Protein 1D9K (pdb70)

Structure (mmCIF, N/CA/C/O backbone):
data_1D9K
#
_entry.id   1D9K
#
_cell.length_a   97.600
_cell.length_b   345.300
_cell.length_c   97.700
_cell.angle_alpha   90.00
_cell.angle_beta   90.00
_cell.angle_gamma   90.00
#
_symmetry.space_group_name_H-M   'P 21 21 2'
#
loop_
_entity.id
_entity.type
_entity.pdbx_description
1 polymer 'T-CELL RECEPTOR D10 (ALPHA CHAIN)'
2 polymer 'T-CELL RECEPTOR D10 (BETA CHAIN)'
3 polymer 'MHC I-AK A CHAIN (ALPHA CHAIN)'
4 polymer 'MHC I-AK B CHAIN (BETA CHAIN)'
5 polymer 'CONALBUMIN PEPTIDE'
6 branched 2-acetamido-2-deoxy-alpha-D-glucopyranose-(1-4)-2-acetamido-2-deoxy-beta-D-glucopyranose
7 non-polymer 2-acetamido-2-deoxy-beta-D-glucopyranose
#
loop_
_atom_site.group_PDB
_atom_site.id
_atom_site.type_symbol
_atom_site.label_atom_id
_atom_site.label_alt_id
_atom_site.label_comp_id
_atom_site.label_asym_id
_atom_site.label_entity_id
_atom_site.label_seq_id
_atom_site.pdbx_PDB_ins_code
_atom_site.Cartn_x
_atom_site.Cartn_y
_atom_site.Cartn_z
_atom_site.occupancy
_atom_site.B_iso_or_equiv
_atom_site.auth_seq_id
_atom_site.auth_comp_id
_atom_site.auth_asym_id
_atom_site.auth_atom_id
_atom_site.pdbx_PDB_model_num
ATOM 1 N N . GLN A 1 1 ? 26.987 95.601 -10.022 1.00 30.08 2 GLN A N 1
ATOM 2 C CA . GLN A 1 1 ? 27.501 95.419 -11.410 1.00 36.76 2 GLN A CA 1
ATOM 3 C C . GLN A 1 1 ? 28.328 96.619 -11.859 1.00 34.80 2 GLN A C 1
ATOM 4 O O . GLN A 1 1 ? 28.224 97.700 -11.280 1.00 33.72 2 GLN A O 1
ATOM 10 N N . VAL A 1 2 ? 29.146 96.424 -12.892 1.00 35.34 3 VAL A N 1
ATOM 11 C CA . VAL A 1 2 ? 30.007 97.481 -13.423 1.00 35.02 3 VAL A CA 1
ATOM 12 C C . VAL A 1 2 ? 30.074 97.395 -14.947 1.00 36.48 3 VAL A C 1
ATOM 13 O O . VAL A 1 2 ? 30.045 96.303 -15.514 1.00 39.01 3 VAL A O 1
ATOM 17 N N . ARG A 1 3 ? 30.167 98.546 -15.605 1.00 37.37 4 ARG A N 1
ATOM 18 C CA . ARG A 1 3 ? 30.232 98.581 -17.060 1.00 40.98 4 ARG A CA 1
ATOM 19 C C . ARG A 1 3 ? 31.364 99.443 -17.597 1.00 39.00 4 ARG A C 1
ATOM 20 O O . ARG A 1 3 ? 31.625 100.538 -17.096 1.00 40.39 4 ARG A O 1
ATOM 28 N N . GLN A 1 4 ? 32.026 98.938 -18.630 1.00 34.79 5 GLN A N 1
ATOM 29 C CA . GLN A 1 4 ? 33.118 99.650 -19.274 1.00 36.69 5 GLN A CA 1
ATOM 30 C C . GLN A 1 4 ? 32.777 99.765 -20.758 1.00 38.97 5 GLN A C 1
ATOM 31 O O . GLN A 1 4 ? 32.763 98.769 -21.485 1.00 34.00 5 GLN A O 1
ATOM 37 N N . SER A 1 5 ? 32.493 100.988 -21.196 1.00 48.27 6 SER A N 1
ATOM 38 C CA . SER A 1 5 ? 32.112 101.263 -22.579 1.00 58.08 6 SER A CA 1
ATOM 39 C C . SER A 1 5 ? 33.171 100.954 -23.638 1.00 64.25 6 SER A C 1
ATOM 40 O O . SER A 1 5 ? 32.883 100.297 -24.638 1.00 70.06 6 SER A O 1
ATOM 43 N N . PRO A 1 6 ? 34.413 101.416 -23.422 1.00 65.03 7 PRO A N 1
ATOM 44 C CA . PRO A 1 6 ? 35.527 101.207 -24.353 1.00 62.78 7 PRO A CA 1
ATOM 45 C C . PRO A 1 6 ? 35.560 99.872 -25.089 1.00 60.57 7 PRO A C 1
ATOM 46 O O . PRO A 1 6 ? 35.442 99.851 -26.308 1.00 60.91 7 PRO A O 1
ATOM 50 N N . GLN A 1 7 ? 35.725 98.773 -24.355 1.00 56.97 8 GLN A N 1
ATOM 51 C CA . GLN A 1 7 ? 35.780 97.425 -24.926 1.00 52.73 8 GLN A CA 1
ATOM 52 C C . GLN A 1 7 ? 36.488 97.323 -26.279 1.00 50.23 8 GLN A C 1
ATOM 53 O O . GLN A 1 7 ? 35.960 97.731 -27.315 1.00 54.22 8 GLN A O 1
ATOM 59 N N . SER A 1 8 ? 37.693 96.761 -26.252 1.00 45.54 9 SER A N 1
ATOM 60 C CA . SER A 1 8 ? 38.518 96.605 -27.445 1.00 42.94 9 SER A CA 1
ATOM 61 C C . SER A 1 8 ? 38.905 97.982 -27.982 1.00 43.07 9 SER A C 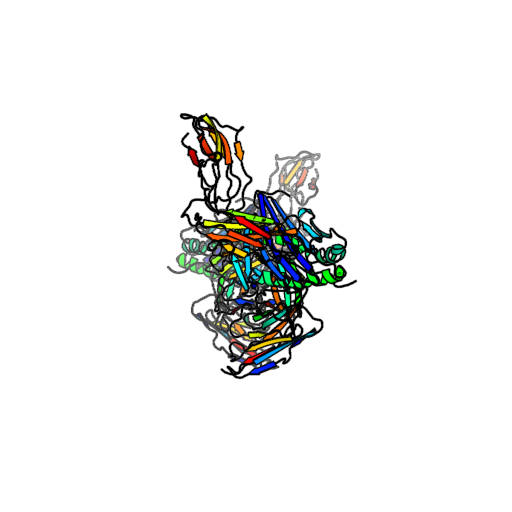1
ATOM 62 O O . SER A 1 8 ? 38.052 98.758 -28.410 1.00 41.24 9 SER A O 1
ATOM 65 N N . LEU A 1 9 ? 40.200 98.281 -27.953 1.00 43.58 10 LEU A N 1
ATOM 66 C CA . LEU A 1 9 ? 40.688 99.574 -28.415 1.00 43.02 10 LEU A CA 1
ATOM 67 C C . LEU A 1 9 ? 42.099 99.494 -28.989 1.00 48.44 10 LEU A C 1
ATOM 68 O O . LEU A 1 9 ? 42.866 98.584 -28.673 1.00 53.20 10 LEU A O 1
ATOM 73 N N . THR A 1 10 ? 42.426 100.454 -29.846 1.00 48.22 11 THR A N 1
ATOM 74 C CA . THR A 1 10 ? 43.746 100.532 -30.458 1.00 48.82 11 THR A CA 1
ATOM 75 C C . THR A 1 10 ? 44.085 102.004 -30.637 1.00 49.59 11 THR A C 1
ATOM 76 O O . THR A 1 10 ? 43.248 102.789 -31.078 1.00 51.86 11 THR A O 1
ATOM 80 N N . VAL A 1 11 ? 45.306 102.383 -30.277 1.00 48.07 12 VAL A N 1
ATOM 81 C CA . VAL A 1 11 ? 45.717 103.774 -30.403 1.00 48.57 12 VAL A CA 1
ATOM 82 C C . VAL A 1 11 ? 47.158 103.911 -30.867 1.00 53.24 12 VAL A C 1
ATOM 83 O O . VAL A 1 11 ? 47.953 102.970 -30.769 1.00 56.95 12 VAL A O 1
ATOM 87 N N . TRP A 1 12 ? 47.487 105.094 -31.372 1.00 53.96 13 TRP A N 1
ATOM 88 C CA . TRP A 1 12 ? 48.826 105.368 -31.855 1.00 59.54 13 TRP A CA 1
ATOM 89 C C . TRP A 1 12 ? 49.732 105.851 -30.759 1.00 58.64 13 TRP A C 1
ATOM 90 O O . TRP A 1 12 ? 49.441 106.857 -30.092 1.00 59.32 13 TRP A O 1
ATOM 101 N N . GLU A 1 13 ? 50.813 105.093 -30.619 1.00 58.71 14 GLU A N 1
ATOM 102 C CA . GLU A 1 13 ? 51.814 105.414 -29.627 1.00 63.47 14 GLU A CA 1
ATOM 103 C C . GLU A 1 13 ? 51.904 106.871 -29.508 1.00 65.20 14 GLU A C 1
ATOM 104 O O . GLU A 1 13 ? 52.849 107.503 -30.000 1.00 68.63 14 GLU A O 1
ATOM 110 N N . GLY A 1 14 ? 50.916 107.361 -28.887 1.00 66.97 15 GLY A N 1
ATOM 111 C CA . GLY A 1 14 ? 50.874 108.736 -28.655 1.00 68.06 15 GLY A CA 1
ATOM 112 C C . GLY A 1 14 ? 49.694 109.098 -27.833 1.00 71.30 15 GLY A C 1
ATOM 113 O O . GLY A 1 14 ? 49.814 109.381 -26.657 1.00 71.99 15 GLY A O 1
ATOM 114 N N . GLU A 1 15 ? 48.597 108.994 -28.438 1.00 73.46 16 GLU A N 1
ATOM 115 C CA . GLU A 1 15 ? 47.454 109.713 -27.976 1.00 76.76 16 GLU A CA 1
ATOM 116 C C . GLU A 1 15 ? 46.817 109.237 -26.743 1.00 75.55 16 GLU A C 1
ATOM 117 O O . GLU A 1 15 ? 47.095 108.218 -26.152 1.00 80.03 16 GLU A O 1
ATOM 123 N N . THR A 1 16 ? 45.925 109.992 -26.303 1.00 72.46 17 THR A N 1
ATOM 124 C CA . THR A 1 16 ? 45.464 109.651 -25.041 1.00 67.09 17 THR A CA 1
ATOM 125 C C . THR A 1 16 ? 44.469 108.549 -25.124 1.00 63.61 17 THR A C 1
ATOM 126 O O . THR A 1 16 ? 43.594 108.531 -25.996 1.00 64.82 17 THR A O 1
ATOM 130 N N . THR A 1 17 ? 44.641 107.641 -24.202 1.00 57.26 18 THR A N 1
ATOM 131 C CA . THR A 1 17 ? 43.717 106.556 -24.103 1.00 50.90 18 THR A CA 1
ATOM 132 C C . THR A 1 17 ? 42.714 106.812 -22.982 1.00 48.36 18 THR A C 1
ATOM 133 O O . THR A 1 17 ? 43.089 107.028 -21.828 1.00 48.89 18 THR A O 1
ATOM 137 N N . ILE A 1 18 ? 41.433 106.773 -23.338 1.00 44.57 19 ILE A N 1
ATOM 138 C CA . ILE A 1 18 ? 40.357 106.979 -22.377 1.00 41.75 19 ILE A CA 1
ATOM 139 C C . ILE A 1 18 ? 39.470 105.748 -22.316 1.00 40.74 19 ILE A C 1
ATOM 140 O O . ILE A 1 18 ? 38.828 105.375 -23.301 1.00 42.48 19 ILE A O 1
ATOM 145 N N . LEU A 1 19 ? 39.451 105.110 -21.154 1.00 41.19 20 LEU A N 1
ATOM 146 C CA . LEU A 1 19 ? 38.620 103.935 -20.944 1.00 38.71 20 LEU A CA 1
ATOM 147 C C . LEU A 1 19 ? 37.569 104.366 -19.938 1.00 42.09 20 LEU A C 1
ATOM 148 O O . LEU A 1 19 ? 37.896 104.905 -18.880 1.00 43.65 20 LEU A O 1
ATOM 153 N N . ASN A 1 20 ? 36.303 104.155 -20.275 1.00 45.94 21 ASN A N 1
ATOM 154 C CA . ASN A 1 20 ? 35.219 104.562 -19.397 1.00 48.60 21 ASN A CA 1
ATOM 155 C C . ASN A 1 20 ? 34.674 103.420 -18.560 1.00 47.77 21 ASN A C 1
ATOM 156 O O . ASN A 1 20 ? 34.747 102.256 -18.948 1.00 47.61 21 ASN A O 1
ATOM 161 N N . CYS A 1 21 ? 34.139 103.776 -17.399 1.00 45.94 22 CYS A N 1
ATOM 162 C CA . CYS A 1 21 ? 33.569 102.807 -16.482 1.00 40.80 22 CYS A CA 1
ATOM 163 C C . CYS A 1 21 ? 32.312 103.407 -15.864 1.00 37.28 22 CYS A C 1
ATOM 164 O O . CYS A 1 21 ? 32.090 104.616 -15.939 1.00 39.30 22 CYS A O 1
ATOM 167 N N . SER A 1 22 ? 31.492 102.553 -15.263 1.00 33.80 23 SER A N 1
ATOM 168 C CA . SER A 1 22 ? 30.259 102.995 -14.627 1.00 37.67 23 SER A CA 1
ATOM 169 C C . SER A 1 22 ? 29.770 101.959 -13.629 1.00 36.98 23 SER A C 1
ATOM 170 O O . SER A 1 22 ? 30.082 100.776 -13.748 1.00 36.83 23 SER A O 1
ATOM 173 N N . TYR A 1 23 ? 29.005 102.416 -12.643 1.00 37.87 24 TYR A N 1
ATOM 174 C CA . TYR A 1 23 ? 28.466 101.530 -11.616 1.00 42.28 24 TYR A CA 1
ATOM 175 C C . TYR A 1 23 ? 27.171 102.129 -11.077 1.00 45.81 24 TYR A C 1
ATOM 176 O O . TYR A 1 23 ? 26.846 103.277 -11.383 1.00 45.22 24 TYR A O 1
ATOM 185 N N . GLU A 1 24 ? 26.439 101.362 -10.270 1.00 45.77 25 GLU A N 1
ATOM 186 C CA . GLU A 1 24 ? 25.166 101.843 -9.740 1.00 44.99 25 GLU A CA 1
ATOM 187 C C . GLU A 1 24 ? 25.034 101.819 -8.230 1.00 41.42 25 GLU A C 1
ATOM 188 O O . GLU A 1 24 ? 24.556 102.781 -7.636 1.00 43.18 25 GLU A O 1
ATOM 194 N N . ASP A 1 25 ? 25.442 100.720 -7.606 1.00 39.23 26 ASP A N 1
ATOM 195 C CA . ASP A 1 25 ? 25.338 100.589 -6.155 1.00 34.61 26 ASP A CA 1
ATOM 196 C C . ASP A 1 25 ? 25.941 101.768 -5.407 1.00 31.34 26 ASP A C 1
ATOM 197 O O . ASP A 1 25 ? 27.158 101.913 -5.318 1.00 31.53 26 ASP A O 1
ATOM 202 N N . SER A 1 26 ? 25.063 102.610 -4.873 1.00 34.12 27 SER A N 1
ATOM 203 C CA . SER A 1 26 ? 25.459 103.795 -4.121 1.00 38.85 27 SER A CA 1
ATOM 204 C C . SER A 1 26 ? 26.212 103.403 -2.853 1.00 38.82 27 SER A C 1
ATOM 205 O O . SER A 1 26 ? 26.662 104.260 -2.092 1.00 41.19 27 SER A O 1
ATOM 208 N N . THR A 1 27 ? 26.339 102.099 -2.632 1.00 36.03 28 THR A N 1
ATOM 209 C CA . THR A 1 27 ? 27.045 101.572 -1.470 1.00 34.54 28 THR A CA 1
ATOM 210 C C . THR A 1 27 ? 28.533 101.594 -1.797 1.00 38.30 28 THR A C 1
ATOM 211 O O . THR A 1 27 ? 29.380 101.547 -0.907 1.00 45.32 28 THR A O 1
ATOM 215 N N . PHE A 1 28 ? 28.832 101.692 -3.088 1.00 38.85 29 PHE A N 1
ATOM 216 C CA . PHE A 1 28 ? 30.202 101.688 -3.577 1.00 35.67 29 PHE A CA 1
ATOM 217 C C . PHE A 1 28 ? 31.020 102.926 -3.279 1.00 38.67 29 PHE A C 1
ATOM 218 O O . PHE A 1 28 ? 30.586 104.056 -3.506 1.00 42.54 29 PHE A O 1
ATOM 226 N N . ASP A 1 29 ? 32.219 102.670 -2.776 1.00 38.33 30 ASP A N 1
ATOM 227 C CA . ASP A 1 29 ? 33.194 103.691 -2.452 1.00 37.41 30 ASP A CA 1
ATOM 228 C C . ASP A 1 29 ? 34.504 103.067 -2.881 1.00 37.19 30 ASP A C 1
ATOM 229 O O . ASP A 1 29 ? 34.634 101.845 -2.881 1.00 37.61 30 ASP A O 1
ATOM 234 N N . TYR A 1 30 ? 35.463 103.893 -3.270 1.00 32.82 31 TYR A N 1
ATOM 235 C CA . TYR A 1 30 ? 36.754 103.376 -3.671 1.00 32.30 31 TYR A CA 1
ATOM 236 C C . TYR A 1 30 ? 36.677 102.418 -4.860 1.00 31.17 31 TYR A C 1
ATOM 237 O O . TYR A 1 30 ? 36.110 101.333 -4.766 1.00 26.88 31 TYR A O 1
ATOM 246 N N . PHE A 1 31 ? 37.264 102.837 -5.978 1.00 30.82 32 PHE A N 1
ATOM 247 C CA . PHE A 1 31 ? 37.272 102.044 -7.208 1.00 30.35 32 PHE A CA 1
ATOM 248 C C . PHE A 1 31 ? 38.675 101.956 -7.798 1.00 35.23 32 PHE A C 1
ATOM 249 O O . PHE A 1 31 ? 39.217 102.946 -8.282 1.00 41.25 32 PHE A O 1
ATOM 257 N N . PRO A 1 32 ? 39.289 100.764 -7.746 1.00 35.08 33 PRO A N 1
ATOM 258 C CA . PRO A 1 32 ? 40.630 100.571 -8.289 1.00 33.74 33 PRO A CA 1
ATOM 259 C C . PRO A 1 32 ? 40.538 99.946 -9.670 1.00 31.11 33 PRO A C 1
ATOM 260 O O . PRO A 1 32 ? 39.532 99.329 -10.015 1.00 29.79 33 PRO A O 1
ATOM 264 N N . TRP A 1 33 ? 41.591 100.119 -10.459 1.00 28.97 34 TRP A N 1
ATOM 265 C CA . TRP A 1 33 ? 41.640 99.551 -11.798 1.00 26.58 34 TRP A CA 1
ATOM 266 C C . TRP A 1 33 ? 42.777 98.545 -11.833 1.00 26.59 34 TRP A C 1
ATOM 267 O O . TRP A 1 33 ? 43.826 98.749 -11.220 1.00 26.25 34 TRP A O 1
ATOM 278 N N . TYR A 1 34 ? 42.564 97.449 -12.542 1.00 29.29 35 TYR A N 1
ATOM 279 C CA . TYR A 1 34 ? 43.589 96.429 -12.663 1.00 31.90 35 TYR A CA 1
ATOM 280 C C . TYR A 1 34 ? 43.896 96.298 -14.140 1.00 34.44 35 TYR A C 1
ATOM 281 O O . TYR A 1 34 ? 43.033 96.562 -14.977 1.00 37.35 35 TYR A O 1
ATOM 290 N N . ARG A 1 35 ? 45.123 95.912 -14.466 1.00 35.49 36 ARG A N 1
ATOM 291 C CA . ARG A 1 35 ? 45.502 95.758 -15.859 1.00 41.56 36 ARG A CA 1
ATOM 292 C C . ARG A 1 35 ? 46.112 94.388 -16.085 1.00 45.60 36 ARG A C 1
ATOM 293 O O . ARG A 1 35 ? 47.094 94.016 -15.443 1.00 50.69 36 ARG A O 1
ATOM 301 N N . GLN A 1 36 ? 45.511 93.634 -16.994 1.00 45.15 37 GLN A N 1
ATOM 302 C CA . GLN A 1 36 ? 45.996 92.302 -17.297 1.00 44.41 37 GLN A CA 1
ATOM 303 C C . GLN A 1 36 ? 46.848 92.318 -18.552 1.00 44.53 37 GLN A C 1
ATOM 304 O O . GLN A 1 36 ? 46.406 92.770 -19.606 1.00 42.70 37 GLN A O 1
ATOM 310 N N . PHE A 1 37 ? 48.073 91.825 -18.432 1.00 48.17 38 PHE A N 1
ATOM 311 C CA . PHE A 1 37 ? 48.982 91.770 -19.568 1.00 49.29 38 PHE A CA 1
ATOM 312 C C . PHE A 1 37 ? 48.818 90.439 -20.288 1.00 50.15 38 PHE A C 1
ATOM 313 O O . PHE A 1 37 ? 48.880 89.379 -19.672 1.00 49.98 38 PHE A O 1
ATOM 321 N N . PRO A 1 38 ? 48.610 90.478 -21.607 1.00 50.92 39 PRO A N 1
ATOM 322 C CA . PRO A 1 38 ? 48.436 89.275 -22.421 1.00 49.84 39 PRO A CA 1
ATOM 323 C C . PRO A 1 38 ? 49.191 88.065 -21.876 1.00 52.33 39 PRO A C 1
ATOM 324 O O . PRO A 1 38 ? 50.421 88.076 -21.802 1.00 54.91 39 PRO A O 1
ATOM 328 N N . GLY A 1 39 ? 48.447 87.040 -21.471 1.00 54.67 40 GLY A N 1
ATOM 329 C CA . GLY A 1 39 ? 49.057 85.827 -20.956 1.00 52.99 40 GLY A CA 1
ATOM 330 C C . GLY A 1 39 ? 49.549 85.881 -19.521 1.00 51.97 40 GLY A C 1
ATOM 331 O O . GLY A 1 39 ? 50.294 85.001 -19.093 1.00 53.07 40 GLY A O 1
ATOM 332 N N . LYS A 1 40 ? 49.137 86.901 -18.773 1.00 49.83 41 LYS A N 1
ATOM 333 C CA . LYS A 1 40 ? 49.556 87.042 -17.378 1.00 48.93 41 LYS A CA 1
ATOM 334 C C . LYS A 1 40 ? 48.388 87.462 -16.483 1.00 47.09 41 LYS A C 1
ATOM 335 O O . LYS A 1 40 ? 47.351 87.889 -16.976 1.00 50.36 41 LYS A O 1
ATOM 341 N N . SER A 1 41 ? 48.570 87.350 -15.170 1.00 43.56 42 SER A N 1
ATOM 342 C CA . SER A 1 41 ? 47.519 87.679 -14.205 1.00 38.11 42 SER A CA 1
ATOM 343 C C . SER A 1 41 ? 47.290 89.165 -13.967 1.00 33.63 42 SER A C 1
ATOM 344 O O . SER A 1 41 ? 48.187 89.978 -14.162 1.00 33.58 42 SER A O 1
ATOM 347 N N . PRO A 1 42 ? 46.075 89.535 -13.534 1.00 34.35 43 PRO A N 1
ATOM 348 C CA . PRO A 1 42 ? 45.722 90.931 -13.263 1.00 30.80 43 PRO A CA 1
ATOM 349 C C . PRO A 1 42 ? 46.490 91.486 -12.074 1.00 30.48 43 PRO A C 1
ATOM 350 O O . PRO A 1 42 ? 46.833 90.752 -11.147 1.00 31.23 43 PRO A O 1
ATOM 354 N N . ALA A 1 43 ? 46.765 92.784 -12.118 1.00 28.92 44 ALA A N 1
ATOM 355 C CA . ALA A 1 43 ? 47.478 93.456 -11.041 1.00 26.59 44 ALA A CA 1
ATOM 356 C C . ALA A 1 43 ? 46.830 94.821 -10.886 1.00 26.77 44 ALA A C 1
ATOM 357 O O . ALA A 1 43 ? 46.329 95.385 -11.862 1.00 28.15 44 ALA A O 1
ATOM 359 N N . LEU A 1 44 ? 46.839 95.353 -9.668 1.00 25.52 45 LEU A N 1
ATOM 360 C CA . LEU A 1 44 ? 46.233 96.655 -9.430 1.00 23.13 45 LEU A CA 1
ATOM 361 C C . LEU A 1 44 ? 46.964 97.726 -10.228 1.00 21.60 45 LEU A C 1
ATOM 362 O O . LEU A 1 44 ? 48.011 97.465 -10.817 1.00 22.83 45 LEU A O 1
ATOM 367 N N . LEU A 1 45 ? 46.400 98.927 -10.238 1.00 27.39 46 LEU A N 1
ATOM 368 C CA . LEU A 1 45 ? 46.971 100.060 -10.945 1.00 37.10 46 LEU A CA 1
ATOM 369 C C . LEU A 1 45 ? 45.893 101.218 -10.975 1.00 43.54 46 LEU A C 1
ATOM 370 O O . LEU A 1 45 ? 44.885 101.122 -11.715 1.00 57.86 46 LEU A O 1
ATOM 375 N N . ILE A 1 46 ? 46.173 102.227 -10.161 1.00 39.00 47 ILE A N 1
ATOM 376 C CA . ILE A 1 46 ? 45.414 103.515 -9.930 1.00 43.47 47 ILE A CA 1
ATOM 377 C C . ILE A 1 46 ? 43.900 103.367 -9.703 1.00 46.37 47 ILE A C 1
ATOM 378 O O . ILE A 1 46 ? 43.128 103.114 -10.668 1.00 54.82 47 ILE A O 1
ATOM 383 N N . ALA A 1 47 ? 43.685 103.607 -8.397 1.00 40.81 48 ALA A N 1
ATOM 384 C CA . ALA A 1 47 ? 42.422 103.562 -7.634 1.00 36.86 48 ALA A CA 1
ATOM 385 C C . ALA A 1 47 ? 42.073 104.946 -7.031 1.00 36.59 48 ALA A C 1
ATOM 386 O O . ALA A 1 47 ? 42.965 105.776 -6.753 1.00 33.85 48 ALA A O 1
ATOM 388 N N . ILE A 1 48 ? 40.759 105.114 -6.840 1.00 35.28 49 ILE A N 1
ATOM 389 C CA . ILE A 1 48 ? 40.157 106.367 -6.343 1.00 35.53 49 ILE A CA 1
ATOM 390 C C . ILE A 1 48 ? 38.906 106.131 -5.511 1.00 34.51 49 ILE A C 1
ATOM 391 O O . ILE A 1 48 ? 38.198 105.145 -5.708 1.00 37.07 49 ILE A O 1
ATOM 396 N N . SER A 1 49 ? 38.646 107.043 -4.580 1.00 31.02 50 SER A N 1
ATOM 397 C CA . SER A 1 49 ? 37.463 106.970 -3.733 1.00 32.41 50 SER A CA 1
ATOM 398 C C . SER A 1 49 ? 36.625 108.203 -4.063 1.00 34.16 50 SER A C 1
ATOM 399 O O . SER A 1 49 ? 37.177 109.253 -4.385 1.00 37.01 50 SER A O 1
ATOM 402 N N . LEU A 1 50 ? 35.302 108.079 -4.002 1.00 34.97 51 LEU A N 1
ATOM 403 C CA . LEU A 1 50 ? 34.428 109.202 -4.331 1.00 36.76 51 LEU A CA 1
ATOM 404 C C . LEU A 1 50 ? 34.776 110.490 -3.596 1.00 39.06 51 LEU A C 1
ATOM 405 O O . LEU A 1 50 ? 34.348 111.573 -4.001 1.00 40.28 51 LEU A O 1
ATOM 410 N N . VAL A 1 51 ? 35.540 110.374 -2.516 1.00 37.41 52 VAL A N 1
ATOM 411 C CA . VAL A 1 51 ? 35.934 111.545 -1.740 1.00 40.17 52 VAL A CA 1
ATOM 412 C C . VAL A 1 51 ? 36.455 112.660 -2.645 1.00 41.46 52 VAL A C 1
ATOM 413 O O . VAL A 1 51 ? 36.000 113.798 -2.557 1.00 45.70 52 VAL A O 1
ATOM 417 N N . SER A 1 52 ? 37.407 112.333 -3.514 1.00 42.38 53 SER A N 1
ATOM 418 C CA . SER A 1 52 ? 37.966 113.321 -4.433 1.00 44.21 53 SER A CA 1
ATOM 419 C C . SER A 1 52 ? 37.422 113.059 -5.835 1.00 47.06 53 SER A C 1
ATOM 420 O O . SER A 1 52 ? 36.578 112.182 -6.015 1.00 41.22 53 SER A O 1
ATOM 423 N N . ASN A 1 53 ? 37.894 113.818 -6.823 1.00 51.30 54 ASN A N 1
ATOM 424 C CA . ASN A 1 53 ? 37.409 113.656 -8.194 1.00 53.36 54 ASN A CA 1
ATOM 425 C C . ASN A 1 53 ? 38.499 113.513 -9.248 1.00 50.25 54 ASN A C 1
ATOM 426 O O . ASN A 1 53 ? 38.255 113.737 -10.434 1.00 50.14 54 ASN A O 1
ATOM 431 N N . LYS A 1 54 ? 39.695 113.139 -8.815 1.00 48.16 55 LYS A N 1
ATOM 432 C CA . LYS A 1 54 ? 40.811 112.970 -9.730 1.00 46.13 55 LYS A CA 1
ATOM 433 C C . LYS A 1 54 ? 41.990 112.375 -8.981 1.00 45.28 55 LYS A C 1
ATOM 434 O O . LYS A 1 54 ? 42.082 112.490 -7.758 1.00 46.07 55 LYS A O 1
ATOM 440 N N . LYS A 1 55 ? 42.881 111.725 -9.718 1.00 42.73 56 LYS A N 1
ATOM 441 C CA . LYS A 1 55 ? 44.062 111.114 -9.128 1.00 43.96 56 LYS A CA 1
ATOM 442 C C . LYS A 1 55 ? 45.063 110.839 -10.231 1.00 48.63 56 LYS A C 1
ATOM 443 O O . LYS A 1 55 ? 44.719 110.272 -11.269 1.00 51.35 56 LYS A O 1
ATOM 449 N N . GLU A 1 56 ? 46.304 111.246 -10.003 1.00 51.12 57 GLU A N 1
ATOM 450 C CA . GLU A 1 56 ? 47.353 111.041 -10.982 1.00 55.86 57 GLU A CA 1
ATOM 451 C C . GLU A 1 56 ? 48.502 110.232 -10.405 1.00 56.42 57 GLU A C 1
ATOM 452 O O . GLU A 1 56 ? 48.791 110.283 -9.209 1.00 58.46 57 GLU A O 1
ATOM 458 N N . ASP A 1 57 ? 49.147 109.490 -11.292 1.00 56.40 58 ASP A N 1
ATOM 459 C CA . ASP A 1 57 ? 50.297 108.665 -10.970 1.00 59.18 58 ASP A CA 1
ATOM 460 C C . ASP A 1 57 ? 50.905 108.443 -12.336 1.00 59.70 58 ASP A C 1
ATOM 461 O O . ASP A 1 57 ? 50.603 107.466 -13.023 1.00 62.33 58 ASP A O 1
ATOM 466 N N . GLY A 1 58 ? 51.755 109.377 -12.737 1.00 59.78 59 GLY A N 1
ATOM 467 C CA . GLY A 1 58 ? 52.353 109.289 -14.048 1.00 58.14 59 GLY A CA 1
ATOM 468 C C . GLY A 1 58 ? 51.247 109.684 -15.005 1.00 56.42 59 GLY A C 1
ATOM 469 O O . GLY A 1 58 ? 50.350 110.439 -14.632 1.00 56.66 59 GLY A O 1
ATOM 470 N N . ARG A 1 59 ? 51.291 109.165 -16.225 1.00 54.45 61 ARG A N 1
ATOM 471 C CA . ARG A 1 59 ? 50.280 109.484 -17.223 1.00 54.45 61 ARG A CA 1
ATOM 472 C C . ARG A 1 59 ? 48.937 108.853 -16.888 1.00 51.56 61 ARG A C 1
ATOM 473 O O . ARG A 1 59 ? 47.920 109.178 -17.506 1.00 53.50 61 ARG A O 1
ATOM 481 N N . PHE A 1 60 ? 48.932 107.944 -15.919 1.00 44.46 62 PHE A N 1
ATOM 482 C CA . PHE A 1 60 ? 47.698 107.287 -15.512 1.00 42.58 62 PHE A CA 1
ATOM 483 C C . PHE A 1 60 ? 46.913 108.235 -14.613 1.00 41.71 62 PHE A C 1
ATOM 484 O O . PHE A 1 60 ? 47.423 108.707 -13.596 1.00 41.02 62 PHE A O 1
ATOM 492 N N . THR A 1 61 ? 45.673 108.510 -15.001 1.00 42.46 63 THR A N 1
ATOM 493 C CA . THR A 1 61 ? 44.817 109.416 -14.244 1.00 43.54 63 THR A CA 1
ATOM 494 C C . THR A 1 61 ? 43.370 108.936 -14.250 1.00 43.69 63 THR A C 1
ATOM 495 O O . THR A 1 61 ? 42.875 108.458 -15.268 1.00 47.83 63 THR A O 1
ATOM 499 N N . ILE A 1 62 ? 42.703 109.051 -13.106 1.00 40.66 64 ILE A N 1
ATOM 500 C CA . ILE A 1 62 ? 41.302 108.656 -13.012 1.00 41.15 64 ILE A CA 1
ATOM 501 C C . ILE A 1 62 ? 40.438 109.881 -12.772 1.00 43.38 64 ILE A C 1
ATOM 502 O O . ILE A 1 62 ? 40.744 110.717 -11.923 1.00 45.05 64 ILE A O 1
ATOM 507 N N . PHE A 1 63 ? 39.356 109.975 -13.529 1.00 46.77 65 PHE A N 1
ATOM 508 C CA . PHE A 1 63 ? 38.414 111.069 -13.380 1.00 49.78 65 PHE A CA 1
ATOM 509 C C . PHE A 1 63 ? 37.118 110.427 -12.910 1.00 50.20 65 PHE A C 1
ATOM 510 O O . PHE A 1 63 ? 36.603 109.500 -13.543 1.00 51.24 65 PHE A O 1
ATOM 518 N N . PHE A 1 64 ? 36.605 110.908 -11.783 1.00 49.15 66 PHE A N 1
ATOM 519 C CA . PHE A 1 64 ? 35.388 110.360 -11.206 1.00 50.10 66 PHE A CA 1
ATOM 520 C C . PHE A 1 64 ? 34.275 111.406 -11.104 1.00 50.96 66 PHE A C 1
ATOM 521 O O . PHE A 1 64 ? 34.530 112.560 -10.763 1.00 51.11 66 PHE A O 1
ATOM 529 N N . ASN A 1 65 ? 33.044 110.986 -11.398 1.00 53.72 67 ASN A N 1
ATOM 530 C CA . ASN A 1 65 ? 31.851 111.845 -11.358 1.00 57.58 67 ASN A CA 1
ATOM 531 C C . ASN A 1 65 ? 30.809 111.211 -10.424 1.00 61.41 67 ASN A C 1
ATOM 532 O O . ASN A 1 65 ? 30.374 110.088 -10.673 1.00 65.53 67 ASN A O 1
ATOM 537 N N . LYS A 1 66 ? 30.390 111.927 -9.378 1.00 63.25 68 LYS A N 1
ATOM 538 C CA . LYS A 1 66 ? 29.450 111.370 -8.388 1.00 70.44 68 LYS A CA 1
ATOM 539 C C . LYS A 1 66 ? 28.151 110.698 -8.863 1.00 78.01 68 LYS A C 1
ATOM 540 O O . LYS A 1 66 ? 28.189 109.503 -9.139 1.00 85.40 68 LYS A O 1
ATOM 546 N N . ARG A 1 67 ? 26.996 111.383 -8.907 1.00 81.86 69 ARG A N 1
ATOM 547 C CA . ARG A 1 67 ? 25.820 110.665 -9.414 1.00 84.15 69 ARG A CA 1
ATOM 548 C C . ARG A 1 67 ? 26.086 110.605 -10.890 1.00 82.90 69 ARG A C 1
ATOM 549 O O . ARG A 1 67 ? 27.007 111.279 -11.364 1.00 78.24 69 ARG A O 1
ATOM 557 N N . GLU A 1 68 ? 25.290 109.834 -11.628 1.00 82.71 70 GLU A N 1
ATOM 558 C CA . GLU A 1 68 ? 25.566 109.663 -13.045 1.00 78.55 70 GLU A CA 1
ATOM 559 C C . GLU A 1 68 ? 26.918 109.032 -12.772 1.00 73.28 70 GLU A C 1
ATOM 560 O O . GLU A 1 68 ? 27.963 109.565 -13.121 1.00 76.69 70 GLU A O 1
ATOM 566 N N . LYS A 1 69 ? 26.866 107.909 -12.064 1.00 63.67 71 LYS A N 1
ATOM 567 C CA . LYS A 1 69 ? 28.043 107.187 -11.625 1.00 55.37 71 LYS A CA 1
ATOM 568 C C . LYS A 1 69 ? 29.032 106.754 -12.689 1.00 54.75 71 LYS A C 1
ATOM 569 O O . LYS A 1 69 ? 29.191 105.564 -12.959 1.00 56.28 71 LYS A O 1
ATOM 575 N N . LYS A 1 70 ? 29.710 107.732 -13.276 1.00 51.31 72 LYS A N 1
ATOM 576 C CA . LYS A 1 70 ? 30.708 107.449 -14.294 1.00 46.66 72 LYS A CA 1
ATOM 577 C C . LYS A 1 70 ? 32.103 107.672 -13.728 1.00 44.12 72 LYS A C 1
ATOM 578 O O . LYS A 1 70 ? 32.317 108.511 -12.845 1.00 45.36 72 LYS A O 1
ATOM 584 N N . LEU A 1 71 ? 33.039 106.896 -14.257 1.00 38.99 73 LEU A N 1
ATOM 585 C CA . LEU A 1 71 ? 34.438 106.922 -13.862 1.00 33.03 73 LEU A CA 1
ATOM 586 C C . LEU A 1 71 ? 35.191 106.670 -15.161 1.00 32.16 73 LEU A C 1
ATOM 587 O O . LEU A 1 71 ? 34.652 106.042 -16.072 1.00 32.35 73 LEU A O 1
ATOM 592 N N . SER A 1 72 ? 36.416 107.171 -15.268 1.00 31.76 74 SER A N 1
ATOM 593 C CA . SER A 1 72 ? 37.182 106.984 -16.495 1.00 33.28 74 SER A CA 1
ATOM 594 C C . SER A 1 72 ? 38.670 107.200 -16.276 1.00 31.95 74 SER A C 1
ATOM 595 O O . SER A 1 72 ? 39.083 108.236 -15.762 1.00 30.29 74 SER A O 1
ATOM 598 N N . LEU A 1 73 ? 39.468 106.216 -16.672 1.00 35.41 75 LEU A N 1
ATOM 599 C CA . LEU A 1 73 ? 40.915 106.291 -16.513 1.00 38.06 75 LEU A CA 1
ATOM 600 C C . LEU A 1 73 ? 41.577 106.710 -17.821 1.00 40.47 75 LEU A C 1
ATOM 601 O O . LEU A 1 73 ? 41.268 106.173 -18.886 1.00 39.30 75 LEU A O 1
ATOM 606 N N . HIS A 1 74 ? 42.488 107.675 -17.727 1.00 42.37 76 HIS A N 1
ATOM 607 C CA . HIS A 1 74 ? 43.190 108.186 -18.899 1.00 40.94 76 HIS A CA 1
ATOM 608 C C . HIS A 1 74 ? 44.681 107.867 -18.919 1.00 37.87 76 HIS A C 1
ATOM 609 O O . HIS A 1 74 ? 45.411 108.205 -17.987 1.00 37.83 76 HIS A O 1
ATOM 616 N N . ILE A 1 75 ? 45.123 107.212 -19.988 1.00 33.40 77 ILE A N 1
ATOM 617 C CA . ILE A 1 75 ? 46.531 106.876 -20.162 1.00 32.24 77 ILE A CA 1
ATOM 618 C C . ILE A 1 75 ? 47.088 107.929 -21.117 1.00 33.97 77 ILE A C 1
ATOM 619 O O . ILE A 1 75 ? 46.549 108.132 -22.205 1.00 34.71 77 ILE A O 1
ATOM 624 N N . THR A 1 76 ? 48.154 108.605 -20.711 1.00 39.33 78 THR A N 1
ATOM 625 C CA . THR A 1 76 ? 48.756 109.623 -21.558 1.00 42.96 78 THR A CA 1
ATOM 626 C C . THR A 1 76 ? 49.922 109.023 -22.311 1.00 45.24 78 THR A C 1
ATOM 627 O O . THR A 1 76 ? 50.520 108.041 -21.869 1.00 48.46 78 THR A O 1
ATOM 631 N N . ASP A 1 77 ? 50.236 109.608 -23.460 1.00 43.08 79 ASP A N 1
ATOM 632 C CA . ASP A 1 77 ? 51.342 109.116 -24.259 1.00 47.54 79 ASP A CA 1
ATOM 633 C C . ASP A 1 77 ? 51.195 107.613 -24.446 1.00 45.35 79 ASP A C 1
ATOM 634 O O . ASP A 1 77 ? 52.190 106.893 -24.535 1.00 46.33 79 ASP A O 1
ATOM 639 N N . SER A 1 78 ? 49.944 107.156 -24.499 1.00 41.51 80 SER A N 1
ATOM 640 C CA . SER A 1 78 ? 49.645 105.739 -24.660 1.00 42.01 80 SER A CA 1
ATOM 641 C C . SER A 1 78 ? 50.751 105.097 -25.468 1.00 44.59 80 SER A C 1
ATOM 642 O O . SER A 1 78 ? 50.808 105.254 -26.681 1.00 48.76 80 SER A O 1
ATOM 645 N N . GLN A 1 79 ? 51.641 104.388 -24.784 1.00 50.00 81 GLN A N 1
ATOM 646 C CA . GLN A 1 79 ? 52.763 103.736 -25.438 1.00 54.08 81 GLN A CA 1
ATOM 647 C C . GLN A 1 79 ? 52.478 102.268 -25.650 1.00 54.77 81 GLN A C 1
ATOM 648 O O . GLN A 1 79 ? 51.616 101.694 -24.991 1.00 59.19 81 GLN A O 1
ATOM 654 N N . PRO A 1 80 ? 53.193 101.633 -26.582 1.00 55.21 82 PRO A N 1
ATOM 655 C CA . PRO A 1 80 ? 52.924 100.210 -26.772 1.00 54.44 82 PRO A CA 1
ATOM 656 C C . PRO A 1 80 ? 53.523 99.594 -25.517 1.00 55.12 82 PRO A C 1
ATOM 657 O O . PRO A 1 80 ? 54.531 100.086 -25.013 1.00 55.43 82 PRO A O 1
ATOM 661 N N . GLY A 1 81 ? 52.907 98.540 -25.007 1.00 56.79 83 GLY A N 1
ATOM 662 C CA . GLY A 1 81 ? 53.411 97.938 -23.789 1.00 55.36 83 GLY A CA 1
ATOM 663 C C . GLY A 1 81 ? 52.410 98.277 -22.709 1.00 51.48 83 GLY A C 1
ATOM 664 O O . GLY A 1 81 ? 52.417 97.705 -21.621 1.00 52.41 83 GLY A O 1
ATOM 665 N N . ASP A 1 82 ? 51.553 99.242 -23.023 1.00 49.01 84 ASP A N 1
ATOM 666 C CA . ASP A 1 82 ? 50.494 99.659 -22.121 1.00 48.98 84 ASP A CA 1
ATOM 667 C C . ASP A 1 82 ? 49.304 98.820 -22.559 1.00 49.65 84 ASP A C 1
ATOM 668 O O . ASP A 1 82 ? 48.272 98.775 -21.893 1.00 54.13 84 ASP A O 1
ATOM 673 N N . SER A 1 83 ? 49.469 98.146 -23.694 1.00 46.79 85 SER A N 1
ATOM 674 C CA . SER A 1 83 ? 48.422 97.287 -24.222 1.00 45.34 85 SER A CA 1
ATOM 675 C C . SER A 1 83 ? 48.229 96.154 -23.230 1.00 43.52 85 SER A C 1
ATOM 676 O O . SER A 1 83 ? 49.152 95.393 -22.948 1.00 41.00 85 SER A O 1
ATOM 679 N N . ALA A 1 84 ? 47.022 96.079 -22.689 1.00 43.03 86 ALA A N 1
ATOM 680 C CA . ALA A 1 84 ? 46.642 95.065 -21.723 1.00 43.53 86 ALA A CA 1
ATOM 681 C C . ALA A 1 84 ? 45.126 95.088 -21.799 1.00 43.47 86 ALA A C 1
ATOM 682 O O . ALA A 1 84 ? 44.574 95.685 -22.723 1.00 47.96 86 ALA A O 1
ATOM 684 N N . THR A 1 85 ? 44.436 94.464 -20.854 1.00 40.07 87 THR A N 1
ATOM 685 C CA . THR A 1 85 ? 42.982 94.468 -20.915 1.00 39.15 87 THR A CA 1
ATOM 686 C C . THR A 1 85 ? 42.343 95.581 -20.097 1.00 43.31 87 THR A C 1
ATOM 687 O O . THR A 1 85 ? 41.230 96.009 -20.393 1.00 48.54 87 THR A O 1
ATOM 691 N N . TYR A 1 86 ? 43.037 96.042 -19.064 1.00 40.88 88 TYR A N 1
ATOM 692 C CA . TYR A 1 86 ? 42.522 97.120 -18.226 1.00 39.48 88 TYR A CA 1
ATOM 693 C C . TYR A 1 86 ? 41.112 96.894 -17.693 1.00 36.15 88 TYR A C 1
ATOM 694 O O . TYR A 1 86 ? 40.119 97.144 -18.378 1.00 28.33 88 TYR A O 1
ATOM 703 N N . PHE A 1 87 ? 41.046 96.435 -16.448 1.00 35.17 89 PHE A N 1
ATOM 704 C CA . PHE A 1 87 ? 39.785 96.145 -15.778 1.00 34.00 89 PHE A CA 1
ATOM 705 C C . PHE A 1 87 ? 39.399 97.245 -14.810 1.00 34.02 89 PHE A C 1
ATOM 706 O O . PHE A 1 87 ? 40.247 97.784 -14.099 1.00 35.37 89 PHE A O 1
ATOM 714 N N . CYS A 1 88 ? 38.112 97.562 -14.766 1.00 30.79 90 CYS A N 1
ATOM 715 C CA . CYS A 1 88 ? 37.638 98.579 -13.844 1.00 28.11 90 CYS A CA 1
ATOM 716 C C . CYS A 1 88 ? 36.914 97.872 -12.711 1.00 25.82 90 CYS A C 1
ATOM 717 O O . CYS A 1 88 ? 35.935 97.162 -12.936 1.00 30.76 90 CYS A O 1
ATOM 720 N N . ALA A 1 89 ? 37.406 98.049 -11.494 1.00 25.59 91 ALA A N 1
ATOM 721 C CA . ALA A 1 89 ? 36.796 97.419 -10.335 1.00 25.48 91 ALA A CA 1
ATOM 722 C C . ALA A 1 89 ? 36.193 98.479 -9.426 1.00 30.48 91 ALA A C 1
ATOM 723 O O . ALA A 1 89 ? 36.651 99.623 -9.392 1.00 37.14 91 ALA A O 1
ATOM 725 N N . ALA A 1 90 ? 35.156 98.087 -8.693 1.00 32.14 92 ALA A N 1
ATOM 726 C CA . ALA A 1 90 ? 34.472 98.990 -7.773 1.00 30.89 92 ALA A CA 1
ATOM 727 C C . ALA A 1 90 ? 34.212 98.206 -6.493 1.00 34.81 92 ALA A C 1
ATOM 728 O O . ALA A 1 90 ? 34.304 96.976 -6.500 1.00 39.60 92 ALA A O 1
ATOM 730 N N . THR A 1 91 ? 33.897 98.893 -5.398 1.00 34.79 93 THR A N 1
ATOM 731 C CA . THR A 1 91 ? 33.664 98.188 -4.147 1.00 35.79 93 THR A CA 1
ATOM 732 C C . THR A 1 91 ? 33.137 99.034 -2.990 1.00 38.51 93 THR A C 1
ATOM 733 O O . THR A 1 91 ? 32.539 100.091 -3.180 1.00 41.52 93 THR A O 1
ATOM 737 N N . GLY A 1 92 ? 33.372 98.523 -1.787 1.00 41.31 99 GLY A N 1
ATOM 738 C CA . GLY A 1 92 ? 32.960 99.171 -0.558 1.00 42.67 99 GLY A CA 1
ATOM 739 C C . GLY A 1 92 ? 32.840 98.083 0.491 1.00 42.07 99 GLY A C 1
ATOM 740 O O . GLY A 1 92 ? 31.809 97.977 1.148 1.00 42.75 99 GLY A O 1
ATOM 741 N N . SER A 1 93 ? 33.895 97.285 0.664 1.00 41.90 100 SER A N 1
ATOM 742 C CA . SER A 1 93 ? 33.838 96.179 1.617 1.00 44.86 100 SER A CA 1
ATOM 743 C C . SER A 1 93 ? 35.124 95.767 2.343 1.00 49.23 100 SER A C 1
ATOM 744 O O . SER A 1 93 ? 35.105 94.791 3.095 1.00 55.36 100 SER A O 1
ATOM 747 N N . PHE A 1 94 ? 36.223 96.493 2.147 1.00 49.95 101 PHE A N 1
ATOM 748 C CA . PHE A 1 94 ? 37.500 96.136 2.783 1.00 49.26 101 PHE A CA 1
ATOM 749 C C . PHE A 1 94 ? 37.966 94.861 2.097 1.00 47.22 101 PHE A C 1
ATOM 750 O O . PHE A 1 94 ? 37.661 93.760 2.545 1.00 50.02 101 PHE A O 1
ATOM 758 N N . ASN A 1 95 ? 38.700 95.021 1.005 1.00 46.17 102 ASN A N 1
ATOM 759 C CA . ASN A 1 95 ? 39.190 93.888 0.228 1.00 46.46 102 ASN A CA 1
ATOM 760 C C . ASN A 1 95 ? 38.062 92.953 -0.190 1.00 42.43 102 ASN A C 1
ATOM 761 O O . ASN A 1 95 ? 37.454 92.267 0.626 1.00 42.08 102 ASN A O 1
ATOM 766 N N . LYS A 1 96 ? 37.818 92.948 -1.490 1.00 37.73 103 LYS A N 1
ATOM 767 C CA . LYS A 1 96 ? 36.794 92.162 -2.167 1.00 37.90 103 LYS A CA 1
ATOM 768 C C . LYS A 1 96 ? 36.395 93.157 -3.216 1.00 40.73 103 LYS A C 1
ATOM 769 O O . LYS A 1 96 ? 35.995 94.272 -2.893 1.00 44.52 103 LYS A O 1
ATOM 775 N N . LEU A 1 97 ? 36.517 92.765 -4.468 1.00 39.64 104 LEU A N 1
ATOM 776 C CA . LEU A 1 97 ? 36.170 93.665 -5.536 1.00 39.15 104 LEU A CA 1
ATOM 777 C C . LEU A 1 97 ? 35.130 93.044 -6.431 1.00 42.65 104 LEU A C 1
ATOM 778 O O . LEU A 1 97 ? 35.142 91.832 -6.673 1.00 44.85 104 LEU A O 1
ATOM 783 N N . THR A 1 98 ? 34.200 93.876 -6.873 1.00 40.09 105 THR A N 1
ATOM 784 C CA . THR A 1 98 ? 33.173 93.450 -7.802 1.00 39.06 105 THR A CA 1
ATOM 785 C C . THR A 1 98 ? 33.806 93.987 -9.080 1.00 38.42 105 THR A C 1
ATOM 786 O O . THR A 1 98 ? 34.036 95.191 -9.201 1.00 40.51 105 THR A O 1
ATOM 790 N N . PHE A 1 99 ? 34.119 93.095 -10.011 1.00 33.30 106 PHE A N 1
ATOM 791 C CA . PHE A 1 99 ? 34.782 93.498 -11.237 1.00 30.94 106 PHE A CA 1
ATOM 792 C C . PHE A 1 99 ? 33.896 93.824 -12.422 1.00 30.93 106 PHE A C 1
ATOM 793 O O . PHE A 1 99 ? 32.815 93.259 -12.589 1.00 36.19 106 PHE A O 1
ATOM 801 N N . GLY A 1 100 ? 34.370 94.759 -13.238 1.00 26.41 107 GLY A N 1
ATOM 802 C CA . GLY A 1 100 ? 33.657 95.126 -14.445 1.00 28.02 107 GLY A CA 1
ATOM 803 C C . GLY A 1 100 ? 34.065 94.066 -15.451 1.00 29.88 107 GLY A C 1
ATOM 804 O O . GLY A 1 100 ? 34.616 93.040 -15.058 1.00 30.41 107 GLY A O 1
ATOM 805 N N . ALA A 1 101 ? 33.820 94.293 -16.736 1.00 29.12 108 ALA A N 1
ATOM 806 C CA . ALA A 1 101 ? 34.170 93.296 -17.746 1.00 29.43 108 ALA A CA 1
ATOM 807 C C . ALA A 1 101 ? 35.479 93.591 -18.472 1.00 34.41 108 ALA A C 1
ATOM 808 O O . ALA A 1 101 ? 35.930 92.795 -19.295 1.00 39.77 108 ALA A O 1
ATOM 810 N N . GLY A 1 102 ? 36.084 94.736 -18.175 1.00 38.48 109 GLY A N 1
ATOM 811 C CA . GLY A 1 102 ? 37.346 95.096 -18.805 1.00 38.30 109 GLY A CA 1
ATOM 812 C C . GLY A 1 102 ? 37.273 95.572 -20.245 1.00 37.80 109 GLY A C 1
ATOM 813 O O . GLY A 1 102 ? 36.329 95.256 -20.969 1.00 35.05 109 GLY A O 1
ATOM 814 N N . THR A 1 103 ? 38.286 96.336 -20.651 1.00 37.03 110 THR A N 1
ATOM 815 C CA . THR A 1 103 ? 38.382 96.873 -22.007 1.00 37.20 110 THR A CA 1
ATOM 816 C C . THR A 1 103 ? 39.793 96.672 -22.550 1.00 42.27 110 THR A C 1
ATOM 817 O O . THR A 1 103 ? 40.697 97.446 -22.247 1.00 43.06 110 THR A O 1
ATOM 821 N N . ARG A 1 104 ? 39.975 95.640 -23.362 1.00 46.24 111 ARG A N 1
ATOM 822 C CA . ARG A 1 104 ? 41.287 95.347 -23.925 1.00 48.99 111 ARG A CA 1
ATOM 823 C C . ARG A 1 104 ? 41.762 96.438 -24.875 1.00 45.18 111 ARG A C 1
ATOM 824 O O . ARG A 1 104 ? 41.069 96.784 -25.830 1.00 42.46 111 ARG A O 1
ATOM 832 N N . LEU A 1 105 ? 42.950 96.967 -24.603 1.00 41.94 112 LEU A N 1
ATOM 833 C CA . LEU A 1 105 ? 43.532 98.009 -25.442 1.00 41.54 112 LEU A CA 1
ATOM 834 C C . LEU A 1 105 ? 44.886 97.551 -25.967 1.00 45.11 112 LEU A C 1
ATOM 835 O O . LEU A 1 105 ? 45.564 96.736 -25.339 1.00 44.38 112 LEU A O 1
ATOM 840 N N . ALA A 1 106 ? 45.262 98.068 -27.131 1.00 47.71 113 ALA A N 1
ATOM 841 C CA . ALA A 1 106 ? 46.535 97.736 -27.760 1.00 46.30 113 ALA A CA 1
ATOM 842 C C . ALA A 1 106 ? 47.035 98.999 -28.438 1.00 46.99 113 ALA A C 1
ATOM 843 O O . ALA A 1 106 ? 46.303 99.641 -29.193 1.00 43.78 113 ALA A O 1
ATOM 845 N N . VAL A 1 107 ? 48.282 99.362 -28.167 1.00 50.81 114 VAL A N 1
ATOM 846 C CA . VAL A 1 107 ? 48.850 100.568 -28.752 1.00 57.00 114 VAL A CA 1
ATOM 847 C C . VAL A 1 107 ? 49.818 100.255 -29.880 1.00 62.48 114 VAL A C 1
ATOM 848 O O . VAL A 1 107 ? 50.925 99.766 -29.641 1.00 63.68 114 VAL A O 1
ATOM 852 N N . SER A 1 108 ? 49.396 100.526 -31.112 1.00 66.60 115 SER A N 1
ATOM 853 C CA . SER A 1 108 ? 50.241 100.297 -32.276 1.00 66.84 115 SER A CA 1
ATOM 854 C C . SER A 1 108 ? 51.310 101.381 -32.227 1.00 68.87 115 SER A C 1
ATOM 855 O O . SER A 1 108 ? 51.000 102.559 -32.050 1.00 67.27 115 SER A O 1
ATOM 858 N N . PRO A 1 109 ? 52.586 101.000 -32.356 1.00 70.36 116 PRO A N 1
ATOM 859 C CA . PRO A 1 109 ? 53.676 101.969 -32.311 1.00 74.23 116 PRO A CA 1
ATOM 860 C C . PRO A 1 109 ? 54.234 102.379 -33.669 1.00 79.74 116 PRO A C 1
ATOM 861 O O . PRO A 1 109 ? 53.568 102.267 -34.703 1.00 79.28 116 PRO A O 1
ATOM 865 N N . TYR A 1 110 ? 55.479 102.847 -33.622 1.00 85.66 117 TYR A N 1
ATOM 866 C CA . TYR A 1 110 ? 56.247 103.305 -34.776 1.00 90.32 117 TYR A CA 1
ATOM 867 C C . TYR A 1 110 ? 56.169 104.807 -34.985 1.00 90.30 117 TYR A C 1
ATOM 868 O O . TYR A 1 110 ? 55.145 105.399 -34.584 1.00 93.76 117 TYR A O 1
ATOM 878 N N . ALA B 2 1 ? 52.740 86.650 -2.900 1.00 50.75 3 ALA B N 1
ATOM 879 C CA . ALA B 2 1 ? 53.189 85.577 -3.835 1.00 49.95 3 ALA B CA 1
ATOM 880 C C . ALA B 2 1 ? 52.216 84.406 -3.834 1.00 49.53 3 ALA B C 1
ATOM 881 O O . ALA B 2 1 ? 52.369 83.459 -3.060 1.00 45.93 3 ALA B O 1
ATOM 883 N N . VAL B 2 2 ? 51.219 84.479 -4.710 1.00 49.93 4 VAL B N 1
ATOM 884 C CA . VAL B 2 2 ? 50.208 83.436 -4.818 1.00 49.29 4 VAL B CA 1
ATOM 885 C C . VAL B 2 2 ? 50.623 82.385 -5.843 1.00 49.32 4 VAL B C 1
ATOM 886 O O . VAL B 2 2 ? 51.211 82.712 -6.875 1.00 48.68 4 VAL B O 1
ATOM 890 N N . THR B 2 3 ? 50.315 81.123 -5.555 1.00 50.41 5 THR B N 1
ATOM 891 C CA . THR B 2 3 ? 50.671 80.021 -6.445 1.00 52.05 5 THR B CA 1
ATOM 892 C C . THR B 2 3 ? 49.484 79.184 -6.910 1.00 55.65 5 THR B C 1
ATOM 893 O O . THR B 2 3 ? 48.647 78.770 -6.107 1.00 59.27 5 THR B O 1
ATOM 897 N N . GLN B 2 4 ? 49.424 78.939 -8.214 1.00 54.47 6 GLN B N 1
ATOM 898 C CA . GLN B 2 4 ? 48.384 78.111 -8.808 1.00 54.36 6 GLN B CA 1
ATOM 899 C C . GLN B 2 4 ? 49.156 76.910 -9.345 1.00 56.24 6 GLN B C 1
ATOM 900 O O . GLN B 2 4 ? 49.664 76.933 -10.465 1.00 57.02 6 GLN B O 1
ATOM 906 N N . SER B 2 5 ? 49.255 75.874 -8.520 1.00 61.56 7 SER B N 1
ATOM 907 C CA . SER B 2 5 ? 49.993 74.666 -8.864 1.00 64.93 7 SER B CA 1
ATOM 908 C C . SER B 2 5 ? 49.978 74.247 -10.336 1.00 60.89 7 SER B C 1
ATOM 909 O O . SER B 2 5 ? 50.943 74.504 -11.051 1.00 61.80 7 SER B O 1
ATOM 912 N N . PRO B 2 6 ? 48.896 73.602 -10.816 1.00 58.30 8 PRO B N 1
ATOM 913 C CA . PRO B 2 6 ? 48.907 73.203 -12.226 1.00 56.73 8 PRO B CA 1
ATOM 914 C C . PRO B 2 6 ? 48.330 74.276 -13.139 1.00 57.01 8 PRO B C 1
ATOM 915 O O . PRO B 2 6 ? 47.212 74.744 -12.927 1.00 58.59 8 PRO B O 1
ATOM 919 N N . ARG B 2 7 ? 49.097 74.654 -14.155 1.00 54.60 9 ARG B N 1
ATOM 920 C CA . ARG B 2 7 ? 48.671 75.682 -15.093 1.00 52.49 9 ARG B CA 1
ATOM 921 C C . ARG B 2 7 ? 47.689 75.157 -16.131 1.00 49.01 9 ARG B C 1
ATOM 922 O O . ARG B 2 7 ? 46.836 75.900 -16.614 1.00 45.88 9 ARG B O 1
ATOM 930 N N . ASN B 2 8 ? 47.809 73.881 -16.483 1.00 46.20 10 ASN B N 1
ATOM 931 C CA . ASN B 2 8 ? 46.914 73.284 -17.466 1.00 43.38 10 ASN B CA 1
ATOM 932 C C . ASN B 2 8 ? 46.217 72.043 -16.928 1.00 43.14 10 ASN B C 1
ATOM 933 O O . ASN B 2 8 ? 46.855 71.021 -16.679 1.00 45.50 10 ASN B O 1
ATOM 938 N N . LYS B 2 9 ? 44.904 72.142 -16.752 1.00 42.56 11 LYS B N 1
ATOM 939 C CA . LYS B 2 9 ? 44.110 71.027 -16.256 1.00 44.04 11 LYS B CA 1
ATOM 940 C C . LYS B 2 9 ? 43.042 70.672 -17.289 1.00 45.30 11 LYS B C 1
ATOM 941 O O . LYS B 2 9 ? 42.535 71.548 -17.994 1.00 42.25 11 LYS B O 1
ATOM 947 N N . VAL B 2 10 ? 42.716 69.385 -17.379 1.00 45.47 12 VAL B N 1
ATOM 948 C CA . VAL B 2 10 ? 41.715 68.906 -18.325 1.00 45.88 12 VAL B CA 1
ATOM 949 C C . VAL B 2 10 ? 40.830 67.884 -17.622 1.00 48.50 12 VAL B C 1
ATOM 950 O O . VAL B 2 10 ? 41.245 67.266 -16.644 1.00 48.63 12 VAL B O 1
ATOM 954 N N . ALA B 2 11 ? 39.606 67.720 -18.114 1.00 52.19 13 ALA B N 1
ATOM 955 C CA . ALA B 2 11 ? 38.687 66.766 -17.508 1.00 55.85 13 ALA B CA 1
ATOM 956 C C . ALA B 2 11 ? 37.544 66.384 -18.435 1.00 59.47 13 ALA B C 1
ATOM 957 O O . ALA B 2 11 ? 37.207 67.111 -19.372 1.00 57.49 13 ALA B O 1
ATOM 959 N N . VAL B 2 12 ? 36.957 65.224 -18.163 1.00 61.63 14 VAL B N 1
ATOM 960 C CA . VAL B 2 12 ? 35.834 64.711 -18.934 1.00 62.15 14 VAL B CA 1
ATOM 961 C C . VAL B 2 12 ? 34.571 65.167 -18.208 1.00 59.57 14 VAL B C 1
ATOM 962 O O . VAL B 2 12 ? 34.561 65.254 -16.981 1.00 59.03 14 VAL B O 1
ATOM 966 N N . THR B 2 13 ? 33.516 65.467 -18.959 1.00 56.26 15 THR B N 1
ATOM 967 C CA . THR B 2 13 ? 32.267 65.915 -18.352 1.00 53.62 15 THR B CA 1
ATOM 968 C C . THR B 2 13 ? 31.818 64.965 -17.249 1.00 51.80 15 THR B C 1
ATOM 969 O O . THR B 2 13 ? 31.974 63.748 -17.363 1.00 49.97 15 THR B O 1
ATOM 973 N N . GLY B 2 14 ? 31.266 65.530 -16.180 1.00 50.32 16 GLY B N 1
ATOM 974 C CA . GLY B 2 14 ? 30.788 64.725 -15.073 1.00 49.68 16 GLY B CA 1
ATOM 975 C C . GLY B 2 14 ? 31.880 64.095 -14.233 1.00 49.68 16 GLY B C 1
ATOM 976 O O . GLY B 2 14 ? 31.657 63.071 -13.595 1.00 49.81 16 GLY B O 1
ATOM 977 N N . GLY B 2 15 ? 33.058 64.715 -14.228 1.00 50.92 17 GLY B N 1
ATOM 978 C CA . GLY B 2 15 ? 34.164 64.179 -13.454 1.00 54.58 17 GLY B CA 1
ATOM 979 C C . GLY B 2 15 ? 34.767 65.156 -12.463 1.00 56.88 17 GLY B C 1
ATOM 980 O O . GLY B 2 15 ? 35.174 66.257 -12.832 1.00 59.51 17 GLY B O 1
ATOM 981 N N . LYS B 2 16 ? 34.821 64.750 -11.199 1.00 57.83 18 LYS B N 1
ATOM 982 C CA . LYS B 2 16 ? 35.384 65.584 -10.142 1.00 56.71 18 LYS B CA 1
ATOM 983 C C . LYS B 2 16 ? 36.773 66.099 -10.533 1.00 57.15 18 LYS B C 1
ATOM 984 O O . LYS B 2 16 ? 37.556 65.390 -11.169 1.00 52.39 18 LYS B O 1
ATOM 990 N N . VAL B 2 17 ? 37.065 67.340 -10.156 1.00 56.73 19 VAL B N 1
ATOM 991 C CA . VAL B 2 17 ? 38.352 67.964 -10.448 1.00 52.57 19 VAL B CA 1
ATOM 992 C C . VAL B 2 17 ? 38.541 69.143 -9.500 1.00 50.69 19 VAL B C 1
ATOM 993 O O . VAL B 2 17 ? 37.619 69.934 -9.296 1.00 50.85 19 VAL B O 1
ATOM 997 N N . THR B 2 18 ? 39.731 69.257 -8.921 1.00 47.68 20 THR B N 1
ATOM 998 C CA . THR B 2 18 ? 40.014 70.336 -7.983 1.00 48.92 20 THR B CA 1
ATOM 999 C C . THR B 2 18 ? 41.090 71.292 -8.470 1.00 50.10 20 THR B C 1
ATOM 1000 O O . THR B 2 18 ? 41.918 70.945 -9.312 1.00 54.78 20 THR B O 1
ATOM 1004 N N . LEU B 2 19 ? 41.056 72.505 -7.931 1.00 50.59 21 LEU B N 1
ATOM 1005 C CA . LEU B 2 19 ? 42.018 73.548 -8.257 1.00 48.95 21 LEU B CA 1
ATOM 1006 C C . LEU B 2 19 ? 42.551 74.044 -6.920 1.00 49.22 21 LEU B C 1
ATOM 1007 O O . LEU B 2 19 ? 41.779 74.452 -6.053 1.00 49.14 21 LEU B O 1
ATOM 1012 N N . SER B 2 20 ? 43.866 73.998 -6.746 1.00 50.89 22 SER B N 1
ATOM 1013 C CA . SER B 2 20 ? 44.465 74.419 -5.488 1.00 53.78 22 SER B CA 1
ATOM 1014 C C . SER B 2 20 ? 45.235 75.729 -5.552 1.00 53.71 22 SER B C 1
ATOM 1015 O O . SER B 2 20 ? 45.792 76.097 -6.588 1.00 52.78 22 SER B O 1
ATOM 1018 N N . CYS B 2 21 ? 45.255 76.431 -4.425 1.00 52.64 23 CYS B N 1
ATOM 1019 C CA . CYS B 2 21 ? 45.970 77.690 -4.322 1.00 51.03 23 CYS B CA 1
ATOM 1020 C C . CYS B 2 21 ? 46.863 77.637 -3.092 1.00 51.88 23 CYS B C 1
ATOM 1021 O O . CYS B 2 21 ? 46.612 76.878 -2.158 1.00 53.22 23 CYS B O 1
ATOM 1024 N N . ASN B 2 22 ? 47.914 78.443 -3.116 1.00 53.45 24 ASN B N 1
ATOM 1025 C CA . ASN B 2 22 ? 48.874 78.513 -2.023 1.00 60.26 24 ASN B CA 1
ATOM 1026 C C . ASN B 2 22 ? 49.397 79.943 -2.013 1.00 62.46 24 ASN B C 1
ATOM 1027 O O . ASN B 2 22 ? 49.566 80.544 -3.070 1.00 66.15 24 ASN B O 1
ATOM 1032 N N . GLN B 2 23 ? 49.652 80.493 -0.830 1.00 62.00 25 GLN B N 1
ATOM 1033 C CA . GLN B 2 23 ? 50.119 81.872 -0.772 1.00 62.30 25 GLN B CA 1
ATOM 1034 C C . GLN B 2 23 ? 51.169 82.211 0.274 1.00 65.96 25 GLN B C 1
ATOM 1035 O O . GLN B 2 23 ? 50.850 82.403 1.449 1.00 66.60 25 GLN B O 1
ATOM 1041 N N . THR B 2 24 ? 52.423 82.291 -0.156 1.00 70.73 26 THR B N 1
ATOM 1042 C CA . THR B 2 24 ? 53.492 82.671 0.749 1.00 73.22 26 THR B CA 1
ATOM 1043 C C . THR B 2 24 ? 53.127 84.110 1.072 1.00 77.44 26 THR B C 1
ATOM 1044 O O . THR B 2 24 ? 52.746 84.865 0.174 1.00 79.38 26 THR B O 1
ATOM 1048 N N . ASN B 2 25 ? 53.225 84.476 2.347 1.00 80.43 27 ASN B N 1
ATOM 1049 C CA . ASN B 2 25 ? 52.891 85.819 2.822 1.00 82.59 27 ASN B CA 1
ATOM 1050 C C . ASN B 2 25 ? 51.436 85.830 3.260 1.00 76.78 27 ASN B C 1
ATOM 1051 O O . ASN B 2 25 ? 50.532 86.086 2.465 1.00 73.62 27 ASN B O 1
ATOM 1056 N N . ASN B 2 26 ? 51.233 85.553 4.542 1.00 73.05 28 ASN B N 1
ATOM 1057 C CA . ASN B 2 26 ? 49.909 85.489 5.136 1.00 68.38 28 ASN B CA 1
ATOM 1058 C C . ASN B 2 26 ? 48.997 86.670 4.838 1.00 63.11 28 ASN B C 1
ATOM 1059 O O . ASN B 2 26 ? 49.177 87.766 5.365 1.00 60.76 28 ASN B O 1
ATOM 1064 N N . HIS B 2 27 ? 48.015 86.426 3.979 1.00 59.20 29 HIS B N 1
ATOM 1065 C CA . HIS B 2 27 ? 47.012 87.416 3.613 1.00 54.36 29 HIS B CA 1
ATOM 1066 C C . HIS B 2 27 ? 45.715 86.687 3.936 1.00 49.68 29 HIS B C 1
ATOM 1067 O O . HIS B 2 27 ? 45.201 85.905 3.137 1.00 50.44 29 HIS B O 1
ATOM 1074 N N . ASN B 2 28 ? 45.212 86.940 5.137 1.00 47.15 30 ASN B N 1
ATOM 1075 C CA . ASN B 2 28 ? 44.016 86.296 5.649 1.00 48.01 30 ASN B CA 1
ATOM 1076 C C . ASN B 2 28 ? 42.987 85.755 4.651 1.00 46.30 30 ASN B C 1
ATOM 1077 O O . ASN B 2 28 ? 42.889 84.540 4.511 1.00 51.39 30 ASN B O 1
ATOM 1082 N N . ASN B 2 29 ? 42.227 86.605 3.959 1.00 39.73 31 ASN B N 1
ATOM 1083 C CA . ASN B 2 29 ? 41.233 86.061 3.027 1.00 38.54 31 ASN B CA 1
ATOM 1084 C C . ASN B 2 29 ? 41.638 85.910 1.554 1.00 37.39 31 ASN B C 1
ATOM 1085 O O . ASN B 2 29 ? 42.351 86.746 1.002 1.00 34.39 31 ASN B O 1
ATOM 1090 N N . MET B 2 30 ? 41.172 84.820 0.937 1.00 40.09 32 MET B N 1
ATOM 1091 C CA . MET B 2 30 ? 41.462 84.505 -0.465 1.00 42.64 32 MET B CA 1
ATOM 1092 C C . MET B 2 30 ? 40.199 84.529 -1.336 1.00 44.16 32 MET B C 1
ATOM 1093 O O . MET B 2 30 ? 39.098 84.785 -0.841 1.00 46.44 32 MET B O 1
ATOM 1098 N N . TYR B 2 31 ? 40.360 84.251 -2.629 1.00 43.28 33 TYR B N 1
ATOM 1099 C CA . TYR B 2 31 ? 39.225 84.290 -3.556 1.00 40.60 33 TYR B CA 1
ATOM 1100 C C . TYR B 2 31 ? 39.210 83.152 -4.574 1.00 41.52 33 TYR B C 1
ATOM 1101 O O . TYR B 2 31 ? 39.854 82.128 -4.371 1.00 52.63 33 TYR B O 1
ATOM 1110 N N . TRP B 2 32 ? 38.455 83.334 -5.661 1.00 38.42 34 TRP B N 1
ATOM 1111 C CA . TRP B 2 32 ? 38.340 82.313 -6.694 1.00 36.35 34 TRP B CA 1
ATOM 1112 C C . TRP B 2 32 ? 37.540 82.759 -7.919 1.00 36.44 34 TRP B C 1
ATOM 1113 O O . TRP B 2 32 ? 36.326 82.549 -7.987 1.00 43.52 34 TRP B O 1
ATOM 1124 N N . TYR B 2 33 ? 38.218 83.358 -8.890 1.00 32.45 35 TYR B N 1
ATOM 1125 C CA . TYR B 2 33 ? 37.558 83.828 -10.111 1.00 31.04 35 TYR B CA 1
ATOM 1126 C C . TYR B 2 33 ? 37.632 82.888 -11.323 1.00 33.24 35 TYR B C 1
ATOM 1127 O O . TYR B 2 33 ? 38.249 81.821 -11.270 1.00 37.50 35 TYR B O 1
ATOM 1136 N N . ARG B 2 34 ? 36.999 83.309 -12.418 1.00 35.55 36 ARG B N 1
ATOM 1137 C CA . ARG B 2 34 ? 37.010 82.570 -13.681 1.00 37.28 36 ARG B CA 1
ATOM 1138 C C . ARG B 2 34 ? 36.993 83.590 -14.822 1.00 37.74 36 ARG B C 1
ATOM 1139 O O . ARG B 2 34 ? 36.057 84.371 -14.966 1.00 34.98 36 ARG B O 1
ATOM 1147 N N . GLN B 2 35 ? 38.064 83.599 -15.607 1.00 41.75 37 GLN B N 1
ATOM 1148 C CA . GLN B 2 35 ? 38.194 84.513 -16.733 1.00 42.70 37 GLN B CA 1
ATOM 1149 C C . GLN B 2 35 ? 37.378 83.991 -17.907 1.00 43.08 37 GLN B C 1
ATOM 1150 O O . GLN B 2 35 ? 37.568 82.862 -18.358 1.00 43.01 37 GLN B O 1
ATOM 1156 N N . ASP B 2 36 ? 36.464 84.812 -18.402 1.00 43.63 38 ASP B N 1
ATOM 1157 C CA . ASP B 2 36 ? 35.643 84.406 -19.529 1.00 44.71 38 ASP B CA 1
ATOM 1158 C C . ASP B 2 36 ? 35.431 85.579 -20.477 1.00 47.34 38 ASP B C 1
ATOM 1159 O O . ASP B 2 36 ? 34.638 86.483 -20.204 1.00 49.04 38 ASP B O 1
ATOM 1164 N N . THR B 2 37 ? 36.155 85.550 -21.593 1.00 49.12 39 THR B N 1
ATOM 1165 C CA . THR B 2 37 ? 36.076 86.600 -22.600 1.00 52.26 39 THR B CA 1
ATOM 1166 C C . THR B 2 37 ? 34.624 86.944 -22.907 1.00 50.31 39 THR B C 1
ATOM 1167 O O . THR B 2 37 ? 33.952 86.268 -23.685 1.00 47.79 39 THR B O 1
ATOM 1171 N N . GLY B 2 38 ? 34.161 88.011 -22.268 1.00 51.39 40 GLY B N 1
ATOM 1172 C CA . GLY B 2 38 ? 32.796 88.475 -22.409 1.00 53.10 40 GLY B CA 1
ATOM 1173 C C . GLY B 2 38 ? 32.536 89.219 -21.117 1.00 55.93 40 GLY B C 1
ATOM 1174 O O . GLY B 2 38 ? 32.025 90.338 -21.112 1.00 57.82 40 GLY B O 1
ATOM 1175 N N . HIS B 2 39 ? 32.920 88.583 -20.015 1.00 58.99 41 HIS B N 1
ATOM 1176 C CA . HIS B 2 39 ? 32.767 89.170 -18.693 1.00 59.90 41 HIS B CA 1
ATOM 1177 C C . HIS B 2 39 ? 33.986 88.848 -17.953 1.00 58.99 41 HIS B C 1
ATOM 1178 O O . HIS B 2 39 ? 34.341 87.679 -17.775 1.00 60.91 41 HIS B O 1
ATOM 1185 N N . GLY B 2 40 ? 34.566 89.868 -17.562 1.00 56.47 42 GLY B N 1
ATOM 1186 C CA . GLY B 2 40 ? 35.801 89.775 -16.902 1.00 57.45 42 GLY B CA 1
ATOM 1187 C C . GLY B 2 40 ? 35.663 89.137 -15.561 1.00 59.81 42 GLY B C 1
ATOM 1188 O O . GLY B 2 40 ? 34.612 88.727 -15.117 1.00 68.58 42 GLY B O 1
ATOM 1189 N N . LEU B 2 41 ? 36.747 89.199 -14.957 1.00 55.89 43 LEU B N 1
ATOM 1190 C CA . LEU B 2 41 ? 37.023 88.554 -13.719 1.00 50.24 43 LEU B CA 1
ATOM 1191 C C . LEU B 2 41 ? 35.868 87.823 -13.018 1.00 51.48 43 LEU B C 1
ATOM 1192 O O . LEU B 2 41 ? 35.957 86.683 -12.627 1.00 57.43 43 LEU B O 1
ATOM 1197 N N . ARG B 2 42 ? 34.747 88.288 -12.755 1.00 49.14 44 ARG B N 1
ATOM 1198 C CA . ARG B 2 42 ? 33.755 87.326 -12.214 1.00 45.34 44 ARG B CA 1
ATOM 1199 C C . ARG B 2 42 ? 34.115 86.387 -11.050 1.00 41.45 44 ARG B C 1
ATOM 1200 O O . ARG B 2 42 ? 34.667 85.319 -11.308 1.00 35.96 44 ARG B O 1
ATOM 1208 N N . LEU B 2 43 ? 33.791 86.717 -9.800 1.00 38.10 45 LEU B N 1
ATOM 1209 C CA . LEU B 2 43 ? 34.165 85.811 -8.695 1.00 40.20 45 LEU B CA 1
ATOM 1210 C C . LEU B 2 43 ? 33.196 84.691 -8.279 1.00 42.00 45 LEU B C 1
ATOM 1211 O O . LEU B 2 43 ? 31.971 84.839 -8.319 1.00 37.79 45 LEU B O 1
ATOM 1216 N N . ILE B 2 44 ? 33.781 83.563 -7.878 1.00 42.96 46 ILE B N 1
ATOM 1217 C CA . ILE B 2 44 ? 33.049 82.386 -7.396 1.00 42.94 46 ILE B CA 1
ATOM 1218 C C . ILE B 2 44 ? 33.725 81.903 -6.091 1.00 48.87 46 ILE B C 1
ATOM 1219 O O . ILE B 2 44 ? 34.750 81.173 -6.145 1.00 58.95 46 ILE B O 1
ATOM 1224 N N . HIS B 2 45 ? 33.105 82.368 -5.056 1.00 50.99 47 HIS B N 1
ATOM 1225 C CA . HIS B 2 45 ? 33.370 82.152 -3.622 1.00 52.94 47 HIS B CA 1
ATOM 1226 C C . HIS B 2 45 ? 34.610 82.685 -3.068 1.00 49.83 47 HIS B C 1
ATOM 1227 O O . HIS B 2 45 ? 35.508 83.181 -3.667 1.00 45.67 47 HIS B O 1
ATOM 1234 N N . TYR B 2 46 ? 34.748 82.541 -1.850 1.00 48.68 48 TYR B N 1
ATOM 1235 C CA . TYR B 2 46 ? 35.957 82.982 -1.327 1.00 43.93 48 TYR B CA 1
ATOM 1236 C C . TYR B 2 46 ? 35.837 82.869 0.182 1.00 40.35 48 TYR B C 1
ATOM 1237 O O . TYR B 2 46 ? 34.733 82.805 0.721 1.00 39.60 48 TYR B O 1
ATOM 1246 N N . SER B 2 47 ? 36.976 82.848 0.861 1.00 40.64 49 SER B N 1
ATOM 1247 C CA . SER B 2 47 ? 36.982 82.720 2.311 1.00 39.77 49 SER B CA 1
ATOM 1248 C C . SER B 2 47 ? 37.565 83.931 3.006 1.00 37.79 49 SER B C 1
ATOM 1249 O O . SER B 2 47 ? 38.366 84.654 2.428 1.00 32.14 49 SER B O 1
ATOM 1252 N N . TYR B 2 48 ? 37.147 84.143 4.249 1.00 40.24 50 TYR B N 1
ATOM 1253 C CA . TYR B 2 48 ? 37.655 85.253 5.041 1.00 41.31 50 TYR B CA 1
ATOM 1254 C C . TYR B 2 48 ? 38.880 84.721 5.773 1.00 40.49 50 TYR B C 1
ATOM 1255 O O . TYR B 2 48 ? 39.945 85.332 5.755 1.00 40.99 50 TYR B O 1
ATOM 1264 N N . GLY B 2 49 ? 38.709 83.566 6.410 1.00 41.17 51 GLY B N 1
ATOM 1265 C CA . GLY B 2 49 ? 39.800 82.953 7.143 1.00 40.21 51 GLY B CA 1
ATOM 1266 C C . GLY B 2 49 ? 39.971 81.469 6.872 1.00 38.35 51 GLY B C 1
ATOM 1267 O O . GLY B 2 49 ? 39.303 80.894 6.016 1.00 37.39 51 GLY B O 1
ATOM 1268 N N . ALA B 2 50 ? 40.873 80.854 7.627 1.00 39.24 52 ALA B N 1
ATOM 1269 C CA . ALA B 2 50 ? 41.187 79.438 7.503 1.00 43.43 52 ALA B CA 1
ATOM 1270 C C . ALA B 2 50 ? 39.987 78.512 7.320 1.00 43.87 52 ALA B C 1
ATOM 1271 O O . ALA B 2 50 ? 39.888 77.830 6.310 1.00 51.10 52 ALA B O 1
ATOM 1273 N N . GLY B 2 51 ? 39.072 78.493 8.281 1.00 38.52 53 GLY B N 1
ATOM 1274 C CA . GLY B 2 51 ? 37.932 77.596 8.175 1.00 38.26 53 GLY B CA 1
ATOM 1275 C C . GLY B 2 51 ? 36.666 78.077 7.485 1.00 41.92 53 GLY B C 1
ATOM 1276 O O . GLY B 2 51 ? 35.670 77.355 7.466 1.00 48.34 53 GLY B O 1
ATOM 1277 N N . SER B 2 52 ? 36.693 79.274 6.908 1.00 40.40 54 SER B N 1
ATOM 1278 C CA . SER B 2 52 ? 35.504 79.813 6.250 1.00 37.93 54 SER B CA 1
ATOM 1279 C C . SER B 2 52 ? 35.426 79.646 4.731 1.00 37.64 54 SER B C 1
ATOM 1280 O O . SER B 2 52 ? 36.435 79.432 4.059 1.00 35.18 54 SER B O 1
ATOM 1283 N N . THR B 2 53 ? 34.202 79.741 4.214 1.00 36.75 55 THR B N 1
ATOM 1284 C CA . THR B 2 53 ? 33.909 79.638 2.788 1.00 36.61 55 THR B CA 1
ATOM 1285 C C . THR B 2 53 ? 32.593 80.367 2.543 1.00 39.42 55 THR B C 1
ATOM 1286 O O . THR B 2 53 ? 31.572 80.039 3.145 1.00 44.12 55 THR B O 1
ATOM 1290 N N . GLU B 2 54 ? 32.624 81.360 1.663 1.00 39.56 56 GLU B N 1
ATOM 1291 C CA . GLU B 2 54 ? 31.430 82.131 1.353 1.00 39.62 56 GLU B CA 1
ATOM 1292 C C . GLU B 2 54 ? 31.177 82.165 -0.146 1.00 37.58 56 GLU B C 1
ATOM 1293 O O . GLU B 2 54 ? 32.108 82.266 -0.940 1.00 35.79 56 GLU B O 1
ATOM 1299 N N . LYS B 2 55 ? 29.906 82.088 -0.524 1.00 38.59 57 LYS B N 1
ATOM 1300 C CA . LYS B 2 55 ? 29.528 82.111 -1.928 1.00 39.48 57 LYS B CA 1
ATOM 1301 C C . LYS B 2 55 ? 30.010 83.410 -2.548 1.00 38.35 57 LYS B C 1
ATOM 1302 O O . LYS B 2 55 ? 30.285 84.372 -1.836 1.00 37.40 57 LYS B O 1
ATOM 1308 N N . GLY B 2 56 ? 30.127 83.427 -3.871 1.00 37.99 58 GLY B N 1
ATOM 1309 C CA . GLY B 2 56 ? 30.564 84.625 -4.558 1.00 39.25 58 GLY B CA 1
ATOM 1310 C C . GLY B 2 56 ? 29.424 85.151 -5.404 1.00 44.08 58 GLY B C 1
ATOM 1311 O O . GLY B 2 56 ? 28.276 85.161 -4.966 1.00 47.65 58 GLY B O 1
ATOM 1312 N N . ASP B 2 57 ? 29.736 85.578 -6.621 1.00 47.98 59 ASP B N 1
ATOM 1313 C CA . ASP B 2 57 ? 28.725 86.092 -7.526 1.00 45.87 59 ASP B CA 1
ATOM 1314 C C . ASP B 2 57 ? 28.303 84.944 -8.423 1.00 44.86 59 ASP B C 1
ATOM 1315 O O . ASP B 2 57 ? 27.170 84.895 -8.892 1.0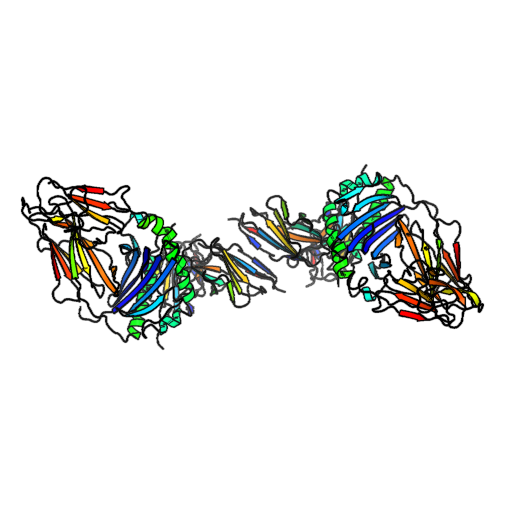0 47.77 59 ASP B O 1
ATOM 1320 N N . ILE B 2 58 ? 29.224 84.013 -8.649 1.00 45.09 60 ILE B N 1
ATOM 1321 C CA . ILE B 2 58 ? 28.945 82.844 -9.476 1.00 47.01 60 ILE B CA 1
ATOM 1322 C C . ILE B 2 58 ? 28.964 81.548 -8.666 1.00 51.33 60 ILE B C 1
ATOM 1323 O O . ILE B 2 58 ? 29.473 80.533 -9.139 1.00 50.04 60 ILE B O 1
ATOM 1328 N N . PRO B 2 59 ? 28.416 81.544 -7.444 1.00 55.53 61 PRO B N 1
ATOM 1329 C CA . PRO B 2 59 ? 28.499 80.242 -6.771 1.00 56.75 61 PRO B CA 1
ATOM 1330 C C . PRO B 2 59 ? 27.706 79.176 -7.541 1.00 56.22 61 PRO B C 1
ATOM 1331 O O . PRO B 2 59 ? 27.326 79.404 -8.683 1.00 61.35 61 PRO B O 1
ATOM 1335 N N . ASP B 2 60 ? 27.454 78.030 -6.919 1.00 54.58 62 ASP B N 1
ATOM 1336 C CA . ASP B 2 60 ? 26.739 76.927 -7.560 1.00 49.20 62 ASP B CA 1
ATOM 1337 C C . ASP B 2 60 ? 27.414 76.463 -8.863 1.00 40.87 62 ASP B C 1
ATOM 1338 O O . ASP B 2 60 ? 27.608 77.230 -9.799 1.00 31.00 62 ASP B O 1
ATOM 1343 N N . GLY B 2 61 ? 27.811 75.195 -8.879 1.00 41.26 63 GLY B N 1
ATOM 1344 C CA . GLY B 2 61 ? 28.523 74.617 -10.013 1.00 45.02 63 GLY B CA 1
ATOM 1345 C C . GLY B 2 61 ? 29.946 74.376 -9.536 1.00 47.61 63 GLY B C 1
ATOM 1346 O O . GLY B 2 61 ? 30.763 73.748 -10.214 1.00 48.73 63 GLY B O 1
ATOM 1347 N N . TYR B 2 62 ? 30.220 74.899 -8.342 1.00 46.63 65 TYR B N 1
ATOM 1348 C CA . TYR B 2 62 ? 31.522 74.787 -7.692 1.00 44.42 65 TYR B CA 1
ATOM 1349 C C . TYR B 2 62 ? 31.362 74.599 -6.187 1.00 45.94 65 TYR B C 1
ATOM 1350 O O . TYR B 2 62 ? 30.255 74.634 -5.647 1.00 49.61 65 TYR B O 1
ATOM 1359 N N . LYS B 2 63 ? 32.493 74.409 -5.517 1.00 44.76 66 LYS B N 1
ATOM 1360 C CA . LYS B 2 63 ? 32.540 74.232 -4.073 1.00 42.89 66 LYS B CA 1
ATOM 1361 C C . LYS B 2 63 ? 33.928 74.682 -3.656 1.00 40.49 66 LYS B C 1
ATOM 1362 O O . LYS B 2 63 ? 34.902 74.429 -4.364 1.00 42.78 66 LYS B O 1
ATOM 1368 N N . ALA B 2 64 ? 34.024 75.356 -2.518 1.00 35.75 67 ALA B N 1
ATOM 1369 C CA . ALA B 2 64 ? 35.310 75.856 -2.062 1.00 33.06 67 ALA B CA 1
ATOM 1370 C C . ALA B 2 64 ? 35.687 75.337 -0.695 1.00 32.39 67 ALA B C 1
ATOM 1371 O O . ALA B 2 64 ? 34.835 75.144 0.174 1.00 29.72 67 ALA B O 1
ATOM 1373 N N . SER B 2 65 ? 36.982 75.125 -0.508 1.00 34.72 68 SER B N 1
ATOM 1374 C CA . SER B 2 65 ? 37.495 74.641 0.758 1.00 35.25 68 SER B CA 1
ATOM 1375 C C . SER B 2 65 ? 38.747 75.405 1.140 1.00 33.41 68 SER B C 1
ATOM 1376 O O . SER B 2 65 ? 39.681 75.523 0.348 1.00 34.45 68 SER B O 1
ATOM 1379 N N . ARG B 2 66 ? 38.750 75.930 2.357 1.00 35.47 69 ARG B N 1
ATOM 1380 C CA . ARG B 2 66 ? 39.891 76.670 2.873 1.00 41.55 69 ARG B CA 1
ATOM 1381 C C . ARG B 2 66 ? 40.471 75.793 3.979 1.00 47.70 69 ARG B C 1
ATOM 1382 O O . ARG B 2 66 ? 40.278 76.054 5.157 1.00 50.30 69 ARG B O 1
ATOM 1390 N N . PRO B 2 67 ? 41.171 74.721 3.611 1.00 53.36 70 PRO B N 1
ATOM 1391 C CA . PRO B 2 67 ? 41.729 73.867 4.660 1.00 54.20 70 PRO B CA 1
ATOM 1392 C C . PRO B 2 67 ? 42.573 74.570 5.716 1.00 54.88 70 PRO B C 1
ATOM 1393 O O . PRO B 2 67 ? 42.634 74.106 6.854 1.00 57.66 70 PRO B O 1
ATOM 1397 N N . SER B 2 68 ? 43.209 75.686 5.365 1.00 55.01 71 SER B N 1
ATOM 1398 C CA . SER B 2 68 ? 44.044 76.394 6.336 1.00 55.75 71 SER B CA 1
ATOM 1399 C C . SER B 2 68 ? 44.856 77.536 5.749 1.00 55.02 71 SER B C 1
ATOM 1400 O O . SER B 2 68 ? 45.950 77.302 5.238 1.00 54.05 71 SER B O 1
ATOM 1403 N N . GLN B 2 69 ? 44.352 78.764 5.848 1.00 55.66 72 GLN B N 1
ATOM 1404 C CA . GLN B 2 69 ? 45.082 79.916 5.317 1.00 61.38 72 GLN B CA 1
ATOM 1405 C C . GLN B 2 69 ? 45.861 79.444 4.100 1.00 64.60 72 GLN B C 1
ATOM 1406 O O . GLN B 2 69 ? 45.325 78.713 3.270 1.00 73.73 72 GLN B O 1
ATOM 1412 N N . GLU B 2 70 ? 47.125 79.852 4.016 1.00 62.46 73 GLU B N 1
ATOM 1413 C CA . GLU B 2 70 ? 48.038 79.461 2.942 1.00 60.91 73 GLU B CA 1
ATOM 1414 C C . GLU B 2 70 ? 47.405 78.819 1.702 1.00 61.15 73 GLU B C 1
ATOM 1415 O O . GLU B 2 70 ? 47.467 79.380 0.608 1.00 62.15 73 GLU B O 1
ATOM 1421 N N . ASN B 2 71 ? 46.820 77.638 1.876 1.00 60.46 74 ASN B N 1
ATOM 1422 C CA . ASN B 2 71 ? 46.180 76.922 0.775 1.00 59.10 74 ASN B CA 1
ATOM 1423 C C . ASN B 2 71 ? 44.655 77.101 0.707 1.00 56.02 74 ASN B C 1
ATOM 1424 O O . ASN B 2 71 ? 43.972 77.113 1.733 1.00 53.79 74 ASN B O 1
ATOM 1429 N N . PHE B 2 72 ? 44.133 77.222 -0.512 1.00 50.75 75 PHE B N 1
ATOM 1430 C CA . PHE B 2 72 ? 42.698 77.384 -0.743 1.00 44.26 75 PHE B CA 1
ATOM 1431 C C . PHE B 2 72 ? 42.336 76.665 -2.043 1.00 43.98 75 PHE B C 1
ATOM 1432 O O . PHE B 2 72 ? 42.789 77.051 -3.117 1.00 39.55 75 PHE B O 1
ATOM 1440 N N . SER B 2 73 ? 41.515 75.624 -1.944 1.00 48.94 76 SER B N 1
ATOM 1441 C CA . SER B 2 73 ? 41.122 74.856 -3.121 1.00 50.20 76 SER B CA 1
ATOM 1442 C C . SER B 2 73 ? 39.665 75.031 -3.553 1.00 47.15 76 SER B C 1
ATOM 1443 O O . SER B 2 73 ? 38.761 75.147 -2.717 1.00 46.08 76 SER B O 1
ATOM 1446 N N . LEU B 2 74 ? 39.449 75.043 -4.868 1.00 44.25 77 LEU B N 1
ATOM 1447 C CA . LEU B 2 74 ? 38.119 75.186 -5.455 1.00 40.69 77 LEU B CA 1
ATOM 1448 C C . LEU B 2 74 ? 37.764 73.860 -6.131 1.00 38.94 77 LEU B C 1
ATOM 1449 O O . LEU B 2 74 ? 38.425 73.447 -7.083 1.00 37.85 77 LEU B O 1
ATOM 1454 N N . ILE B 2 75 ? 36.714 73.205 -5.640 1.00 39.67 78 ILE B N 1
ATOM 1455 C CA . ILE B 2 75 ? 36.300 71.904 -6.164 1.00 40.14 78 ILE B CA 1
ATOM 1456 C C . ILE B 2 75 ? 35.135 71.868 -7.154 1.00 44.59 78 ILE B C 1
ATOM 1457 O O . ILE B 2 75 ? 34.142 72.583 -7.004 1.00 45.30 78 ILE B O 1
ATOM 1462 N N . LEU B 2 76 ? 35.278 71.009 -8.162 1.00 47.06 79 LEU B N 1
ATOM 1463 C CA . LEU B 2 76 ? 34.268 70.828 -9.199 1.00 46.07 79 LEU B CA 1
ATOM 1464 C C . LEU B 2 76 ? 33.884 69.359 -9.324 1.00 48.47 79 LEU B C 1
ATOM 1465 O O . LEU B 2 76 ? 34.449 68.639 -10.146 1.00 49.75 79 LEU B O 1
ATOM 1470 N N . GLU B 2 77 ? 32.938 68.912 -8.506 1.00 51.12 80 GLU B N 1
ATOM 1471 C CA . GLU B 2 77 ? 32.489 67.528 -8.583 1.00 54.75 80 GLU B CA 1
ATOM 1472 C C . GLU B 2 77 ? 31.458 67.503 -9.701 1.00 55.47 80 GLU B C 1
ATOM 1473 O O . GLU B 2 77 ? 30.488 68.265 -9.678 1.00 56.91 80 GLU B O 1
ATOM 1479 N N . LEU B 2 78 ? 31.683 66.642 -10.689 1.00 56.23 81 LEU B N 1
ATOM 1480 C CA . LEU B 2 78 ? 30.786 66.555 -11.838 1.00 57.60 81 LEU B CA 1
ATOM 1481 C C . LEU B 2 78 ? 31.070 67.757 -12.733 1.00 51.14 81 LEU B C 1
ATOM 1482 O O . LEU B 2 78 ? 30.335 68.743 -12.716 1.00 42.82 81 LEU B O 1
ATOM 1487 N N . ALA B 2 79 ? 32.140 67.664 -13.515 1.00 48.77 82 ALA B N 1
ATOM 1488 C CA . ALA B 2 79 ? 32.539 68.747 -14.404 1.00 50.40 82 ALA B CA 1
ATOM 1489 C C . ALA B 2 79 ? 31.445 69.106 -15.396 1.00 51.15 82 ALA B C 1
ATOM 1490 O O . ALA B 2 79 ? 30.375 68.503 -15.393 1.00 55.49 82 ALA B O 1
ATOM 1492 N N . THR B 2 80 ? 31.725 70.093 -16.241 1.00 49.58 83 THR B N 1
ATOM 1493 C CA . THR B 2 80 ? 30.783 70.548 -17.258 1.00 49.52 83 THR B CA 1
ATOM 1494 C C . THR B 2 80 ? 31.509 71.451 -18.243 1.00 52.18 83 THR B C 1
ATOM 1495 O O . THR B 2 80 ? 32.259 72.340 -17.841 1.00 50.97 83 THR B O 1
ATOM 1499 N N . PRO B 2 81 ? 31.306 71.227 -19.551 1.00 54.99 84 PRO B N 1
ATOM 1500 C CA . PRO B 2 81 ? 31.972 72.068 -20.551 1.00 56.20 84 PRO B CA 1
ATOM 1501 C C . PRO B 2 81 ? 31.571 73.526 -20.358 1.00 57.01 84 PRO B C 1
ATOM 1502 O O . PRO B 2 81 ? 32.096 74.420 -21.020 1.00 58.84 84 PRO B O 1
ATOM 1506 N N . SER B 2 82 ? 30.633 73.752 -19.440 1.00 57.06 85 SER B N 1
ATOM 1507 C CA . SER B 2 82 ? 30.148 75.092 -19.131 1.00 54.54 85 SER B CA 1
ATOM 1508 C C . SER B 2 82 ? 31.174 75.825 -18.278 1.00 50.13 85 SER B C 1
ATOM 1509 O O . SER B 2 82 ? 31.274 77.050 -18.323 1.00 48.92 85 SER B O 1
ATOM 1512 N N . GLN B 2 83 ? 31.929 75.059 -17.496 1.00 48.02 86 GLN B N 1
ATOM 1513 C CA . GLN B 2 83 ? 32.967 75.610 -16.631 1.00 46.01 86 GLN B CA 1
ATOM 1514 C C . GLN B 2 83 ? 34.326 75.312 -17.254 1.00 44.05 86 GLN B C 1
ATOM 1515 O O . GLN B 2 83 ? 35.166 74.645 -16.647 1.00 45.60 86 GLN B O 1
ATOM 1521 N N . THR B 2 84 ? 34.533 75.820 -18.466 1.00 40.88 87 THR B N 1
ATOM 1522 C CA . THR B 2 84 ? 35.771 75.591 -19.205 1.00 41.32 87 THR B CA 1
ATOM 1523 C C . THR B 2 84 ? 36.573 76.861 -19.459 1.00 41.61 87 THR B C 1
ATOM 1524 O O . THR B 2 84 ? 37.062 77.077 -20.567 1.00 43.69 87 THR B O 1
ATOM 1528 N N . SER B 2 85 ? 36.721 77.697 -18.441 1.00 40.47 88 SER B N 1
ATOM 1529 C CA . SER B 2 85 ? 37.473 78.934 -18.603 1.00 41.11 88 SER B CA 1
ATOM 1530 C C . SER B 2 85 ? 38.836 78.883 -17.917 1.00 40.15 88 SER B C 1
ATOM 1531 O O . SER B 2 85 ? 39.494 77.838 -17.884 1.00 39.81 88 SER B O 1
ATOM 1534 N N . VAL B 2 86 ? 39.261 80.029 -17.393 1.00 35.68 89 VAL B N 1
ATOM 1535 C CA . VAL B 2 86 ? 40.530 80.132 -16.685 1.00 31.09 89 VAL B CA 1
ATOM 1536 C C . VAL B 2 86 ? 40.222 80.465 -15.234 1.00 34.15 89 VAL B C 1
ATOM 1537 O O . VAL B 2 86 ? 39.537 81.449 -14.951 1.00 33.78 89 VAL B O 1
ATOM 1541 N N . TYR B 2 87 ? 40.719 79.656 -14.311 1.00 34.57 90 TYR B N 1
ATOM 1542 C CA . TYR B 2 87 ? 40.453 79.926 -12.910 1.00 35.18 90 TYR B CA 1
ATOM 1543 C C . TYR B 2 87 ? 41.610 80.644 -12.251 1.00 35.34 90 TYR B C 1
ATOM 1544 O O . TYR B 2 87 ? 42.736 80.148 -12.210 1.00 38.80 90 TYR B O 1
ATOM 1553 N N . PHE B 2 88 ? 41.310 81.838 -11.756 1.00 32.26 91 PHE B N 1
ATOM 1554 C CA . PHE B 2 88 ? 42.293 82.685 -11.103 1.00 31.20 91 PHE B CA 1
ATOM 1555 C C . PHE B 2 88 ? 42.045 82.761 -9.607 1.00 31.16 91 PHE B C 1
ATOM 1556 O O . PHE B 2 88 ? 40.928 83.040 -9.158 1.00 31.68 91 PHE B O 1
ATOM 1564 N N . CYS B 2 89 ? 43.091 82.500 -8.834 1.00 32.26 92 CYS B N 1
ATOM 1565 C CA . CYS B 2 89 ? 42.992 82.570 -7.385 1.00 36.59 92 CYS B CA 1
ATOM 1566 C C . CYS B 2 89 ? 43.665 83.879 -7.000 1.00 36.75 92 CYS B C 1
ATOM 1567 O O . CYS B 2 89 ? 44.578 84.342 -7.692 1.00 41.05 92 CYS B O 1
ATOM 1570 N N . ALA B 2 90 ? 43.213 84.485 -5.910 1.00 33.37 93 ALA B N 1
ATOM 1571 C CA . ALA B 2 90 ? 43.792 85.751 -5.477 1.00 30.20 93 ALA B CA 1
ATOM 1572 C C . ALA B 2 90 ? 43.619 85.966 -3.980 1.00 32.32 93 ALA B C 1
ATOM 1573 O O . ALA B 2 90 ? 42.621 85.542 -3.392 1.00 35.34 93 ALA B O 1
ATOM 1575 N N . SER B 2 91 ? 44.600 86.626 -3.372 1.00 31.94 94 SER B N 1
ATOM 1576 C CA . SER B 2 91 ? 44.579 86.901 -1.940 1.00 36.69 94 SER B CA 1
ATOM 1577 C C . SER B 2 91 ? 44.619 88.403 -1.640 1.00 42.10 94 SER B C 1
ATOM 1578 O O . SER B 2 91 ? 44.642 89.228 -2.557 1.00 44.43 94 SER B O 1
ATOM 1581 N N . GLY B 2 92 ? 44.623 88.743 -0.352 1.00 43.03 95 GLY B N 1
ATOM 1582 C CA . GLY B 2 92 ? 44.654 90.137 0.062 1.00 46.46 95 GLY B CA 1
ATOM 1583 C C . GLY B 2 92 ? 44.438 90.232 1.564 1.00 50.22 95 GLY B C 1
ATOM 1584 O O . GLY B 2 92 ? 44.390 89.203 2.242 1.00 50.77 95 GLY B O 1
ATOM 1585 N N . GLY B 2 93 ? 44.309 91.443 2.103 1.00 49.64 96 GLY B N 1
ATOM 1586 C CA . GLY B 2 93 ? 44.098 91.548 3.536 1.00 45.82 96 GLY B CA 1
ATOM 1587 C C . GLY B 2 93 ? 44.112 92.920 4.186 1.00 45.02 96 GLY B C 1
ATOM 1588 O O . GLY B 2 93 ? 44.296 93.022 5.397 1.00 49.57 96 GLY B O 1
ATOM 1589 N N . GLN B 2 94 ? 43.917 93.974 3.405 1.00 41.62 97 GLN B N 1
ATOM 1590 C CA . GLN B 2 94 ? 43.901 95.320 3.967 1.00 43.46 97 GLN B CA 1
ATOM 1591 C C . GLN B 2 94 ? 42.777 96.105 3.324 1.00 45.18 97 GLN B C 1
ATOM 1592 O O . GLN B 2 94 ? 42.116 95.609 2.410 1.00 52.23 97 GLN B O 1
ATOM 1598 N N . GLY B 2 95 ? 42.544 97.323 3.800 1.00 45.87 98 GLY B N 1
ATOM 1599 C CA . GLY B 2 95 ? 41.519 98.138 3.185 1.00 44.99 98 GLY B CA 1
ATOM 1600 C C . GLY B 2 95 ? 42.034 98.336 1.778 1.00 50.50 98 GLY B C 1
ATOM 1601 O O . GLY B 2 95 ? 42.900 97.575 1.336 1.00 57.76 98 GLY B O 1
ATOM 1602 N N . ARG B 2 96 ? 41.537 99.338 1.066 1.00 48.07 99 ARG B N 1
ATOM 1603 C CA . ARG B 2 96 ? 42.006 99.573 -0.295 1.00 48.82 99 ARG B CA 1
ATOM 1604 C C . ARG B 2 96 ? 41.605 98.444 -1.240 1.00 48.20 99 ARG B C 1
ATOM 1605 O O . ARG B 2 96 ? 41.593 98.616 -2.456 1.00 51.79 99 ARG B O 1
ATOM 1613 N N . ALA B 2 97 ? 41.296 97.284 -0.675 1.00 46.02 104 ALA B N 1
ATOM 1614 C CA . ALA B 2 97 ? 40.889 96.131 -1.467 1.00 47.32 104 ALA B CA 1
ATOM 1615 C C . ALA B 2 97 ? 41.929 95.731 -2.511 1.00 47.68 104 ALA B C 1
ATOM 1616 O O . ALA B 2 97 ? 41.593 95.451 -3.659 1.00 48.25 104 ALA B O 1
ATOM 1618 N N . GLU B 2 98 ? 43.194 95.704 -2.108 1.00 46.76 105 GLU B N 1
ATOM 1619 C CA . GLU B 2 98 ? 44.256 95.314 -3.022 1.00 43.39 105 GLU B CA 1
ATOM 1620 C C . GLU B 2 98 ? 44.327 93.795 -3.048 1.00 40.79 105 GLU B C 1
ATOM 1621 O O . GLU B 2 98 ? 44.751 93.169 -2.075 1.00 43.85 105 GLU B O 1
ATOM 1627 N N . GLN B 2 99 ? 43.900 93.205 -4.159 1.00 36.41 106 GLN B N 1
ATOM 1628 C CA . GLN B 2 99 ? 43.910 91.755 -4.307 1.00 33.75 106 GLN B CA 1
ATOM 1629 C C . GLN B 2 99 ? 45.134 91.310 -5.100 1.00 34.28 106 GLN B C 1
ATOM 1630 O O . GLN B 2 99 ? 45.577 92.009 -6.012 1.00 31.09 106 GLN B O 1
ATOM 1636 N N . PHE B 2 100 ? 45.683 90.151 -4.743 1.00 35.62 107 PHE B N 1
ATOM 1637 C CA . PHE B 2 100 ? 46.863 89.617 -5.421 1.00 37.17 107 PHE B CA 1
ATOM 1638 C C . PHE B 2 100 ? 46.518 88.344 -6.184 1.00 37.58 107 PHE B C 1
ATOM 1639 O O . PHE B 2 100 ? 46.265 87.297 -5.586 1.00 41.01 107 PHE B O 1
ATOM 1647 N N . PHE B 2 101 ? 46.522 88.440 -7.508 1.00 35.45 108 PHE B N 1
ATOM 1648 C CA . PHE B 2 101 ? 46.183 87.310 -8.361 1.00 36.75 108 PHE B CA 1
ATOM 1649 C C . PHE B 2 101 ? 47.321 86.335 -8.618 1.00 37.44 108 PHE B C 1
ATOM 1650 O O . PHE B 2 101 ? 48.478 86.731 -8.760 1.00 42.84 108 PHE B O 1
ATOM 1658 N N . GLY B 2 102 ? 46.974 85.052 -8.670 1.00 34.47 109 GLY B N 1
ATOM 1659 C CA . GLY B 2 102 ? 47.964 84.028 -8.949 1.00 33.10 109 GLY B CA 1
ATOM 1660 C C . GLY B 2 102 ? 48.252 84.052 -10.437 1.00 33.11 109 GLY B C 1
ATOM 1661 O O . GLY B 2 102 ? 47.791 84.954 -11.127 1.00 30.62 109 GLY B O 1
ATOM 1662 N N . PRO B 2 103 ? 49.008 83.083 -10.972 1.00 35.01 110 PRO B N 1
ATOM 1663 C CA . PRO B 2 103 ? 49.311 83.070 -12.407 1.00 35.17 110 PRO B CA 1
ATOM 1664 C C . PRO B 2 103 ? 48.179 82.553 -13.282 1.00 35.38 110 PRO B C 1
ATOM 1665 O O . PRO B 2 103 ? 48.099 82.887 -14.460 1.00 37.36 110 PRO B O 1
ATOM 1669 N N . GLY B 2 104 ? 47.311 81.726 -12.710 1.00 35.60 111 GLY B N 1
ATOM 1670 C CA . GLY B 2 104 ? 46.190 81.204 -13.475 1.00 37.00 111 GLY B CA 1
ATOM 1671 C C . GLY B 2 104 ? 46.239 79.720 -13.781 1.00 39.68 111 GLY B C 1
ATOM 1672 O O . GLY B 2 104 ? 47.314 79.130 -13.853 1.00 44.67 111 GLY B O 1
ATOM 1673 N N . THR B 2 105 ? 45.062 79.122 -13.954 1.00 38.72 112 THR B N 1
ATOM 1674 C CA . THR B 2 105 ? 44.940 77.703 -14.270 1.00 39.95 112 THR B CA 1
ATOM 1675 C C . THR B 2 105 ? 43.868 77.539 -15.342 1.00 42.39 112 THR B C 1
ATOM 1676 O O . THR B 2 105 ? 42.696 77.856 -15.116 1.00 40.42 112 THR B O 1
ATOM 1680 N N . ARG B 2 106 ? 44.277 77.060 -16.511 1.00 43.66 113 ARG B N 1
ATOM 1681 C CA . ARG B 2 106 ? 43.350 76.866 -17.618 1.00 43.84 113 ARG B CA 1
ATOM 1682 C C . ARG B 2 106 ? 42.655 75.514 -17.509 1.00 45.97 113 ARG B C 1
ATOM 1683 O O . ARG B 2 106 ? 43.309 74.482 -17.366 1.00 46.25 113 ARG B O 1
ATOM 1691 N N . LEU B 2 107 ? 41.328 75.523 -17.566 1.00 46.58 114 LEU B N 1
ATOM 1692 C CA . LEU B 2 107 ? 40.578 74.276 -17.481 1.00 46.93 114 LEU B CA 1
ATOM 1693 C C . LEU B 2 107 ? 39.763 74.025 -18.739 1.00 46.47 114 LEU B C 1
ATOM 1694 O O . LEU B 2 107 ? 39.017 74.895 -19.194 1.00 46.99 114 LEU B O 1
ATOM 1699 N N . THR B 2 108 ? 39.910 72.824 -19.287 1.00 45.45 115 THR B N 1
ATOM 1700 C CA . THR B 2 108 ? 39.192 72.426 -20.487 1.00 44.60 115 THR B CA 1
ATOM 1701 C C . THR B 2 108 ? 38.365 71.190 -20.167 1.00 46.84 115 THR B C 1
ATOM 1702 O O . THR B 2 108 ? 38.910 70.120 -19.889 1.00 47.50 115 THR B O 1
ATOM 1706 N N . VAL B 2 109 ? 37.047 71.338 -20.187 1.00 49.69 116 VAL B N 1
ATOM 1707 C CA . VAL B 2 109 ? 36.167 70.218 -19.889 1.00 52.71 116 VAL B CA 1
ATOM 1708 C C . VAL B 2 109 ? 35.801 69.519 -21.193 1.00 56.17 116 VAL B C 1
ATOM 1709 O O . VAL B 2 109 ? 34.847 69.899 -21.869 1.00 54.01 116 VAL B O 1
ATOM 1713 N N . LEU B 2 110 A 36.580 68.494 -21.526 1.00 60.85 116 LEU B N 1
ATOM 1714 C CA . LEU B 2 110 A 36.417 67.708 -22.744 1.00 62.98 116 LEU B CA 1
ATOM 1715 C C . LEU B 2 110 A 34.995 67.479 -23.243 1.00 67.77 116 LEU B C 1
ATOM 1716 O O . LEU B 2 110 A 34.564 68.120 -24.206 1.00 70.11 116 LEU B O 1
ATOM 1721 N N . GLY B 2 111 B 34.274 66.565 -22.602 1.00 70.94 116 GLY B N 1
ATOM 1722 C CA . GLY B 2 111 B 32.908 66.266 -23.002 1.00 76.21 116 GLY B CA 1
ATOM 1723 C C . GLY B 2 111 B 32.520 66.660 -24.417 1.00 79.95 116 GLY B C 1
ATOM 1724 O O . GLY B 2 111 B 33.006 66.077 -25.386 1.00 77.06 116 GLY B O 1
ATOM 1725 N N . SER B 2 112 C 31.644 67.654 -24.540 1.00 85.88 116 SER B N 1
ATOM 1726 C CA . SER B 2 112 C 31.192 68.121 -25.848 1.00 90.73 116 SER B CA 1
ATOM 1727 C C . SER B 2 112 C 31.692 69.533 -26.144 1.00 93.77 116 SER B C 1
ATOM 1728 O O . SER B 2 112 C 31.222 70.478 -25.474 1.00 95.03 116 SER B O 1
ATOM 1732 N N . ILE C 3 1 ? 26.428 114.711 23.069 1.00 100.00 1 ILE C N 1
ATOM 1733 C CA . ILE C 3 1 ? 26.033 114.455 21.675 1.00 100.00 1 ILE C CA 1
ATOM 1734 C C . ILE C 3 1 ? 24.523 114.409 21.396 1.00 99.77 1 ILE C C 1
ATOM 1735 O O . ILE C 3 1 ? 23.856 113.390 21.604 1.00 99.16 1 ILE C O 1
ATOM 1740 N N . GLU C 3 2 ? 24.009 115.522 20.872 1.00 99.73 2 GLU C N 1
ATOM 1741 C CA . GLU C 3 2 ? 22.586 115.683 20.557 1.00 100.00 2 GLU C CA 1
ATOM 1742 C C . GLU C 3 2 ? 22.294 115.748 19.048 1.00 100.00 2 GLU C C 1
ATOM 1743 O O . GLU C 3 2 ? 23.203 115.941 18.239 1.00 100.00 2 GLU C O 1
ATOM 1749 N N . ALA C 3 3 ? 21.021 115.580 18.687 1.00 96.03 3 ALA C N 1
ATOM 1750 C CA . ALA C 3 3 ? 20.566 115.622 17.296 1.00 87.88 3 ALA C CA 1
ATOM 1751 C C . ALA C 3 3 ? 19.076 115.276 17.213 1.00 81.93 3 ALA C C 1
ATOM 1752 O O . ALA C 3 3 ? 18.318 115.520 18.153 1.00 82.44 3 ALA C O 1
ATOM 1754 N N . ASP C 3 4 ? 18.665 114.716 16.079 1.00 73.82 4 ASP C N 1
ATOM 1755 C CA . ASP C 3 4 ? 17.279 114.322 15.859 1.00 63.92 4 ASP C CA 1
ATOM 1756 C C . ASP C 3 4 ? 17.224 112.798 15.872 1.00 57.93 4 ASP C C 1
ATOM 1757 O O . ASP C 3 4 ? 16.283 112.209 16.400 1.00 58.39 4 ASP C O 1
ATOM 1762 N N . HIS C 3 5 ? 18.246 112.168 15.299 1.00 51.91 5 HIS C N 1
ATOM 1763 C CA . HIS C 3 5 ? 18.318 110.710 15.235 1.00 46.11 5 HIS C CA 1
ATOM 1764 C C . HIS C 3 5 ? 19.742 110.176 15.307 1.00 42.63 5 HIS C C 1
ATOM 1765 O O . HIS C 3 5 ? 20.707 110.929 15.168 1.00 45.79 5 HIS C O 1
ATOM 1772 N N . VAL C 3 6 ? 19.863 108.867 15.521 1.00 38.91 6 VAL C N 1
ATOM 1773 C CA . VAL C 3 6 ? 21.169 108.219 15.604 1.00 34.04 6 VAL C CA 1
ATOM 1774 C C . VAL C 3 6 ? 21.151 106.811 15.036 1.00 29.74 6 VAL C C 1
ATOM 1775 O O . VAL C 3 6 ? 20.498 105.915 15.574 1.00 25.46 6 VAL C O 1
ATOM 1779 N N . GLY C 3 7 ? 21.871 106.627 13.937 1.00 28.63 7 GLY C N 1
ATOM 1780 C CA . GLY C 3 7 ? 21.947 105.318 13.326 1.00 32.84 7 GLY C CA 1
ATOM 1781 C C . GLY C 3 7 ? 23.349 104.781 13.545 1.00 38.66 7 GLY C C 1
ATOM 1782 O O . GLY C 3 7 ? 24.325 105.380 13.083 1.00 41.50 7 GLY C O 1
ATOM 1783 N N . SER C 3 8 ? 23.453 103.673 14.272 1.00 35.78 8 SER C N 1
ATOM 1784 C CA . SER C 3 8 ? 24.742 103.044 14.535 1.00 32.30 8 SER C CA 1
ATOM 1785 C C . SER C 3 8 ? 24.760 101.770 13.695 1.00 29.34 8 SER C C 1
ATOM 1786 O O . SER C 3 8 ? 24.331 100.712 14.150 1.00 26.47 8 SER C O 1
ATOM 1789 N N . TYR C 3 9 ? 25.267 101.883 12.471 1.00 27.51 9 TYR C N 1
ATOM 1790 C CA . TYR C 3 9 ? 25.303 100.761 11.544 1.00 27.31 9 TYR C CA 1
ATOM 1791 C C . TYR C 3 9 ? 26.566 99.913 11.509 1.00 27.50 9 TYR C C 1
ATOM 1792 O O . TYR C 3 9 ? 27.527 100.244 10.815 1.00 24.08 9 TYR C O 1
ATOM 1801 N N . GLY C 3 10 A 26.548 98.804 12.241 1.00 28.55 9 GLY C N 1
ATOM 1802 C CA . GLY C 3 10 A 27.695 97.918 12.235 1.00 25.16 9 GLY C CA 1
ATOM 1803 C C . GLY C 3 10 A 28.361 97.582 13.553 1.00 24.25 9 GLY C C 1
ATOM 1804 O O . GLY C 3 10 A 29.485 97.085 13.539 1.00 22.75 9 GLY C O 1
ATOM 1805 N N . ILE C 3 11 ? 27.706 97.840 14.684 1.00 22.18 10 ILE C N 1
ATOM 1806 C CA . ILE C 3 11 ? 28.325 97.509 15.966 1.00 25.33 10 ILE C CA 1
ATOM 1807 C C . ILE C 3 11 ? 28.884 96.100 15.818 1.00 26.86 10 ILE C C 1
ATOM 1808 O O . ILE C 3 11 ? 28.148 95.157 15.521 1.00 27.21 10 ILE C O 1
ATOM 1813 N N . THR C 3 12 ? 30.190 95.969 16.004 1.00 26.17 11 THR C N 1
ATOM 1814 C CA . THR C 3 12 ? 30.852 94.687 15.867 1.00 27.61 11 THR C CA 1
ATOM 1815 C C . THR C 3 12 ? 31.608 94.309 17.133 1.00 27.78 11 THR C C 1
ATOM 1816 O O . THR C 3 12 ? 32.646 94.891 17.444 1.00 29.05 11 THR C O 1
ATOM 1820 N N . VAL C 3 13 ? 31.072 93.335 17.862 1.00 26.20 12 VAL C N 1
ATOM 1821 C CA . VAL C 3 13 ? 31.706 92.867 19.085 1.00 25.51 12 VAL C CA 1
ATOM 1822 C C . VAL C 3 13 ? 32.275 91.472 18.874 1.00 32.98 12 VAL C C 1
ATOM 1823 O O . VAL C 3 13 ? 31.706 90.657 18.144 1.00 36.55 12 VAL C O 1
ATOM 1827 N N . TYR C 3 14 ? 33.411 91.209 19.510 1.00 38.66 13 TYR C N 1
ATOM 1828 C CA . TYR C 3 14 ? 34.053 89.910 19.410 1.00 43.85 13 TYR C CA 1
ATOM 1829 C C . TYR C 3 14 ? 34.698 89.562 20.742 1.00 45.10 13 TYR C C 1
ATOM 1830 O O . TYR C 3 14 ? 35.319 90.412 21.384 1.00 46.47 13 TYR C O 1
ATOM 1839 N N . GLN C 3 15 ? 34.540 88.312 21.161 1.00 42.21 14 GLN C N 1
ATOM 1840 C CA . GLN C 3 15 ? 35.113 87.874 22.421 1.00 41.47 14 GLN C CA 1
ATOM 1841 C C . GLN C 3 15 ? 35.815 86.533 22.302 1.00 45.02 14 GLN C C 1
ATOM 1842 O O . GLN C 3 15 ? 35.453 85.684 21.485 1.00 47.13 14 GLN C O 1
ATOM 1848 N N . SER C 3 16 ? 36.825 86.359 23.142 1.00 46.27 15 SER C N 1
ATOM 1849 C CA . SER C 3 16 ? 37.603 85.137 23.204 1.00 46.24 15 SER C CA 1
ATOM 1850 C C . SER C 3 16 ? 37.948 84.948 24.674 1.00 46.70 15 SER C C 1
ATOM 1851 O O . SER C 3 16 ? 38.025 85.915 25.425 1.00 49.34 15 SER C O 1
ATOM 1854 N N . PRO C 3 17 ? 38.134 83.699 25.112 1.00 48.04 16 PRO C N 1
ATOM 1855 C CA . PRO C 3 17 ? 38.023 82.526 24.244 1.00 49.71 16 PRO C CA 1
ATOM 1856 C C . PRO C 3 17 ? 36.572 82.289 23.839 1.00 51.27 16 PRO C C 1
ATOM 1857 O O . PRO C 3 17 ? 35.660 82.881 24.416 1.00 52.94 16 PRO C O 1
ATOM 1861 N N . GLY C 3 18 ? 36.361 81.440 22.837 1.00 50.53 17 GLY C N 1
ATOM 1862 C CA . GLY C 3 18 ? 35.004 81.151 22.404 1.00 49.71 17 GLY C CA 1
ATOM 1863 C C . GLY C 3 18 ? 34.610 81.657 21.026 1.00 51.63 17 GLY C C 1
ATOM 1864 O O . GLY C 3 18 ? 33.607 81.205 20.466 1.00 54.13 17 GLY C O 1
ATOM 1865 N N . ASP C 3 19 ? 35.377 82.594 20.476 1.00 49.81 18 ASP C N 1
ATOM 1866 C CA . ASP C 3 19 ? 35.077 83.139 19.153 1.00 45.93 18 ASP C CA 1
ATOM 1867 C C . ASP C 3 19 ? 33.651 83.677 19.076 1.00 43.93 18 ASP C C 1
ATOM 1868 O O . ASP C 3 19 ? 32.978 83.535 18.055 1.00 45.53 18 ASP C O 1
ATOM 1873 N N . ILE C 3 20 ? 33.192 84.291 20.162 1.00 39.37 19 ILE C N 1
ATOM 1874 C CA . ILE C 3 20 ? 31.846 84.850 20.219 1.00 34.31 19 ILE C CA 1
ATOM 1875 C C . ILE C 3 20 ? 31.787 86.155 19.432 1.00 32.91 19 ILE C C 1
ATOM 1876 O O . ILE C 3 20 ? 32.590 87.063 19.662 1.00 35.91 19 ILE C O 1
ATOM 1881 N N . GLY C 3 21 ? 30.841 86.245 18.502 1.00 30.57 20 GLY C N 1
ATOM 1882 C CA . GLY C 3 21 ? 30.708 87.455 17.710 1.00 30.18 20 GLY C CA 1
ATOM 1883 C C . GLY C 3 21 ? 29.297 88.022 17.692 1.00 29.61 20 GLY C C 1
ATOM 1884 O O . GLY C 3 21 ? 28.331 87.335 18.035 1.00 25.63 20 GLY C O 1
ATOM 1885 N N . GLN C 3 22 ? 29.180 89.284 17.287 1.00 30.44 21 GLN C N 1
ATOM 1886 C CA . GLN C 3 22 ? 27.878 89.941 17.219 1.00 32.84 21 GLN C CA 1
ATOM 1887 C C . GLN C 3 22 ? 27.858 91.140 16.280 1.00 32.92 21 GLN C C 1
ATOM 1888 O O . GLN C 3 22 ? 28.624 92.092 16.450 1.00 32.78 21 GLN C O 1
ATOM 1894 N N . TYR C 3 23 ? 26.969 91.087 15.293 1.00 30.28 22 TYR C N 1
ATOM 1895 C CA . TYR C 3 23 ? 26.832 92.172 14.335 1.00 28.87 22 TYR C CA 1
ATOM 1896 C C . TYR C 3 23 ? 25.417 92.720 14.393 1.00 28.03 22 TYR C C 1
ATOM 1897 O O . TYR C 3 23 ? 24.449 91.986 14.188 1.00 29.34 22 TYR C O 1
ATOM 1906 N N . THR C 3 24 ? 25.296 94.013 14.669 1.00 25.50 23 THR C N 1
ATOM 1907 C CA . THR C 3 24 ? 23.984 94.625 14.767 1.00 30.74 23 THR C CA 1
ATOM 1908 C C . THR C 3 24 ? 23.869 95.982 14.097 1.00 33.61 23 THR C C 1
ATOM 1909 O O . THR C 3 24 ? 24.862 96.681 13.882 1.00 34.02 23 THR C O 1
ATOM 1913 N N . PHE C 3 25 ? 22.634 96.329 13.755 1.00 31.09 24 PHE C N 1
ATOM 1914 C CA . PHE C 3 25 ? 22.321 97.608 13.147 1.00 31.62 24 PHE C CA 1
ATOM 1915 C C . PHE C 3 25 ? 21.311 98.198 14.117 1.00 36.19 24 PHE C C 1
ATOM 1916 O O . PHE C 3 25 ? 20.235 97.637 14.323 1.00 36.13 24 PHE C O 1
ATOM 1924 N N . GLU C 3 26 ? 21.678 99.309 14.739 1.00 40.79 25 GLU C N 1
ATOM 1925 C CA . GLU C 3 26 ? 20.802 99.954 15.702 1.00 40.28 25 GLU C CA 1
ATOM 1926 C C . GLU C 3 26 ? 20.359 101.313 15.195 1.00 38.52 25 GLU C C 1
ATOM 1927 O O . GLU C 3 26 ? 21.159 102.058 14.630 1.00 39.92 25 GLU C O 1
ATOM 1933 N N . PHE C 3 27 ? 19.086 101.640 15.389 1.00 38.77 26 PHE C N 1
ATOM 1934 C CA . PHE C 3 27 ? 18.598 102.945 14.983 1.00 39.29 26 PHE C CA 1
ATOM 1935 C C . PHE C 3 27 ? 17.764 103.581 16.076 1.00 39.30 26 PHE C C 1
ATOM 1936 O O . PHE C 3 27 ? 16.744 103.033 16.502 1.00 35.67 26 PHE C O 1
ATOM 1944 N N . ASP C 3 28 ? 18.205 104.749 16.523 1.00 39.14 27 ASP C N 1
ATOM 1945 C CA . ASP C 3 28 ? 17.508 105.479 17.568 1.00 40.95 27 ASP C CA 1
ATOM 1946 C C . ASP C 3 28 ? 17.276 104.617 18.808 1.00 40.36 27 ASP C C 1
ATOM 1947 O O . ASP C 3 28 ? 16.292 104.801 19.523 1.00 42.56 27 ASP C O 1
ATOM 1952 N N . GLY C 3 29 ? 18.183 103.675 19.051 1.00 34.37 28 GLY C N 1
ATOM 1953 C CA . GLY C 3 29 ? 18.066 102.827 20.222 1.00 34.61 28 GLY C CA 1
ATOM 1954 C C . GLY C 3 29 ? 17.604 101.395 20.023 1.00 37.45 28 GLY C C 1
ATOM 1955 O O . GLY C 3 29 ? 18.147 100.481 20.644 1.00 40.87 28 GLY C O 1
ATOM 1956 N N . ASP C 3 30 ? 16.606 101.186 19.173 1.00 34.63 29 ASP C N 1
ATOM 1957 C CA . ASP C 3 30 ? 16.092 99.839 18.950 1.00 36.39 29 ASP C CA 1
ATOM 1958 C C . ASP C 3 30 ? 16.874 99.052 17.893 1.00 36.20 29 ASP C C 1
ATOM 1959 O O . ASP C 3 30 ? 17.429 99.621 16.955 1.00 36.89 29 ASP C O 1
ATOM 1964 N N . GLU C 3 31 ? 16.899 97.732 18.064 1.00 34.72 30 GLU C N 1
ATOM 1965 C CA . GLU C 3 31 ? 17.622 96.831 17.172 1.00 25.97 30 GLU C CA 1
ATOM 1966 C C . GLU C 3 31 ? 16.957 96.641 15.817 1.00 23.12 30 GLU C C 1
ATOM 1967 O O . GLU C 3 31 ? 15.925 95.987 15.716 1.00 30.69 30 GLU C O 1
ATOM 1973 N N . LEU C 3 32 ? 17.562 97.210 14.780 1.00 18.57 31 LEU C N 1
ATOM 1974 C CA . LEU C 3 32 ? 17.050 97.091 13.421 1.00 18.68 31 LEU C CA 1
ATOM 1975 C C . LEU C 3 32 ? 17.094 95.617 13.074 1.00 20.83 31 LEU C C 1
ATOM 1976 O O . LEU C 3 32 ? 16.096 95.024 12.640 1.00 20.04 31 LEU C O 1
ATOM 1981 N N . PHE C 3 33 ? 18.270 95.035 13.277 1.00 21.69 32 PHE C N 1
ATOM 1982 C CA . PHE C 3 33 ? 18.492 93.628 12.998 1.00 26.21 32 PHE C CA 1
ATOM 1983 C C . PHE C 3 33 ? 19.854 93.225 13.534 1.00 29.96 32 PHE C C 1
ATOM 1984 O O . PHE C 3 33 ? 20.505 93.987 14.246 1.00 34.37 32 PHE C O 1
ATOM 1992 N N . TYR C 3 34 ? 20.267 92.014 13.186 1.00 31.54 33 TYR C N 1
ATOM 1993 C CA . TYR C 3 34 ? 21.562 91.478 13.573 1.00 32.76 33 TYR C CA 1
ATOM 1994 C C . TYR C 3 34 ? 21.826 90.346 12.590 1.00 30.97 33 TYR C C 1
ATOM 1995 O O . TYR C 3 34 ? 20.893 89.825 11.983 1.00 29.71 33 TYR C O 1
ATOM 2004 N N . VAL C 3 35 ? 23.086 89.964 12.428 1.00 29.12 34 VAL C N 1
ATOM 2005 C CA . VAL C 3 35 ? 23.418 88.900 11.487 1.00 27.60 34 VAL C CA 1
ATOM 2006 C C . VAL C 3 35 ? 23.624 87.554 12.167 1.00 28.28 34 VAL C C 1
ATOM 2007 O O . VAL C 3 35 ? 24.397 87.443 13.116 1.00 31.06 34 VAL C O 1
ATOM 2011 N N . ASP C 3 36 ? 22.916 86.536 11.687 1.00 29.46 35 ASP C N 1
ATOM 2012 C CA . ASP C 3 36 ? 23.057 85.192 12.238 1.00 28.81 35 ASP C CA 1
ATOM 2013 C C . ASP C 3 36 ? 24.336 84.627 11.638 1.00 26.07 35 ASP C C 1
ATOM 2014 O O . ASP C 3 36 ? 24.347 84.149 10.508 1.00 21.83 35 ASP C O 1
ATOM 2019 N N . LEU C 3 37 ? 25.412 84.698 12.408 1.00 28.19 36 LEU C N 1
ATOM 2020 C CA . LEU C 3 37 ? 26.725 84.245 11.971 1.00 33.23 36 LEU C CA 1
ATOM 2021 C C . LEU C 3 37 ? 26.804 82.841 11.397 1.00 30.65 36 LEU C C 1
ATOM 2022 O O . LEU C 3 37 ? 27.427 82.629 10.360 1.00 33.06 36 LEU C O 1
ATOM 2027 N N . ASP C 3 38 ? 26.186 81.877 12.066 1.00 28.76 37 ASP C N 1
ATOM 2028 C CA . ASP C 3 38 ? 26.222 80.503 11.590 1.00 31.78 37 ASP C CA 1
ATOM 2029 C C . ASP C 3 38 ? 25.260 80.283 10.422 1.00 33.15 37 ASP C C 1
ATOM 2030 O O . ASP C 3 38 ? 25.599 79.615 9.447 1.00 32.93 37 ASP C O 1
ATOM 2035 N N . LYS C 3 39 ? 24.063 80.851 10.517 1.00 35.45 38 LYS C N 1
ATOM 2036 C CA . LYS C 3 39 ? 23.074 80.717 9.452 1.00 31.06 38 LYS C CA 1
ATOM 2037 C C . LYS C 3 39 ? 23.458 81.623 8.286 1.00 28.36 38 LYS C C 1
ATOM 2038 O O . LYS C 3 39 ? 22.932 81.489 7.182 1.00 22.65 38 LYS C O 1
ATOM 2044 N N . LYS C 3 40 ? 24.379 82.547 8.542 1.00 29.59 39 LYS C N 1
ATOM 2045 C CA . LYS C 3 40 ? 24.848 83.479 7.522 1.00 34.29 39 LYS C CA 1
ATOM 2046 C C . LYS C 3 40 ? 23.701 84.255 6.879 1.00 36.92 39 LYS C C 1
ATOM 2047 O O . LYS C 3 40 ? 23.535 84.220 5.662 1.00 41.10 39 LYS C O 1
ATOM 2053 N N . GLU C 3 41 ? 22.924 84.964 7.693 1.00 37.56 40 GLU C N 1
ATOM 2054 C CA . GLU C 3 41 ? 21.798 85.738 7.171 1.00 42.97 40 GLU C CA 1
ATOM 2055 C C . GLU C 3 41 ? 21.322 86.816 8.139 1.00 41.29 40 GLU C C 1
ATOM 2056 O O . GLU C 3 41 ? 21.304 86.614 9.353 1.00 44.79 40 GLU C O 1
ATOM 2062 N N . THR C 3 42 ? 20.925 87.962 7.594 1.00 38.30 41 THR C N 1
ATOM 2063 C CA . THR C 3 42 ? 20.461 89.082 8.406 1.00 34.41 41 THR C CA 1
ATOM 2064 C C . THR C 3 42 ? 19.104 88.781 9.017 1.00 33.02 41 THR C C 1
ATOM 2065 O O . THR C 3 42 ? 18.233 88.215 8.357 1.00 31.76 41 THR C O 1
ATOM 2069 N N . VAL C 3 43 ? 18.934 89.162 10.280 1.00 32.92 42 VAL C N 1
ATOM 2070 C CA . VAL C 3 43 ? 17.689 88.930 11.003 1.00 30.18 42 VAL C CA 1
ATOM 2071 C C . VAL C 3 43 ? 17.065 90.243 11.469 1.00 31.45 42 VAL C C 1
ATOM 2072 O O . VAL C 3 43 ? 17.583 90.894 12.374 1.00 31.71 42 VAL C O 1
ATOM 2076 N N . TRP C 3 44 ? 15.945 90.620 10.860 1.00 30.01 43 TRP C N 1
ATOM 2077 C CA . TRP C 3 44 ? 15.260 91.863 11.206 1.00 29.23 43 TRP C CA 1
ATOM 2078 C C . TRP C 3 44 ? 14.244 91.694 12.326 1.00 28.03 43 TRP C C 1
ATOM 2079 O O . TRP C 3 44 ? 13.329 90.882 12.215 1.00 26.82 43 TRP C O 1
ATOM 2090 N N . MET C 3 45 ? 14.394 92.467 13.398 1.00 31.01 44 MET C N 1
ATOM 2091 C CA . MET C 3 45 ? 13.457 92.386 14.511 1.00 32.86 44 MET C CA 1
ATOM 2092 C C . MET C 3 45 ? 12.075 92.691 13.962 1.00 35.47 44 MET C C 1
ATOM 2093 O O . MET C 3 45 ? 11.107 91.998 14.275 1.00 38.70 44 MET C O 1
ATOM 2098 N N . LEU C 3 46 ? 11.990 93.737 13.146 1.00 36.62 45 LEU C N 1
ATOM 2099 C CA . LEU C 3 46 ? 10.731 94.115 12.519 1.00 41.26 45 LEU C CA 1
ATOM 2100 C C . LEU C 3 46 ? 10.819 93.618 11.077 1.00 44.97 45 LEU C C 1
ATOM 2101 O O . LEU C 3 46 ? 11.349 94.303 10.202 1.00 46.70 45 LEU C O 1
ATOM 2106 N N . PRO C 3 47 ? 10.297 92.405 10.819 1.00 45.98 46 PRO C N 1
ATOM 2107 C CA . PRO C 3 47 ? 10.277 91.719 9.519 1.00 45.18 46 PRO C CA 1
ATOM 2108 C C . PRO C 3 47 ? 9.878 92.560 8.313 1.00 45.22 46 PRO C C 1
ATOM 2109 O O . PRO C 3 47 ? 10.569 92.553 7.296 1.00 41.04 46 PRO C O 1
ATOM 2113 N N . GLU C 3 48 ? 8.762 93.275 8.421 1.00 49.06 47 GLU C N 1
ATOM 2114 C CA . GLU C 3 48 ? 8.297 94.111 7.323 1.00 50.46 47 GLU C CA 1
ATOM 2115 C C . GLU C 3 48 ? 9.454 94.962 6.815 1.00 48.64 47 GLU C C 1
ATOM 2116 O O . GLU C 3 48 ? 9.714 95.011 5.617 1.00 47.95 47 GLU C O 1
ATOM 2122 N N . PHE C 3 49 ? 10.150 95.614 7.741 1.00 46.58 48 PHE C N 1
ATOM 2123 C CA . PHE C 3 49 ? 11.289 96.462 7.410 1.00 46.33 48 PHE C CA 1
ATOM 2124 C C . PHE C 3 49 ? 12.186 95.810 6.366 1.00 46.54 48 PHE C C 1
ATOM 2125 O O . PHE C 3 49 ? 12.659 96.466 5.438 1.00 42.28 48 PHE C O 1
ATOM 2133 N N . ALA C 3 50 ? 12.408 94.510 6.527 1.00 44.14 49 ALA C N 1
ATOM 2134 C CA . ALA C 3 50 ? 13.267 93.747 5.635 1.00 43.62 49 ALA C CA 1
ATOM 2135 C C . ALA C 3 50 ? 12.903 93.854 4.155 1.00 43.46 49 ALA C C 1
ATOM 2136 O O . ALA C 3 50 ? 13.731 93.568 3.290 1.00 42.05 49 ALA C O 1
ATOM 2138 N N . GLN C 3 51 ? 11.673 94.268 3.869 1.00 44.19 50 GLN C N 1
ATOM 2139 C CA . GLN C 3 51 ? 11.217 94.390 2.491 1.00 44.35 50 GLN C CA 1
ATOM 2140 C C . GLN C 3 51 ? 11.605 95.713 1.841 1.00 42.58 50 GLN C C 1
ATOM 2141 O O . GLN C 3 51 ? 11.791 95.786 0.629 1.00 44.27 50 GLN C O 1
ATOM 2147 N N . LEU C 3 52 ? 11.728 96.752 2.658 1.00 42.59 51 LEU C N 1
ATOM 2148 C CA . LEU C 3 52 ? 12.070 98.084 2.175 1.00 43.59 51 LEU C CA 1
ATOM 2149 C C . LEU C 3 52 ? 13.569 98.377 2.185 1.00 46.29 51 LEU C C 1
ATOM 2150 O O . LEU C 3 52 ? 14.013 99.415 1.690 1.00 49.35 51 LEU C O 1
ATOM 2155 N N . ARG C 3 53 ? 14.342 97.457 2.751 1.00 46.35 52 ARG C N 1
ATOM 2156 C CA . ARG C 3 53 ? 15.792 97.599 2.806 1.00 47.31 52 ARG C CA 1
ATOM 2157 C C . ARG C 3 53 ? 16.433 96.223 2.886 1.00 50.57 52 ARG C C 1
ATOM 2158 O O . ARG C 3 53 ? 15.926 95.330 3.563 1.00 56.70 52 ARG C O 1
ATOM 2166 N N . ARG C 3 54 ? 17.541 96.050 2.179 1.00 48.30 53 ARG C N 1
ATOM 2167 C CA . ARG C 3 54 ? 18.248 94.781 2.177 1.00 45.97 53 ARG C CA 1
ATOM 2168 C C . ARG C 3 54 ? 19.651 94.983 2.728 1.00 44.10 53 ARG C C 1
ATOM 2169 O O . ARG C 3 54 ? 20.231 96.055 2.584 1.00 42.91 53 ARG C O 1
ATOM 2177 N N . PHE C 3 55 ? 20.190 93.947 3.359 1.00 40.95 54 PHE C N 1
ATOM 2178 C CA . PHE C 3 55 ? 21.535 94.023 3.902 1.00 38.37 54 PHE C CA 1
ATOM 2179 C C . PHE C 3 55 ? 22.316 92.751 3.618 1.00 37.24 54 PHE C C 1
ATOM 2180 O O . PHE C 3 55 ? 21.877 91.653 3.959 1.00 35.65 54 PHE C O 1
ATOM 2188 N N . GLU C 3 56 ? 23.472 92.904 2.984 1.00 37.48 55 GLU C N 1
ATOM 2189 C CA . GLU C 3 56 ? 24.312 91.762 2.686 1.00 40.84 55 GLU C CA 1
ATOM 2190 C C . GLU C 3 56 ? 24.965 91.320 3.992 1.00 42.98 55 GLU C C 1
ATOM 2191 O O . GLU C 3 56 ? 25.826 92.017 4.533 1.00 44.35 55 GLU C O 1
ATOM 2197 N N . PRO C 3 57 ? 24.562 90.155 4.522 1.00 40.90 56 PRO C N 1
ATOM 2198 C CA . PRO C 3 57 ? 25.158 89.688 5.775 1.00 40.71 56 PRO C CA 1
ATOM 2199 C C . PRO C 3 57 ? 26.656 89.529 5.576 1.00 42.26 56 PRO C C 1
ATOM 2200 O O . PRO C 3 57 ? 27.437 89.633 6.521 1.00 38.98 56 PRO C O 1
ATOM 2204 N N . GLN C 3 58 ? 27.036 89.286 4.325 1.00 45.67 57 GLN C N 1
ATOM 2205 C CA . GLN C 3 58 ? 28.427 89.117 3.943 1.00 50.25 57 GLN C CA 1
ATOM 2206 C C . GLN C 3 58 ? 29.260 90.170 4.654 1.00 49.52 57 GLN C C 1
ATOM 2207 O O . GLN C 3 58 ? 30.172 89.849 5.417 1.00 46.41 57 GLN C O 1
ATOM 2213 N N . GLY C 3 59 ? 28.928 91.432 4.394 1.00 48.77 58 GLY C N 1
ATOM 2214 C CA . GLY C 3 59 ? 29.640 92.532 5.010 1.00 45.15 58 GLY C CA 1
ATOM 2215 C C . GLY C 3 59 ? 29.771 92.316 6.500 1.00 44.41 58 GLY C C 1
ATOM 2216 O O . GLY C 3 59 ? 30.865 92.429 7.053 1.00 47.20 58 GLY C O 1
ATOM 2217 N N . GLY C 3 60 ? 28.657 92.004 7.153 1.00 41.73 59 GLY C N 1
ATOM 2218 C CA . GLY C 3 60 ? 28.697 91.778 8.586 1.00 38.79 59 GLY C CA 1
ATOM 2219 C C . GLY C 3 60 ? 29.800 90.805 8.948 1.00 38.47 59 GLY C C 1
ATOM 2220 O O . GLY C 3 60 ? 30.632 91.093 9.808 1.00 37.59 59 GLY C O 1
ATOM 2221 N N . LEU C 3 61 ? 29.815 89.658 8.280 1.00 35.29 60 LEU C N 1
ATOM 2222 C CA . LEU C 3 61 ? 30.818 88.643 8.535 1.00 34.22 60 LEU C CA 1
ATOM 2223 C C . LEU C 3 61 ? 32.234 89.198 8.461 1.00 33.74 60 LEU C C 1
ATOM 2224 O O . LEU C 3 61 ? 33.025 88.997 9.383 1.00 33.27 60 LEU C O 1
ATOM 2229 N N . GLN C 3 62 ? 32.558 89.890 7.372 1.00 29.53 61 GLN C N 1
ATOM 2230 C CA . GLN C 3 62 ? 33.892 90.460 7.205 1.00 29.02 61 GLN C CA 1
ATOM 2231 C C . GLN C 3 62 ? 34.278 91.351 8.381 1.00 27.80 61 GLN C C 1
ATOM 2232 O O . GLN C 3 62 ? 35.441 91.399 8.775 1.00 29.06 61 GLN C O 1
ATOM 2238 N N . ASN C 3 63 ? 33.302 92.062 8.936 1.00 24.37 62 ASN C N 1
ATOM 2239 C CA . ASN C 3 63 ? 33.568 92.944 10.069 1.00 27.76 62 ASN C CA 1
ATOM 2240 C C . ASN C 3 63 ? 33.929 92.108 11.291 1.00 28.50 62 ASN C C 1
ATOM 2241 O O . ASN C 3 63 ? 34.920 92.384 11.964 1.00 28.12 62 ASN C O 1
ATOM 2246 N N . ILE C 3 64 ? 33.122 91.089 11.578 1.00 30.30 63 ILE C N 1
ATOM 2247 C CA . ILE C 3 64 ? 33.393 90.206 12.708 1.00 28.09 63 ILE C CA 1
ATOM 2248 C C . ILE C 3 64 ? 34.766 89.596 12.452 1.00 26.11 63 ILE C C 1
ATOM 2249 O O . ILE C 3 64 ? 35.540 89.367 13.377 1.00 25.31 63 ILE C O 1
ATOM 2254 N N . ALA C 3 65 ? 35.049 89.353 11.175 1.00 25.22 64 ALA C N 1
ATOM 2255 C CA . ALA C 3 65 ? 36.307 88.767 10.737 1.00 26.43 64 ALA C CA 1
ATOM 2256 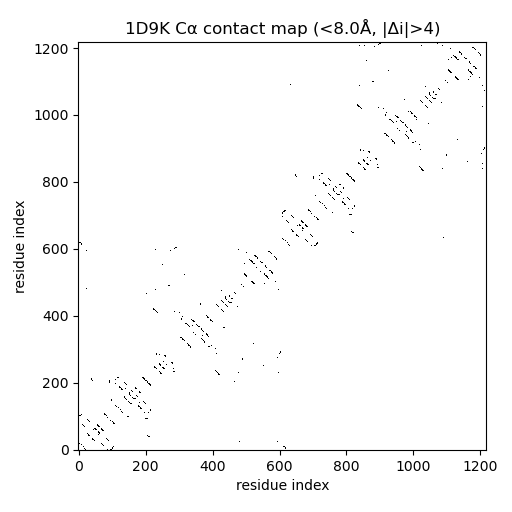C C . ALA C 3 65 ? 37.479 89.620 11.205 1.00 27.90 64 ALA C C 1
ATOM 2257 O O . ALA C 3 65 ? 38.403 89.112 11.843 1.00 25.17 64 ALA C O 1
ATOM 2259 N N . THR C 3 66 ? 37.440 90.913 10.885 1.00 26.62 65 THR C N 1
ATOM 2260 C CA . THR C 3 66 ? 38.499 91.834 11.285 1.00 24.67 65 THR C CA 1
ATOM 2261 C C . THR C 3 66 ? 38.534 91.897 12.804 1.00 23.76 65 THR C C 1
ATOM 2262 O O . THR C 3 66 ? 39.607 91.921 13.411 1.00 25.91 65 THR C O 1
ATOM 2266 N N . GLY C 3 67 ? 37.352 91.921 13.413 1.00 20.14 66 GLY C N 1
ATOM 2267 C CA . GLY C 3 67 ? 37.277 91.955 14.860 1.00 20.81 66 GLY C CA 1
ATOM 2268 C C . GLY C 3 67 ? 38.219 90.914 15.430 1.00 21.73 66 GLY C C 1
ATOM 2269 O O . GLY C 3 67 ? 39.125 91.242 16.191 1.00 24.20 66 GLY C O 1
ATOM 2270 N N . LYS C 3 68 ? 38.008 89.661 15.043 1.00 25.24 67 LYS C N 1
ATOM 2271 C CA . LYS C 3 68 ? 38.852 88.573 15.504 1.00 31.55 67 LYS C CA 1
ATOM 2272 C C . LYS C 3 68 ? 40.299 89.025 15.441 1.00 32.60 67 LYS C C 1
ATOM 2273 O O . LYS C 3 68 ? 41.051 88.864 16.399 1.00 32.87 67 LYS C O 1
ATOM 2279 N N . HIS C 3 69 ? 40.672 89.607 14.306 1.00 33.14 68 HIS C N 1
ATOM 2280 C CA . HIS C 3 69 ? 42.029 90.095 14.094 1.00 31.85 68 HIS C CA 1
ATOM 2281 C C . HIS C 3 69 ? 42.391 91.156 15.129 1.00 33.68 68 HIS C C 1
ATOM 2282 O O . HIS C 3 69 ? 43.321 90.975 15.912 1.00 38.41 68 HIS C O 1
ATOM 2289 N N . ASN C 3 70 ? 41.648 92.257 15.139 1.00 31.27 69 ASN C N 1
ATOM 2290 C CA . ASN C 3 70 ? 41.918 93.345 16.071 1.00 32.10 69 ASN C CA 1
ATOM 2291 C C . ASN C 3 70 ? 41.953 92.870 17.529 1.00 29.04 69 ASN C C 1
ATOM 2292 O O . ASN C 3 70 ? 42.825 93.274 18.301 1.00 26.56 69 ASN C O 1
ATOM 2297 N N . LEU C 3 71 ? 41.008 92.013 17.903 1.00 24.18 70 LEU C N 1
ATOM 2298 C CA . LEU C 3 71 ? 40.959 91.510 19.268 1.00 27.19 70 LEU C CA 1
ATOM 2299 C C . LEU C 3 71 ? 42.250 90.791 19.644 1.00 28.10 70 LEU C C 1
ATOM 2300 O O . LEU C 3 71 ? 42.499 90.535 20.821 1.00 30.90 70 LEU C O 1
ATOM 2305 N N . GLU C 3 72 ? 43.065 90.464 18.644 1.00 27.63 71 GLU C N 1
ATOM 2306 C CA . GLU C 3 72 ? 44.326 89.773 18.885 1.00 27.97 71 GLU C CA 1
ATOM 2307 C C . GLU C 3 72 ? 45.418 90.804 19.103 1.00 27.89 71 GLU C C 1
ATOM 2308 O O . GLU C 3 72 ? 45.982 90.890 20.190 1.00 27.49 71 GLU C O 1
ATOM 2314 N N . ILE C 3 73 ? 45.717 91.578 18.064 1.00 26.52 72 ILE C N 1
ATOM 2315 C CA . ILE C 3 73 ? 46.732 92.619 18.151 1.00 26.92 72 ILE C CA 1
ATOM 2316 C C . ILE C 3 73 ? 46.529 93.360 19.460 1.00 29.82 72 ILE C C 1
ATOM 2317 O O . ILE C 3 73 ? 47.393 93.349 20.333 1.00 28.45 72 ILE C O 1
ATOM 2322 N N . LEU C 3 74 ? 45.371 94.000 19.581 1.00 30.91 73 LEU C N 1
ATOM 2323 C CA . LEU C 3 74 ? 45.043 94.759 20.772 1.00 28.46 73 LEU C CA 1
ATOM 2324 C C . LEU C 3 74 ? 45.312 93.948 22.030 1.00 31.22 73 LEU C C 1
ATOM 2325 O O . LEU C 3 74 ? 45.792 94.484 23.024 1.00 29.00 73 LEU C O 1
ATOM 2330 N N . THR C 3 75 ? 45.012 92.655 21.982 1.00 33.30 74 THR C N 1
ATOM 2331 C CA . THR C 3 75 ? 45.251 91.791 23.130 1.00 39.00 74 THR C CA 1
ATOM 2332 C C . THR C 3 75 ? 46.764 91.652 23.295 1.00 42.32 74 THR C C 1
ATOM 2333 O O . THR C 3 75 ? 47.282 91.749 24.405 1.00 44.23 74 THR C O 1
ATOM 2337 N N . LYS C 3 76 ? 47.467 91.426 22.190 1.00 43.84 75 LYS C N 1
ATOM 2338 C CA . LYS C 3 76 ? 48.918 91.301 22.238 1.00 44.59 75 LYS C CA 1
ATOM 2339 C C . LYS C 3 76 ? 49.446 92.620 22.775 1.00 45.76 75 LYS C C 1
ATOM 2340 O O . LYS C 3 76 ? 50.103 92.666 23.813 1.00 47.10 75 LYS C O 1
ATOM 2346 N N . ARG C 3 77 ? 49.132 93.694 22.058 1.00 47.38 76 ARG C N 1
ATOM 2347 C CA . ARG C 3 77 ? 49.555 95.040 22.428 1.00 49.90 76 ARG C CA 1
ATOM 2348 C C . ARG C 3 77 ? 49.196 95.406 23.865 1.00 51.27 76 ARG C C 1
ATOM 2349 O O . ARG C 3 77 ? 49.950 96.109 24.534 1.00 52.42 76 ARG C O 1
ATOM 2357 N N . SER C 3 78 ? 48.047 94.933 24.336 1.00 51.65 77 SER C N 1
ATOM 2358 C CA . SER C 3 78 ? 47.603 95.224 25.695 1.00 47.99 77 SER C CA 1
ATOM 2359 C C . SER C 3 78 ? 48.229 94.256 26.685 1.00 46.14 77 SER C C 1
ATOM 2360 O O . SER C 3 78 ? 47.785 94.140 27.826 1.00 45.10 77 SER C O 1
ATOM 2363 N N . ASN C 3 79 ? 49.265 93.562 26.236 1.00 48.58 78 ASN C N 1
ATOM 2364 C CA . ASN C 3 79 ? 49.963 92.598 27.067 1.00 51.11 78 ASN C CA 1
ATOM 2365 C C . ASN C 3 79 ? 48.993 91.700 27.825 1.00 46.48 78 ASN C C 1
ATOM 2366 O O . ASN C 3 79 ? 49.123 91.494 29.033 1.00 44.07 78 ASN C O 1
ATOM 2371 N N . SER C 3 80 ? 48.019 91.178 27.086 1.00 44.83 79 SER C N 1
ATOM 2372 C CA . SER C 3 80 ? 47.006 90.274 27.616 1.00 42.38 79 SER C CA 1
ATOM 2373 C C . SER C 3 80 ? 46.173 90.803 28.776 1.00 39.91 79 SER C C 1
ATOM 2374 O O . SER C 3 80 ? 45.842 90.050 29.688 1.00 40.93 79 SER C O 1
ATOM 2377 N N . THR C 3 81 ? 45.821 92.084 28.746 1.00 38.19 80 THR C N 1
ATOM 2378 C CA . THR C 3 81 ? 45.006 92.638 29.820 1.00 39.36 80 THR C CA 1
ATOM 2379 C C . THR C 3 81 ? 43.570 92.134 29.674 1.00 39.85 80 THR C C 1
ATOM 2380 O O . THR C 3 81 ? 42.884 92.450 28.707 1.00 40.51 80 THR C O 1
ATOM 2384 N N . PRO C 3 82 ? 43.100 91.343 30.647 1.00 39.43 81 PRO C N 1
ATOM 2385 C CA . PRO C 3 82 ? 41.744 90.786 30.634 1.00 40.08 81 PRO C CA 1
ATOM 2386 C C . PRO C 3 82 ? 40.681 91.827 30.924 1.00 40.36 81 PRO C C 1
ATOM 2387 O O . PRO C 3 82 ? 40.987 92.914 31.404 1.00 36.11 81 PRO C O 1
ATOM 2391 N N . ALA C 3 83 ? 39.430 91.483 30.638 1.00 42.99 82 ALA C N 1
ATOM 2392 C CA . ALA C 3 83 ? 38.323 92.392 30.880 1.00 44.89 82 ALA C CA 1
ATOM 2393 C C . ALA C 3 83 ? 37.753 92.093 32.255 1.00 43.99 82 ALA C C 1
ATOM 2394 O O . ALA C 3 83 ? 37.542 90.931 32.604 1.00 44.53 82 ALA C O 1
ATOM 2396 N N . THR C 3 84 ? 37.511 93.139 33.036 1.00 44.02 83 THR C N 1
ATOM 2397 C CA . THR C 3 84 ? 36.956 92.970 34.370 1.00 42.62 83 THR C CA 1
ATOM 2398 C C . THR C 3 84 ? 35.465 92.700 34.252 1.00 44.19 83 THR C C 1
ATOM 2399 O O . THR C 3 84 ? 34.781 93.310 33.432 1.00 46.85 83 THR C O 1
ATOM 2403 N N . ASN C 3 85 ? 34.964 91.790 35.076 1.00 42.97 84 ASN C N 1
ATOM 2404 C CA . ASN C 3 85 ? 33.549 91.457 35.044 1.00 41.82 84 ASN C CA 1
ATOM 2405 C C . ASN C 3 85 ? 32.743 92.596 35.650 1.00 42.67 84 ASN C C 1
ATOM 2406 O O . ASN C 3 85 ? 33.300 93.509 36.255 1.00 43.82 84 ASN C O 1
ATOM 2411 N N . GLU C 3 86 ? 31.429 92.535 35.467 1.00 44.68 85 GLU C N 1
ATOM 2412 C CA . GLU C 3 86 ? 30.526 93.548 35.994 1.00 45.24 85 GLU C CA 1
ATOM 2413 C C . GLU C 3 86 ? 29.243 92.868 36.453 1.00 45.28 85 GLU C C 1
ATOM 2414 O O . GLU C 3 86 ? 28.845 91.843 35.898 1.00 44.06 85 GLU C O 1
ATOM 2420 N N . ALA C 3 87 ? 28.605 93.429 37.474 1.00 42.45 86 ALA C N 1
ATOM 2421 C CA . ALA C 3 87 ? 27.373 92.856 37.995 1.00 39.02 86 ALA C CA 1
ATOM 2422 C C . ALA C 3 87 ? 26.165 93.471 37.300 1.00 37.19 86 ALA C C 1
ATOM 2423 O O . ALA C 3 87 ? 25.886 94.657 37.454 1.00 40.42 86 ALA C O 1
ATOM 2425 N N . PRO C 3 88 ? 25.429 92.666 36.524 1.00 33.71 87 PRO C N 1
ATOM 2426 C CA . PRO C 3 88 ? 24.249 93.161 35.816 1.00 34.78 87 PRO C CA 1
ATOM 2427 C C . PRO C 3 88 ? 23.114 93.473 36.787 1.00 37.81 87 PRO C C 1
ATOM 2428 O O . PRO C 3 88 ? 23.167 93.091 37.956 1.00 39.61 87 PRO C O 1
ATOM 2432 N N . GLN C 3 89 ? 22.098 94.177 36.301 1.00 41.19 88 GLN C N 1
ATOM 2433 C CA . GLN C 3 89 ? 20.943 94.533 37.119 1.00 45.03 88 GLN C CA 1
ATOM 2434 C C . GLN C 3 89 ? 19.661 94.218 36.358 1.00 43.94 88 GLN C C 1
ATOM 2435 O O . GLN C 3 89 ? 19.428 94.746 35.273 1.00 41.88 88 GLN C O 1
ATOM 2441 N N . ALA C 3 90 ? 18.834 93.350 36.931 1.00 44.30 89 ALA C N 1
ATOM 2442 C CA . ALA C 3 90 ? 17.586 92.949 36.291 1.00 43.86 89 ALA C CA 1
ATOM 2443 C C . ALA C 3 90 ? 16.434 93.889 36.628 1.00 42.98 89 ALA C C 1
ATOM 2444 O O . ALA C 3 90 ? 16.521 94.687 37.559 1.00 43.15 89 ALA C O 1
ATOM 2446 N N . THR C 3 91 ? 15.365 93.798 35.844 1.00 42.45 90 THR C N 1
ATOM 2447 C CA . THR C 3 91 ? 14.169 94.614 36.035 1.00 37.92 90 THR C CA 1
ATOM 2448 C C . THR C 3 91 ? 13.058 93.969 35.219 1.00 41.67 90 THR C C 1
ATOM 2449 O O . THR C 3 91 ? 13.177 93.826 34.003 1.00 47.73 90 THR C O 1
ATOM 2453 N N . VAL C 3 92 ? 11.987 93.566 35.893 1.00 41.43 91 VAL C N 1
ATOM 2454 C CA . VAL C 3 92 ? 10.871 92.922 35.211 1.00 40.59 91 VAL C CA 1
ATOM 2455 C C . VAL C 3 92 ? 9.622 93.786 35.243 1.00 41.46 91 VAL C C 1
ATOM 2456 O O . VAL C 3 92 ? 9.243 94.312 36.287 1.00 41.23 91 VAL C O 1
ATOM 2460 N N . PHE C 3 93 ? 8.994 93.937 34.084 1.00 45.30 92 PHE C N 1
ATOM 2461 C CA . PHE C 3 93 ? 7.781 94.733 33.965 1.00 48.06 92 PHE C CA 1
ATOM 2462 C C . PHE C 3 93 ? 6.909 94.178 32.851 1.00 47.63 92 PHE C C 1
ATOM 2463 O O . PHE C 3 93 ? 7.383 93.434 31.993 1.00 47.40 92 PHE C O 1
ATOM 2471 N N . PRO C 3 94 ? 5.613 94.517 32.863 1.00 44.96 93 PRO C N 1
ATOM 2472 C CA . PRO C 3 94 ? 4.695 94.033 31.832 1.00 42.13 93 PRO C CA 1
ATOM 2473 C C . PRO C 3 94 ? 4.655 94.985 30.642 1.00 40.30 93 PRO C C 1
ATOM 2474 O O . PRO C 3 94 ? 4.660 96.202 30.822 1.00 40.91 93 PRO C O 1
ATOM 2478 N N . LYS C 3 95 ? 4.623 94.430 29.434 1.00 37.08 94 LYS C N 1
ATOM 2479 C CA . LYS C 3 95 ? 4.579 95.253 28.233 1.00 38.81 94 LYS C CA 1
ATOM 2480 C C . LYS C 3 95 ? 3.310 96.096 28.260 1.00 40.57 94 LYS C C 1
ATOM 2481 O O . LYS C 3 95 ? 3.314 97.258 27.855 1.00 37.79 94 LYS C O 1
ATOM 2487 N N . SER C 3 96 ? 2.228 95.495 28.743 1.00 43.71 95 SER C N 1
ATOM 2488 C CA . SER C 3 96 ? 0.944 96.174 28.830 1.00 47.72 95 SER C CA 1
ATOM 2489 C C . SER C 3 96 ? 0.333 95.949 30.208 1.00 51.68 95 SER C C 1
ATOM 2490 O O . SER C 3 96 ? 0.565 94.913 30.832 1.00 54.16 95 SER C O 1
ATOM 2493 N N . PRO C 3 97 ? -0.450 96.923 30.703 1.00 55.55 96 PRO C N 1
ATOM 2494 C CA . PRO C 3 97 ? -1.086 96.802 32.021 1.00 56.38 96 PRO C CA 1
ATOM 2495 C C . PRO C 3 97 ? -1.573 95.383 32.260 1.00 58.77 96 PRO C C 1
ATOM 2496 O O . PRO C 3 97 ? -2.346 94.850 31.465 1.00 61.28 96 PRO C O 1
ATOM 2500 N N . VAL C 3 98 ? -1.110 94.762 33.338 1.00 61.86 97 VAL C N 1
ATOM 2501 C CA . VAL C 3 98 ? -1.528 93.401 33.634 1.00 62.46 97 VAL C CA 1
ATOM 2502 C C . VAL C 3 98 ? -3.029 93.366 33.874 1.00 63.95 97 VAL C C 1
ATOM 2503 O O . VAL C 3 98 ? -3.556 94.109 34.702 1.00 62.42 97 VAL C O 1
ATOM 2507 N N . LEU C 3 99 ? -3.710 92.508 33.125 1.00 64.21 98 LEU C N 1
ATOM 2508 C CA . LEU C 3 99 ? -5.150 92.355 33.250 1.00 65.20 98 LEU C CA 1
ATOM 2509 C C . LEU C 3 99 ? -5.455 90.866 33.230 1.00 66.30 98 LEU C C 1
ATOM 2510 O O . LEU C 3 99 ? -5.517 90.253 32.166 1.00 63.27 98 LEU C O 1
ATOM 2515 N N . LEU C 3 100 ? -5.636 90.292 34.416 1.00 70.79 99 LEU C N 1
ATOM 2516 C CA . LEU C 3 100 ? -5.922 88.868 34.547 1.00 76.67 99 LEU C CA 1
ATOM 2517 C C . LEU C 3 100 ? -6.739 88.342 33.373 1.00 78.85 99 LEU C C 1
ATOM 2518 O O . LEU C 3 100 ? -7.594 89.046 32.836 1.00 79.51 99 LEU C O 1
ATOM 2523 N N . GLY C 3 101 ? -6.470 87.101 32.982 1.00 79.33 100 GLY C N 1
ATOM 2524 C CA . GLY C 3 101 ? -7.185 86.514 31.866 1.00 81.39 100 GLY C CA 1
ATOM 2525 C C . GLY C 3 101 ? -6.546 86.996 30.582 1.00 85.25 100 GLY C C 1
ATOM 2526 O O . GLY C 3 101 ? -5.887 86.230 29.876 1.00 87.19 100 GLY C O 1
ATOM 2527 N N . GLN C 3 102 ? -6.735 88.278 30.287 1.00 85.90 101 GLN C N 1
ATOM 2528 C CA . GLN C 3 102 ? -6.175 88.893 29.090 1.00 85.38 101 GLN C CA 1
ATOM 2529 C C . GLN C 3 102 ? -4.660 88.676 29.087 1.00 85.26 101 GLN C C 1
ATOM 2530 O O . GLN C 3 102 ? -3.977 89.023 30.050 1.00 87.11 101 GLN C O 1
ATOM 2536 N N . PRO C 3 103 ? -4.117 88.098 28.002 1.00 83.21 102 PRO C N 1
ATOM 2537 C CA . PRO C 3 103 ? -2.680 87.823 27.865 1.00 80.59 102 PRO C CA 1
ATOM 2538 C C . PRO C 3 103 ? -1.757 89.035 27.953 1.00 78.49 102 PRO C C 1
ATOM 2539 O O . PRO C 3 103 ? -2.202 90.183 27.922 1.00 78.79 102 PRO C O 1
ATOM 2543 N N . ASN C 3 104 ? -0.462 88.755 28.059 1.00 73.99 103 ASN C N 1
ATOM 2544 C CA . ASN C 3 104 ? 0.557 89.790 28.154 1.00 68.62 103 ASN C CA 1
ATOM 2545 C C . ASN C 3 104 ? 1.947 89.196 27.961 1.00 65.43 103 ASN C C 1
ATOM 2546 O O . ASN C 3 104 ? 2.094 88.001 27.706 1.00 65.36 103 ASN C O 1
ATOM 2551 N N . THR C 3 105 ? 2.964 90.042 28.089 1.00 61.57 104 THR C N 1
ATOM 2552 C CA . THR C 3 105 ? 4.348 89.609 27.936 1.00 57.42 104 THR C CA 1
ATOM 2553 C C . THR C 3 105 ? 5.216 90.253 29.012 1.00 53.87 104 THR C C 1
ATOM 2554 O O . THR C 3 105 ? 5.332 91.477 29.073 1.00 56.37 104 THR C O 1
ATOM 2558 N N . LEU C 3 106 ? 5.818 89.431 29.863 1.00 49.21 105 LEU C N 1
ATOM 2559 C CA . LEU C 3 106 ? 6.670 89.955 30.920 1.00 45.74 105 LEU C CA 1
ATOM 2560 C C . LEU C 3 106 ? 8.003 90.338 30.310 1.00 43.18 105 LEU C C 1
ATOM 2561 O O . LEU C 3 106 ? 8.538 89.617 29.467 1.00 44.69 105 LEU C O 1
ATOM 2566 N N . ILE C 3 107 ? 8.541 91.474 30.734 1.00 39.89 106 ILE C N 1
ATOM 2567 C CA . ILE C 3 107 ? 9.804 91.943 30.191 1.00 38.08 106 ILE C CA 1
ATOM 2568 C C . ILE C 3 107 ? 10.908 92.079 31.222 1.00 38.88 106 ILE C C 1
ATOM 2569 O O . ILE C 3 107 ? 10.791 92.850 32.177 1.00 33.83 106 ILE C O 1
ATOM 2574 N N . CYS C 3 108 ? 11.984 91.326 31.023 1.00 41.27 107 CYS C N 1
ATOM 2575 C CA . CYS C 3 108 ? 13.122 91.403 31.923 1.00 42.85 107 CYS C CA 1
ATOM 2576 C C . CYS C 3 108 ? 14.221 92.231 31.277 1.00 43.28 107 CYS C C 1
ATOM 2577 O O . CYS C 3 108 ? 14.816 91.837 30.270 1.00 46.75 107 CYS C O 1
ATOM 2580 N N . PHE C 3 109 ? 14.479 93.390 31.864 1.00 40.96 108 PHE C N 1
ATOM 2581 C CA . PHE C 3 109 ? 15.496 94.297 31.371 1.00 40.49 108 PHE C CA 1
ATOM 2582 C C . PHE C 3 109 ? 16.768 94.064 32.173 1.00 41.47 108 PHE C C 1
ATOM 2583 O O . PHE C 3 109 ? 16.778 94.230 33.393 1.00 43.65 108 PHE C O 1
ATOM 2591 N N . VAL C 3 110 ? 17.837 93.674 31.485 1.00 39.14 109 VAL C N 1
ATOM 2592 C CA . VAL C 3 110 ? 19.117 93.421 32.138 1.00 39.62 109 VAL C CA 1
ATOM 2593 C C . VAL C 3 110 ? 20.141 94.456 31.692 1.00 41.41 109 VAL C C 1
ATOM 2594 O O . VAL C 3 110 ? 20.415 94.603 30.501 1.00 45.25 109 VAL C O 1
ATOM 2598 N N . ASP C 3 111 ? 20.699 95.177 32.659 1.00 42.82 110 ASP C N 1
ATOM 2599 C CA . ASP C 3 111 ? 21.679 96.214 32.365 1.00 40.66 110 ASP C CA 1
ATOM 2600 C C . ASP C 3 111 ? 23.046 95.937 32.974 1.00 38.23 110 ASP C C 1
ATOM 2601 O O . ASP C 3 111 ? 23.222 94.993 33.740 1.00 38.93 110 ASP C O 1
ATOM 2606 N N . ASN C 3 112 ? 24.006 96.788 32.633 1.00 35.84 111 ASN C N 1
ATOM 2607 C CA . ASN C 3 112 ? 25.371 96.669 33.117 1.00 38.22 111 ASN C CA 1
ATOM 2608 C C . ASN C 3 112 ? 25.943 95.272 32.905 1.00 40.95 111 ASN C C 1
ATOM 2609 O O . ASN C 3 112 ? 26.465 94.658 33.834 1.00 46.38 111 ASN C O 1
ATOM 2614 N N . ILE C 3 113 ? 25.852 94.785 31.672 1.00 38.52 112 ILE C N 1
ATOM 2615 C CA . ILE C 3 113 ? 26.377 93.472 31.326 1.00 33.49 112 ILE C CA 1
ATOM 2616 C C . ILE C 3 113 ? 27.755 93.649 30.718 1.00 34.14 112 ILE C C 1
ATOM 2617 O O . ILE C 3 113 ? 27.929 94.444 29.793 1.00 37.90 112 ILE C O 1
ATOM 2622 N N . PHE C 3 114 ? 28.729 92.913 31.243 1.00 31.75 113 PHE C N 1
ATOM 2623 C CA . PHE C 3 114 ? 30.085 92.982 30.724 1.00 31.17 113 PHE C CA 1
ATOM 2624 C C . PHE C 3 114 ? 31.040 92.050 31.454 1.00 33.52 113 PHE C C 1
ATOM 2625 O O . PHE C 3 114 ? 31.210 92.147 32.670 1.00 37.33 113 PHE C O 1
ATOM 2633 N N . PRO C 3 115 ? 31.688 91.137 30.714 1.00 33.38 114 PRO C N 1
ATOM 2634 C CA . PRO C 3 115 ? 31.548 90.968 29.261 1.00 31.71 114 PRO C CA 1
ATOM 2635 C C . PRO C 3 115 ? 30.122 90.660 28.794 1.00 33.59 114 PRO C C 1
ATOM 2636 O O . PRO C 3 115 ? 29.241 90.393 29.608 1.00 31.88 114 PRO C O 1
ATOM 2640 N N . PRO C 3 116 ? 29.874 90.719 27.475 1.00 35.31 115 PRO C N 1
ATOM 2641 C CA . PRO C 3 116 ? 28.542 90.439 26.934 1.00 34.21 115 PRO C CA 1
ATOM 2642 C C . PRO C 3 116 ? 28.273 88.950 26.758 1.00 34.04 115 PRO C C 1
ATOM 2643 O O . PRO C 3 116 ? 28.083 88.465 25.641 1.00 32.79 115 PRO C O 1
ATOM 2647 N N . VAL C 3 117 ? 28.282 88.232 27.873 1.00 33.19 116 VAL C N 1
ATOM 2648 C CA . VAL C 3 117 ? 28.014 86.801 27.895 1.00 35.31 116 VAL C CA 1
ATOM 2649 C C . VAL C 3 117 ? 27.079 86.644 29.082 1.00 39.66 116 VAL C C 1
ATOM 2650 O O . VAL C 3 117 ? 27.429 87.024 30.201 1.00 45.97 116 VAL C O 1
ATOM 2654 N N . ILE C 3 118 ? 25.892 86.099 28.848 1.00 38.05 117 ILE C N 1
ATOM 2655 C CA . ILE C 3 118 ? 24.942 85.959 29.939 1.00 37.88 117 ILE C CA 1
ATOM 2656 C C . ILE C 3 118 ? 23.959 84.808 29.772 1.00 42.36 117 ILE C C 1
ATOM 2657 O O . ILE C 3 118 ? 23.958 84.109 28.759 1.00 45.70 117 ILE C O 1
ATOM 2662 N N . ASN C 3 119 ? 23.123 84.638 30.791 1.00 45.81 118 ASN C N 1
ATOM 2663 C CA . ASN C 3 119 ? 22.107 83.599 30.822 1.00 49.40 118 ASN C CA 1
ATOM 2664 C C . ASN C 3 119 ? 20.816 84.164 31.402 1.00 50.45 118 ASN C C 1
ATOM 2665 O O . ASN C 3 119 ? 20.508 83.920 32.567 1.00 54.69 118 ASN C O 1
ATOM 2670 N N . ILE C 3 120 ? 20.074 84.936 30.619 1.00 50.25 119 ILE C N 1
ATOM 2671 C CA . ILE C 3 120 ? 18.813 85.469 31.117 1.00 50.96 119 ILE C CA 1
ATOM 2672 C C . ILE C 3 120 ? 17.792 84.361 30.896 1.00 52.80 119 ILE C C 1
ATOM 2673 O O . ILE C 3 120 ? 17.619 83.884 29.774 1.00 55.12 119 ILE C O 1
ATOM 2678 N N . THR C 3 121 ? 17.128 83.944 31.967 1.00 54.39 120 THR C N 1
ATOM 2679 C CA . THR C 3 121 ? 16.142 82.880 31.869 1.00 52.88 120 THR C CA 1
ATOM 2680 C C . THR C 3 121 ? 14.956 83.155 32.786 1.00 53.18 120 THR C C 1
ATOM 2681 O O . THR C 3 121 ? 15.052 83.959 33.715 1.00 52.36 120 THR C O 1
ATOM 2685 N N . TRP C 3 122 ? 13.837 82.485 32.526 1.00 53.00 121 TRP C N 1
ATOM 2686 C CA . TRP C 3 122 ? 12.630 82.692 33.319 1.00 58.38 121 TRP C CA 1
ATOM 2687 C C . TRP C 3 122 ? 12.226 81.504 34.184 1.00 61.47 121 TRP C C 1
ATOM 2688 O O . TRP C 3 122 ? 12.688 80.378 33.985 1.00 63.20 121 TRP C O 1
ATOM 2699 N N . LEU C 3 123 ? 11.333 81.768 35.135 1.00 62.54 122 LEU C N 1
ATOM 2700 C CA . LEU C 3 123 ? 10.851 80.739 36.044 1.00 59.90 122 LEU C CA 1
ATOM 2701 C C . LEU C 3 123 ? 9.393 80.948 36.444 1.00 62.78 122 LEU C C 1
ATOM 2702 O O . LEU C 3 123 ? 9.072 81.835 37.236 1.00 59.80 122 LEU C O 1
ATOM 2707 N N . ARG C 3 124 ? 8.511 80.129 35.882 1.00 66.55 123 ARG C N 1
ATOM 2708 C CA . ARG C 3 124 ? 7.093 80.213 36.203 1.00 70.90 123 ARG C CA 1
ATOM 2709 C C . ARG C 3 124 ? 6.919 79.401 37.474 1.00 70.66 123 ARG C C 1
ATOM 2710 O O . ARG C 3 124 ? 7.293 78.229 37.514 1.00 68.93 123 ARG C O 1
ATOM 2718 N N . ASN C 3 125 ? 6.364 80.020 38.512 1.00 72.06 124 ASN C N 1
ATOM 2719 C CA . ASN C 3 125 ? 6.180 79.327 39.781 1.00 73.57 124 ASN C CA 1
ATOM 2720 C C . ASN C 3 125 ? 7.494 78.645 40.144 1.00 71.91 124 ASN C C 1
ATOM 2721 O O . ASN C 3 125 ? 7.537 77.440 40.392 1.00 71.06 124 ASN C O 1
ATOM 2726 N N . SER C 3 126 ? 8.563 79.435 40.160 1.00 71.06 125 SER C N 1
ATOM 2727 C CA . SER C 3 126 ? 9.894 78.936 40.476 1.00 67.99 125 SER C CA 1
ATOM 2728 C C . SER C 3 126 ? 10.169 77.614 39.764 1.00 66.81 125 SER C C 1
ATOM 2729 O O . SER C 3 126 ? 10.401 76.587 40.399 1.00 64.64 125 SER C O 1
ATOM 2732 N N . LYS C 3 127 ? 10.135 77.658 38.437 1.00 69.68 126 LYS C N 1
ATOM 2733 C CA . LYS C 3 127 ? 10.375 76.483 37.608 1.00 70.28 126 LYS C CA 1
ATOM 2734 C C . LYS C 3 127 ? 10.739 76.947 36.206 1.00 70.28 126 LYS C C 1
ATOM 2735 O O . LYS C 3 127 ? 10.218 77.955 35.730 1.00 68.12 126 LYS C O 1
ATOM 2741 N N . SER C 3 128 ? 11.627 76.210 35.548 1.00 69.63 127 SER C N 1
ATOM 2742 C CA . SER C 3 128 ? 12.060 76.571 34.206 1.00 69.36 127 SER C CA 1
ATOM 2743 C C . SER C 3 128 ? 10.903 76.721 33.222 1.00 68.95 127 SER C C 1
ATOM 2744 O O . SER C 3 128 ? 9.967 75.923 33.212 1.00 70.80 127 SER C O 1
ATOM 2747 N N . VAL C 3 129 ? 10.978 77.771 32.413 1.00 67.47 128 VAL C N 1
ATOM 2748 C CA . VAL C 3 129 ? 9.990 78.048 31.381 1.00 65.82 128 VAL C CA 1
ATOM 2749 C C . VAL C 3 129 ? 10.840 78.204 30.131 1.00 64.57 128 VAL C C 1
ATOM 2750 O O . VAL C 3 129 ? 11.908 78.812 30.180 1.00 67.89 128 VAL C O 1
ATOM 2754 N N . THR C 3 130 ? 10.385 77.638 29.023 1.00 62.67 129 THR C N 1
ATOM 2755 C CA . THR C 3 130 ? 11.145 77.718 27.788 1.00 64.54 129 THR C CA 1
ATOM 2756 C C . THR C 3 130 ? 10.232 77.986 26.595 1.00 66.92 129 THR C C 1
ATOM 2757 O O . THR C 3 130 ? 10.695 78.157 25.466 1.00 66.88 129 THR C O 1
ATOM 2761 N N . ASP C 3 131 ? 8.932 78.031 26.864 1.00 66.67 130 ASP C N 1
ATOM 2762 C CA . ASP C 3 131 ? 7.944 78.285 25.828 1.00 66.05 130 ASP C CA 1
ATOM 2763 C C . ASP C 3 131 ? 7.441 79.709 25.981 1.00 66.38 130 ASP C C 1
ATOM 2764 O O . ASP C 3 131 ? 6.900 80.075 27.026 1.00 68.66 130 ASP C O 1
ATOM 2769 N N . GLY C 3 132 ? 7.632 80.511 24.938 1.00 66.23 131 GLY C N 1
ATOM 2770 C CA . GLY C 3 132 ? 7.206 81.896 24.982 1.00 63.30 131 GLY C CA 1
ATOM 2771 C C . GLY C 3 132 ? 8.325 82.766 25.523 1.00 60.97 131 GLY C C 1
ATOM 2772 O O . GLY C 3 132 ? 8.082 83.795 26.155 1.00 60.08 131 GLY C O 1
ATOM 2773 N N . VAL C 3 133 ? 9.559 82.338 25.279 1.00 58.34 132 VAL C N 1
ATOM 2774 C CA . VAL C 3 133 ? 10.730 83.068 25.744 1.00 57.17 132 VAL C CA 1
ATOM 2775 C C . VAL C 3 133 ? 11.492 83.670 24.573 1.00 57.43 132 VAL C C 1
ATOM 2776 O O . VAL C 3 133 ? 12.126 82.954 23.794 1.00 58.34 132 VAL C O 1
ATOM 2780 N N . TYR C 3 134 ? 11.430 84.994 24.461 1.00 55.58 133 TYR C N 1
ATOM 2781 C CA . TYR C 3 134 ? 12.105 85.703 23.384 1.00 52.52 133 TYR C CA 1
ATOM 2782 C C . TYR C 3 134 ? 13.165 86.664 23.926 1.00 53.80 133 TYR C C 1
ATOM 2783 O O . TYR C 3 134 ? 12.905 87.433 24.850 1.00 57.27 133 TYR C O 1
ATOM 2792 N N . GLU C 3 135 ? 14.356 86.622 23.334 1.00 49.48 134 GLU C N 1
ATOM 2793 C CA . GLU C 3 135 ? 15.474 87.464 23.752 1.00 46.15 134 GLU C CA 1
ATOM 2794 C C . GLU C 3 135 ? 15.844 88.493 22.684 1.00 44.11 134 GLU C C 1
ATOM 2795 O O . GLU C 3 135 ? 15.249 88.519 21.610 1.00 51.04 134 GLU C O 1
ATOM 2801 N N . THR C 3 136 ? 16.828 89.340 22.984 1.00 35.93 135 THR C N 1
ATOM 2802 C CA . THR C 3 136 ? 17.282 90.361 22.034 1.00 31.19 135 THR C CA 1
ATOM 2803 C C . THR C 3 136 ? 18.801 90.461 22.030 1.00 33.16 135 THR C C 1
ATOM 2804 O O . THR C 3 136 ? 19.462 89.980 22.946 1.00 32.74 135 THR C O 1
ATOM 2808 N N . SER C 3 137 ? 19.348 91.087 20.993 1.00 31.86 136 SER C N 1
ATOM 2809 C CA . SER C 3 137 ? 20.791 91.257 20.880 1.00 28.98 136 SER C CA 1
ATOM 2810 C C . SER C 3 137 ? 21.269 92.116 22.042 1.00 31.36 136 SER C C 1
ATOM 2811 O O . SER C 3 137 ? 20.461 92.771 22.701 1.00 33.20 136 SER C O 1
ATOM 2814 N N . PHE C 3 138 ? 22.574 92.101 22.302 1.00 31.36 137 PHE C N 1
ATOM 2815 C CA . PHE C 3 138 ? 23.132 92.917 23.369 1.00 31.17 137 PHE C CA 1
ATOM 2816 C C . PHE C 3 138 ? 23.145 94.331 22.800 1.00 29.97 137 PHE C C 1
ATOM 2817 O O . PHE C 3 138 ? 23.684 94.558 21.717 1.00 28.29 137 PHE C O 1
ATOM 2825 N N . PHE C 3 139 ? 22.535 95.269 23.510 1.00 30.33 138 PHE C N 1
ATOM 2826 C CA . PHE C 3 139 ? 22.517 96.647 23.047 1.00 31.40 138 PHE C CA 1
ATOM 2827 C C . PHE C 3 139 ? 23.718 97.374 23.634 1.00 34.04 138 PHE C C 1
ATOM 2828 O O . PHE C 3 139 ? 24.073 97.159 24.793 1.00 37.37 138 PHE C O 1
ATOM 2836 N N . VAL C 3 140 ? 24.347 98.223 22.832 1.00 33.97 139 VAL C N 1
ATOM 2837 C CA . VAL C 3 140 ? 25.501 98.969 23.307 1.00 33.80 139 VAL C CA 1
ATOM 2838 C C . VAL C 3 140 ? 25.021 99.984 24.332 1.00 36.29 139 VAL C C 1
ATOM 2839 O O . VAL C 3 140 ? 23.903 100.492 24.239 1.00 36.52 139 VAL C O 1
ATOM 2843 N N . ASN C 3 141 ? 25.872 100.259 25.312 1.00 38.28 140 ASN C N 1
ATOM 2844 C CA . ASN C 3 141 ? 25.554 101.226 26.349 1.00 35.86 140 ASN C CA 1
ATOM 2845 C C . ASN C 3 141 ? 26.596 102.334 26.244 1.00 37.42 140 ASN C C 1
ATOM 2846 O O . ASN C 3 141 ? 27.688 102.122 25.721 1.00 37.96 140 ASN C O 1
ATOM 2851 N N . ARG C 3 142 ? 26.249 103.519 26.728 1.00 38.98 141 ARG C N 1
ATOM 2852 C CA . ARG C 3 142 ? 27.152 104.660 26.674 1.00 40.76 141 ARG C CA 1
ATOM 2853 C C . ARG C 3 142 ? 28.520 104.377 27.291 1.00 35.24 141 ARG C C 1
ATOM 2854 O O . ARG C 3 142 ? 29.532 104.875 26.806 1.00 28.17 141 ARG C O 1
ATOM 2862 N N . ASP C 3 143 ? 28.548 103.579 28.356 1.00 33.36 142 ASP C N 1
ATOM 2863 C CA . ASP C 3 143 ? 29.811 103.263 29.018 1.00 33.38 142 ASP C CA 1
ATOM 2864 C C . ASP C 3 143 ? 30.471 102.007 28.478 1.00 30.47 142 ASP C C 1
ATOM 2865 O O . ASP C 3 143 ? 31.235 101.350 29.177 1.00 33.89 142 ASP C O 1
ATOM 2870 N N . TYR C 3 144 ? 30.166 101.683 27.228 1.00 29.06 143 TYR C N 1
ATOM 2871 C CA . TYR C 3 144 ? 30.738 100.519 26.563 1.00 34.81 143 TYR C CA 1
ATOM 2872 C C . TYR C 3 144 ? 30.517 99.216 27.310 1.00 35.90 143 TYR C C 1
ATOM 2873 O O . TYR C 3 144 ? 31.435 98.415 27.502 1.00 34.73 143 TYR C O 1
ATOM 2882 N N . SER C 3 145 ? 29.270 99.029 27.723 1.00 38.71 144 SER C N 1
ATOM 2883 C CA . SER C 3 145 ? 28.831 97.833 28.412 1.00 39.68 144 SER C CA 1
ATOM 2884 C C . SER C 3 145 ? 27.652 97.392 27.568 1.00 41.83 144 SER C C 1
ATOM 2885 O O . SER C 3 145 ? 27.505 97.861 26.440 1.00 46.76 144 SER C O 1
ATOM 2888 N N . PHE C 3 146 ? 26.807 96.513 28.088 1.00 38.07 145 PHE C N 1
ATOM 2889 C CA . PHE C 3 146 ? 25.663 96.073 27.305 1.00 34.87 145 PHE C CA 1
ATOM 2890 C C . PHE C 3 146 ? 24.438 95.805 28.148 1.00 34.37 145 PHE C C 1
ATOM 2891 O O . PHE C 3 146 ? 24.530 95.544 29.351 1.00 38.89 145 PHE C O 1
ATOM 2899 N N . HIS C 3 147 ? 23.286 95.894 27.499 1.00 32.42 146 HIS C N 1
ATOM 2900 C CA . HIS C 3 147 ? 22.010 95.620 28.134 1.00 34.15 146 HIS C CA 1
ATOM 2901 C C . HIS C 3 147 ? 21.202 94.856 27.091 1.00 34.00 146 HIS C C 1
ATOM 2902 O O . HIS C 3 147 ? 21.360 95.081 25.893 1.00 38.68 146 HIS C O 1
ATOM 2909 N N . LYS C 3 148 ? 20.360 93.937 27.549 1.00 31.22 147 LYS C N 1
ATOM 2910 C CA . LYS C 3 148 ? 19.554 93.132 26.641 1.00 34.33 147 LYS C CA 1
ATOM 2911 C C . LYS C 3 148 ? 18.304 92.668 27.366 1.00 35.68 147 LYS C C 1
ATOM 2912 O O . LYS C 3 148 ? 18.369 92.235 28.517 1.00 41.46 147 LYS C O 1
ATOM 2918 N N . LEU C 3 149 ? 17.165 92.759 26.690 1.00 33.06 148 LEU C N 1
ATOM 2919 C CA . LEU C 3 149 ? 15.894 92.380 27.287 1.00 34.88 148 LEU C CA 1
ATOM 2920 C C . LEU C 3 149 ? 15.399 90.999 26.872 1.00 38.76 148 LEU C C 1
ATOM 2921 O O . LEU C 3 149 ? 15.676 90.525 25.767 1.00 42.90 148 LEU C O 1
ATOM 2926 N N . SER C 3 150 ? 14.663 90.364 27.778 1.00 38.27 149 SER C N 1
ATOM 2927 C CA . SER C 3 150 ? 14.086 89.049 27.532 1.00 39.01 149 SER C CA 1
ATOM 2928 C C . SER C 3 150 ? 12.586 89.176 27.775 1.00 40.86 149 SER C C 1
ATOM 2929 O O . SER C 3 150 ? 12.156 89.852 28.714 1.00 37.81 149 SER C O 1
ATOM 2932 N N . TYR C 3 151 ? 11.792 88.532 26.928 1.00 39.47 150 TYR C N 1
ATOM 2933 C CA . TYR C 3 151 ? 10.345 88.610 27.055 1.00 36.42 150 TYR C CA 1
ATOM 2934 C C . TYR C 3 151 ? 9.722 87.261 27.364 1.00 37.64 150 TYR C C 1
ATOM 2935 O O . TYR C 3 151 ? 10.269 86.215 27.014 1.00 38.71 150 TYR C O 1
ATOM 2944 N N . LEU C 3 152 ? 8.569 87.298 28.023 1.00 38.63 151 LEU C N 1
ATOM 2945 C CA . LEU C 3 152 ? 7.855 86.078 28.373 1.00 41.26 151 LEU C CA 1
ATOM 2946 C C . LEU C 3 152 ? 6.343 86.264 28.295 1.00 44.83 151 LEU C C 1
ATOM 2947 O O . LEU C 3 152 ? 5.721 86.785 29.222 1.00 50.09 151 LEU C O 1
ATOM 2952 N N . THR C 3 153 ? 5.756 85.835 27.181 1.00 45.68 152 THR C N 1
ATOM 2953 C CA . THR C 3 153 ? 4.317 85.948 26.999 1.00 44.34 152 THR C CA 1
ATOM 2954 C C . THR C 3 153 ? 3.676 85.013 28.005 1.00 45.54 152 THR C C 1
ATOM 2955 O O . THR C 3 153 ? 4.225 83.956 28.316 1.00 46.30 152 THR C O 1
ATOM 2959 N N . PHE C 3 154 ? 2.519 85.409 28.518 1.00 46.23 153 PHE C N 1
ATOM 2960 C CA . PHE C 3 154 ? 1.818 84.603 29.504 1.00 50.79 153 PHE C CA 1
ATOM 2961 C C . PHE C 3 154 ? 0.400 85.125 29.687 1.00 58.26 153 PHE C C 1
ATOM 2962 O O . PHE C 3 154 ? 0.037 86.167 29.135 1.00 62.09 153 PHE C O 1
ATOM 2970 N N . ILE C 3 155 ? -0.398 84.398 30.461 1.00 61.56 154 ILE C N 1
ATOM 2971 C CA . ILE C 3 155 ? -1.771 84.793 30.739 1.00 61.29 154 ILE C CA 1
ATOM 2972 C C . ILE C 3 155 ? -1.824 85.252 32.190 1.00 63.44 154 ILE C C 1
ATOM 2973 O O . ILE C 3 155 ? -1.799 84.426 33.103 1.00 63.58 154 ILE C O 1
ATOM 2978 N N . PRO C 3 156 ? -1.853 86.575 32.422 1.00 65.25 155 PRO C N 1
ATOM 2979 C CA . PRO C 3 156 ? -1.909 87.087 33.794 1.00 67.06 155 PRO C CA 1
ATOM 2980 C C . PRO C 3 156 ? -2.807 86.193 34.634 1.00 68.40 155 PRO C C 1
ATOM 2981 O O . PRO C 3 156 ? -4.029 86.336 34.623 1.00 67.90 155 PRO C O 1
ATOM 2985 N N . SER C 3 157 ? -2.191 85.254 35.342 1.00 71.73 156 SER C N 1
ATOM 2986 C CA . SER C 3 157 ? -2.920 84.309 36.172 1.00 77.07 156 SER C CA 1
ATOM 2987 C C . SER C 3 157 ? -2.816 84.660 37.651 1.00 79.56 156 SER C C 1
ATOM 2988 O O . SER C 3 157 ? -1.742 85.001 38.148 1.00 79.69 156 SER C O 1
ATOM 2991 N N . ASP C 3 158 ? -3.948 84.565 38.342 1.00 82.52 157 ASP C N 1
ATOM 2992 C CA . ASP C 3 158 ? -4.035 84.869 39.768 1.00 85.80 157 ASP C CA 1
ATOM 2993 C C . ASP C 3 158 ? -2.959 84.165 40.585 1.00 85.74 157 ASP C C 1
ATOM 2994 O O . ASP C 3 158 ? -2.099 84.802 41.196 1.00 85.20 157 ASP C O 1
ATOM 2999 N N . ASP C 3 159 ? -3.034 82.840 40.600 1.00 85.56 158 ASP C N 1
ATOM 3000 C CA . ASP C 3 159 ? -2.097 82.002 41.336 1.00 84.23 158 ASP C CA 1
ATOM 3001 C C . ASP C 3 159 ? -0.824 81.750 40.537 1.00 83.64 158 ASP C C 1
ATOM 3002 O O . ASP C 3 159 ? -0.461 80.602 40.282 1.00 80.82 158 ASP C O 1
ATOM 3007 N N . ASP C 3 160 ? -0.137 82.817 40.146 1.00 83.24 159 ASP C N 1
ATOM 3008 C CA . ASP C 3 160 ? 1.081 82.662 39.370 1.00 81.38 159 ASP C CA 1
ATOM 3009 C C . ASP C 3 160 ? 2.165 83.670 39.722 1.00 81.05 159 ASP C C 1
ATOM 3010 O O . ASP C 3 160 ? 1.886 84.810 40.099 1.00 77.57 159 ASP C O 1
ATOM 3015 N N . ILE C 3 161 ? 3.410 83.230 39.598 1.00 82.00 160 ILE C N 1
ATOM 3016 C CA . ILE C 3 161 ? 4.558 84.078 39.868 1.00 83.12 160 ILE C CA 1
ATOM 3017 C C . ILE C 3 161 ? 5.602 83.769 38.808 1.00 80.94 160 ILE C C 1
ATOM 3018 O O . ILE C 3 161 ? 5.579 82.701 38.196 1.00 80.38 160 ILE C O 1
ATOM 3023 N N . TYR C 3 162 ? 6.511 84.707 38.588 1.00 75.76 161 TYR C N 1
ATOM 3024 C CA . TYR C 3 162 ? 7.559 84.515 37.606 1.00 70.91 161 TYR C CA 1
ATOM 3025 C C . TYR C 3 162 ? 8.834 85.143 38.130 1.00 69.87 161 TYR C C 1
ATOM 3026 O O . TYR C 3 162 ? 8.796 86.060 38.952 1.00 65.59 161 TYR C O 1
ATOM 3035 N N . ASP C 3 163 ? 9.964 84.641 37.654 1.00 69.82 162 ASP C N 1
ATOM 3036 C CA . ASP C 3 163 ? 11.248 85.157 38.086 1.00 68.09 162 ASP C CA 1
ATOM 3037 C C . ASP C 3 163 ? 12.221 85.233 36.925 1.00 62.42 162 ASP C C 1
ATOM 3038 O O . ASP C 3 163 ? 12.274 84.339 36.079 1.00 60.32 162 ASP C O 1
ATOM 3043 N N . CYS C 3 164 ? 12.987 86.312 36.886 1.00 55.58 163 CYS C N 1
ATOM 3044 C CA . CYS C 3 164 ? 13.971 86.473 35.838 1.00 52.65 163 CYS C CA 1
ATOM 3045 C C . CYS C 3 164 ? 15.305 86.016 36.402 1.00 52.20 163 CYS C C 1
ATOM 3046 O O . CYS C 3 164 ? 15.947 86.736 37.163 1.00 52.30 163 CYS C O 1
ATOM 3049 N N . LYS C 3 165 ? 15.709 84.805 36.043 1.00 50.60 164 LYS C N 1
ATOM 3050 C CA . LYS C 3 165 ? 16.973 84.263 36.510 1.00 49.59 164 LYS C CA 1
ATOM 3051 C C . LYS C 3 165 ? 18.085 84.780 35.613 1.00 48.91 164 LYS C C 1
ATOM 3052 O O . LYS C 3 165 ? 18.054 84.578 34.400 1.00 49.68 164 LYS C O 1
ATOM 3058 N N . VAL C 3 166 ? 19.064 85.450 36.211 1.00 49.02 165 VAL C N 1
ATOM 3059 C CA . VAL C 3 166 ? 20.183 86.002 35.457 1.00 49.69 165 VAL C CA 1
ATOM 3060 C C . VAL C 3 166 ? 21.527 85.421 35.875 1.00 51.36 165 VAL C C 1
ATOM 3061 O O . VAL C 3 166 ? 22.005 85.664 36.983 1.00 53.16 165 VAL C O 1
ATOM 3065 N N . GLU C 3 167 ? 22.135 84.656 34.976 1.00 51.53 166 GLU C N 1
ATOM 3066 C CA . GLU C 3 167 ? 23.431 84.050 35.240 1.00 53.94 166 GLU C CA 1
ATOM 3067 C C . GLU C 3 167 ? 24.495 84.857 34.519 1.00 54.06 166 GLU C C 1
ATOM 3068 O O . GLU C 3 167 ? 24.397 85.098 33.316 1.00 55.87 166 GLU C O 1
ATOM 3074 N N . HIS C 3 168 ? 25.509 85.277 35.266 1.00 54.07 167 HIS C N 1
ATOM 3075 C CA . HIS C 3 168 ? 26.600 86.064 34.709 1.00 53.88 167 HIS C CA 1
ATOM 3076 C C . HIS C 3 168 ? 27.856 85.830 35.533 1.00 56.22 167 HIS C C 1
ATOM 3077 O O . HIS C 3 168 ? 27.780 85.550 36.730 1.00 59.90 167 HIS C O 1
ATOM 3084 N N . TRP C 3 169 ? 29.009 85.937 34.884 1.00 57.59 168 TRP C N 1
ATOM 3085 C CA . TRP C 3 169 ? 30.280 85.744 35.563 1.00 56.27 168 TRP C CA 1
ATOM 3086 C C . TRP C 3 169 ? 30.464 86.855 36.595 1.00 57.65 168 TRP C C 1
ATOM 3087 O O . TRP C 3 169 ? 31.316 86.770 37.476 1.00 57.63 168 TRP C O 1
ATOM 3098 N N . GLY C 3 170 ? 29.641 87.892 36.475 1.00 61.17 169 GLY C N 1
ATOM 3099 C CA . GLY C 3 170 ? 29.712 89.017 37.389 1.00 62.32 169 GLY C CA 1
ATOM 3100 C C . GLY C 3 170 ? 29.033 88.730 38.710 1.00 62.26 169 GLY C C 1
ATOM 3101 O O . GLY C 3 170 ? 28.720 89.647 39.466 1.00 63.52 169 GLY C O 1
ATOM 3102 N N . LEU C 3 171 ? 28.783 87.452 38.979 1.00 62.75 170 LEU C N 1
ATOM 3103 C CA . LEU C 3 171 ? 28.147 87.044 40.227 1.00 65.73 170 LEU C CA 1
ATOM 3104 C C . LEU C 3 171 ? 28.314 85.552 40.485 1.00 72.24 170 LEU C C 1
ATOM 3105 O O . LEU C 3 171 ? 28.242 84.731 39.565 1.00 73.10 170 LEU C O 1
ATOM 3110 N N . GLU C 3 172 ? 28.535 85.217 41.751 1.00 78.78 171 GLU C N 1
ATOM 3111 C CA . GLU C 3 172 ? 28.714 83.840 42.196 1.00 83.74 171 GLU C CA 1
ATOM 3112 C C . GLU C 3 172 ? 27.357 83.158 42.196 1.00 82.97 171 GLU C C 1
ATOM 3113 O O . GLU C 3 172 ? 27.158 82.130 41.543 1.00 82.47 171 GLU C O 1
ATOM 3119 N N . GLU C 3 173 ? 26.425 83.739 42.943 1.00 81.94 172 GLU C N 1
ATOM 3120 C CA . GLU C 3 173 ? 25.072 83.213 43.025 1.00 79.52 172 GLU C CA 1
ATOM 3121 C C . GLU C 3 173 ? 24.223 84.008 42.040 1.00 76.79 172 GLU C C 1
ATOM 3122 O O . GLU C 3 173 ? 24.143 85.231 42.128 1.00 73.92 172 GLU C O 1
ATOM 3128 N N . PRO C 3 174 ? 23.595 83.318 41.075 1.00 72.84 173 PRO C N 1
ATOM 3129 C CA . PRO C 3 174 ? 22.755 83.988 40.078 1.00 70.60 173 PRO C CA 1
ATOM 3130 C C . PRO C 3 174 ? 21.816 85.002 40.719 1.00 68.01 173 PRO C C 1
ATOM 3131 O O . PRO C 3 174 ? 21.701 85.064 41.939 1.00 69.38 173 PRO C O 1
ATOM 3135 N N . VAL C 3 175 ? 21.146 85.798 39.895 1.00 64.55 174 VAL C N 1
ATOM 3136 C CA . VAL C 3 175 ? 20.222 86.796 40.407 1.00 57.79 174 VAL C CA 1
ATOM 3137 C C . VAL C 3 175 ? 18.785 86.440 40.063 1.00 53.83 174 VAL C C 1
ATOM 3138 O O . VAL C 3 175 ? 18.507 85.863 39.012 1.00 54.62 174 VAL C O 1
ATOM 3142 N N . LEU C 3 176 ? 17.870 86.787 40.960 1.00 50.81 175 LEU C N 1
ATOM 3143 C CA . LEU C 3 176 ? 16.463 86.502 40.756 1.00 49.82 175 LEU C CA 1
ATOM 3144 C C . LEU C 3 176 ? 15.568 87.691 41.060 1.00 53.18 175 LEU C C 1
ATOM 3145 O O . LEU C 3 176 ? 15.267 87.971 42.223 1.00 60.08 175 LEU C O 1
ATOM 3150 N N . LYS C 3 177 ? 15.162 88.408 40.018 1.00 53.44 176 LYS C N 1
ATOM 3151 C CA . LYS C 3 177 ? 14.262 89.533 40.204 1.00 58.87 176 LYS C CA 1
ATOM 3152 C C . LYS C 3 177 ? 12.878 88.904 40.092 1.00 66.31 176 LYS C C 1
ATOM 3153 O O . LYS C 3 177 ? 12.597 88.147 39.159 1.00 66.41 176 LYS C O 1
ATOM 3159 N N . HIS C 3 178 ? 12.026 89.210 41.061 1.00 74.60 177 HIS C N 1
ATOM 3160 C CA . HIS C 3 178 ? 10.689 88.637 41.127 1.00 78.96 177 HIS C CA 1
ATOM 3161 C C . HIS C 3 178 ? 9.547 89.521 40.640 1.00 78.56 177 HIS C C 1
ATOM 3162 O O . HIS C 3 178 ? 9.552 90.739 40.835 1.00 77.38 177 HIS C O 1
ATOM 3169 N N . TRP C 3 179 ? 8.565 88.888 40.002 1.00 79.54 178 TRP C N 1
ATOM 3170 C CA . TRP C 3 179 ? 7.380 89.576 39.510 1.00 83.03 178 TRP C CA 1
ATOM 3171 C C . TRP C 3 179 ? 6.184 88.642 39.381 1.00 87.51 178 TRP C C 1
ATOM 3172 O O . TRP C 3 179 ? 6.300 87.482 38.983 1.00 86.24 178 TRP C O 1
ATOM 3183 N N . GLU C 3 180 ? 5.033 89.193 39.738 1.00 93.01 179 GLU C N 1
ATOM 3184 C CA . GLU C 3 180 ? 3.735 88.541 39.723 1.00 97.48 179 GLU C CA 1
ATOM 3185 C C . GLU C 3 180 ? 2.738 89.536 40.320 1.00 99.36 179 GLU C C 1
ATOM 3186 O O . GLU C 3 180 ? 1.523 89.346 40.223 1.00 99.91 179 GLU C O 1
ATOM 3192 N N . PRO C 3 181 ? 3.241 90.618 40.949 1.00 98.89 180 PRO C N 1
ATOM 3193 C CA . PRO C 3 181 ? 2.325 91.596 41.536 1.00 98.80 180 PRO C CA 1
ATOM 3194 C C . PRO C 3 181 ? 1.343 92.206 40.549 1.00 100.00 180 PRO C C 1
ATOM 3195 O O . PRO C 3 181 ? 1.668 92.437 39.383 1.00 100.00 180 PRO C O 1
ATOM 3199 N N . GLU C 3 182 ? 0.135 92.459 41.036 1.00 100.00 181 GLU C N 1
ATOM 3200 C CA . GLU C 3 182 ? -0.908 93.075 40.234 1.00 100.00 181 GLU C CA 1
ATOM 3201 C C . GLU C 3 182 ? -0.858 94.552 40.604 1.00 100.00 181 GLU C C 1
ATOM 3202 O O . GLU C 3 182 ? -1.807 95.305 40.389 1.00 100.00 181 GLU C O 1
ATOM 3208 N N . ILE C 3 183 ? 0.277 94.944 41.176 1.00 100.00 182 ILE C N 1
ATOM 3209 C CA . ILE C 3 183 ? 0.516 96.315 41.601 1.00 100.00 182 ILE C CA 1
ATOM 3210 C C . ILE C 3 183 ? 0.438 97.283 40.423 1.00 100.00 182 ILE C C 1
ATOM 3211 O O . ILE C 3 183 ? 1.507 97.668 39.896 1.00 100.00 182 ILE C O 1
ATOM 3217 N N . GLY D 4 1 ? 34.497 80.708 32.742 1.00 91.40 2 GLY D N 1
ATOM 3218 C CA . GLY D 4 1 ? 34.323 80.608 34.220 1.00 95.41 2 GLY D CA 1
ATOM 3219 C C . GLY D 4 1 ? 35.094 81.682 34.966 1.00 98.46 2 GLY D C 1
ATOM 3220 O O . GLY D 4 1 ? 34.635 82.818 35.092 1.00 99.73 2 GLY D O 1
ATOM 3221 N N . SER D 4 2 ? 36.271 81.319 35.463 1.00 100.00 3 SER D N 1
ATOM 3222 C CA . SER D 4 2 ? 37.125 82.249 36.197 1.00 99.76 3 SER D CA 1
ATOM 3223 C C . SER D 4 2 ? 38.482 82.288 35.497 1.00 97.62 3 SER D C 1
ATOM 3224 O O . SER D 4 2 ? 39.530 82.406 36.136 1.00 96.60 3 SER D O 1
ATOM 3227 N N . GLU D 4 3 ? 38.438 82.195 34.172 1.00 96.21 4 GLU D N 1
ATOM 3228 C CA . GLU D 4 3 ? 39.627 82.174 33.330 1.00 93.38 4 GLU D CA 1
ATOM 3229 C C . GLU D 4 3 ? 40.337 83.513 33.177 1.00 90.15 4 GLU D C 1
ATOM 3230 O O . GLU D 4 3 ? 41.114 83.928 34.037 1.00 92.15 4 GLU D O 1
ATOM 3236 N N . ARG D 4 4 ? 40.057 84.162 32.052 1.00 84.71 5 ARG D N 1
ATOM 3237 C CA . ARG D 4 4 ? 40.629 85.448 31.676 1.00 78.16 5 ARG D CA 1
ATOM 3238 C C . ARG D 4 4 ? 39.975 85.736 30.326 1.00 74.67 5 ARG D C 1
ATOM 3239 O O . ARG D 4 4 ? 40.372 85.162 29.311 1.00 73.50 5 ARG D O 1
ATOM 3247 N N . HIS D 4 5 ? 38.969 86.606 30.316 1.00 67.88 6 HIS D N 1
ATOM 3248 C CA . HIS D 4 5 ? 38.248 86.930 29.085 1.00 58.86 6 HIS D CA 1
ATOM 3249 C C . HIS D 4 5 ? 38.797 88.136 28.323 1.00 52.47 6 HIS D C 1
ATOM 3250 O O . HIS D 4 5 ? 39.628 88.882 28.841 1.00 53.29 6 HIS D O 1
ATOM 3257 N N . PHE D 4 6 ? 38.325 88.314 27.089 1.00 42.18 7 PHE D N 1
ATOM 3258 C CA . PHE D 4 6 ? 38.763 89.422 26.241 1.00 33.77 7 PHE D CA 1
ATOM 3259 C C . PHE D 4 6 ? 37.653 89.934 25.336 1.00 31.45 7 PHE D C 1
ATOM 3260 O O . PHE D 4 6 ? 36.839 89.158 24.832 1.00 33.76 7 PHE D O 1
ATOM 3268 N N . VAL D 4 7 ? 37.621 91.247 25.131 1.00 24.69 8 VAL D N 1
ATOM 3269 C CA . VAL D 4 7 ? 36.584 91.838 24.301 1.00 22.30 8 VAL D CA 1
ATOM 3270 C C . VAL D 4 7 ? 37.039 92.954 23.384 1.00 26.49 8 VAL D C 1
ATOM 3271 O O . VAL D 4 7 ? 37.854 93.796 23.761 1.00 26.67 8 VAL D O 1
ATOM 3275 N N . HIS D 4 8 ? 36.513 92.947 22.165 1.00 29.43 9 HIS D N 1
ATOM 3276 C CA . HIS D 4 8 ? 36.802 94.013 21.227 1.00 32.44 9 HIS D CA 1
ATOM 3277 C C . HIS D 4 8 ? 35.471 94.566 20.762 1.00 34.64 9 HIS D C 1
ATOM 3278 O O . HIS D 4 8 ? 34.540 93.811 20.468 1.00 39.50 9 HIS D O 1
ATOM 3285 N N . GLN D 4 9 ? 35.383 95.887 20.692 1.00 31.90 10 GLN D N 1
ATOM 3286 C CA . GLN D 4 9 ? 34.150 96.536 20.289 1.00 30.80 10 GLN D CA 1
ATOM 3287 C C . GLN D 4 9 ? 34.362 97.562 19.199 1.00 31.47 10 GLN D C 1
ATOM 3288 O O . GLN D 4 9 ? 35.287 98.377 19.259 1.00 31.30 10 GLN D O 1
ATOM 3294 N N . PHE D 4 10 ? 33.495 97.514 18.197 1.00 34.60 11 PHE D N 1
ATOM 3295 C CA . PHE D 4 10 ? 33.532 98.456 17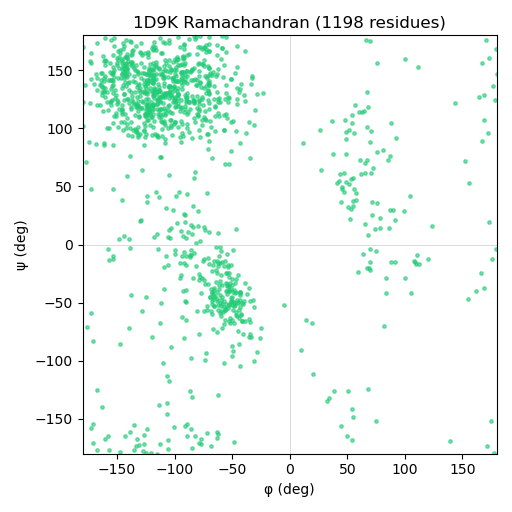.089 1.00 33.30 11 PHE D CA 1
ATOM 3296 C C . PHE D 4 10 ? 32.155 99.101 17.078 1.00 30.22 11 PHE D C 1
ATOM 3297 O O . PHE D 4 10 ? 31.155 98.441 16.794 1.00 31.69 11 PHE D O 1
ATOM 3305 N N . GLN D 4 11 ? 32.099 100.385 17.409 1.00 24.17 12 GLN D N 1
ATOM 3306 C CA . GLN D 4 11 ? 30.824 101.087 17.452 1.00 22.80 12 GLN D CA 1
ATOM 3307 C C . GLN D 4 11 ? 30.826 102.327 16.565 1.00 23.22 12 GLN D C 1
ATOM 3308 O O . GLN D 4 11 ? 31.454 103.333 16.892 1.00 21.51 12 GLN D O 1
ATOM 3314 N N . PRO D 4 12 ? 30.113 102.264 15.430 1.00 22.45 13 PRO D N 1
ATOM 3315 C CA . PRO D 4 12 ? 29.995 103.353 14.457 1.00 25.08 13 PRO D CA 1
ATOM 3316 C C . PRO D 4 12 ? 28.765 104.197 14.768 1.00 29.50 13 PRO D C 1
ATOM 3317 O O . PRO D 4 12 ? 27.725 103.654 15.125 1.00 34.46 13 PRO D O 1
ATOM 3321 N N . PHE D 4 13 ? 28.869 105.514 14.622 1.00 32.35 14 PHE D N 1
ATOM 3322 C CA . PHE D 4 13 ? 27.727 106.366 14.931 1.00 35.24 14 PHE D CA 1
ATOM 3323 C C . PHE D 4 13 ? 27.416 107.468 13.930 1.00 35.64 14 PHE D C 1
ATOM 3324 O O . PHE D 4 13 ? 28.250 108.334 13.655 1.00 35.43 14 PHE D O 1
ATOM 3332 N N . CYS D 4 14 ? 26.202 107.425 13.392 1.00 35.21 15 CYS D N 1
ATOM 3333 C CA . CYS D 4 14 ? 25.751 108.437 12.451 1.00 36.87 15 CYS D CA 1
ATOM 3334 C C . CYS D 4 14 ? 24.796 109.333 13.233 1.00 37.63 15 CYS D C 1
ATOM 3335 O O . CYS D 4 14 ? 23.732 108.884 13.668 1.00 34.13 15 CYS D O 1
ATOM 3338 N N . TYR D 4 15 ? 25.187 110.589 13.426 1.00 38.32 16 TYR D N 1
ATOM 3339 C CA . TYR D 4 15 ? 24.363 111.541 14.160 1.00 39.70 16 TYR D CA 1
ATOM 3340 C C . TYR D 4 15 ? 23.669 112.497 13.202 1.00 43.80 16 TYR D C 1
ATOM 3341 O O . TYR D 4 15 ? 24.298 113.391 12.639 1.00 45.20 16 TYR D O 1
ATOM 3350 N N . PHE D 4 16 ? 22.366 112.308 13.032 1.00 47.42 17 PHE D N 1
ATOM 3351 C CA . PHE D 4 16 ? 21.592 113.144 12.129 1.00 50.66 17 PHE D CA 1
ATOM 3352 C C . PHE D 4 16 ? 20.825 114.243 12.851 1.00 55.74 17 PHE D C 1
ATOM 3353 O O . PHE D 4 16 ? 20.028 113.973 13.748 1.00 59.00 17 PHE D O 1
ATOM 3361 N N . THR D 4 17 ? 21.078 115.483 12.445 1.00 58.94 18 THR D N 1
ATOM 3362 C CA . THR D 4 17 ? 20.417 116.649 13.019 1.00 58.03 18 THR D CA 1
ATOM 3363 C C . THR D 4 17 ? 19.580 117.260 11.895 1.00 59.16 18 THR D C 1
ATOM 3364 O O . THR D 4 17 ? 20.114 117.648 10.855 1.00 56.08 18 THR D O 1
ATOM 3368 N N . ASN D 4 18 ? 18.270 117.351 12.118 1.00 62.19 19 ASN D N 1
ATOM 3369 C CA . ASN D 4 18 ? 17.327 117.836 11.108 1.00 61.75 19 ASN D CA 1
ATOM 3370 C C . ASN D 4 18 ? 17.632 117.098 9.818 1.00 59.84 19 ASN D C 1
ATOM 3371 O O . ASN D 4 18 ? 18.281 117.636 8.921 1.00 54.03 19 ASN D O 1
ATOM 3376 N N . GLY D 4 19 ? 17.174 115.854 9.742 1.00 60.76 20 GLY D N 1
ATOM 3377 C CA . GLY D 4 19 ? 17.398 115.055 8.555 1.00 59.45 20 GLY D CA 1
ATOM 3378 C C . GLY D 4 19 ? 18.861 114.950 8.185 1.00 58.26 20 GLY D C 1
ATOM 3379 O O . GLY D 4 19 ? 19.736 114.980 9.051 1.00 59.29 20 GLY D O 1
ATOM 3380 N N . THR D 4 20 ? 19.124 114.838 6.889 1.00 57.04 21 THR D N 1
ATOM 3381 C CA . THR D 4 20 ? 20.483 114.715 6.385 1.00 58.09 21 THR D CA 1
ATOM 3382 C C . THR D 4 20 ? 21.139 116.077 6.191 1.00 59.40 21 THR D C 1
ATOM 3383 O O . THR D 4 20 ? 22.142 116.195 5.485 1.00 59.58 21 THR D O 1
ATOM 3387 N N . GLN D 4 21 ? 20.571 117.107 6.810 1.00 59.56 22 GLN D N 1
ATOM 3388 C CA . GLN D 4 21 ? 21.127 118.448 6.687 1.00 58.93 22 GLN D CA 1
ATOM 3389 C C . GLN D 4 21 ? 22.508 118.501 7.345 1.00 56.59 22 GLN D C 1
ATOM 3390 O O . GLN D 4 21 ? 23.489 118.921 6.726 1.00 55.38 22 GLN D O 1
ATOM 3396 N N . ARG D 4 22 ? 22.578 118.062 8.597 1.00 55.38 23 ARG D N 1
ATOM 3397 C CA . ARG D 4 22 ? 23.831 118.041 9.343 1.00 55.76 23 ARG D CA 1
ATOM 3398 C C . ARG D 4 22 ? 24.099 116.607 9.789 1.00 54.23 23 ARG D C 1
ATOM 3399 O O . ARG D 4 22 ? 23.309 116.029 10.536 1.00 54.83 23 ARG D O 1
ATOM 3407 N N . ILE D 4 23 ? 25.208 116.032 9.329 1.00 48.79 24 ILE D N 1
ATOM 3408 C CA . ILE D 4 23 ? 25.556 114.660 9.681 1.00 43.04 24 ILE D CA 1
ATOM 3409 C C . ILE D 4 23 ? 26.903 114.561 10.376 1.00 38.04 24 ILE D C 1
ATOM 3410 O O . ILE D 4 23 ? 27.885 115.161 9.937 1.00 39.55 24 ILE D O 1
ATOM 3415 N N . ARG D 4 24 ? 26.942 113.793 11.459 1.00 32.76 25 ARG D N 1
ATOM 3416 C CA . ARG D 4 24 ? 28.173 113.605 12.211 1.00 29.39 25 ARG D CA 1
ATOM 3417 C C . ARG D 4 24 ? 28.514 112.127 12.369 1.00 28.08 25 ARG D C 1
ATOM 3418 O O . ARG D 4 24 ? 27.805 111.384 13.052 1.00 28.89 25 ARG D O 1
ATOM 3426 N N . LEU D 4 25 ? 29.598 111.703 11.730 1.00 25.11 26 LEU D N 1
ATOM 3427 C CA . LEU D 4 25 ? 30.032 110.315 11.817 1.00 25.02 26 LEU D CA 1
ATOM 3428 C C . LEU D 4 25 ? 31.077 110.153 12.913 1.00 24.08 26 LEU D C 1
ATOM 3429 O O . LEU D 4 25 ? 32.101 110.833 12.922 1.00 21.86 26 LEU D O 1
ATOM 3434 N N . VAL D 4 26 ? 30.804 109.246 13.839 1.00 20.32 27 VAL D N 1
ATOM 3435 C CA . VAL D 4 26 ? 31.716 108.988 14.942 1.00 17.51 27 VAL D CA 1
ATOM 3436 C C . VAL D 4 26 ? 31.906 107.485 15.093 1.00 22.96 27 VAL D C 1
ATOM 3437 O O . VAL D 4 26 ? 30.953 106.757 15.358 1.00 26.96 27 VAL D O 1
ATOM 3441 N N . ILE D 4 27 ? 33.141 107.030 14.916 1.00 21.47 28 ILE D N 1
ATOM 3442 C CA . ILE D 4 27 ? 33.447 105.613 15.040 1.00 19.76 28 ILE D CA 1
ATOM 3443 C C . ILE D 4 27 ? 34.415 105.392 16.190 1.00 25.61 28 ILE D C 1
ATOM 3444 O O . ILE D 4 27 ? 35.409 106.108 16.323 1.00 22.32 28 ILE D O 1
ATOM 3449 N N . ARG D 4 28 ? 34.119 104.398 17.021 1.00 28.19 29 ARG D N 1
ATOM 3450 C CA . ARG D 4 28 ? 34.969 104.090 18.160 1.00 28.77 29 ARG D CA 1
ATOM 3451 C C . ARG D 4 28 ? 35.448 102.658 18.119 1.00 30.32 29 ARG D C 1
ATOM 3452 O O . ARG D 4 28 ? 34.704 101.752 17.747 1.00 35.22 29 ARG D O 1
ATOM 3460 N N . TYR D 4 29 ? 36.699 102.463 18.509 1.00 29.66 30 TYR D N 1
ATOM 3461 C CA . TYR D 4 29 ? 37.284 101.137 18.564 1.00 30.72 30 TYR D CA 1
ATOM 3462 C C . TYR D 4 29 ? 37.649 100.976 20.029 1.00 31.56 30 TYR D C 1
ATOM 3463 O O . TYR D 4 29 ? 38.429 101.764 20.571 1.00 33.86 30 TYR D O 1
ATOM 3472 N N . ILE D 4 30 ? 37.069 99.969 20.675 1.00 30.15 31 ILE D N 1
ATOM 3473 C CA . ILE D 4 30 ? 37.313 99.742 22.090 1.00 28.92 31 ILE D CA 1
ATOM 3474 C C . ILE D 4 30 ? 37.813 98.346 22.437 1.00 32.10 31 ILE D C 1
ATOM 3475 O O . ILE D 4 30 ? 37.253 97.344 21.998 1.00 36.00 31 ILE D O 1
ATOM 3480 N N . TYR D 4 31 ? 38.876 98.293 23.232 1.00 35.14 32 TYR D N 1
ATOM 3481 C CA . TYR D 4 31 ? 39.446 97.027 23.678 1.00 32.88 32 TYR D CA 1
ATOM 3482 C C . TYR D 4 31 ? 38.891 96.855 25.081 1.00 34.34 32 TYR D C 1
ATOM 3483 O O . TYR D 4 31 ? 39.330 97.522 26.019 1.00 34.10 32 TYR D O 1
ATOM 3492 N N . ASN D 4 32 ? 37.927 95.958 25.226 1.00 37.96 33 ASN D N 1
ATOM 3493 C CA . ASN D 4 32 ? 37.277 95.772 26.513 1.00 39.29 33 ASN D CA 1
ATOM 3494 C C . ASN D 4 32 ? 36.515 97.100 26.651 1.00 38.95 33 ASN D C 1
ATOM 3495 O O . ASN D 4 32 ? 35.755 97.461 25.753 1.00 44.27 33 ASN D O 1
ATOM 3500 N N . ARG D 4 33 ? 36.722 97.844 27.729 1.00 34.67 34 ARG D N 1
ATOM 3501 C CA . ARG D 4 33 ? 36.026 99.118 27.877 1.00 34.56 34 ARG D CA 1
ATOM 3502 C C . ARG D 4 33 ? 36.927 100.334 27.620 1.00 35.15 34 ARG D C 1
ATOM 3503 O O . ARG D 4 33 ? 36.551 101.474 27.916 1.00 34.55 34 ARG D O 1
ATOM 3511 N N . GLU D 4 34 ? 38.109 100.092 27.058 1.00 33.82 35 GLU D N 1
ATOM 3512 C CA . GLU D 4 34 ? 39.035 101.181 26.772 1.00 35.62 35 GLU D CA 1
ATOM 3513 C C . GLU D 4 34 ? 39.014 101.620 25.313 1.00 38.53 35 GLU D C 1
ATOM 3514 O O . GLU D 4 34 ? 39.538 100.933 24.434 1.00 39.39 35 GLU D O 1
ATOM 3520 N N . GLU D 4 35 ? 38.402 102.771 25.062 1.00 39.21 36 GLU D N 1
ATOM 3521 C CA . GLU D 4 35 ? 38.335 103.329 23.720 1.00 37.31 36 GLU D CA 1
ATOM 3522 C C . GLU D 4 35 ? 39.768 103.742 23.396 1.00 38.47 36 GLU D C 1
ATOM 3523 O O . GLU D 4 35 ? 40.257 104.731 23.932 1.00 41.69 36 GLU D O 1
ATOM 3529 N N . TYR D 4 36 ? 40.434 102.983 22.529 1.00 38.32 37 TYR D N 1
ATOM 3530 C CA . TYR D 4 36 ? 41.821 103.272 22.183 1.00 33.64 37 TYR D CA 1
ATOM 3531 C C . TYR D 4 36 ? 42.033 104.111 20.926 1.00 31.71 37 TYR D C 1
ATOM 3532 O O . TYR D 4 36 ? 43.123 104.640 20.706 1.00 36.42 37 TYR D O 1
ATOM 3541 N N . VAL D 4 37 ? 41.003 104.224 20.096 1.00 23.35 38 VAL D N 1
ATOM 3542 C CA . VAL D 4 37 ? 41.118 105.015 18.879 1.00 23.60 38 VAL D CA 1
ATOM 3543 C C . VAL D 4 37 ? 39.737 105.334 18.325 1.00 20.12 38 VAL D C 1
ATOM 3544 O O . VAL D 4 37 ? 38.862 104.470 18.270 1.00 17.83 38 VAL D O 1
ATOM 3548 N N . ARG D 4 38 ? 39.549 106.584 17.920 1.00 16.57 39 ARG D N 1
ATOM 3549 C CA . ARG D 4 38 ? 38.271 107.017 17.387 1.00 22.43 39 ARG D CA 1
ATOM 3550 C C . ARG D 4 38 ? 38.406 107.989 16.226 1.00 26.66 39 ARG D C 1
ATOM 3551 O O . ARG D 4 38 ? 39.423 108.660 16.074 1.00 29.22 39 ARG D O 1
ATOM 3559 N N . PHE D 4 39 ? 37.365 108.035 15.404 1.00 29.75 40 PHE D N 1
ATOM 3560 C CA . PHE D 4 39 ? 37.319 108.936 14.264 1.00 30.21 40 PHE D CA 1
ATOM 3561 C C . PHE D 4 39 ? 36.057 109.771 14.412 1.00 32.04 40 PHE D C 1
ATOM 3562 O O . PHE D 4 39 ? 34.971 109.237 14.648 1.00 30.33 40 PHE D O 1
ATOM 3570 N N . ASP D 4 40 ? 36.212 111.082 14.294 1.00 31.64 41 ASP D N 1
ATOM 3571 C CA . ASP D 4 40 ? 35.081 111.985 14.401 1.00 32.81 41 ASP D CA 1
ATOM 3572 C C . ASP D 4 40 ? 35.013 112.831 13.133 1.00 33.98 41 ASP D C 1
ATOM 3573 O O . ASP D 4 40 ? 35.889 113.652 12.879 1.00 29.80 41 ASP D O 1
ATOM 3578 N N . SER D 4 41 ? 33.976 112.623 12.330 1.00 37.60 42 SER D N 1
ATOM 3579 C CA . SER D 4 41 ? 33.812 113.376 11.091 1.00 37.51 42 SER D CA 1
ATOM 3580 C C . SER D 4 41 ? 34.032 114.870 11.312 1.00 37.33 42 SER D C 1
ATOM 3581 O O . SER D 4 41 ? 34.477 115.583 10.411 1.00 35.35 42 SER D O 1
ATOM 3584 N N . ASP D 4 42 ? 33.730 115.334 12.521 1.00 37.35 43 ASP D N 1
ATOM 3585 C CA . ASP D 4 42 ? 33.888 116.741 12.855 1.00 38.52 43 ASP D CA 1
ATOM 3586 C C . ASP D 4 42 ? 35.359 117.096 13.038 1.00 40.45 43 ASP D C 1
ATOM 3587 O O . ASP D 4 42 ? 35.714 118.270 13.096 1.00 45.01 43 ASP D O 1
ATOM 3592 N N . VAL D 4 43 ? 36.212 116.079 13.126 1.00 41.17 44 VAL D N 1
ATOM 3593 C CA . VAL D 4 43 ? 37.648 116.293 13.299 1.00 37.28 44 VAL D CA 1
ATOM 3594 C C . VAL D 4 43 ? 38.407 115.914 12.030 1.00 38.70 44 VAL D C 1
ATOM 3595 O O . VAL D 4 43 ? 39.543 116.338 11.829 1.00 39.24 44 VAL D O 1
ATOM 3599 N N . GLY D 4 44 ? 37.772 115.112 11.181 1.00 37.93 45 GLY D N 1
ATOM 3600 C CA . GLY D 4 44 ? 38.387 114.711 9.929 1.00 36.05 45 GLY D CA 1
ATOM 3601 C C . GLY D 4 44 ? 39.500 113.683 10.003 1.00 37.47 45 GLY D C 1
ATOM 3602 O O . GLY D 4 44 ? 40.220 113.500 9.017 1.00 42.20 45 GLY D O 1
ATOM 3603 N N . GLU D 4 45 ? 39.661 113.012 11.142 1.00 35.97 46 GLU D N 1
ATOM 3604 C CA . GLU D 4 45 ? 40.709 112.001 11.250 1.00 36.73 46 GLU D CA 1
ATOM 3605 C C . GLU D 4 45 ? 40.746 111.163 12.525 1.00 37.87 46 GLU D C 1
ATOM 3606 O O . GLU D 4 45 ? 40.231 111.557 13.575 1.00 38.12 46 GLU D O 1
ATOM 3612 N N . TYR D 4 46 ? 41.369 109.993 12.410 1.00 39.31 47 TYR D N 1
ATOM 3613 C CA . TYR D 4 46 ? 41.502 109.064 13.522 1.00 41.90 47 TYR D CA 1
ATOM 3614 C C . TYR D 4 46 ? 42.473 109.633 14.544 1.00 40.84 47 TYR D C 1
ATOM 3615 O O . TYR D 4 46 ? 43.498 110.204 14.183 1.00 39.45 47 TYR D O 1
ATOM 3624 N N . ARG D 4 47 ? 42.132 109.472 15.817 1.00 38.66 48 ARG D N 1
ATOM 3625 C CA . ARG D 4 47 ? 42.972 109.951 16.901 1.00 33.91 48 ARG D CA 1
ATOM 3626 C C . ARG D 4 47 ? 43.049 108.829 17.916 1.00 31.42 48 ARG D C 1
ATOM 3627 O O . ARG D 4 47 ? 42.057 108.154 18.173 1.00 33.85 48 ARG D O 1
ATOM 3635 N N . ALA D 4 48 ? 44.229 108.619 18.483 1.00 30.98 49 ALA D N 1
ATOM 3636 C CA . ALA D 4 48 ? 44.400 107.568 19.472 1.00 32.75 49 ALA D CA 1
ATOM 3637 C C . ALA D 4 48 ? 43.866 108.083 20.797 1.00 32.08 49 ALA D C 1
ATOM 3638 O O . ALA D 4 48 ? 44.446 108.983 21.396 1.00 32.21 49 ALA D O 1
ATOM 3640 N N . VAL D 4 49 ? 42.750 107.517 21.243 1.00 32.59 50 VAL D N 1
ATOM 3641 C CA . VAL D 4 49 ? 42.141 107.939 22.499 1.00 33.55 50 VAL D CA 1
ATOM 3642 C C . VAL D 4 49 ? 43.006 107.568 23.704 1.00 34.90 50 VAL D C 1
ATOM 3643 O O . VAL D 4 49 ? 42.887 108.169 24.773 1.00 39.09 50 VAL D O 1
ATOM 3647 N N . THR D 4 50 ? 43.866 106.568 23.529 1.00 33.59 51 THR D N 1
ATOM 3648 C CA . THR D 4 50 ? 44.793 106.130 24.575 1.00 32.32 51 THR D CA 1
ATOM 3649 C C . THR D 4 50 ? 46.042 105.616 23.855 1.00 35.06 51 THR D C 1
ATOM 3650 O O . THR D 4 50 ? 45.986 105.304 22.665 1.00 35.62 51 THR D O 1
ATOM 3654 N N . GLU D 4 51 ? 47.162 105.526 24.563 1.00 37.65 52 GLU D N 1
ATOM 3655 C CA . GLU D 4 51 ? 48.396 105.079 23.930 1.00 39.23 52 GLU D CA 1
ATOM 3656 C C . GLU D 4 51 ? 48.249 103.750 23.211 1.00 37.04 52 GLU D C 1
ATOM 3657 O O . GLU D 4 51 ? 49.081 103.403 22.379 1.00 40.64 52 GLU D O 1
ATOM 3663 N N . LEU D 4 52 ? 47.201 102.999 23.523 1.00 33.27 53 LEU D N 1
ATOM 3664 C CA . LEU D 4 52 ? 47.011 101.709 22.872 1.00 35.18 53 LEU D CA 1
ATOM 3665 C C . LEU D 4 52 ? 46.686 101.842 21.384 1.00 35.89 53 LEU D C 1
ATOM 3666 O O . LEU D 4 52 ? 47.197 101.083 20.561 1.00 33.32 53 LEU D O 1
ATOM 3671 N N . GLY D 4 53 ? 45.841 102.809 21.044 1.00 37.67 54 GLY D N 1
ATOM 3672 C CA . GLY D 4 53 ? 45.455 103.002 19.658 1.00 40.40 54 GLY D CA 1
ATOM 3673 C C . GLY D 4 53 ? 46.344 103.909 18.824 1.00 43.34 54 GLY D C 1
ATOM 3674 O O . GLY D 4 53 ? 45.971 104.275 17.709 1.00 46.98 54 GLY D O 1
ATOM 3675 N N . ARG D 4 54 ? 47.509 104.281 19.344 1.00 40.65 55 ARG D N 1
ATOM 3676 C CA . ARG D 4 54 ? 48.407 105.142 18.592 1.00 40.36 55 ARG D CA 1
ATOM 3677 C C . ARG D 4 54 ? 48.786 104.528 17.245 1.00 39.44 55 ARG D C 1
ATOM 3678 O O . ARG D 4 54 ? 48.542 105.126 16.202 1.00 43.57 55 ARG D O 1
ATOM 3686 N N . PRO D 4 55 ? 49.380 103.322 17.246 1.00 36.47 56 PRO D N 1
ATOM 3687 C CA . PRO D 4 55 ? 49.760 102.691 15.977 1.00 33.65 56 PRO D CA 1
ATOM 3688 C C . PRO D 4 55 ? 48.617 102.693 14.957 1.00 33.14 56 PRO D C 1
ATOM 3689 O O . PRO D 4 55 ? 48.758 103.207 13.848 1.00 33.74 56 PRO D O 1
ATOM 3693 N N . ASP D 4 56 ? 47.482 102.126 15.350 1.00 32.60 57 ASP D N 1
ATOM 3694 C CA . ASP D 4 56 ? 46.318 102.049 14.479 1.00 33.37 57 ASP D CA 1
ATOM 3695 C C . ASP D 4 56 ? 45.873 103.428 13.998 1.00 31.05 57 ASP D C 1
ATOM 3696 O O . ASP D 4 56 ? 45.648 103.640 12.807 1.00 30.86 57 ASP D O 1
ATOM 3701 N N . ALA D 4 57 ? 45.753 104.360 14.937 1.00 28.73 58 ALA D N 1
ATOM 3702 C CA . ALA D 4 57 ? 45.327 105.721 14.629 1.00 34.49 58 ALA D CA 1
ATOM 3703 C C . ALA D 4 57 ? 46.060 106.304 13.428 1.00 38.50 58 ALA D C 1
ATOM 3704 O O . ALA D 4 57 ? 45.436 106.652 12.430 1.00 42.38 58 ALA D O 1
ATOM 3706 N N . GLU D 4 58 ? 47.383 106.402 13.524 1.00 43.40 59 GLU D N 1
ATOM 3707 C CA . GLU D 4 58 ? 48.189 106.956 12.440 1.00 52.92 59 GLU D CA 1
ATOM 3708 C C . GLU D 4 58 ? 48.164 106.079 11.190 1.00 52.38 59 GLU D C 1
ATOM 3709 O O . GLU D 4 58 ? 48.049 106.587 10.072 1.00 53.74 59 GLU D O 1
ATOM 3715 N N . TYR D 4 59 ? 48.271 104.765 11.376 1.00 48.56 60 TYR D N 1
ATOM 3716 C CA . TYR D 4 59 ? 48.258 103.830 10.251 1.00 42.08 60 TYR D CA 1
ATOM 3717 C C . TYR D 4 59 ? 47.030 104.055 9.366 1.00 40.61 60 TYR D C 1
ATOM 3718 O O . TYR D 4 59 ? 47.151 104.222 8.151 1.00 37.69 60 TYR D O 1
ATOM 3727 N N . TRP D 4 60 ? 45.855 104.064 9.989 1.00 35.13 61 TRP D N 1
ATOM 3728 C CA . TRP D 4 60 ? 44.599 104.251 9.278 1.00 32.75 61 TRP D CA 1
ATOM 3729 C C . TRP D 4 60 ? 44.495 105.608 8.604 1.00 35.30 61 TRP D C 1
ATOM 3730 O O . TRP D 4 60 ? 44.111 105.697 7.439 1.00 39.88 61 TRP D O 1
ATOM 3741 N N . ASN D 4 61 ? 44.836 106.664 9.329 1.00 38.09 62 ASN D N 1
ATOM 3742 C CA . ASN D 4 61 ? 44.771 108.004 8.768 1.00 42.96 62 ASN D CA 1
ATOM 3743 C C . ASN D 4 61 ? 45.534 108.073 7.449 1.00 45.00 62 ASN D C 1
ATOM 3744 O O . ASN D 4 61 ? 45.083 108.703 6.492 1.00 44.01 62 ASN D O 1
ATOM 3749 N N . LYS D 4 62 ? 46.683 107.407 7.397 1.00 46.03 63 LYS D N 1
ATOM 3750 C CA . LYS D 4 62 ? 47.496 107.390 6.185 1.00 49.37 63 LYS D CA 1
ATOM 3751 C C . LYS D 4 62 ? 47.198 106.139 5.363 1.00 47.79 63 LYS D C 1
ATOM 3752 O O . LYS D 4 62 ? 48.110 105.477 4.872 1.00 52.27 63 LYS D O 1
ATOM 3758 N N . GLN D 4 63 ? 45.917 105.821 5.205 1.00 45.38 64 GLN D N 1
ATOM 3759 C CA . GLN D 4 63 ? 45.527 104.638 4.449 1.00 41.97 64 GLN D CA 1
ATOM 3760 C C . GLN D 4 63 ? 44.027 104.511 4.203 1.00 40.14 64 GLN D C 1
ATOM 3761 O O . GLN D 4 63 ? 43.579 104.437 3.059 1.00 37.12 64 GLN D O 1
ATOM 3767 N N . TYR D 4 64 ? 43.256 104.472 5.285 1.00 37.02 67 TYR D N 1
ATOM 3768 C CA . TYR D 4 64 ? 41.808 104.335 5.178 1.00 34.00 67 TYR D CA 1
ATOM 3769 C C . TYR D 4 64 ? 41.049 105.625 5.470 1.00 34.79 67 TYR D C 1
ATOM 3770 O O . TYR D 4 64 ? 39.820 105.627 5.531 1.00 33.61 67 TYR D O 1
ATOM 3779 N N . LEU D 4 65 ? 41.778 106.720 5.643 1.00 37.42 68 LEU D N 1
ATOM 3780 C CA . LEU D 4 65 ? 41.138 107.990 5.942 1.00 41.36 68 LEU D CA 1
ATOM 3781 C C . LEU D 4 65 ? 40.067 108.323 4.920 1.00 42.15 68 LEU D C 1
ATOM 3782 O O . LEU D 4 65 ? 38.921 108.580 5.282 1.00 43.70 68 LEU D O 1
ATOM 3787 N N . GLU D 4 66 ? 40.447 108.318 3.647 1.00 40.94 69 GLU D N 1
ATOM 3788 C CA . GLU D 4 66 ? 39.521 108.620 2.564 1.00 38.44 69 GLU D CA 1
ATOM 3789 C C . GLU D 4 66 ? 38.231 107.829 2.723 1.00 40.29 69 GLU D C 1
ATOM 3790 O O . GLU D 4 66 ? 37.171 108.400 2.983 1.00 41.30 69 GLU D O 1
ATOM 3796 N N . ARG D 4 67 ? 38.333 106.512 2.558 1.00 37.89 70 ARG D N 1
ATOM 3797 C CA . ARG D 4 67 ? 37.183 105.624 2.676 1.00 36.09 70 ARG D CA 1
ATOM 3798 C C . ARG D 4 67 ? 36.324 106.001 3.875 1.00 33.91 70 ARG D C 1
ATOM 3799 O O . ARG D 4 67 ? 35.118 106.221 3.744 1.00 35.02 70 ARG D O 1
ATOM 3807 N N . THR D 4 68 ? 36.955 106.080 5.042 1.00 27.28 71 THR D N 1
ATOM 3808 C CA . THR D 4 68 ? 36.258 106.427 6.271 1.00 26.37 71 THR D CA 1
ATOM 3809 C C . THR D 4 68 ? 35.399 107.672 6.093 1.00 24.78 71 THR D C 1
ATOM 3810 O O . THR D 4 68 ? 34.279 107.730 6.589 1.00 27.79 71 THR D O 1
ATOM 3814 N N . ARG D 4 69 ? 35.921 108.665 5.384 1.00 24.31 72 ARG D N 1
ATOM 3815 C CA . ARG D 4 69 ? 35.167 109.886 5.145 1.00 26.14 72 ARG D CA 1
ATOM 3816 C C . ARG D 4 69 ? 34.026 109.538 4.202 1.00 27.29 72 ARG D C 1
ATOM 3817 O O . ARG D 4 69 ? 32.885 109.942 4.412 1.00 28.04 72 ARG D O 1
ATOM 3825 N N . ALA D 4 70 ? 34.348 108.775 3.163 1.00 25.66 73 ALA D N 1
ATOM 3826 C CA . ALA D 4 70 ? 33.368 108.358 2.166 1.00 23.74 73 ALA D CA 1
ATOM 3827 C C . ALA D 4 70 ? 32.136 107.757 2.842 1.00 25.28 73 ALA D C 1
ATOM 3828 O O . ALA D 4 70 ? 31.008 107.927 2.368 1.00 27.40 73 ALA D O 1
ATOM 3830 N N . GLU D 4 71 ? 32.361 107.058 3.951 1.00 24.57 74 GLU D N 1
ATOM 3831 C CA . GLU D 4 71 ? 31.283 106.423 4.694 1.00 28.48 74 GLU D CA 1
ATOM 3832 C C . GLU D 4 71 ? 30.208 107.445 5.057 1.00 32.00 74 GLU D C 1
ATOM 3833 O O . GLU D 4 71 ? 29.020 107.121 5.099 1.00 29.28 74 GLU D O 1
ATOM 3839 N N . LEU D 4 72 ? 30.634 108.677 5.315 1.00 34.93 75 LEU D N 1
ATOM 3840 C CA . LEU D 4 72 ? 29.718 109.757 5.668 1.00 34.84 75 LEU D CA 1
ATOM 3841 C C . LEU D 4 72 ? 28.494 109.725 4.762 1.00 36.72 75 LEU D C 1
ATOM 3842 O O . LEU D 4 72 ? 27.365 109.885 5.220 1.00 36.81 75 LEU D O 1
ATOM 3847 N N . ASP D 4 73 ? 28.735 109.512 3.472 1.00 40.23 76 ASP D N 1
ATOM 3848 C CA . ASP D 4 73 ? 27.671 109.470 2.476 1.00 42.20 76 ASP D CA 1
ATOM 3849 C C . ASP D 4 73 ? 27.159 108.061 2.209 1.00 39.21 76 ASP D C 1
ATOM 3850 O O . ASP D 4 73 ? 25.988 107.768 2.439 1.00 40.83 76 ASP D O 1
ATOM 3855 N N . THR D 4 74 ? 28.046 107.201 1.714 1.00 33.77 77 THR D N 1
ATOM 3856 C CA . THR D 4 74 ? 27.704 105.817 1.394 1.00 32.63 77 THR D CA 1
ATOM 3857 C C . THR D 4 74 ? 26.942 105.131 2.522 1.00 34.60 77 THR D C 1
ATOM 3858 O O . THR D 4 74 ? 26.101 104.263 2.276 1.00 36.59 77 THR D O 1
ATOM 3862 N N . VAL D 4 75 ? 27.249 105.507 3.759 1.00 32.57 78 VAL D N 1
ATOM 3863 C CA . VAL D 4 75 ? 26.581 104.925 4.915 1.00 27.96 78 VAL D CA 1
ATOM 3864 C C . VAL D 4 75 ? 25.530 105.869 5.516 1.00 28.76 78 VAL D C 1
ATOM 3865 O O . VAL D 4 75 ? 24.354 105.816 5.141 1.00 24.67 78 VAL D O 1
ATOM 3869 N N . CYS D 4 76 ? 25.951 106.735 6.437 1.00 27.00 79 CYS D N 1
ATOM 3870 C CA . CYS D 4 76 ? 25.034 107.664 7.089 1.00 28.78 79 CYS D CA 1
ATOM 3871 C C . CYS D 4 76 ? 24.022 108.292 6.137 1.00 30.28 79 CYS D C 1
ATOM 3872 O O . CYS D 4 76 ? 22.829 108.028 6.251 1.00 33.35 79 CYS D O 1
ATOM 3875 N N . ARG D 4 77 ? 24.484 109.108 5.196 1.00 32.11 80 ARG D N 1
ATOM 3876 C CA . ARG D 4 77 ? 23.560 109.747 4.266 1.00 31.48 80 ARG D CA 1
ATOM 3877 C C . ARG D 4 77 ? 22.644 108.732 3.588 1.00 31.13 80 ARG D C 1
ATOM 3878 O O . ARG D 4 77 ? 21.434 108.739 3.809 1.00 33.20 80 ARG D O 1
ATOM 3886 N N . HIS D 4 78 ? 23.224 107.855 2.773 1.00 26.77 81 HIS D N 1
ATOM 3887 C CA . HIS D 4 78 ? 22.447 106.841 2.061 1.00 28.03 81 HIS D CA 1
ATOM 3888 C C . HIS D 4 78 ? 21.414 106.137 2.937 1.00 29.21 81 HIS D C 1
ATOM 3889 O O . HIS D 4 78 ? 20.224 106.381 2.814 1.00 26.31 81 HIS D O 1
ATOM 3896 N N . ASN D 4 79 ? 21.888 105.248 3.809 1.00 29.51 82 ASN D N 1
ATOM 3897 C CA . ASN D 4 79 ? 21.019 104.494 4.700 1.00 29.85 82 ASN D CA 1
ATOM 3898 C C . ASN D 4 79 ? 19.838 105.329 5.204 1.00 33.55 82 ASN D C 1
ATOM 3899 O O . ASN D 4 79 ? 18.696 104.848 5.250 1.00 36.64 82 ASN D O 1
ATOM 3904 N N . TYR D 4 80 ? 20.112 106.575 5.565 1.00 31.14 83 TYR D N 1
ATOM 3905 C CA . TYR D 4 80 ? 19.076 107.466 6.070 1.00 33.66 83 TYR D CA 1
ATOM 3906 C C . TYR D 4 80 ? 18.006 107.731 5.021 1.00 37.20 83 TYR D C 1
ATOM 3907 O O . TYR D 4 80 ? 16.900 107.196 5.092 1.00 39.31 83 TYR D O 1
ATOM 3916 N N . GLU D 4 81 ? 18.346 108.570 4.054 1.00 36.24 84 GLU D N 1
ATOM 3917 C CA . GLU D 4 81 ? 17.430 108.934 2.987 1.00 39.40 84 GLU D CA 1
ATOM 3918 C C . GLU D 4 81 ? 16.775 107.745 2.284 1.00 36.98 84 GLU D C 1
ATOM 3919 O O . GLU D 4 81 ? 15.562 107.712 2.101 1.00 35.35 84 GLU D O 1
ATOM 3925 N N . LYS D 4 82 A 17.581 106.763 1.904 1.00 35.83 84 LYS D N 1
ATOM 3926 C CA . LYS D 4 82 A 17.079 105.607 1.178 1.00 36.85 84 LYS D CA 1
ATOM 3927 C C . LYS D 4 82 A 16.502 104.417 1.951 1.00 35.37 84 LYS D C 1
ATOM 3928 O O . LYS D 4 82 A 15.939 103.515 1.327 1.00 37.72 84 LYS D O 1
ATOM 3934 N N . THR D 4 83 ? 16.627 104.381 3.277 1.00 31.07 85 THR D N 1
ATOM 3935 C CA . THR D 4 83 ? 16.073 103.236 4.015 1.00 30.70 85 THR D CA 1
ATOM 3936 C C . THR D 4 83 ? 15.326 103.547 5.321 1.00 30.91 85 THR D C 1
ATOM 3937 O O . THR D 4 83 ? 14.273 102.964 5.581 1.00 33.71 85 THR D O 1
ATOM 3941 N N . GLU D 4 84 ? 15.867 104.438 6.144 1.00 29.27 86 GLU D N 1
ATOM 3942 C CA . GLU D 4 84 ? 15.208 104.777 7.396 1.00 32.12 86 GLU D CA 1
ATOM 3943 C C . GLU D 4 84 ? 13.919 105.535 7.084 1.00 31.48 86 GLU D C 1
ATOM 3944 O O . GLU D 4 84 ? 12.895 105.328 7.733 1.00 29.72 86 GLU D O 1
ATOM 3950 N N . THR D 4 85 ? 13.987 106.397 6.072 1.00 31.98 87 THR D N 1
ATOM 3951 C CA . THR D 4 85 ? 12.850 107.204 5.642 1.00 36.44 87 THR D CA 1
ATOM 3952 C C . THR D 4 85 ? 11.564 106.409 5.413 1.00 37.78 87 THR D C 1
ATOM 3953 O O . THR D 4 85 ? 10.499 106.805 5.882 1.00 39.65 87 THR D O 1
ATOM 3957 N N . PRO D 4 86 ? 11.637 105.292 4.670 1.00 38.39 88 PRO D N 1
ATOM 3958 C CA . PRO D 4 86 ? 10.443 104.480 4.411 1.00 37.00 88 PRO D CA 1
ATOM 3959 C C . PRO D 4 86 ? 10.164 103.442 5.495 1.00 35.05 88 PRO D C 1
ATOM 3960 O O . PRO D 4 86 ? 9.112 102.804 5.492 1.00 39.36 88 PRO D O 1
ATOM 3964 N N . THR D 4 87 ? 11.106 103.270 6.416 1.00 30.28 89 THR D N 1
ATOM 3965 C CA . THR D 4 87 ? 10.944 102.285 7.476 1.00 30.02 89 THR D CA 1
ATOM 3966 C C . THR D 4 87 ? 10.721 102.868 8.874 1.00 32.10 89 THR D C 1
ATOM 3967 O O . THR D 4 87 ? 9.618 103.301 9.205 1.00 34.39 89 THR D O 1
ATOM 3971 N N . SER D 4 88 ? 11.772 102.867 9.689 1.00 32.92 90 SER D N 1
ATOM 3972 C CA . SER D 4 88 ? 11.699 103.368 11.057 1.00 36.36 90 SER D CA 1
ATOM 3973 C C . SER D 4 88 ? 10.976 104.702 11.140 1.00 37.92 90 SER D C 1
ATOM 3974 O O . SER D 4 88 ? 10.091 104.893 11.975 1.00 35.51 90 SER D O 1
ATOM 3977 N N . LEU D 4 89 ? 11.363 105.621 10.267 1.00 42.36 91 LEU D N 1
ATOM 3978 C CA . LEU D 4 89 ? 10.751 106.936 10.232 1.00 47.58 91 LEU D CA 1
ATOM 3979 C C . LEU D 4 89 ? 9.258 106.820 9.942 1.00 47.58 91 LEU D C 1
ATOM 3980 O O . LEU D 4 89 ? 8.435 107.391 10.654 1.00 49.44 91 LEU D O 1
ATOM 3985 N N . ARG D 4 90 ? 8.914 106.071 8.903 1.00 47.26 92 ARG D N 1
ATOM 3986 C CA . ARG D 4 90 ? 7.519 105.887 8.527 1.00 45.34 92 ARG D CA 1
ATOM 3987 C C . ARG D 4 90 ? 6.690 105.324 9.680 1.00 40.31 92 ARG D C 1
ATOM 3988 O O . ARG D 4 90 ? 5.696 105.915 10.080 1.00 36.81 92 ARG D O 1
ATOM 3996 N N . ARG D 4 91 ? 7.116 104.181 10.208 1.00 39.72 93 ARG D N 1
ATOM 3997 C CA . ARG D 4 91 ? 6.420 103.509 11.305 1.00 41.99 93 ARG D CA 1
ATOM 3998 C C . ARG D 4 91 ? 5.962 104.430 12.435 1.00 38.65 93 ARG D C 1
ATOM 3999 O O . ARG D 4 91 ? 6.737 105.235 12.945 1.00 30.47 93 ARG D O 1
ATOM 4007 N N . LEU D 4 92 ? 4.699 104.274 12.824 1.00 41.54 94 LEU D N 1
ATOM 4008 C CA . LEU D 4 92 ? 4.089 105.063 13.894 1.00 42.06 94 LEU D CA 1
ATOM 4009 C C . LEU D 4 92 ? 3.011 104.241 14.598 1.00 40.45 94 LEU D C 1
ATOM 4010 O O . LEU D 4 92 ? 2.046 103.807 13.968 1.00 44.35 94 LEU D O 1
ATOM 4015 N N . GLU D 4 93 ? 3.170 104.035 15.902 1.00 37.93 95 GLU D N 1
ATOM 4016 C CA . GLU D 4 93 ? 2.205 103.257 16.671 1.00 38.00 95 GLU D CA 1
ATOM 4017 C C . GLU D 4 93 ? 1.488 104.106 17.713 1.00 35.30 95 GLU D C 1
ATOM 4018 O O . GLU D 4 93 ? 2.107 104.615 18.645 1.00 33.78 95 GLU D O 1
ATOM 4024 N N . GLN D 4 94 ? 0.177 104.242 17.549 1.00 33.84 96 GLN D N 1
ATOM 4025 C CA . GLN D 4 94 ? -0.632 105.025 18.478 1.00 32.25 96 GLN D CA 1
ATOM 4026 C C . GLN D 4 94 ? -0.585 104.391 19.864 1.00 32.08 96 GLN D C 1
ATOM 4027 O O . GLN D 4 94 ? -0.500 103.174 19.990 1.00 36.30 96 GLN D O 1
ATOM 4033 N N . PRO D 4 95 ? -0.649 105.212 20.926 1.00 31.22 97 PRO D N 1
ATOM 4034 C CA . PRO D 4 95 ? -0.611 104.752 22.321 1.00 30.89 97 PRO D CA 1
ATOM 4035 C C . PRO D 4 95 ? -1.893 104.094 22.829 1.00 33.32 97 PRO D C 1
ATOM 4036 O O . PRO D 4 95 ? -2.935 104.148 22.172 1.00 33.83 97 PRO D O 1
ATOM 4040 N N . SER D 4 96 ? -1.796 103.476 24.006 1.00 34.77 98 SER D N 1
ATOM 4041 C CA . SER D 4 96 ? -2.921 102.803 24.653 1.00 39.48 98 SER D CA 1
ATOM 4042 C C . SER D 4 96 ? -3.072 103.357 26.077 1.00 43.13 98 SER D C 1
ATOM 4043 O O . SER D 4 96 ? -2.373 102.928 26.997 1.00 44.24 98 SER D O 1
ATOM 4046 N N . VAL D 4 97 ? -3.993 104.301 26.248 1.00 42.01 99 VAL D N 1
ATOM 4047 C CA . VAL D 4 97 ? -4.224 104.939 27.541 1.00 46.27 99 VAL D CA 1
ATOM 4048 C C . VAL D 4 97 ? -5.385 104.355 28.354 1.00 48.03 99 VAL D C 1
ATOM 4049 O O . VAL D 4 97 ? -6.495 104.202 27.843 1.00 48.37 99 VAL D O 1
ATOM 4053 N N . VAL D 4 98 ? -5.118 104.042 29.623 1.00 48.93 100 VAL D N 1
ATOM 4054 C CA . VAL D 4 98 ? -6.124 103.481 30.532 1.00 52.80 100 VAL D CA 1
ATOM 4055 C C . VAL D 4 98 ? -5.841 103.858 31.998 1.00 57.41 100 VAL D C 1
ATOM 4056 O O . VAL D 4 98 ? -4.872 103.380 32.591 1.00 59.74 100 VAL D O 1
ATOM 4060 N N . ILE D 4 99 ? -6.694 104.708 32.573 1.00 57.10 101 ILE D N 1
ATOM 4061 C CA . ILE D 4 99 ? -6.550 105.173 33.960 1.00 59.03 101 ILE D CA 1
ATOM 4062 C C . ILE D 4 99 ? -6.952 104.109 34.983 1.00 60.97 101 ILE D C 1
ATOM 4063 O O . ILE D 4 99 ? -7.750 103.228 34.664 1.00 60.22 101 ILE D O 1
ATOM 4068 N N . SER D 4 100 ? -6.418 104.182 36.207 1.00 65.73 102 SER D N 1
ATOM 4069 C CA . SER D 4 100 ? -6.764 103.169 37.207 1.00 71.79 102 SER D CA 1
ATOM 4070 C C . SER D 4 100 ? -6.416 103.355 38.696 1.00 75.82 102 SER D C 1
ATOM 4071 O O . SER D 4 100 ? -6.791 104.342 39.333 1.00 71.45 102 SER D O 1
ATOM 4074 N N . LEU D 4 101 ? -5.702 102.356 39.218 1.00 81.35 103 LEU D N 1
ATOM 4075 C CA . LEU D 4 101 ? -5.286 102.216 40.617 1.00 84.56 103 LEU D CA 1
ATOM 4076 C C . LEU D 4 101 ? -6.461 101.559 41.323 1.00 88.52 103 LEU D C 1
ATOM 4077 O O . LEU D 4 101 ? -7.195 102.196 42.080 1.00 87.05 103 LEU D O 1
ATOM 4082 N N . SER D 4 102 ? -6.629 100.270 41.044 1.00 93.70 104 SER D N 1
ATOM 4083 C CA . SER D 4 102 ? -7.717 99.474 41.594 1.00 97.95 104 SER D CA 1
ATOM 4084 C C . SER D 4 102 ? -7.481 98.942 43.004 1.00 100.00 104 SER D C 1
ATOM 4085 O O . SER D 4 102 ? -6.410 99.131 43.591 1.00 100.00 104 SER D O 1
ATOM 4088 N N . ARG D 4 103 ? -8.506 98.274 43.533 1.00 100.00 105 ARG D N 1
ATOM 4089 C CA . ARG D 4 103 ? -8.472 97.694 44.872 1.00 100.00 105 ARG D CA 1
ATOM 4090 C C . ARG D 4 103 ? -8.338 98.776 45.948 1.00 100.00 105 ARG D C 1
ATOM 4091 O O . ARG D 4 103 ? -8.457 98.493 47.141 1.00 100.00 105 ARG D O 1
ATOM 4099 N N . THR D 4 104 ? -8.100 100.015 45.525 1.00 100.00 106 THR D N 1
ATOM 4100 C CA . THR D 4 104 ? -7.942 101.126 46.460 1.00 100.00 106 THR D CA 1
ATOM 4101 C C . THR D 4 104 ? -9.039 102.176 46.323 1.00 100.00 106 THR D C 1
ATOM 4102 O O . THR D 4 104 ? -8.930 103.102 45.514 1.00 100.00 106 THR D O 1
ATOM 4106 N N . GLU D 4 105 ? -10.096 102.032 47.120 1.00 100.00 107 GLU D N 1
ATOM 4107 C CA . GLU D 4 105 ? -11.211 102.973 47.095 1.00 100.00 107 GLU D CA 1
ATOM 4108 C C . GLU D 4 105 ? -11.236 103.802 48.370 1.00 100.00 107 GLU D C 1
ATOM 4109 O O . GLU D 4 105 ? -10.930 103.302 49.454 1.00 100.00 107 GLU D O 1
ATOM 4115 N N . ALA D 4 106 ? -11.609 105.070 48.239 1.00 100.00 108 ALA D N 1
ATOM 4116 C CA . ALA D 4 106 ? -11.667 105.961 49.388 1.00 100.00 108 ALA D CA 1
ATOM 4117 C C . ALA D 4 106 ? -12.510 107.200 49.095 1.00 100.00 108 ALA D C 1
ATOM 4118 O O . ALA D 4 106 ? -12.156 108.014 48.242 1.00 100.00 108 ALA D O 1
ATOM 4120 N N . LEU D 4 107 ? -13.625 107.333 49.808 1.00 100.00 109 LEU D N 1
ATOM 4121 C CA . LEU D 4 107 ? -14.515 108.474 49.628 1.00 100.00 109 LEU D CA 1
ATOM 4122 C C . LEU D 4 107 ? -14.120 109.595 50.578 1.00 100.00 109 LEU D C 1
ATOM 4123 O O . LEU D 4 107 ? -14.150 109.431 51.803 1.00 100.00 109 LEU D O 1
ATOM 4128 N N . ASN D 4 108 ? -13.755 110.737 50.005 1.00 100.00 110 ASN D N 1
ATOM 4129 C CA . ASN D 4 108 ? -13.332 111.895 50.783 1.00 100.00 110 ASN D CA 1
ATOM 4130 C C . ASN D 4 108 ? -11.975 111.623 51.437 1.00 100.00 110 ASN D C 1
ATOM 4131 O O . ASN D 4 108 ? -11.401 112.495 52.091 1.00 100.00 110 ASN D O 1
ATOM 4136 N N . HIS D 4 109 ? -11.478 110.400 51.259 1.00 100.00 111 HIS D N 1
ATOM 4137 C CA . HIS D 4 109 ? -10.179 110.004 51.800 1.00 100.00 111 HIS D CA 1
ATOM 4138 C C . HIS D 4 109 ? -9.112 110.289 50.732 1.00 100.00 111 HIS D C 1
ATOM 4139 O O . HIS D 4 109 ? -9.334 111.125 49.860 1.00 100.00 111 HIS D O 1
ATOM 4146 N N . HIS D 4 110 ? -7.974 109.596 50.772 1.00 100.00 112 HIS D N 1
ATOM 4147 C CA . HIS D 4 110 ? -6.910 109.866 49.799 1.00 100.00 112 HIS D CA 1
ATOM 4148 C C . HIS D 4 110 ? -6.400 108.690 48.956 1.00 100.00 112 HIS D C 1
ATOM 4149 O O . HIS D 4 110 ? -6.185 107.592 49.472 1.00 100.00 112 HIS D O 1
ATOM 4156 N N . ASN D 4 111 ? -6.187 108.941 47.662 1.00 97.76 113 ASN D N 1
ATOM 4157 C CA . ASN D 4 111 ? -5.687 107.912 46.747 1.00 92.17 113 ASN D CA 1
ATOM 4158 C C . ASN D 4 111 ? -5.073 108.475 45.458 1.00 89.58 113 ASN D C 1
ATOM 4159 O O . ASN D 4 111 ? -5.068 109.686 45.235 1.00 84.89 113 ASN D O 1
ATOM 4164 N N . THR D 4 112 ? -4.566 107.583 44.607 1.00 89.04 114 THR D N 1
ATOM 4165 C CA . THR D 4 112 ? -3.924 107.974 43.347 1.00 87.26 114 THR D CA 1
ATOM 4166 C C . THR D 4 112 ? -4.567 107.341 42.102 1.00 86.05 114 THR D C 1
ATOM 4167 O O . THR D 4 112 ? -5.323 106.377 42.208 1.00 87.91 114 THR D O 1
ATOM 4171 N N . LEU D 4 113 ? -4.260 107.891 40.926 1.00 82.50 115 LEU D N 1
ATOM 4172 C CA . LEU D 4 113 ? -4.797 107.387 39.658 1.00 77.35 115 LEU D CA 1
ATOM 4173 C C . LEU D 4 113 ? -3.693 107.271 38.599 1.00 73.64 115 LEU D C 1
ATOM 4174 O O . LEU D 4 113 ? -3.170 108.281 38.129 1.00 73.83 115 LEU D O 1
ATOM 4179 N N . VAL D 4 114 ? -3.354 106.038 38.224 1.00 68.13 116 VAL D N 1
ATOM 4180 C CA . VAL D 4 114 ? -2.310 105.779 37.229 1.00 64.58 116 VAL D CA 1
ATOM 4181 C C . VAL D 4 114 ? -2.867 105.806 35.804 1.00 58.09 116 VAL D C 1
ATOM 4182 O O . VAL D 4 114 ? -3.694 104.970 35.449 1.00 57.12 116 VAL D O 1
ATOM 4186 N N . CYS D 4 115 ? -2.399 106.744 34.984 1.00 54.14 117 CYS D N 1
ATOM 4187 C CA . CYS D 4 115 ? -2.894 106.859 33.611 1.00 54.24 117 CYS D CA 1
ATOM 4188 C C . CYS D 4 115 ? -2.570 105.698 32.678 1.00 53.14 117 CYS D C 1
ATOM 4189 O O . CYS D 4 115 ? -3.460 105.165 32.024 1.00 60.40 117 CYS D O 1
ATOM 4192 N N . SER D 4 116 ? -1.296 105.334 32.589 1.00 46.44 118 SER D N 1
ATOM 4193 C CA . SER D 4 116 ? -0.874 104.227 31.730 1.00 43.85 118 SER D CA 1
ATOM 4194 C C . SER D 4 116 ? -1.032 104.461 30.219 1.00 45.23 118 SER D C 1
ATOM 4195 O O . SER D 4 116 ? -2.127 104.334 29.672 1.00 46.37 118 SER D O 1
ATOM 4198 N N . VAL D 4 117 ? 0.073 104.795 29.557 1.00 43.40 119 VAL D N 1
ATOM 4199 C CA . VAL D 4 117 ? 0.090 105.010 28.110 1.00 39.72 119 VAL D CA 1
ATOM 4200 C C . VAL D 4 117 ? 1.055 103.950 27.570 1.00 42.62 119 VAL D C 1
ATOM 4201 O O . VAL D 4 117 ? 2.243 103.974 27.889 1.00 44.27 119 VAL D O 1
ATOM 4205 N N . THR D 4 118 ? 0.554 103.029 26.751 1.00 44.58 120 THR D N 1
ATOM 4206 C CA . THR D 4 118 ? 1.402 101.949 26.249 1.00 45.57 120 THR D CA 1
ATOM 4207 C C . THR D 4 118 ? 1.679 101.821 24.751 1.00 47.74 120 THR D C 1
ATOM 4208 O O . THR D 4 118 ? 1.070 102.487 23.914 1.00 50.93 120 THR D O 1
ATOM 4212 N N . ASP D 4 119 ? 2.626 100.934 24.459 1.00 47.79 121 ASP D N 1
ATOM 4213 C CA . ASP D 4 119 ? 3.080 100.584 23.113 1.00 45.01 121 ASP D CA 1
ATOM 4214 C C . ASP D 4 119 ? 2.936 101.626 22.010 1.00 42.69 121 ASP D C 1
ATOM 4215 O O . ASP D 4 119 ? 2.216 101.411 21.037 1.00 37.67 121 ASP D O 1
ATOM 4220 N N . PHE D 4 120 ? 3.643 102.743 22.151 1.00 43.94 122 PHE D N 1
ATOM 4221 C CA . PHE D 4 120 ? 3.593 103.802 21.149 1.00 45.51 122 PHE D CA 1
ATOM 4222 C C . PHE D 4 120 ? 4.953 104.003 20.486 1.00 46.05 122 PHE D C 1
ATOM 4223 O O . PHE D 4 120 ? 5.959 103.476 20.954 1.00 45.82 122 PHE D O 1
ATOM 4231 N N . TYR D 4 121 ? 4.967 104.754 19.388 1.00 43.56 123 TYR D N 1
ATOM 4232 C CA . TYR D 4 121 ? 6.196 105.037 18.661 1.00 37.76 123 TYR D CA 1
ATOM 4233 C C . TYR D 4 121 ? 5.976 106.201 17.693 1.00 37.79 123 TYR D C 1
ATOM 4234 O O . TYR D 4 121 ? 4.953 106.267 17.017 1.00 42.72 123 TYR D O 1
ATOM 4243 N N . PRO D 4 122 ? 6.936 107.135 17.616 1.00 39.02 124 PRO D N 1
ATOM 4244 C CA . PRO D 4 122 ? 8.193 107.135 18.373 1.00 41.17 124 PRO D CA 1
ATOM 4245 C C . PRO D 4 122 ? 8.055 107.447 19.864 1.00 43.70 124 PRO D C 1
ATOM 4246 O O . PRO D 4 122 ? 6.967 107.359 20.429 1.00 42.06 124 PRO D O 1
ATOM 4250 N N . ALA D 4 123 ? 9.172 107.814 20.489 1.00 45.30 125 ALA D N 1
ATOM 4251 C CA . ALA D 4 123 ? 9.213 108.114 21.920 1.00 46.46 125 ALA D CA 1
ATOM 4252 C C . ALA D 4 123 ? 8.600 109.454 22.331 1.00 51.05 125 ALA D C 1
ATOM 4253 O O . ALA D 4 123 ? 8.085 109.586 23.442 1.00 54.01 125 ALA D O 1
ATOM 4255 N N . LYS D 4 124 ? 8.666 110.446 21.450 1.00 53.88 126 LYS D N 1
ATOM 4256 C CA . LYS D 4 124 ? 8.123 111.766 21.760 1.00 57.21 126 LYS D CA 1
ATOM 4257 C C . LYS D 4 124 ? 6.641 111.735 22.122 1.00 56.47 126 LYS D C 1
ATOM 4258 O O . LYS D 4 124 ? 5.792 111.464 21.272 1.00 59.73 126 LYS D O 1
ATOM 4264 N N . ILE D 4 125 ? 6.338 112.021 23.385 1.00 55.24 127 ILE D N 1
ATOM 4265 C CA . ILE D 4 125 ? 4.956 112.029 23.857 1.00 54.90 127 ILE D CA 1
ATOM 4266 C C . ILE D 4 125 ? 4.748 112.968 25.045 1.00 59.43 127 ILE D C 1
ATOM 4267 O O . ILE D 4 125 ? 5.623 113.108 25.898 1.00 63.21 127 ILE D O 1
ATOM 4272 N N . LYS D 4 126 ? 3.581 113.605 25.090 1.00 59.10 128 LYS D N 1
ATOM 4273 C CA . LYS D 4 126 ? 3.243 114.531 26.166 1.00 59.20 128 LYS D CA 1
ATOM 4274 C C . LYS D 4 126 ? 1.966 114.097 26.882 1.00 55.41 128 LYS D C 1
ATOM 4275 O O . LYS D 4 126 ? 0.883 114.104 26.295 1.00 56.08 128 LYS D O 1
ATOM 4281 N N . VAL D 4 127 ? 2.098 113.716 28.149 1.00 52.38 129 VAL D N 1
ATOM 4282 C CA . VAL D 4 127 ? 0.946 113.296 28.940 1.00 54.14 129 VAL D CA 1
ATOM 4283 C C . VAL D 4 127 ? 0.606 114.338 29.996 1.00 59.83 129 VAL D C 1
ATOM 4284 O O . VAL D 4 127 ? 1.493 114.902 30.639 1.00 62.12 129 VAL D O 1
ATOM 4288 N N . ARG D 4 128 ? -0.685 114.588 30.179 1.00 64.49 130 ARG D N 1
ATOM 4289 C CA . ARG D 4 128 ? -1.126 115.569 31.156 1.00 69.67 130 ARG D CA 1
ATOM 4290 C C . ARG D 4 128 ? -2.323 115.086 31.967 1.00 72.57 130 ARG D C 1
ATOM 4291 O O . ARG D 4 128 ? -3.105 114.252 31.513 1.00 75.20 130 ARG D O 1
ATOM 4299 N N . TRP D 4 129 ? -2.444 115.625 33.175 1.00 72.82 131 TRP D N 1
ATOM 4300 C CA . TRP D 4 129 ? -3.528 115.283 34.080 1.00 71.30 131 TRP D CA 1
ATOM 4301 C C . TRP D 4 129 ? -4.418 116.506 34.227 1.00 74.59 131 TRP D C 1
ATOM 4302 O O . TRP D 4 129 ? -3.936 117.596 34.536 1.00 75.52 131 TRP D O 1
ATOM 4313 N N . PHE D 4 130 ? -5.714 116.329 33.998 1.00 79.39 132 PHE D N 1
ATOM 4314 C CA . PHE D 4 130 ? -6.652 117.440 34.094 1.00 82.99 132 PHE D CA 1
ATOM 4315 C C . PHE D 4 130 ? -7.790 117.198 35.078 1.00 86.49 132 PHE D C 1
ATOM 4316 O O . PHE D 4 130 ? -8.344 116.101 35.157 1.00 87.08 132 PHE D O 1
ATOM 4324 N N . ARG D 4 131 ? -8.127 118.242 35.828 1.00 89.27 133 ARG D N 1
ATOM 4325 C CA . ARG D 4 131 ? -9.201 118.194 36.809 1.00 90.19 133 ARG D CA 1
ATOM 4326 C C . ARG D 4 131 ? -10.326 119.106 36.332 1.00 89.94 133 ARG D C 1
ATOM 4327 O O . ARG D 4 131 ? -10.163 120.328 36.284 1.00 87.91 133 ARG D O 1
ATOM 4335 N N . ASN D 4 132 ? -11.458 118.508 35.969 1.00 89.34 134 ASN D N 1
ATOM 4336 C CA . ASN D 4 132 ? -12.613 119.263 35.498 1.00 87.33 134 ASN D CA 1
ATOM 4337 C C . ASN D 4 132 ? -12.197 120.449 34.634 1.00 88.25 134 ASN D C 1
ATOM 4338 O O . ASN D 4 132 ? -12.167 121.58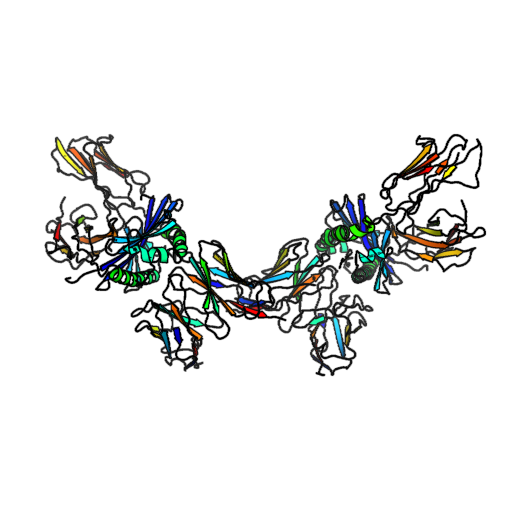9 35.097 1.00 86.29 134 ASN D O 1
ATOM 4343 N N . GLY D 4 133 ? -11.855 120.167 33.381 1.00 91.36 135 GLY D N 1
ATOM 4344 C CA . GLY D 4 133 ? -11.451 121.213 32.462 1.00 93.59 135 GLY D CA 1
ATOM 4345 C C . GLY D 4 133 ? -10.116 121.876 32.758 1.00 93.92 135 GLY D C 1
ATOM 4346 O O . GLY D 4 133 ? -9.515 122.477 31.866 1.00 94.25 135 GLY D O 1
ATOM 4347 N N . GLN D 4 134 ? -9.638 121.767 33.994 1.00 93.13 136 GLN D N 1
ATOM 4348 C CA . GLN D 4 134 ? -8.369 122.389 34.364 1.00 93.98 136 GLN D CA 1
ATOM 4349 C C . GLN D 4 134 ? -7.214 121.405 34.496 1.00 93.81 136 GLN D C 1
ATOM 4350 O O . GLN D 4 134 ? -7.359 120.346 35.097 1.00 92.23 136 GLN D O 1
ATOM 4356 N N . GLU D 4 135 ? -6.063 121.775 33.941 1.00 94.31 137 GLU D N 1
ATOM 4357 C CA . GLU D 4 135 ? -4.873 120.932 33.989 1.00 95.37 137 GLU D CA 1
ATOM 4358 C C . GLU D 4 135 ? -4.187 121.035 35.346 1.00 95.73 137 GLU D C 1
ATOM 4359 O O . GLU D 4 135 ? -3.685 122.095 35.718 1.00 95.85 137 GLU D O 1
ATOM 4365 N N . GLU D 4 136 ? -4.164 119.926 36.079 1.00 96.53 138 GLU D N 1
ATOM 4366 C CA . GLU D 4 136 ? -3.543 119.894 37.398 1.00 98.59 138 GLU D CA 1
ATOM 4367 C C . GLU D 4 136 ? -2.063 119.525 37.324 1.00 98.81 138 GLU D C 1
ATOM 4368 O O . GLU D 4 136 ? -1.590 119.002 36.312 1.00 100.00 138 GLU D O 1
ATOM 4374 N N . THR D 4 137 ? -1.340 119.805 38.405 1.00 97.53 139 THR D N 1
ATOM 4375 C CA . THR D 4 137 ? 0.088 119.513 38.501 1.00 93.17 139 THR D CA 1
ATOM 4376 C C . THR D 4 137 ? 0.480 119.309 39.961 1.00 93.18 139 THR D C 1
ATOM 4377 O O . THR D 4 137 ? 1.592 118.882 40.264 1.00 91.38 139 THR D O 1
ATOM 4381 N N . VAL D 4 138 ? -0.445 119.618 40.864 1.00 95.26 140 VAL D N 1
ATOM 4382 C CA . VAL D 4 138 ? -0.212 119.490 42.299 1.00 97.77 140 VAL D CA 1
ATOM 4383 C C . VAL D 4 138 ? 0.035 118.041 42.712 1.00 98.43 140 VAL D C 1
ATOM 4384 O O . VAL D 4 138 ? 0.501 117.770 43.820 1.00 97.98 140 VAL D O 1
ATOM 4388 N N . GLY D 4 139 ? -0.287 117.115 41.815 1.00 100.00 141 GLY D N 1
ATOM 4389 C CA . GLY D 4 139 ? -0.090 115.708 42.109 1.00 100.00 141 GLY D CA 1
ATOM 4390 C C . GLY D 4 139 ? 0.439 114.950 40.908 1.00 100.00 141 GLY D C 1
ATOM 4391 O O . GLY D 4 139 ? 0.580 113.727 40.942 1.00 99.59 141 GLY D O 1
ATOM 4392 N N . VAL D 4 140 ? 0.734 115.684 39.840 1.00 98.95 142 VAL D N 1
ATOM 4393 C CA . VAL D 4 140 ? 1.250 115.082 38.621 1.00 96.20 142 VAL D CA 1
ATOM 4394 C C . VAL D 4 140 ? 2.623 114.464 38.867 1.00 93.90 142 VAL D C 1
ATOM 4395 O O . VAL D 4 140 ? 3.640 115.158 38.871 1.00 94.05 142 VAL D O 1
ATOM 4399 N N . SER D 4 141 ? 2.636 113.155 39.090 1.00 90.59 143 SER D N 1
ATOM 4400 C CA . SER D 4 141 ? 3.873 112.419 39.320 1.00 87.02 143 SER D CA 1
ATOM 4401 C C . SER D 4 141 ? 4.091 111.576 38.073 1.00 86.36 143 SER D C 1
ATOM 4402 O O . SER D 4 141 ? 3.130 111.236 37.381 1.00 86.38 143 SER D O 1
ATOM 4405 N N . SER D 4 142 ? 5.339 111.233 37.778 1.00 84.40 144 SER D N 1
ATOM 4406 C CA . SER D 4 142 ? 5.604 110.452 36.579 1.00 82.28 144 SER D CA 1
ATOM 4407 C C . SER D 4 142 ? 6.711 109.420 36.703 1.00 78.76 144 SER D C 1
ATOM 4408 O O . SER D 4 142 ? 7.541 109.480 37.607 1.00 80.31 144 SER D O 1
ATOM 4411 N N . THR D 4 143 ? 6.698 108.463 35.783 1.00 74.14 145 THR D N 1
ATOM 4412 C CA . THR D 4 143 ? 7.710 107.421 35.727 1.00 70.17 145 THR D CA 1
ATOM 4413 C C . THR D 4 143 ? 8.535 107.768 34.494 1.00 69.88 145 THR D C 1
ATOM 4414 O O . THR D 4 143 ? 8.182 108.680 33.748 1.00 66.30 145 THR D O 1
ATOM 4418 N N . GLN D 4 144 ? 9.628 107.049 34.280 1.00 71.26 146 GLN D N 1
ATOM 4419 C CA . GLN D 4 144 ? 10.479 107.311 33.127 1.00 73.34 146 GLN D CA 1
ATOM 4420 C C . GLN D 4 144 ? 9.782 106.888 31.849 1.00 69.37 146 GLN D C 1
ATOM 4421 O O . GLN D 4 144 ? 8.659 106.389 31.881 1.00 68.53 146 GLN D O 1
ATOM 4427 N N . LEU D 4 145 ? 10.450 107.107 30.722 1.00 66.26 147 LEU D N 1
ATOM 4428 C CA . LEU D 4 145 ? 9.916 106.684 29.438 1.00 63.70 147 LEU D CA 1
ATOM 4429 C C . LEU D 4 145 ? 10.456 105.269 29.309 1.00 61.86 147 LEU D C 1
ATOM 4430 O O . LEU D 4 145 ? 11.664 105.071 29.178 1.00 62.22 147 LEU D O 1
ATOM 4435 N N . ILE D 4 146 ? 9.564 104.288 29.369 1.00 57.69 148 ILE D N 1
ATOM 4436 C CA . ILE D 4 146 ? 9.961 102.888 29.297 1.00 54.39 148 ILE D CA 1
ATOM 4437 C C . ILE D 4 146 ? 10.158 102.370 27.879 1.00 52.48 148 ILE D C 1
ATOM 4438 O O . ILE D 4 146 ? 9.236 102.411 27.062 1.00 55.70 148 ILE D O 1
ATOM 4443 N N . ARG D 4 147 ? 11.361 101.878 27.594 1.00 45.94 149 ARG D N 1
ATOM 4444 C CA . ARG D 4 147 ? 11.648 101.331 26.276 1.00 44.29 149 ARG D CA 1
ATOM 4445 C C . ARG D 4 147 ? 11.581 99.812 26.345 1.00 42.44 149 ARG D C 1
ATOM 4446 O O . ARG D 4 147 ? 12.493 99.162 26.858 1.00 39.15 149 ARG D O 1
ATOM 4454 N N . ASN D 4 148 ? 10.491 99.257 25.828 1.00 41.32 150 ASN D N 1
ATOM 4455 C CA . ASN D 4 148 ? 10.277 97.817 25.829 1.00 44.06 150 ASN D CA 1
ATOM 4456 C C . ASN D 4 148 ? 11.335 97.089 25.010 1.00 44.19 150 ASN D C 1
ATOM 4457 O O . ASN D 4 148 ? 11.592 95.904 25.229 1.00 42.59 150 ASN D O 1
ATOM 4462 N N . GLY D 4 149 ? 11.937 97.797 24.059 1.00 44.98 151 GLY D N 1
ATOM 4463 C CA . GLY D 4 149 ? 12.962 97.186 23.235 1.00 45.45 151 GLY D CA 1
ATOM 4464 C C . GLY D 4 149 ? 12.417 96.563 21.967 1.00 43.45 151 GLY D C 1
ATOM 4465 O O . GLY D 4 149 ? 13.175 96.237 21.055 1.00 43.61 151 GLY D O 1
ATOM 4466 N N . ASP D 4 150 ? 11.102 96.384 21.914 1.00 40.34 152 ASP D N 1
ATOM 4467 C CA . ASP D 4 150 ? 10.448 95.804 20.747 1.00 38.36 152 ASP D CA 1
ATOM 4468 C C . ASP D 4 150 ? 10.052 96.922 19.794 1.00 36.31 152 ASP D C 1
ATOM 4469 O O . ASP D 4 150 ? 9.189 96.741 18.930 1.00 36.97 152 ASP D O 1
ATOM 4474 N N . TRP D 4 151 ? 10.691 98.077 19.959 1.00 31.47 153 TRP D N 1
ATOM 4475 C CA . TRP D 4 151 ? 10.418 99.246 19.133 1.00 30.58 153 TRP D CA 1
ATOM 4476 C C . TRP D 4 151 ? 9.113 99.902 19.557 1.00 29.72 153 TRP D C 1
ATOM 4477 O O . TRP D 4 151 ? 8.369 100.418 18.723 1.00 26.37 153 TRP D O 1
ATOM 4488 N N . THR D 4 152 ? 8.839 99.878 20.858 1.00 29.90 154 THR D N 1
ATOM 4489 C CA . THR D 4 152 ? 7.625 100.487 21.391 1.00 33.59 154 THR D CA 1
ATOM 4490 C C . THR D 4 152 ? 7.921 101.065 22.769 1.00 38.30 154 THR D C 1
ATOM 4491 O O . THR D 4 152 ? 8.888 100.666 23.421 1.00 39.13 154 THR D O 1
ATOM 4495 N N . PHE D 4 153 ? 7.086 102.000 23.212 1.00 40.64 155 PHE D N 1
ATOM 4496 C CA . PHE D 4 153 ? 7.283 102.621 24.514 1.00 41.13 155 PHE D CA 1
ATOM 4497 C C . PHE D 4 153 ? 6.032 102.640 25.378 1.00 46.00 155 PHE D C 1
ATOM 4498 O O . PHE D 4 153 ? 4.918 102.413 24.903 1.00 50.36 155 PHE D O 1
ATOM 4506 N N . GLN D 4 154 ? 6.241 102.925 26.658 1.00 48.03 156 GLN D N 1
ATOM 4507 C CA . GLN D 4 154 ? 5.163 103.010 27.626 1.00 48.17 156 GLN D CA 1
ATOM 4508 C C . GLN D 4 154 ? 5.650 103.897 28.765 1.00 49.50 156 GLN D C 1
ATOM 4509 O O . GLN D 4 154 ? 6.855 104.047 28.970 1.00 47.64 156 GLN D O 1
ATOM 4515 N N . VAL D 4 155 ? 4.708 104.496 29.484 1.00 52.47 157 VAL D N 1
ATOM 4516 C CA . VAL D 4 155 ? 5.020 105.381 30.601 1.00 51.80 157 VAL D CA 1
ATOM 4517 C C . VAL D 4 155 ? 3.737 105.516 31.409 1.00 56.32 157 VAL D C 1
ATOM 4518 O O . VAL D 4 155 ? 2.687 105.831 30.856 1.00 58.02 157 VAL D O 1
ATOM 4522 N N . LEU D 4 156 ? 3.825 105.281 32.714 1.00 60.48 158 LEU D N 1
ATOM 4523 C CA . LEU D 4 156 ? 2.646 105.335 33.572 1.00 64.70 158 LEU D CA 1
ATOM 4524 C C . LEU D 4 156 ? 2.577 106.537 34.513 1.00 69.49 158 LEU D C 1
ATOM 4525 O O . LEU D 4 156 ? 2.996 106.461 35.667 1.00 71.45 158 LEU D O 1
ATOM 4530 N N . VAL D 4 157 ? 2.027 107.640 34.017 1.00 74.87 159 VAL D N 1
ATOM 4531 C CA . VAL D 4 157 ? 1.898 108.856 34.815 1.00 79.41 159 VAL D CA 1
ATOM 4532 C C . VAL D 4 157 ? 0.706 108.787 35.763 1.00 83.44 159 VAL D C 1
ATOM 4533 O O . VAL D 4 157 ? -0.453 108.809 35.339 1.00 84.04 159 VAL D O 1
ATOM 4537 N N . MET D 4 158 ? 1.007 108.707 37.054 1.00 85.76 160 MET D N 1
ATOM 4538 C CA . MET D 4 158 ? -0.016 108.625 38.087 1.00 85.33 160 MET D CA 1
ATOM 4539 C C . MET D 4 158 ? -0.259 109.985 38.727 1.00 84.64 160 MET D C 1
ATOM 4540 O O . MET D 4 158 ? 0.676 110.761 38.936 1.00 81.37 160 MET D O 1
ATOM 4545 N N . LEU D 4 159 ? -1.521 110.278 39.017 1.00 86.36 161 LEU D N 1
ATOM 4546 C CA . LEU D 4 159 ? -1.891 111.529 39.666 1.00 86.80 161 LEU D CA 1
ATOM 4547 C C . LEU D 4 159 ? -2.650 111.185 40.928 1.00 87.92 161 LEU D C 1
ATOM 4548 O O . LEU D 4 159 ? -3.724 110.582 40.875 1.00 85.81 161 LEU D O 1
ATOM 4553 N N . GLU D 4 160 ? -2.091 111.565 42.067 1.00 90.26 162 GLU D N 1
ATOM 4554 C CA . GLU D 4 160 ? -2.739 111.296 43.336 1.00 95.48 162 GLU D CA 1
ATOM 4555 C C . GLU D 4 160 ? -3.577 112.507 43.711 1.00 97.07 162 GLU D C 1
ATOM 4556 O O . GLU D 4 160 ? -3.230 113.643 43.383 1.00 98.59 162 GLU D O 1
ATOM 4562 N N . MET D 4 161 ? -4.681 112.262 44.401 1.00 96.87 163 MET D N 1
ATOM 4563 C CA . MET D 4 161 ? -5.565 113.340 44.799 1.00 96.97 163 MET D CA 1
ATOM 4564 C C . MET D 4 161 ? -6.516 112.903 45.904 1.00 97.97 163 MET D C 1
ATOM 4565 O O . MET D 4 161 ? -6.142 112.178 46.828 1.00 97.24 163 MET D O 1
ATOM 4570 N N . THR D 4 162 ? -7.755 113.358 45.784 1.00 99.07 164 THR D N 1
ATOM 4571 C CA . THR D 4 162 ? -8.798 113.048 46.742 1.00 100.00 164 THR D CA 1
ATOM 4572 C C . THR D 4 162 ? -10.079 112.769 45.965 1.00 100.00 164 THR D C 1
ATOM 4573 O O . THR D 4 162 ? -10.745 113.693 45.505 1.00 100.00 164 THR D O 1
ATOM 4577 N N . PRO D 4 163 ? -10.418 111.482 45.779 1.00 100.00 165 PRO D N 1
ATOM 4578 C CA . PRO D 4 163 ? -11.637 111.132 45.040 1.00 100.00 165 PRO D CA 1
ATOM 4579 C C . PRO D 4 163 ? -12.914 111.593 45.738 1.00 100.00 165 PRO D C 1
ATOM 4580 O O . PRO D 4 163 ? -13.292 111.075 46.792 1.00 100.00 165 PRO D O 1
ATOM 4584 N N . ARG D 4 164 ? -13.570 112.578 45.133 1.00 100.00 166 ARG D N 1
ATOM 4585 C CA . ARG D 4 164 ? -14.804 113.139 45.664 1.00 99.65 166 ARG D CA 1
ATOM 4586 C C . ARG D 4 164 ? -15.733 113.423 44.496 1.00 100.00 166 ARG D C 1
ATOM 4587 O O . ARG D 4 164 ? -15.353 114.109 43.548 1.00 100.00 166 ARG D O 1
ATOM 4595 N N . ARG D 4 165 ? -16.944 112.881 44.557 1.00 100.00 167 ARG D N 1
ATOM 4596 C CA . ARG D 4 165 ? -17.923 113.075 43.493 1.00 100.00 167 ARG D CA 1
ATOM 4597 C C . ARG D 4 165 ? -17.996 114.535 43.057 1.00 100.00 167 ARG D C 1
ATOM 4598 O O . ARG D 4 165 ? -17.713 115.445 43.839 1.00 100.00 167 ARG D O 1
ATOM 4606 N N . GLY D 4 166 ? -18.374 114.751 41.802 1.00 100.00 168 GLY D N 1
ATOM 4607 C CA . GLY D 4 166 ? -18.467 116.104 41.285 1.00 100.00 168 GLY D CA 1
ATOM 4608 C C . GLY D 4 166 ? -17.258 116.474 40.449 1.00 100.00 168 GLY D C 1
ATOM 4609 O O . GLY D 4 166 ? -17.354 117.290 39.532 1.00 100.00 168 GLY D O 1
ATOM 4610 N N . GLU D 4 167 ? -16.114 115.874 40.763 1.00 100.00 169 GLU D N 1
ATOM 4611 C CA . GLU D 4 167 ? -14.882 116.145 40.031 1.00 100.00 169 GLU D CA 1
ATOM 4612 C C . GLU D 4 167 ? -14.375 114.903 39.303 1.00 100.00 169 GLU D C 1
ATOM 4613 O O . GLU D 4 167 ? -14.256 113.829 39.896 1.00 100.00 169 GLU D O 1
ATOM 4619 N N . VAL D 4 168 ? -14.082 115.056 38.014 1.00 100.00 170 VAL D N 1
ATOM 4620 C CA . VAL D 4 168 ? -13.579 113.945 37.216 1.00 99.41 170 VAL D CA 1
ATOM 4621 C C . VAL D 4 168 ? -12.272 114.316 36.533 1.00 98.02 170 VAL D C 1
ATOM 4622 O O . VAL D 4 168 ? -12.167 115.363 35.894 1.00 94.30 170 VAL D O 1
ATOM 4626 N N . TYR D 4 169 ? -11.276 113.448 36.677 1.00 97.25 171 TYR D N 1
ATOM 4627 C CA . TYR D 4 169 ? -9.966 113.670 36.081 1.00 94.78 171 TYR D CA 1
ATOM 4628 C C . TYR D 4 169 ? -9.914 113.074 34.680 1.00 91.89 171 TYR D C 1
ATOM 4629 O O . TYR D 4 169 ? -10.577 112.078 34.396 1.00 90.64 171 TYR D O 1
ATOM 4638 N N . THR D 4 170 ? -9.125 113.687 33.805 1.00 87.92 172 THR D N 1
ATOM 4639 C CA . THR D 4 170 ? -9.005 113.212 32.433 1.00 84.08 172 THR D CA 1
ATOM 4640 C C . THR D 4 170 ? -7.546 113.102 32.006 1.00 80.46 172 THR D C 1
ATOM 4641 O O . THR D 4 170 ? -6.827 114.100 32.006 1.00 80.23 172 THR D O 1
ATOM 4645 N N . CYS D 4 171 ? -7.103 111.901 31.644 1.00 73.85 173 CYS D N 1
ATOM 4646 C CA . CYS D 4 171 ? -5.724 111.759 31.207 1.00 65.88 173 CYS D CA 1
ATOM 4647 C C . CYS D 4 171 ? -5.605 112.243 29.773 1.00 64.04 173 CYS D C 1
ATOM 4648 O O . CYS D 4 171 ? -6.275 111.734 28.875 1.00 64.73 173 CYS D O 1
ATOM 4651 N N . HIS D 4 172 ? -4.753 113.240 29.573 1.00 62.03 174 HIS D N 1
ATOM 4652 C CA . HIS D 4 172 ? -4.530 113.821 28.255 1.00 59.03 174 HIS D CA 1
ATOM 4653 C C . HIS D 4 172 ? -3.298 113.201 27.606 1.00 59.85 174 HIS D C 1
ATOM 4654 O O . HIS D 4 172 ? -2.258 113.064 28.248 1.00 61.23 174 HIS D O 1
ATOM 4661 N N . VAL D 4 173 ? -3.414 112.836 26.333 1.00 59.72 175 VAL D N 1
ATOM 4662 C CA . VAL D 4 173 ? -2.296 112.224 25.625 1.00 57.11 175 VAL D CA 1
ATOM 4663 C C . VAL D 4 173 ? -2.037 112.827 24.253 1.00 55.89 175 VAL D C 1
ATOM 4664 O O . VAL D 4 173 ? -2.898 112.816 23.375 1.00 55.13 175 VAL D O 1
ATOM 4668 N N . GLU D 4 174 ? -0.832 113.357 24.090 1.00 59.08 176 GLU D N 1
ATOM 4669 C CA . GLU D 4 174 ? -0.407 113.958 22.834 1.00 65.14 176 GLU D CA 1
ATOM 4670 C C . GLU D 4 174 ? 0.725 113.106 22.267 1.00 65.11 176 GLU D C 1
ATOM 4671 O O . GLU D 4 174 ? 1.662 112.755 22.988 1.00 67.31 176 GLU D O 1
ATOM 4677 N N . HIS D 4 175 ? 0.637 112.770 20.984 1.00 59.31 177 HIS D N 1
ATOM 4678 C CA . HIS D 4 175 ? 1.665 111.960 20.338 1.00 54.31 177 HIS D CA 1
ATOM 4679 C C . HIS D 4 175 ? 1.574 112.105 18.823 1.00 50.77 177 HIS D C 1
ATOM 4680 O O . HIS D 4 175 ? 0.479 112.153 18.259 1.00 53.10 177 HIS D O 1
ATOM 4687 N N . PRO D 4 176 ? 2.725 112.178 18.142 1.00 43.84 178 PRO D N 1
ATOM 4688 C CA . PRO D 4 176 ? 2.775 112.319 16.684 1.00 38.28 178 PRO D CA 1
ATOM 4689 C C . PRO D 4 176 ? 1.820 111.411 15.914 1.00 37.85 178 PRO D C 1
ATOM 4690 O O . PRO D 4 176 ? 1.416 111.742 14.802 1.00 39.01 178 PRO D O 1
ATOM 4694 N N . SER D 4 177 ? 1.455 110.275 16.506 1.00 37.44 179 SER D N 1
ATOM 4695 C CA . SER D 4 177 ? 0.558 109.327 15.852 1.00 35.56 179 SER D CA 1
ATOM 4696 C C . SER D 4 177 ? -0.914 109.565 16.179 1.00 41.84 179 SER D C 1
ATOM 4697 O O . SER D 4 177 ? -1.727 108.642 16.122 1.00 44.48 179 SER D O 1
ATOM 4700 N N . LEU D 4 178 ? -1.256 110.807 16.512 1.00 44.72 180 LEU D N 1
ATOM 4701 C CA . LEU D 4 178 ? -2.635 111.161 16.833 1.00 44.94 180 LEU D CA 1
ATOM 4702 C C . LEU D 4 178 ? -3.019 112.442 16.103 1.00 48.27 180 LEU D C 1
ATOM 4703 O O . LEU D 4 178 ? -2.418 113.492 16.327 1.00 45.35 180 LEU D O 1
ATOM 4708 N N . LYS D 4 179 ? -4.013 112.355 15.225 1.00 54.70 181 LYS D N 1
ATOM 4709 C CA . LYS D 4 179 ? -4.452 113.530 14.486 1.00 61.03 181 LYS D CA 1
ATOM 4710 C C . LYS D 4 179 ? -4.930 114.578 15.481 1.00 65.38 181 LYS D C 1
ATOM 4711 O O . LYS D 4 179 ? -4.805 115.779 15.242 1.00 67.98 181 LYS D O 1
ATOM 4717 N N . SER D 4 180 ? -5.469 114.115 16.604 1.00 66.02 182 SER D N 1
ATOM 4718 C CA . SER D 4 180 ? -5.963 115.015 17.636 1.00 66.70 182 SER D CA 1
ATOM 4719 C C . SER D 4 180 ? -5.837 114.400 19.026 1.00 67.85 182 SER D C 1
ATOM 4720 O O . SER D 4 180 ? -6.347 113.310 19.281 1.00 71.79 182 SER D O 1
ATOM 4723 N N . PRO D 4 181 ? -5.150 115.097 19.943 1.00 66.85 183 PRO D N 1
ATOM 4724 C CA . PRO D 4 181 ? -4.933 114.658 21.325 1.00 65.17 183 PRO D CA 1
ATOM 4725 C C . PRO D 4 181 ? -6.044 113.753 21.853 1.00 61.91 183 PRO D C 1
ATOM 4726 O O . PRO D 4 181 ? -7.223 114.083 21.757 1.00 60.98 183 PRO D O 1
ATOM 4730 N N . ILE D 4 182 ? -5.656 112.617 22.420 1.00 60.06 184 ILE D N 1
ATOM 4731 C CA . ILE D 4 182 ? -6.614 111.659 22.950 1.00 62.00 184 ILE D CA 1
ATOM 4732 C C . ILE D 4 182 ? -6.722 111.769 24.464 1.00 65.03 184 ILE D C 1
ATOM 4733 O O . ILE D 4 182 ? -5.731 112.013 25.150 1.00 65.35 184 ILE D O 1
ATOM 4738 N N . THR D 4 183 ? -7.937 111.592 24.977 1.00 68.82 185 THR D N 1
ATOM 4739 C CA . THR D 4 183 ? -8.173 111.689 26.411 1.00 68.86 185 THR D CA 1
ATOM 4740 C C . THR D 4 183 ? -9.210 110.703 26.935 1.00 69.07 185 THR D C 1
ATOM 4741 O O . THR D 4 183 ? -10.204 110.406 26.269 1.00 66.47 185 THR D O 1
ATOM 4745 N N . VAL D 4 184 ? -8.962 110.207 28.141 1.00 70.71 186 VAL D N 1
ATOM 4746 C CA . VAL D 4 184 ? -9.861 109.278 28.809 1.00 76.73 186 VAL D CA 1
ATOM 4747 C C . VAL D 4 184 ? -10.043 109.828 30.218 1.00 80.09 186 VAL D C 1
ATOM 4748 O O . VAL D 4 184 ? -9.086 109.894 30.984 1.00 80.76 186 VAL D O 1
ATOM 4752 N N . GLU D 4 185 ? -11.259 110.246 30.553 1.00 83.42 187 GLU D N 1
ATOM 4753 C CA . GLU D 4 185 ? -11.529 110.783 31.882 1.00 87.23 187 GLU D CA 1
ATOM 4754 C C . GLU D 4 185 ? -11.679 109.631 32.868 1.00 90.01 187 GLU D C 1
ATOM 4755 O O . GLU D 4 185 ? -11.408 108.482 32.519 1.00 90.01 187 GLU D O 1
ATOM 4761 N N . TRP D 4 186 ? -12.113 109.924 34.091 1.00 92.64 188 TRP D N 1
ATOM 4762 C CA . TRP D 4 186 ? -12.271 108.864 35.078 1.00 97.22 188 TRP D CA 1
ATOM 4763 C C . TRP D 4 186 ? -13.719 108.450 35.342 1.00 100.00 188 TRP D C 1
ATOM 4764 O O . TRP D 4 186 ? -14.407 107.952 34.447 1.00 100.00 188 TRP D O 1
ATOM 4775 N N . ARG D 4 187 ? -14.167 108.651 36.578 1.00 100.00 189 ARG D N 1
ATOM 4776 C CA . ARG D 4 187 ? -15.515 108.283 36.985 1.00 100.00 189 ARG D CA 1
ATOM 4777 C C . ARG D 4 187 ? -15.758 108.708 38.432 1.00 100.00 189 ARG D C 1
ATOM 4778 O O . ARG D 4 187 ? -15.836 107.865 39.325 1.00 100.00 189 ARG D O 1
ATOM 4786 N N . ALA D 4 188 ? -15.862 110.021 38.639 1.00 100.00 190 ALA D N 1
ATOM 4787 C CA . ALA D 4 188 ? -16.101 110.641 39.948 1.00 100.00 190 ALA D CA 1
ATOM 4788 C C . ALA D 4 188 ? -16.323 109.694 41.125 1.00 100.00 190 ALA D C 1
ATOM 4789 O O . ALA D 4 188 ? -17.211 108.820 41.032 1.00 100.00 190 ALA D O 1
ATOM 4792 N N . GLY E 5 1 ? 18.009 95.183 -5.034 1.00 67.23 131 GLY P N 1
ATOM 4793 C CA . GLY E 5 1 ? 17.139 96.357 -4.758 1.00 65.56 131 GLY P CA 1
ATOM 4794 C C . GLY E 5 1 ? 17.787 97.343 -3.804 1.00 66.45 131 GLY P C 1
ATOM 4795 O O . GLY E 5 1 ? 18.910 97.795 -4.037 1.00 65.79 131 GLY P O 1
ATOM 4796 N N . ASN E 5 2 ? 17.080 97.672 -2.726 1.00 63.98 132 ASN P N 1
ATOM 4797 C CA . ASN E 5 2 ? 17.588 98.612 -1.735 1.00 60.36 132 ASN P CA 1
ATOM 4798 C C . ASN E 5 2 ? 18.774 98.028 -0.976 1.00 56.69 132 ASN P C 1
ATOM 4799 O O . ASN E 5 2 ? 18.604 97.225 -0.060 1.00 54.95 132 ASN P O 1
ATOM 4804 N N . SER E 5 3 ? 19.976 98.449 -1.358 1.00 53.79 133 SER P N 1
ATOM 4805 C CA . SER E 5 3 ? 21.198 97.956 -0.725 1.00 51.47 133 SER P CA 1
ATOM 4806 C C . SER E 5 3 ? 21.685 98.759 0.479 1.00 52.07 133 SER P C 1
ATOM 4807 O O . SER E 5 3 ? 21.961 99.958 0.392 1.00 52.75 133 SER P O 1
ATOM 4810 N N . HIS E 5 4 ? 21.805 98.061 1.602 1.00 51.44 134 HIS P N 1
ATOM 4811 C CA . HIS E 5 4 ? 22.250 98.632 2.866 1.00 45.82 134 HIS P CA 1
ATOM 4812 C C . HIS E 5 4 ? 23.713 98.276 3.079 1.00 44.20 134 HIS P C 1
ATOM 4813 O O . HIS E 5 4 ? 24.120 97.134 2.851 1.00 43.31 134 HIS P O 1
ATOM 4820 N N . ARG E 5 5 ? 24.505 99.253 3.499 1.00 39.29 135 ARG P N 1
ATOM 4821 C CA . ARG E 5 5 ? 25.894 98.980 3.811 1.00 33.71 135 ARG P CA 1
ATOM 4822 C C . ARG E 5 5 ? 26.091 99.342 5.275 1.00 32.97 135 ARG P C 1
ATOM 4823 O O . ARG E 5 5 ? 25.214 99.950 5.901 1.00 35.83 135 ARG P O 1
ATOM 4831 N N . GLY E 5 6 ? 27.235 98.959 5.826 1.00 26.95 136 GLY P N 1
ATOM 4832 C CA . GLY E 5 6 ? 27.524 99.282 7.213 1.00 27.36 136 GLY P CA 1
ATOM 4833 C C . GLY E 5 6 ? 28.831 100.043 7.289 1.00 30.30 136 GLY P C 1
ATOM 4834 O O . GLY E 5 6 ? 29.259 100.643 6.308 1.00 31.46 136 GLY P O 1
ATOM 4835 N N . ALA E 5 7 ? 29.454 100.045 8.459 1.00 34.01 137 ALA P N 1
ATOM 4836 C CA . ALA E 5 7 ? 30.738 100.706 8.615 1.00 32.12 137 ALA P CA 1
ATOM 4837 C C . ALA E 5 7 ? 31.731 99.588 8.352 1.00 35.43 137 ALA P C 1
ATOM 4838 O O . ALA E 5 7 ? 31.365 98.410 8.401 1.00 41.47 137 ALA P O 1
ATOM 4840 N N . ILE E 5 8 ? 32.974 99.935 8.061 1.00 31.47 138 ILE P N 1
ATOM 4841 C CA . ILE E 5 8 ? 33.969 98.909 7.801 1.00 31.73 138 ILE P CA 1
ATOM 4842 C C . ILE E 5 8 ? 35.030 98.937 8.887 1.00 32.18 138 ILE P C 1
ATOM 4843 O O . ILE E 5 8 ? 35.781 99.902 8.998 1.00 35.72 138 ILE P O 1
ATOM 4848 N N . GLU E 5 9 ? 35.072 97.889 9.700 1.00 31.47 139 GLU P N 1
ATOM 4849 C CA . GLU E 5 9 ? 36.062 97.817 10.763 1.00 30.96 139 GLU P CA 1
ATOM 4850 C C . GLU E 5 9 ? 37.403 97.608 10.093 1.00 30.38 139 GLU P C 1
ATOM 4851 O O . GLU E 5 9 ? 37.547 96.721 9.246 1.00 28.98 139 GLU P O 1
ATOM 4857 N N . TRP E 5 10 ? 38.381 98.425 10.461 1.00 26.20 140 TRP P N 1
ATOM 4858 C CA . TRP E 5 10 ? 39.694 98.313 9.863 1.00 27.13 140 TRP P CA 1
ATOM 4859 C C . TRP E 5 10 ? 40.627 97.427 10.675 1.00 30.91 140 TRP P C 1
ATOM 4860 O O . TRP E 5 10 ? 40.445 97.239 11.881 1.00 27.51 140 TRP P O 1
ATOM 4871 N N . GLU E 5 11 ? 41.613 96.869 9.985 1.00 36.95 141 GLU P N 1
ATOM 4872 C CA . GLU E 5 11 ? 42.607 96.003 10.602 1.00 43.66 141 GLU P CA 1
ATOM 4873 C C . GLU E 5 11 ? 43.602 96.852 11.381 1.00 46.85 141 GLU P C 1
ATOM 4874 O O . GLU E 5 11 ? 43.625 98.072 11.234 1.00 52.53 141 GLU P O 1
ATOM 4880 N N . GLY E 5 12 ? 44.426 96.208 12.202 1.00 43.99 142 GLY P N 1
ATOM 4881 C CA . GLY E 5 12 ? 45.412 96.946 12.976 1.00 45.84 142 GLY P CA 1
ATOM 4882 C C . GLY E 5 12 ? 46.817 96.467 12.670 1.00 48.29 142 GLY P C 1
ATOM 4883 O O . GLY E 5 12 ? 47.003 95.326 12.253 1.00 51.88 142 GLY P O 1
ATOM 4884 N N . ILE E 5 13 ? 47.809 97.327 12.875 1.00 51.92 143 ILE P N 1
ATOM 4885 C CA . ILE E 5 13 ? 49.191 96.957 12.597 1.00 56.90 143 ILE P CA 1
ATOM 4886 C C . ILE E 5 13 ? 49.749 96.024 13.655 1.00 61.52 143 ILE P C 1
ATOM 4887 O O . ILE E 5 13 ? 49.261 95.982 14.783 1.00 62.14 143 ILE P O 1
ATOM 4892 N N . GLU E 5 14 ? 50.795 95.297 13.288 1.00 68.19 144 GLU P N 1
ATOM 4893 C CA . GLU E 5 14 ? 51.401 94.323 14.188 1.00 79.01 144 GLU P CA 1
ATOM 4894 C C . GLU E 5 14 ? 52.861 94.619 14.526 1.00 83.18 144 GLU P C 1
ATOM 4895 O O . GLU E 5 14 ? 53.480 95.507 13.946 1.00 84.09 144 GLU P O 1
ATOM 4901 N N . SER E 5 15 ? 53.395 93.871 15.488 1.00 89.29 145 SER P N 1
ATOM 4902 C CA . SER E 5 15 ? 54.794 93.996 15.907 1.00 95.39 145 SER P CA 1
ATOM 4903 C C . SER E 5 15 ? 55.327 95.433 16.087 1.00 98.72 145 SER P C 1
ATOM 4904 O O . SER E 5 15 ? 54.564 96.359 16.346 1.00 99.62 145 SER P O 1
ATOM 4907 N N . GLY E 5 16 ? 56.649 95.579 15.981 1.00 100.00 146 GLY P N 1
ATOM 4908 C CA . GLY E 5 16 ? 57.322 96.868 16.081 1.00 100.00 146 GLY P CA 1
ATOM 4909 C C . GLY E 5 16 ? 57.263 97.711 17.346 1.00 100.00 146 GLY P C 1
ATOM 4910 O O . GLY E 5 16 ? 58.173 97.599 18.204 1.00 100.00 146 GLY P O 1
ATOM 4912 N N . GLN F 1 1 ? 47.685 118.694 -42.001 1.00 44.40 2 GLN E N 1
ATOM 4913 C CA . GLN F 1 1 ? 47.515 117.244 -41.690 1.00 49.02 2 GLN E CA 1
ATOM 4914 C C . GLN F 1 1 ? 46.267 117.012 -40.843 1.00 50.43 2 GLN E C 1
ATOM 4915 O O . GLN F 1 1 ? 45.792 117.921 -40.164 1.00 52.78 2 GLN E O 1
ATOM 4921 N N . VAL F 1 2 ? 45.735 115.794 -40.896 1.00 52.69 3 VAL E N 1
ATOM 4922 C CA . VAL F 1 2 ? 44.538 115.445 -40.137 1.00 52.15 3 VAL E CA 1
ATOM 4923 C C . VAL F 1 2 ? 44.814 114.273 -39.195 1.00 56.91 3 VAL E C 1
ATOM 4924 O O . VAL F 1 2 ? 45.601 113.378 -39.516 1.00 56.64 3 VAL E O 1
ATOM 4928 N N . ARG F 1 3 ? 44.156 114.280 -38.038 1.00 60.31 4 ARG E N 1
ATOM 4929 C CA . ARG F 1 3 ? 44.348 113.227 -37.046 1.00 63.16 4 ARG E CA 1
ATOM 4930 C C . ARG F 1 3 ? 43.046 112.663 -36.478 1.00 61.60 4 ARG E C 1
ATOM 4931 O O . ARG F 1 3 ? 42.125 113.409 -36.141 1.00 61.31 4 ARG E O 1
ATOM 4939 N N . GLN F 1 4 ? 42.985 111.339 -36.368 1.00 57.83 5 GLN E N 1
ATOM 4940 C CA . GLN F 1 4 ? 41.820 110.654 -35.820 1.00 56.21 5 GLN E CA 1
ATOM 4941 C C . GLN F 1 4 ? 42.316 109.801 -34.654 1.00 56.25 5 GLN E C 1
ATOM 4942 O O . GLN F 1 4 ? 43.154 108.919 -34.833 1.00 52.58 5 GLN E O 1
ATOM 4948 N N . SER F 1 5 ? 41.796 110.071 -33.462 1.00 62.20 6 SER E N 1
ATOM 4949 C CA . SER F 1 5 ? 42.209 109.372 -32.247 1.00 69.74 6 SER E CA 1
ATOM 4950 C C . SER F 1 5 ? 41.779 107.917 -32.055 1.00 70.59 6 SER E C 1
ATOM 4951 O O . SER F 1 5 ? 42.624 107.052 -31.849 1.00 77.09 6 SER E O 1
ATOM 4954 N N . PRO F 1 6 ? 40.468 107.628 -32.107 1.00 66.27 7 PRO E N 1
ATOM 4955 C CA . PRO F 1 6 ? 40.011 106.245 -31.921 1.00 60.96 7 PRO E CA 1
ATOM 4956 C C . PRO F 1 6 ? 40.884 105.215 -32.613 1.00 58.41 7 PRO E C 1
ATOM 4957 O O . PRO F 1 6 ? 41.675 104.541 -31.963 1.00 56.68 7 PRO E O 1
ATOM 4961 N N . GLN F 1 7 ? 40.736 105.098 -33.930 1.00 57.60 8 GLN E N 1
ATOM 4962 C CA . GLN F 1 7 ? 41.519 104.147 -34.711 1.00 56.18 8 GLN E CA 1
ATOM 4963 C C . GLN F 1 7 ? 41.374 102.741 -34.137 1.00 53.99 8 GLN E C 1
ATOM 4964 O O . GLN F 1 7 ? 41.947 102.411 -33.097 1.00 60.08 8 GLN E O 1
ATOM 4970 N N . SER F 1 8 ? 40.590 101.918 -34.826 1.00 46.38 9 SER E N 1
ATOM 4971 C CA . SER F 1 8 ? 40.324 100.555 -34.380 1.00 41.39 9 SER E CA 1
ATOM 4972 C C . SER F 1 8 ? 39.481 100.648 -33.110 1.00 37.89 9 SER E C 1
ATOM 4973 O O . SER F 1 8 ? 39.918 101.208 -32.107 1.00 35.36 9 SER E O 1
ATOM 4976 N N . LEU F 1 9 ? 38.270 100.106 -33.149 1.00 39.36 10 LEU E N 1
ATOM 4977 C CA . LEU F 1 9 ? 37.398 100.166 -31.984 1.00 36.20 10 LEU E CA 1
ATOM 4978 C C . LEU F 1 9 ? 36.186 99.251 -32.097 1.00 39.24 10 LEU E C 1
ATOM 4979 O O . LEU F 1 9 ? 35.622 99.077 -33.178 1.00 40.19 10 LEU E O 1
ATOM 4984 N N . THR F 1 10 ? 35.800 98.658 -30.972 1.00 39.98 11 THR E N 1
ATOM 4985 C CA . THR F 1 10 ? 34.647 97.767 -30.921 1.00 41.26 11 THR E CA 1
ATOM 4986 C C . THR F 1 10 ? 33.617 98.279 -29.910 1.00 41.76 11 THR E C 1
ATOM 4987 O O . THR F 1 10 ? 33.972 98.771 -28.838 1.00 46.53 11 THR E O 1
ATOM 4991 N N . VAL F 1 11 ? 32.339 98.166 -30.259 1.00 42.74 12 VAL E N 1
ATOM 4992 C CA . VAL F 1 11 ? 31.265 98.626 -29.382 1.00 44.39 12 VAL E CA 1
ATOM 4993 C C . VAL F 1 11 ? 30.032 97.727 -29.471 1.00 49.37 12 VAL E C 1
ATOM 4994 O O . VAL F 1 11 ? 29.928 96.885 -30.362 1.00 50.87 12 VAL E O 1
ATOM 4998 N N . TRP F 1 12 ? 29.102 97.914 -28.539 1.00 54.28 13 TRP E N 1
ATOM 4999 C CA . TRP F 1 12 ? 27.880 97.124 -28.524 1.00 58.16 13 TRP E CA 1
ATOM 5000 C C . TRP F 1 12 ? 26.719 97.879 -29.149 1.00 54.21 13 TRP E C 1
ATOM 5001 O O . TRP F 1 12 ? 26.660 99.107 -29.093 1.00 49.45 13 TRP E O 1
ATOM 5012 N N . GLU F 1 13 ? 25.799 97.127 -29.742 1.00 52.57 14 GLU E N 1
ATOM 5013 C CA . GLU F 1 13 ? 24.634 97.689 -30.409 1.00 58.59 14 GLU E CA 1
ATOM 5014 C C . GLU F 1 13 ? 23.985 98.871 -29.694 1.00 58.86 14 GLU E C 1
ATOM 5015 O O . GLU F 1 13 ? 23.679 98.802 -28.503 1.00 60.42 14 GLU E O 1
ATOM 5021 N N . GLY F 1 14 ? 23.788 99.956 -30.439 1.00 58.20 15 GLY E N 1
ATOM 5022 C CA . GLY F 1 14 ? 23.152 101.149 -29.909 1.00 54.33 15 GLY E CA 1
ATOM 5023 C C . GLY F 1 14 ? 23.989 102.155 -29.133 1.00 54.21 15 GLY E C 1
ATOM 5024 O O . GLY F 1 14 ? 23.686 103.346 -29.141 1.00 51.02 15 GLY E O 1
ATOM 5025 N N . GLU F 1 15 ? 25.048 101.679 -28.485 1.00 56.26 16 GLU E N 1
ATOM 5026 C CA . GLU F 1 15 ? 25.929 102.503 -27.651 1.00 63.82 16 GLU E CA 1
ATOM 5027 C C . GLU F 1 15 ? 26.457 103.863 -28.123 1.00 63.45 16 GLU E C 1
ATOM 5028 O O . GLU F 1 15 ? 27.374 104.411 -27.506 1.00 71.40 16 GLU E O 1
ATOM 5034 N N . THR F 1 16 ? 25.899 104.415 -29.194 1.00 57.62 17 THR E N 1
ATOM 5035 C CA . THR F 1 16 ? 26.340 105.723 -29.684 1.00 53.14 17 THR E CA 1
ATOM 5036 C C . THR F 1 16 ? 27.861 105.829 -29.821 1.00 50.47 17 THR E C 1
ATOM 5037 O O . THR F 1 16 ? 28.543 106.228 -28.877 1.00 47.33 17 THR E O 1
ATOM 5041 N N . THR F 1 17 ? 28.386 105.486 -30.996 1.00 47.67 18 THR E N 1
ATOM 5042 C CA . THR F 1 17 ? 29.827 105.539 -31.243 1.00 44.18 18 THR E CA 1
ATOM 5043 C C . THR F 1 17 ? 30.344 106.974 -31.320 1.00 48.04 18 THR E C 1
ATOM 5044 O O . THR F 1 17 ? 29.612 107.888 -31.696 1.00 48.60 18 THR E O 1
ATOM 5048 N N . ILE F 1 18 ? 31.611 107.157 -30.958 1.00 50.37 19 ILE E N 1
ATOM 5049 C CA . ILE F 1 18 ? 32.243 108.473 -30.966 1.00 51.39 19 ILE E CA 1
ATOM 5050 C C . ILE F 1 18 ? 33.589 108.452 -31.685 1.00 48.27 19 ILE E C 1
ATOM 5051 O O . ILE F 1 18 ? 34.557 107.875 -31.191 1.00 49.45 19 ILE E O 1
ATOM 5056 N N . LEU F 1 19 ? 33.643 109.082 -32.853 1.00 47.23 20 LEU E N 1
ATOM 5057 C CA . LEU F 1 19 ? 34.878 109.143 -33.632 1.00 50.00 20 LEU E CA 1
ATOM 5058 C C . LEU F 1 19 ? 35.375 110.580 -33.686 1.00 51.31 20 LEU E C 1
ATOM 5059 O O . LEU F 1 19 ? 34.719 111.450 -34.257 1.00 50.12 20 LEU E O 1
ATOM 5064 N N . ASN F 1 20 ? 36.543 110.822 -33.101 1.00 52.34 21 ASN E N 1
ATOM 5065 C CA . ASN F 1 20 ? 37.105 112.163 -33.060 1.00 51.77 21 ASN E CA 1
ATOM 5066 C C . ASN F 1 20 ? 38.077 112.450 -34.188 1.00 50.46 21 ASN E C 1
ATOM 5067 O O . ASN F 1 20 ? 38.792 111.560 -34.656 1.00 48.42 21 ASN E O 1
ATOM 5072 N N . CYS F 1 21 ? 38.093 113.707 -34.618 1.00 50.99 22 CYS E N 1
ATOM 5073 C CA . CYS F 1 21 ? 38.965 114.159 -35.693 1.00 50.75 22 CYS E CA 1
ATOM 5074 C C . CYS F 1 21 ? 39.447 115.568 -35.367 1.00 51.62 22 CYS E C 1
ATOM 5075 O O . CYS F 1 21 ? 38.711 116.360 -34.780 1.00 52.47 22 CYS E O 1
ATOM 5078 N N . SER F 1 22 ? 40.684 115.876 -35.747 1.00 51.08 23 SER E N 1
ATOM 5079 C CA . SER F 1 22 ? 41.260 117.194 -35.481 1.00 52.44 23 SER E CA 1
ATOM 5080 C C . SER F 1 22 ? 42.257 117.597 -36.570 1.00 56.62 23 SER E C 1
ATOM 5081 O O . SER F 1 22 ? 42.790 116.741 -37.277 1.00 61.14 23 SER E O 1
ATOM 5084 N N . TYR F 1 23 ? 42.514 118.898 -36.691 1.00 59.56 24 TYR E N 1
ATOM 5085 C CA . TYR F 1 23 ? 43.427 119.392 -37.713 1.00 60.13 24 TYR E CA 1
ATOM 5086 C C . TYR F 1 23 ? 44.219 120.625 -37.301 1.00 63.07 24 TYR E C 1
ATOM 5087 O O . TYR F 1 23 ? 44.096 121.113 -36.175 1.00 64.92 24 TYR E O 1
ATOM 5096 N N . GLU F 1 24 ? 45.040 121.118 -38.226 1.00 66.39 25 GLU E N 1
ATOM 5097 C CA . GLU F 1 24 ? 45.868 122.297 -37.998 1.00 71.49 25 GLU E CA 1
ATOM 5098 C C . GLU F 1 24 ? 46.132 122.952 -39.360 1.00 71.87 25 GLU E C 1
ATOM 5099 O O . GLU F 1 24 ? 47.142 122.668 -40.025 1.00 75.83 25 GLU E O 1
ATOM 5105 N N . ASP F 1 25 ? 45.165 123.762 -39.685 1.00 67.71 26 ASP E N 1
ATOM 5106 C CA . ASP F 1 25 ? 45.098 124.611 -40.873 1.00 62.81 26 ASP E CA 1
ATOM 5107 C C . ASP F 1 25 ? 43.827 125.389 -40.757 1.00 62.51 26 ASP E C 1
ATOM 5108 O O . ASP F 1 25 ? 42.786 124.865 -40.357 1.00 63.14 26 ASP E O 1
ATOM 5113 N N . SER F 1 26 ? 43.877 126.628 -41.058 1.00 63.02 27 SER E N 1
ATOM 5114 C CA . SER F 1 26 ? 42.645 127.349 -41.049 1.00 66.77 27 SER E CA 1
ATOM 5115 C C . SER F 1 26 ? 42.195 127.441 -42.497 1.00 65.98 27 SER E C 1
ATOM 5116 O O . SER F 1 26 ? 41.077 127.875 -42.788 1.00 68.94 27 SER E O 1
ATOM 5119 N N . THR F 1 27 ? 43.097 127.007 -43.374 1.00 60.11 28 THR E N 1
ATOM 5120 C CA . THR F 1 27 ? 42.825 126.989 -44.817 1.00 57.62 28 THR E CA 1
ATOM 5121 C C . THR F 1 27 ? 41.639 126.059 -45.076 1.00 58.28 28 THR E C 1
ATOM 5122 O O . THR F 1 27 ? 41.090 126.023 -46.174 1.00 66.24 28 THR E O 1
ATOM 5126 N N . PHE F 1 28 ? 41.249 125.325 -44.038 1.00 53.07 29 PHE E N 1
ATOM 5127 C CA . PHE F 1 28 ? 40.139 124.386 -44.117 1.00 49.83 29 PHE E CA 1
ATOM 5128 C C . PHE F 1 28 ? 38.820 125.057 -43.777 1.00 48.89 29 PHE E C 1
ATOM 5129 O O . PHE F 1 28 ? 38.776 125.995 -42.981 1.00 54.71 29 PHE E O 1
ATOM 5137 N N . ASP F 1 29 ? 37.749 124.567 -44.394 1.00 44.85 30 ASP E N 1
ATOM 5138 C CA . ASP F 1 29 ? 36.415 125.112 -44.185 1.00 44.82 30 ASP E CA 1
ATOM 5139 C C . ASP F 1 29 ? 35.350 124.053 -44.436 1.00 44.10 30 ASP E C 1
ATOM 5140 O O . ASP F 1 29 ? 34.178 124.246 -44.105 1.00 45.18 30 ASP E O 1
ATOM 5145 N N . TYR F 1 30 ? 35.758 122.939 -45.035 1.00 44.69 31 TYR E N 1
ATOM 5146 C CA . TYR F 1 30 ? 34.831 121.854 -45.307 1.00 45.17 31 TYR E CA 1
ATOM 5147 C C . TYR F 1 30 ? 35.354 120.542 -44.756 1.00 43.20 31 TYR E C 1
ATOM 5148 O O . TYR F 1 30 ? 36.507 120.170 -44.987 1.00 40.93 31 TYR E O 1
ATOM 5157 N N . PHE F 1 31 ? 34.492 119.836 -44.034 1.00 42.29 32 PHE E N 1
ATOM 5158 C CA . PHE F 1 31 ? 34.882 118.581 -43.417 1.00 41.34 32 PHE E CA 1
ATOM 5159 C C . PHE F 1 31 ? 33.871 117.467 -43.639 1.00 40.11 32 PHE E C 1
ATOM 5160 O O . PHE F 1 31 ? 32.863 117.365 -42.936 1.00 39.50 32 PHE E O 1
ATOM 5168 N N . PRO F 1 32 ? 34.122 116.626 -44.651 1.00 39.90 33 PRO E N 1
ATOM 5169 C CA . PRO F 1 32 ? 33.277 115.497 -45.020 1.00 40.75 33 PRO E CA 1
ATOM 5170 C C . PRO F 1 32 ? 33.840 114.214 -44.424 1.00 38.66 33 PRO E C 1
ATOM 5171 O O . PRO F 1 32 ? 35.010 114.157 -44.045 1.00 37.26 33 PRO E O 1
ATOM 5175 N N . TRP F 1 33 ? 33.000 113.191 -44.346 1.00 35.58 34 TRP E N 1
ATOM 5176 C CA . TRP F 1 33 ? 33.404 111.906 -43.802 1.00 34.90 34 TRP E CA 1
ATOM 5177 C C . TRP F 1 33 ? 33.073 110.824 -44.804 1.00 36.30 34 TRP E C 1
ATOM 5178 O O . TRP F 1 33 ? 31.972 110.784 -45.339 1.00 38.15 34 TRP E O 1
ATOM 5189 N N . TYR F 1 34 ? 34.037 109.953 -45.063 1.00 36.53 35 TYR E N 1
ATOM 5190 C CA . TYR F 1 34 ? 33.829 108.868 -46.001 1.00 39.51 35 TYR E CA 1
ATOM 5191 C C . TYR F 1 34 ? 33.912 107.558 -45.247 1.00 39.46 35 TYR E C 1
ATOM 5192 O O . TYR F 1 34 ? 34.922 107.262 -44.606 1.00 41.16 35 TYR E O 1
ATOM 5201 N N . ARG F 1 35 ? 32.836 106.784 -45.300 1.00 37.98 36 ARG E N 1
ATOM 5202 C CA . ARG F 1 35 ? 32.805 105.493 -44.641 1.00 38.94 36 ARG E CA 1
ATOM 5203 C C . ARG F 1 35 ? 33.125 104.466 -45.709 1.00 37.32 36 ARG E C 1
ATOM 5204 O O . ARG F 1 35 ? 32.568 104.505 -46.806 1.00 37.27 36 ARG E O 1
ATOM 5212 N N . GLN F 1 36 ? 34.037 103.558 -45.395 1.00 35.85 37 GLN E N 1
ATOM 5213 C CA . GLN F 1 36 ? 34.427 102.534 -46.348 1.00 35.85 37 GLN E CA 1
ATOM 5214 C C . GLN F 1 36 ? 34.189 101.164 -45.737 1.00 38.47 37 GLN E C 1
ATOM 5215 O O . GLN F 1 36 ? 34.826 100.799 -44.749 1.00 41.82 37 GLN E O 1
ATOM 5221 N N . PHE F 1 37 ? 33.265 100.411 -46.327 1.00 39.57 38 PHE E N 1
ATOM 5222 C CA . PHE F 1 37 ? 32.940 99.081 -45.831 1.00 40.97 38 PHE E CA 1
ATOM 5223 C C . PHE F 1 37 ? 34.046 98.093 -46.183 1.00 45.46 38 PHE E C 1
ATOM 5224 O O . PHE F 1 37 ? 34.783 98.289 -47.146 1.00 52.92 38 PHE E O 1
ATOM 5232 N N . PRO F 1 38 ? 34.185 97.027 -45.385 1.00 46.46 39 PRO E N 1
ATOM 5233 C CA . PRO F 1 38 ? 35.201 95.992 -45.589 1.00 44.83 39 PRO E CA 1
ATOM 5234 C C . PRO F 1 38 ? 35.330 95.501 -47.025 1.00 43.11 39 PRO E C 1
ATOM 5235 O O . PRO F 1 38 ? 34.354 95.073 -47.637 1.00 36.29 39 PRO E O 1
ATOM 5239 N N . GLY F 1 39 ? 36.550 95.570 -47.548 1.00 46.72 40 GLY E N 1
ATOM 5240 C CA . GLY F 1 39 ? 36.811 95.123 -48.906 1.00 54.66 40 GLY E CA 1
ATOM 5241 C C . GLY F 1 39 ? 36.131 95.922 -50.001 1.00 55.27 40 GLY E C 1
ATOM 5242 O O . GLY F 1 39 ? 36.004 95.457 -51.138 1.00 58.53 40 GLY E O 1
ATOM 5243 N N . LYS F 1 40 ? 35.690 97.127 -49.666 1.00 52.54 41 LYS E N 1
ATOM 5244 C CA . LYS F 1 40 ? 35.026 97.987 -50.635 1.00 48.02 41 LYS E CA 1
ATOM 5245 C C . LYS F 1 40 ? 35.728 99.331 -50.716 1.00 44.46 41 LYS E C 1
ATOM 5246 O O . LYS F 1 40 ? 36.716 99.569 -50.023 1.00 39.42 41 LYS E O 1
ATOM 5252 N N . SER F 1 41 ? 35.206 100.206 -51.568 1.00 40.40 42 SER E N 1
ATOM 5253 C CA . SER F 1 41 ? 35.774 101.532 -51.737 1.00 38.51 42 SER E CA 1
ATOM 5254 C C . SER F 1 41 ? 35.066 102.471 -50.774 1.00 37.37 42 SER E C 1
ATOM 5255 O O . SER F 1 41 ? 33.932 102.219 -50.378 1.00 38.72 42 SER E O 1
ATOM 5258 N N . PRO F 1 42 ? 35.730 103.565 -50.378 1.00 39.53 43 PRO E N 1
ATOM 5259 C CA . PRO F 1 42 ? 35.090 104.500 -49.454 1.00 37.26 43 PRO E CA 1
ATOM 5260 C C . PRO F 1 42 ? 34.127 105.397 -50.213 1.00 34.43 43 PRO E C 1
ATOM 5261 O O . PRO F 1 42 ? 34.280 105.600 -51.417 1.00 31.65 43 PRO E O 1
ATOM 5265 N N . ALA F 1 43 ? 33.131 105.921 -49.508 1.00 32.80 44 ALA E N 1
ATOM 5266 C CA . ALA F 1 43 ? 32.144 106.801 -50.121 1.00 36.54 44 ALA E CA 1
ATOM 5267 C C . ALA F 1 43 ? 31.800 107.923 -49.154 1.00 37.52 44 ALA E C 1
ATOM 5268 O O . ALA F 1 43 ? 31.748 107.711 -47.942 1.00 39.84 44 ALA E O 1
ATOM 5270 N N . LEU F 1 44 ? 31.567 109.114 -49.692 1.00 36.37 45 LEU E N 1
ATOM 5271 C CA . LEU F 1 44 ? 31.227 110.254 -48.855 1.00 38.73 45 LEU E CA 1
ATOM 5272 C C . LEU F 1 44 ? 30.014 109.880 -48.023 1.00 41.46 45 LEU E C 1
ATOM 5273 O O . LEU F 1 44 ? 29.019 109.394 -48.554 1.00 41.82 45 LEU E O 1
ATOM 5278 N N . LEU F 1 45 ? 30.103 110.110 -46.718 1.00 45.82 46 LEU E N 1
ATOM 5279 C CA . LEU F 1 45 ? 29.019 109.775 -45.805 1.00 48.21 46 LEU E CA 1
ATOM 5280 C C . LEU F 1 45 ? 28.331 110.994 -45.201 1.00 48.20 46 LEU E C 1
ATOM 5281 O O . LEU F 1 45 ? 27.105 111.094 -45.227 1.00 48.96 46 LEU E O 1
ATOM 5286 N N . ILE F 1 46 ? 29.121 111.914 -44.657 1.00 47.14 47 ILE E N 1
ATOM 5287 C CA . ILE F 1 46 ? 28.576 113.119 -44.038 1.00 48.56 47 ILE E CA 1
ATOM 5288 C C . ILE F 1 46 ? 29.615 114.242 -44.098 1.00 50.59 47 ILE E C 1
ATOM 5289 O O . ILE F 1 46 ? 30.814 113.982 -44.032 1.00 53.36 47 ILE E O 1
ATOM 5294 N N . ALA F 1 47 ? 29.157 115.486 -44.224 1.00 49.62 48 ALA E N 1
ATOM 5295 C CA . ALA F 1 47 ? 30.064 116.629 -44.291 1.00 50.25 48 ALA E CA 1
ATOM 5296 C C . ALA F 1 47 ? 29.541 117.856 -43.546 1.00 51.94 48 ALA E C 1
ATOM 5297 O O . ALA F 1 47 ? 28.331 118.040 -43.400 1.00 50.72 48 ALA E O 1
ATOM 5299 N N . ILE F 1 48 ? 30.463 118.696 -43.084 1.00 55.65 49 ILE E N 1
ATOM 5300 C CA . ILE F 1 48 ? 30.110 119.911 -42.355 1.00 59.40 49 ILE E CA 1
ATOM 5301 C C . ILE F 1 48 ? 31.034 121.071 -42.734 1.00 58.36 49 ILE E C 1
ATOM 5302 O O . ILE F 1 48 ? 32.127 120.857 -43.261 1.00 55.56 49 ILE E O 1
ATOM 5307 N N . SER F 1 49 ? 30.587 122.295 -42.462 1.00 55.80 50 SER E N 1
ATOM 5308 C CA . SER F 1 49 ? 31.385 123.477 -42.777 1.00 55.48 50 SER E CA 1
ATOM 5309 C C . SER F 1 49 ? 31.549 124.418 -41.581 1.00 55.86 50 SER E C 1
ATOM 5310 O O . SER F 1 49 ? 30.656 124.533 -40.740 1.00 56.28 50 SER E O 1
ATOM 5313 N N . LEU F 1 50 ? 32.698 125.089 -41.527 1.00 55.43 51 LEU E N 1
ATOM 5314 C CA . LEU F 1 50 ? 33.030 126.028 -40.457 1.00 51.90 51 LEU E CA 1
ATOM 5315 C C . LEU F 1 50 ? 31.814 126.788 -39.936 1.00 54.20 51 LEU E C 1
ATOM 5316 O O . LEU F 1 50 ? 31.602 126.880 -38.728 1.00 52.55 51 LEU E O 1
ATOM 5321 N N . VAL F 1 51 ? 31.025 127.330 -40.859 1.00 58.26 52 VAL E N 1
ATOM 5322 C CA . VAL F 1 51 ? 29.826 128.099 -40.529 1.00 65.58 52 VAL E CA 1
ATOM 5323 C C . VAL F 1 51 ? 29.046 127.529 -39.347 1.00 69.38 52 VAL E C 1
ATOM 5324 O O . VAL F 1 51 ? 28.936 128.171 -38.298 1.00 73.75 52 VAL E O 1
ATOM 5328 N N . SER F 1 52 ? 28.498 126.330 -39.526 1.00 70.03 53 SER E N 1
ATOM 5329 C CA . SER F 1 52 ? 27.729 125.671 -38.477 1.00 70.32 53 SER E CA 1
ATOM 5330 C C . SER F 1 52 ? 28.649 124.781 -37.647 1.00 71.72 53 SER E C 1
ATOM 5331 O O . SER F 1 52 ? 29.815 124.584 -37.997 1.00 71.31 53 SER E O 1
ATOM 5334 N N . ASN F 1 53 ? 28.128 124.249 -36.546 1.00 75.06 54 ASN E N 1
ATOM 5335 C CA . ASN F 1 53 ? 28.915 123.381 -35.679 1.00 77.44 54 ASN E CA 1
ATOM 5336 C C . ASN F 1 53 ? 28.186 122.075 -35.377 1.00 75.97 54 ASN E C 1
ATOM 5337 O O . ASN F 1 53 ? 28.496 121.392 -34.401 1.00 72.21 54 ASN E O 1
ATOM 5342 N N . LYS F 1 54 ? 27.224 121.731 -36.228 1.00 75.56 55 LYS E N 1
ATOM 5343 C CA . LYS F 1 54 ? 26.458 120.502 -36.062 1.00 76.09 55 LYS E CA 1
ATOM 5344 C C . LYS F 1 54 ? 25.602 120.209 -37.290 1.00 76.68 55 LYS E C 1
ATOM 5345 O O . LYS F 1 54 ? 24.996 121.112 -37.865 1.00 76.77 55 LYS E O 1
ATOM 5351 N N . LYS F 1 55 ? 25.561 118.941 -37.686 1.00 76.25 56 LYS E N 1
ATOM 5352 C C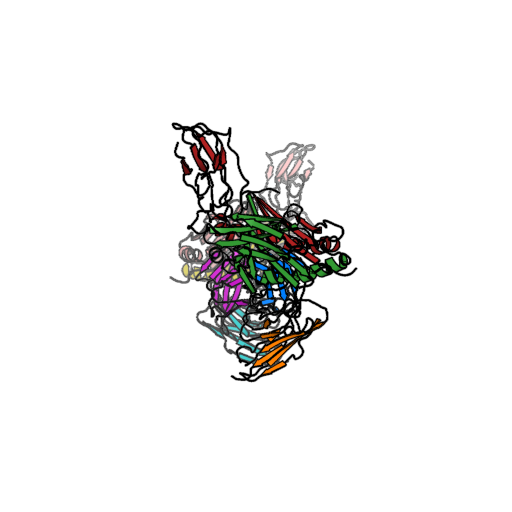A . LYS F 1 55 ? 24.767 118.509 -38.829 1.00 73.31 56 LYS E CA 1
ATOM 5353 C C . LYS F 1 55 ? 24.201 117.126 -38.533 1.00 74.49 56 LYS E C 1
ATOM 5354 O O . LYS F 1 55 ? 24.947 116.193 -38.234 1.00 75.08 56 LYS E O 1
ATOM 5360 N N . GLU F 1 56 ? 22.882 117.000 -38.616 1.00 75.33 57 GLU E N 1
ATOM 5361 C CA . GLU F 1 56 ? 22.226 115.730 -38.345 1.00 74.93 57 GLU E CA 1
ATOM 5362 C C . GLU F 1 56 ? 21.779 115.001 -39.609 1.00 71.34 57 GLU E C 1
ATOM 5363 O O . GLU F 1 56 ? 21.473 115.620 -40.627 1.00 70.57 57 GLU E O 1
ATOM 5369 N N . ASP F 1 57 ? 21.751 113.676 -39.522 1.00 67.86 58 ASP E N 1
ATOM 5370 C CA . ASP F 1 57 ? 21.330 112.807 -40.615 1.00 61.01 58 ASP E CA 1
ATOM 5371 C C . ASP F 1 57 ? 21.292 111.395 -40.047 1.00 59.29 58 ASP E C 1
ATOM 5372 O O . ASP F 1 57 ? 22.304 110.892 -39.560 1.00 57.39 58 ASP E O 1
ATOM 5377 N N . GLY F 1 58 ? 20.124 110.762 -40.109 1.00 59.21 59 GLY E N 1
ATOM 5378 C CA . GLY F 1 58 ? 19.999 109.430 -39.549 1.00 60.62 59 GLY E CA 1
ATOM 5379 C C . GLY F 1 58 ? 20.483 109.565 -38.122 1.00 59.96 59 GLY E C 1
ATOM 5380 O O . GLY F 1 58 ? 20.217 110.582 -37.477 1.00 56.60 59 GLY E O 1
ATOM 5381 N N . ARG F 1 59 ? 21.196 108.563 -37.625 1.00 61.06 61 ARG E N 1
ATOM 5382 C CA . ARG F 1 59 ? 21.720 108.622 -36.270 1.00 66.98 61 ARG E CA 1
ATOM 5383 C C . ARG F 1 59 ? 23.144 109.152 -36.348 1.00 68.78 61 ARG E C 1
ATOM 5384 O O . ARG F 1 59 ? 23.896 109.090 -35.375 1.00 69.49 61 ARG E O 1
ATOM 5392 N N . PHE F 1 60 ? 23.506 109.664 -37.521 1.00 69.04 62 PHE E N 1
ATOM 5393 C CA . PHE F 1 60 ? 24.832 110.225 -37.738 1.00 68.08 62 PHE E CA 1
ATOM 5394 C C . PHE F 1 60 ? 24.800 111.711 -37.413 1.00 68.21 62 PHE E C 1
ATOM 5395 O O . PHE F 1 60 ? 23.793 112.383 -37.642 1.00 69.80 62 PHE E O 1
ATOM 5403 N N . THR F 1 61 ? 25.905 112.223 -36.883 1.00 67.34 63 THR E N 1
ATOM 5404 C CA . THR F 1 61 ? 25.994 113.634 -36.527 1.00 66.69 63 THR E CA 1
ATOM 5405 C C . THR F 1 61 ? 27.445 114.079 -36.377 1.00 64.27 63 THR E C 1
ATOM 5406 O O . THR F 1 61 ? 28.245 113.415 -35.712 1.00 66.28 63 THR E O 1
ATOM 5410 N N . ILE F 1 62 ? 27.780 115.199 -37.008 1.00 58.29 64 ILE E N 1
ATOM 5411 C CA . ILE F 1 62 ? 29.123 115.751 -36.923 1.00 57.34 64 ILE E CA 1
ATOM 5412 C C . ILE F 1 62 ? 29.083 116.876 -35.907 1.00 57.17 64 ILE E C 1
ATOM 5413 O O . ILE F 1 62 ? 28.155 117.682 -35.900 1.00 56.58 64 ILE E O 1
ATOM 5418 N N . PHE F 1 63 ? 30.090 116.928 -35.048 1.00 57.17 65 PHE E N 1
ATOM 5419 C CA . PHE F 1 63 ? 30.161 117.976 -34.052 1.00 59.25 65 PHE E CA 1
ATOM 5420 C C . PHE F 1 63 ? 31.452 118.725 -34.292 1.00 62.15 65 PHE E C 1
ATOM 5421 O O . PHE F 1 63 ? 32.550 118.210 -34.065 1.00 62.44 65 PHE E O 1
ATOM 5429 N N . PHE F 1 64 ? 31.296 119.949 -34.777 1.00 64.76 66 PHE E N 1
ATOM 5430 C CA . PHE F 1 64 ? 32.427 120.789 -35.111 1.00 68.28 66 PHE E CA 1
ATOM 5431 C C . PHE F 1 64 ? 32.639 121.977 -34.191 1.00 69.71 66 PHE E C 1
ATOM 5432 O O . PHE F 1 64 ? 31.766 122.827 -34.038 1.00 70.08 66 PHE E O 1
ATOM 5440 N N . ASN F 1 65 ? 33.815 122.028 -33.581 1.00 72.13 67 ASN E N 1
ATOM 5441 C CA . ASN F 1 65 ? 34.154 123.130 -32.700 1.00 75.84 67 ASN E CA 1
ATOM 5442 C C . ASN F 1 65 ? 35.261 123.909 -33.400 1.00 76.73 67 ASN E C 1
ATOM 5443 O O . ASN F 1 65 ? 36.395 123.433 -33.470 1.00 78.55 67 ASN E O 1
ATOM 5448 N N . LYS F 1 66 ? 34.932 125.084 -33.943 1.00 77.81 68 LYS E N 1
ATOM 5449 C CA . LYS F 1 66 ? 35.939 125.899 -34.616 1.00 80.28 68 LYS E CA 1
ATOM 5450 C C . LYS F 1 66 ? 37.118 125.837 -33.745 1.00 83.91 68 LYS E C 1
ATOM 5451 O O . LYS F 1 66 ? 37.788 124.814 -33.643 1.00 87.21 68 LYS E O 1
ATOM 5457 N N . ARG F 1 67 ? 37.390 126.843 -33.030 1.00 86.18 69 ARG E N 1
ATOM 5458 C CA . ARG F 1 67 ? 38.659 126.777 -32.393 1.00 88.23 69 ARG E CA 1
ATOM 5459 C C . ARG F 1 67 ? 38.823 125.810 -31.285 1.00 86.80 69 ARG E C 1
ATOM 5460 O O . ARG F 1 67 ? 38.746 126.147 -30.122 1.00 88.53 69 ARG E O 1
ATOM 5468 N N . GLU F 1 68 ? 39.060 124.678 -31.704 1.00 85.05 70 GLU E N 1
ATOM 5469 C CA . GLU F 1 68 ? 39.668 123.713 -30.888 1.00 81.35 70 GLU E CA 1
ATOM 5470 C C . GLU F 1 68 ? 40.223 122.864 -31.968 1.00 78.57 70 GLU E C 1
ATOM 5471 O O . GLU F 1 68 ? 41.108 122.058 -31.747 1.00 80.14 70 GLU E O 1
ATOM 5477 N N . LYS F 1 69 ? 39.690 123.177 -33.141 1.00 72.58 71 LYS E N 1
ATOM 5478 C CA . LYS F 1 69 ? 40.032 122.479 -34.370 1.00 63.94 71 LYS E CA 1
ATOM 5479 C C . LYS F 1 69 ? 39.980 120.973 -34.071 1.00 59.56 71 LYS E C 1
ATOM 5480 O O . LYS F 1 69 ? 40.908 120.231 -34.460 1.00 57.45 71 LYS E O 1
ATOM 5486 N N . LYS F 1 70 ? 38.856 120.687 -33.374 1.00 54.67 72 LYS E N 1
ATOM 5487 C CA . LYS F 1 70 ? 38.346 119.341 -32.952 1.00 54.29 72 LYS E CA 1
ATOM 5488 C C . LYS F 1 70 ? 37.005 119.164 -33.630 1.00 53.46 72 LYS E C 1
ATOM 5489 O O . LYS F 1 70 ? 36.176 120.075 -33.659 1.00 49.31 72 LYS E O 1
ATOM 5495 N N . LEU F 1 71 ? 36.815 117.986 -34.194 1.00 52.69 73 LEU E N 1
ATOM 5496 C CA . LEU F 1 71 ? 35.594 117.655 -34.890 1.00 48.91 73 LEU E CA 1
ATOM 5497 C C . LEU F 1 71 ? 35.294 116.236 -34.447 1.00 45.31 73 LEU E C 1
ATOM 5498 O O . LEU F 1 71 ? 36.201 115.525 -34.017 1.00 45.11 73 LEU E O 1
ATOM 5503 N N . SER F 1 72 ? 34.037 115.819 -34.532 1.00 41.88 74 SER E N 1
ATOM 5504 C CA . SER F 1 72 ? 33.688 114.474 -34.098 1.00 44.50 74 SER E CA 1
ATOM 5505 C C . SER F 1 72 ? 32.466 113.926 -34.809 1.00 43.83 74 SER E C 1
ATOM 5506 O O . SER F 1 72 ? 31.602 114.684 -35.243 1.00 45.21 74 SER E O 1
ATOM 5509 N N . LEU F 1 73 ? 32.401 112.604 -34.929 1.00 43.61 75 LEU E N 1
ATOM 5510 C CA . LEU F 1 73 ? 31.270 111.960 -35.581 1.00 42.40 75 LEU E CA 1
ATOM 5511 C C . LEU F 1 73 ? 30.549 111.038 -34.611 1.00 43.09 75 LEU E C 1
ATOM 5512 O O . LEU F 1 73 ? 31.171 110.216 -33.934 1.00 39.48 75 LEU E O 1
ATOM 5517 N N . HIS F 1 74 ? 29.229 111.171 -34.564 1.00 43.54 76 HIS E N 1
ATOM 5518 C CA . HIS F 1 74 ? 28.425 110.365 -33.665 1.00 44.67 76 HIS E CA 1
ATOM 5519 C C . HIS F 1 74 ? 27.431 109.451 -34.357 1.00 44.98 76 HIS E C 1
ATOM 5520 O O . HIS F 1 74 ? 26.569 109.908 -35.109 1.00 46.52 76 HIS E O 1
ATOM 5527 N N . ILE F 1 75 ? 27.562 108.156 -34.103 1.00 44.46 77 ILE E N 1
ATOM 5528 C CA . ILE F 1 75 ? 26.643 107.180 -34.663 1.00 47.99 77 ILE E CA 1
ATOM 5529 C C . ILE F 1 75 ? 25.816 106.719 -33.474 1.00 51.76 77 ILE E C 1
ATOM 5530 O O . ILE F 1 75 ? 26.334 106.074 -32.562 1.00 52.18 77 ILE E O 1
ATOM 5535 N N . THR F 1 76 ? 24.539 107.084 -33.471 1.00 53.33 78 THR E N 1
ATOM 5536 C CA . THR F 1 76 ? 23.642 106.707 -32.388 1.00 53.24 78 THR E CA 1
ATOM 5537 C C . THR F 1 76 ? 22.949 105.407 -32.766 1.00 54.91 78 THR E C 1
ATOM 5538 O O . THR F 1 76 ? 22.911 105.053 -33.939 1.00 54.95 78 THR E O 1
ATOM 5542 N N . ASP F 1 77 ? 22.420 104.685 -31.783 1.00 55.50 79 ASP E N 1
ATOM 5543 C CA . ASP F 1 77 ? 21.745 103.428 -32.089 1.00 60.66 79 ASP E CA 1
ATOM 5544 C C . ASP F 1 77 ? 22.690 102.568 -32.932 1.00 63.76 79 ASP E C 1
ATOM 5545 O O . ASP F 1 77 ? 22.256 101.671 -33.656 1.00 67.80 79 ASP E O 1
ATOM 5550 N N . SER F 1 78 ? 23.984 102.863 -32.826 1.00 64.63 80 SER E N 1
ATOM 5551 C CA . SER F 1 78 ? 25.035 102.166 -33.563 1.00 62.87 80 SER E CA 1
ATOM 5552 C C . SER F 1 78 ? 24.770 100.680 -33.767 1.00 60.22 80 SER E C 1
ATOM 5553 O O . SER F 1 78 ? 24.910 99.881 -32.842 1.00 56.52 80 SER E O 1
ATOM 5556 N N . GLN F 1 79 ? 24.399 100.317 -34.990 1.00 59.35 81 GLN E N 1
ATOM 5557 C CA . GLN F 1 79 ? 24.104 98.930 -35.326 1.00 57.59 81 GLN E CA 1
ATOM 5558 C C . GLN F 1 79 ? 25.292 98.190 -35.927 1.00 53.71 81 GLN E C 1
ATOM 5559 O O . GLN F 1 79 ? 26.192 98.799 -36.507 1.00 51.97 81 GLN E O 1
ATOM 5565 N N . PRO F 1 80 ? 25.313 96.854 -35.786 1.00 49.72 82 PRO E N 1
ATOM 5566 C CA . PRO F 1 80 ? 26.421 96.085 -36.353 1.00 47.50 82 PRO E CA 1
ATOM 5567 C C . PRO F 1 80 ? 26.207 96.185 -37.850 1.00 49.82 82 PRO E C 1
ATOM 5568 O O . PRO F 1 80 ? 25.077 96.072 -38.325 1.00 53.15 82 PRO E O 1
ATOM 5572 N N . GLY F 1 81 ? 27.275 96.407 -38.600 1.00 46.87 83 GLY E N 1
ATOM 5573 C CA . GLY F 1 81 ? 27.117 96.559 -40.029 1.00 48.54 83 GLY E CA 1
ATOM 5574 C C . GLY F 1 81 ? 27.345 98.032 -40.282 1.00 48.25 83 GLY E C 1
ATOM 5575 O O . GLY F 1 81 ? 27.500 98.471 -41.422 1.00 50.20 83 GLY E O 1
ATOM 5576 N N . ASP F 1 82 ? 27.327 98.804 -39.199 1.00 43.75 84 ASP E N 1
ATOM 5577 C CA . ASP F 1 82 ? 27.602 100.229 -39.275 1.00 47.96 84 ASP E CA 1
ATOM 5578 C C . ASP F 1 82 ? 29.121 100.176 -39.249 1.00 48.97 84 ASP E C 1
ATOM 5579 O O . ASP F 1 82 ? 29.816 101.176 -39.424 1.00 51.12 84 ASP E O 1
ATOM 5584 N N . SER F 1 83 ? 29.615 98.962 -39.022 1.00 46.49 85 SER E N 1
ATOM 5585 C CA . SER F 1 83 ? 31.039 98.691 -38.969 1.00 42.62 85 SER E CA 1
ATOM 5586 C C . SER F 1 83 ? 31.625 98.991 -40.331 1.00 42.95 85 SER E C 1
ATOM 5587 O O . SER F 1 83 ? 31.101 98.557 -41.355 1.00 44.39 85 SER E O 1
ATOM 5590 N N . ALA F 1 84 ? 32.709 99.750 -40.331 1.00 42.29 86 ALA E N 1
ATOM 5591 C CA . ALA F 1 84 ? 33.398 100.121 -41.554 1.00 40.24 86 ALA E CA 1
ATOM 5592 C C . ALA F 1 84 ? 34.683 100.791 -41.118 1.00 39.30 86 ALA E C 1
ATOM 5593 O O . ALA F 1 84 ? 35.19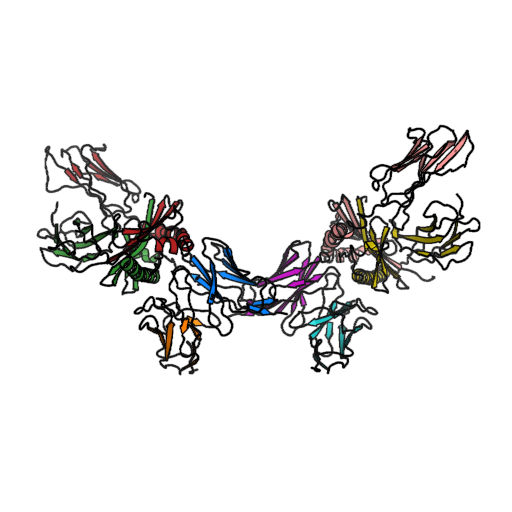1 100.520 -40.037 1.00 45.30 86 ALA E O 1
ATOM 5595 N N . THR F 1 85 ? 35.206 101.660 -41.970 1.00 35.58 87 THR E N 1
ATOM 5596 C CA . THR F 1 85 ? 36.420 102.398 -41.656 1.00 36.56 87 THR E CA 1
ATOM 5597 C C . THR F 1 85 ? 36.060 103.841 -41.967 1.00 37.80 87 THR E C 1
ATOM 5598 O O . THR F 1 85 ? 36.151 104.283 -43.110 1.00 39.89 87 THR E O 1
ATOM 5602 N N . TYR F 1 86 ? 35.636 104.561 -40.936 1.00 37.23 88 TYR E N 1
ATOM 5603 C CA . TYR F 1 86 ? 35.213 105.942 -41.082 1.00 33.58 88 TYR E CA 1
ATOM 5604 C C . TYR F 1 86 ? 36.370 106.902 -41.245 1.00 33.49 88 TYR E C 1
ATOM 5605 O O . TYR F 1 86 ? 37.250 106.998 -40.393 1.00 33.95 88 TYR E O 1
ATOM 5614 N N . PHE F 1 87 ? 36.357 107.593 -42.376 1.00 34.81 89 PHE E N 1
ATOM 5615 C CA . PHE F 1 87 ? 37.385 108.562 -42.707 1.00 35.89 89 PHE E CA 1
ATOM 5616 C C . PHE F 1 87 ? 36.877 109.982 -42.513 1.00 39.15 89 PHE E C 1
ATOM 5617 O O . PHE F 1 87 ? 35.788 110.334 -42.974 1.00 41.89 89 PHE E O 1
ATOM 5625 N N . CYS F 1 88 ? 37.674 110.795 -41.833 1.00 38.66 90 CYS E N 1
ATOM 5626 C CA . CYS F 1 88 ? 37.324 112.187 -41.624 1.00 37.92 90 CYS E CA 1
ATOM 5627 C C . CYS F 1 88 ? 38.292 112.982 -42.476 1.00 37.83 90 CYS E C 1
ATOM 5628 O O . CYS F 1 88 ? 39.498 112.997 -42.212 1.00 38.38 90 CYS E O 1
ATOM 5631 N N . ALA F 1 89 ? 37.772 113.629 -43.508 1.00 36.17 91 ALA E N 1
ATOM 5632 C CA . ALA F 1 89 ? 38.605 114.424 -44.391 1.00 37.08 91 ALA E CA 1
ATOM 5633 C C . ALA F 1 89 ? 38.292 115.895 -44.181 1.00 39.65 91 ALA E C 1
ATOM 5634 O O . ALA F 1 89 ? 37.378 116.246 -43.433 1.00 40.43 91 ALA E O 1
ATOM 5636 N N . ALA F 1 90 ? 39.056 116.756 -44.842 1.00 43.93 92 ALA E N 1
ATOM 5637 C CA . ALA F 1 90 ? 38.857 118.194 -44.718 1.00 46.73 92 ALA E CA 1
ATOM 5638 C C . ALA F 1 90 ? 39.728 118.941 -45.709 1.00 48.40 92 ALA E C 1
ATOM 5639 O O . ALA F 1 90 ? 40.870 118.553 -45.957 1.00 49.15 92 ALA E O 1
ATOM 5641 N N . THR F 1 91 ? 39.188 120.019 -46.267 1.00 50.11 93 THR E N 1
ATOM 5642 C CA . THR F 1 91 ? 39.928 120.811 -47.234 1.00 56.09 93 THR E CA 1
ATOM 5643 C C . THR F 1 91 ? 39.418 122.227 -47.341 1.00 57.43 93 THR E C 1
ATOM 5644 O O . THR F 1 91 ? 38.516 122.652 -46.621 1.00 58.56 93 THR E O 1
ATOM 5648 N N . GLY F 1 92 ? 40.041 122.946 -48.262 1.00 58.90 99 GLY E N 1
ATOM 5649 C CA . GLY F 1 92 ? 39.686 124.315 -48.552 1.00 58.75 99 GLY E CA 1
ATOM 5650 C C . GLY F 1 92 ? 40.131 124.472 -49.987 1.00 58.44 99 GLY E C 1
ATOM 5651 O O . GLY F 1 92 ? 40.806 125.440 -50.330 1.00 61.09 99 GLY E O 1
ATOM 5652 N N . SER F 1 93 ? 39.762 123.517 -50.839 1.00 55.04 100 SER E N 1
ATOM 5653 C CA . SER F 1 93 ? 40.212 123.603 -52.221 1.00 51.83 100 SER E CA 1
ATOM 5654 C C . SER F 1 93 ? 39.323 123.154 -53.376 1.00 52.40 100 SER E C 1
ATOM 5655 O O . SER F 1 93 ? 39.802 123.096 -54.504 1.00 57.23 100 SER E O 1
ATOM 5658 N N . PHE F 1 94 ? 38.059 122.821 -53.132 1.00 47.73 101 PHE E N 1
ATOM 5659 C CA . PHE F 1 94 ? 37.213 122.415 -54.251 1.00 45.56 101 PHE E CA 1
ATOM 5660 C C . PHE F 1 94 ? 37.652 121.035 -54.777 1.00 47.67 101 PHE E C 1
ATOM 5661 O O . PHE F 1 94 ? 38.598 120.926 -55.555 1.00 48.51 101 PHE E O 1
ATOM 5669 N N . ASN F 1 95 ? 36.957 119.995 -54.322 1.00 51.27 102 ASN E N 1
ATOM 5670 C CA . ASN F 1 95 ? 37.186 118.592 -54.697 1.00 53.40 102 ASN E CA 1
ATOM 5671 C C . ASN F 1 95 ? 38.452 117.893 -54.220 1.00 49.14 102 ASN E C 1
ATOM 5672 O O . ASN F 1 95 ? 38.487 116.659 -54.173 1.00 52.16 102 ASN E O 1
ATOM 5677 N N . LYS F 1 96 ? 39.485 118.654 -53.882 1.00 40.03 103 LYS E N 1
ATOM 5678 C CA . LYS F 1 96 ? 40.713 118.051 -53.377 1.00 38.66 103 LYS E CA 1
ATOM 5679 C C . LYS F 1 96 ? 40.449 117.770 -51.906 1.00 39.40 103 LYS E C 1
ATOM 5680 O O . LYS F 1 96 ? 39.874 118.604 -51.212 1.00 43.19 103 LYS E O 1
ATOM 5686 N N . LEU F 1 97 ? 40.868 116.607 -51.427 1.00 36.91 104 LEU E N 1
ATOM 5687 C CA . LEU F 1 97 ? 40.646 116.253 -50.036 1.00 32.21 104 LEU E CA 1
ATOM 5688 C C . LEU F 1 97 ? 41.938 115.845 -49.357 1.00 30.29 104 LEU E C 1
ATOM 5689 O O . LEU F 1 97 ? 42.871 115.367 -50.004 1.00 32.54 104 LEU E O 1
ATOM 5694 N N . THR F 1 98 ? 41.985 116.048 -48.047 1.00 28.51 105 THR E N 1
ATOM 5695 C CA . THR F 1 98 ? 43.136 115.670 -47.242 1.00 33.22 105 THR E CA 1
ATOM 5696 C C . THR F 1 98 ? 42.545 114.811 -46.134 1.00 33.45 105 THR E C 1
ATOM 5697 O O . THR F 1 98 ? 42.030 115.318 -45.139 1.00 37.03 105 THR E O 1
ATOM 5701 N N . PHE F 1 99 ? 42.622 113.501 -46.325 1.00 35.70 106 PHE E N 1
ATOM 5702 C CA . PHE F 1 99 ? 42.056 112.542 -45.388 1.00 39.38 106 PHE E CA 1
ATOM 5703 C C . PHE F 1 99 ? 42.845 112.247 -44.128 1.00 40.89 106 PHE E C 1
ATOM 5704 O O . PHE F 1 99 ? 44.078 112.293 -44.113 1.00 38.77 106 PHE E O 1
ATOM 5712 N N . GLY F 1 100 ? 42.113 111.921 -43.067 1.00 42.30 107 GLY E N 1
ATOM 5713 C CA . GLY F 1 100 ? 42.752 111.568 -41.819 1.00 46.78 107 GLY E CA 1
ATOM 5714 C C . GLY F 1 100 ? 43.243 110.148 -42.024 1.00 48.39 107 GLY E C 1
ATOM 5715 O O . GLY F 1 100 ? 43.259 109.662 -43.155 1.00 47.11 107 GLY E O 1
ATOM 5716 N N . ALA F 1 101 ? 43.642 109.474 -40.951 1.00 50.90 108 ALA E N 1
ATOM 5717 C CA . ALA F 1 101 ? 44.130 108.106 -41.073 1.00 49.20 108 ALA E CA 1
ATOM 5718 C C . ALA F 1 101 ? 42.985 107.105 -41.035 1.00 46.93 108 ALA E C 1
ATOM 5719 O O . ALA F 1 101 ? 43.192 105.901 -41.195 1.00 44.56 108 ALA E O 1
ATOM 5721 N N . GLY F 1 102 ? 41.776 107.605 -40.811 1.00 47.06 109 GLY E N 1
ATOM 5722 C CA . GLY F 1 102 ? 40.617 106.735 -40.765 1.00 48.57 109 GLY E CA 1
ATOM 5723 C C . GLY F 1 102 ? 40.607 105.776 -39.592 1.00 49.02 109 GLY E C 1
ATOM 5724 O O . GLY F 1 102 ? 41.593 105.093 -39.326 1.00 51.23 109 GLY E O 1
ATOM 5725 N N . THR F 1 103 ? 39.477 105.728 -38.895 1.00 46.88 110 THR E N 1
ATOM 5726 C CA . THR F 1 103 ? 39.299 104.849 -37.745 1.00 43.36 110 THR E CA 1
ATOM 5727 C C . THR F 1 103 ? 38.415 103.632 -38.096 1.00 40.63 110 THR E C 1
ATOM 5728 O O . THR F 1 103 ? 37.393 103.776 -38.772 1.00 35.51 110 THR E O 1
ATOM 5732 N N . ARG F 1 104 ? 38.830 102.428 -37.631 1.00 42.13 111 ARG E N 1
ATOM 5733 C CA . ARG F 1 104 ? 37.997 101.196 -37.814 1.00 41.57 111 ARG E CA 1
ATOM 5734 C C . ARG F 1 104 ? 37.001 101.011 -36.630 1.00 43.23 111 ARG E C 1
ATOM 5735 O O . ARG F 1 104 ? 37.412 101.011 -35.455 1.00 52.50 111 ARG E O 1
ATOM 5743 N N . LEU F 1 105 ? 35.702 100.846 -36.970 1.00 40.92 112 LEU E N 1
ATOM 5744 C CA . LEU F 1 105 ? 34.647 100.477 -35.979 1.00 40.87 112 LEU E CA 1
ATOM 5745 C C . LEU F 1 105 ? 34.152 99.089 -36.291 1.00 43.45 112 LEU E C 1
ATOM 5746 O O . LEU F 1 105 ? 34.107 98.640 -37.437 1.00 45.68 112 LEU E O 1
ATOM 5751 N N . ALA F 1 106 ? 33.813 98.430 -35.285 1.00 44.70 113 ALA E N 1
ATOM 5752 C CA . ALA F 1 106 ? 33.232 97.150 -35.433 1.00 43.09 113 ALA E CA 1
ATOM 5753 C C . ALA F 1 106 ? 32.188 97.093 -34.379 1.00 45.21 113 ALA E C 1
ATOM 5754 O O . ALA F 1 106 ? 32.506 97.038 -33.189 1.00 48.29 113 ALA E O 1
ATOM 5756 N N . VAL F 1 107 ? 30.953 97.149 -34.841 1.00 46.30 114 VAL E N 1
ATOM 5757 C CA . VAL F 1 107 ? 29.862 97.077 -33.876 1.00 47.63 114 VAL E CA 1
ATOM 5758 C C . VAL F 1 107 ? 29.490 95.616 -33.664 1.00 51.69 114 VAL E C 1
ATOM 5759 O O . VAL F 1 107 ? 28.787 95.017 -34.481 1.00 51.83 114 VAL E O 1
ATOM 5763 N N . SER F 1 108 ? 29.973 95.046 -32.566 1.00 54.48 115 SER E N 1
ATOM 5764 C CA . SER F 1 108 ? 29.709 93.650 -32.252 1.00 56.62 115 SER E CA 1
ATOM 5765 C C . SER F 1 108 ? 28.442 93.481 -31.428 1.00 62.06 115 SER E C 1
ATOM 5766 O O . SER F 1 108 ? 28.290 94.097 -30.374 1.00 64.21 115 SER E O 1
ATOM 5769 N N . PRO F 1 109 ? 27.511 92.645 -31.904 1.00 65.55 116 PRO E N 1
ATOM 5770 C CA . PRO F 1 109 ? 26.263 92.414 -31.180 1.00 68.90 116 PRO E CA 1
ATOM 5771 C C . PRO F 1 109 ? 26.441 91.264 -30.198 1.00 73.76 116 PRO E C 1
ATOM 5772 O O . PRO F 1 109 ? 27.571 90.867 -29.909 1.00 74.99 116 PRO E O 1
ATOM 5776 N N . TYR F 1 110 ? 25.316 90.739 -29.713 1.00 80.14 117 TYR E N 1
ATOM 5777 C CA . TYR F 1 110 ? 25.246 89.639 -28.746 1.00 88.61 117 TYR E CA 1
ATOM 5778 C C . TYR F 1 110 ? 24.628 90.182 -27.464 1.00 89.02 117 TYR E C 1
ATOM 5779 O O . TYR F 1 110 ? 23.966 91.238 -27.561 1.00 87.06 117 TYR E O 1
ATOM 5789 N N . ALA G 2 1 ? 31.207 106.897 -63.284 1.00 41.27 3 ALA F N 1
ATOM 5790 C CA . ALA G 2 1 ? 31.647 105.480 -63.142 1.00 36.63 3 ALA F CA 1
ATOM 5791 C C . ALA G 2 1 ? 33.175 105.369 -63.150 1.00 35.19 3 ALA F C 1
ATOM 5792 O O . ALA G 2 1 ? 33.814 105.521 -64.190 1.00 32.43 3 ALA F O 1
ATOM 5794 N N . VAL G 2 2 ? 33.757 105.103 -61.983 1.00 33.68 4 VAL F N 1
ATOM 5795 C CA . VAL G 2 2 ? 35.207 104.976 -61.866 1.00 31.97 4 VAL F CA 1
ATOM 5796 C C . VAL G 2 2 ? 35.640 103.517 -61.921 1.00 36.26 4 VAL F C 1
ATOM 5797 O O . VAL G 2 2 ? 35.152 102.686 -61.157 1.00 39.45 4 VAL F O 1
ATOM 5801 N N . THR G 2 3 ? 36.566 103.218 -62.828 1.00 42.20 5 THR F N 1
ATOM 5802 C CA . THR G 2 3 ? 37.068 101.858 -63.015 1.00 46.95 5 THR F CA 1
ATOM 5803 C C . THR G 2 3 ? 38.566 101.704 -62.739 1.00 49.49 5 THR F C 1
ATOM 5804 O O . THR G 2 3 ? 39.359 102.614 -62.995 1.00 52.27 5 THR F O 1
ATOM 5808 N N . GLN G 2 4 ? 38.931 100.540 -62.207 1.00 49.25 6 GLN F N 1
ATOM 5809 C CA . GLN G 2 4 ? 40.320 100.210 -61.904 1.00 51.24 6 GLN F CA 1
ATOM 5810 C C . GLN G 2 4 ? 40.615 98.900 -62.638 1.00 53.35 6 GLN F C 1
ATOM 5811 O O . GLN G 2 4 ? 40.020 97.861 -62.336 1.00 53.23 6 GLN F O 1
ATOM 5817 N N . SER G 2 5 ? 41.533 98.951 -63.600 1.00 56.86 7 SER F N 1
ATOM 5818 C CA . SER G 2 5 ? 41.880 97.783 -64.405 1.00 61.66 7 SER F CA 1
ATOM 5819 C C . SER G 2 5 ? 42.210 96.503 -63.628 1.00 58.96 7 SER F C 1
ATOM 5820 O O . SER G 2 5 ? 41.321 95.687 -63.399 1.00 61.50 7 SER F O 1
ATOM 5823 N N . PRO G 2 6 ? 43.474 96.297 -63.218 1.00 56.59 8 PRO F N 1
ATOM 5824 C CA . PRO G 2 6 ? 43.658 95.039 -62.489 1.00 55.08 8 PRO F CA 1
ATOM 5825 C C . PRO G 2 6 ? 43.202 95.226 -61.055 1.00 56.96 8 PRO F C 1
ATOM 5826 O O . PRO G 2 6 ? 43.610 96.177 -60.400 1.00 61.13 8 PRO F O 1
ATOM 5830 N N . ARG G 2 7 ? 42.336 94.341 -60.578 1.00 57.29 9 ARG F N 1
ATOM 5831 C CA . ARG G 2 7 ? 41.853 94.445 -59.209 1.00 57.59 9 ARG F CA 1
ATOM 5832 C C . ARG G 2 7 ? 42.849 93.752 -58.289 1.00 52.55 9 ARG F C 1
ATOM 5833 O O . ARG G 2 7 ? 42.588 93.553 -57.106 1.00 50.34 9 ARG F O 1
ATOM 5841 N N . ASN G 2 8 ? 43.996 93.392 -58.857 1.00 49.30 10 ASN F N 1
ATOM 5842 C CA . ASN G 2 8 ? 45.061 92.722 -58.121 1.00 48.52 10 ASN F CA 1
ATOM 5843 C C . ASN G 2 8 ? 46.219 92.407 -59.057 1.00 46.72 10 ASN F C 1
ATOM 5844 O O . ASN G 2 8 ? 46.037 91.754 -60.082 1.00 48.79 10 ASN F O 1
ATOM 5849 N N . LYS G 2 9 ? 47.408 92.878 -58.699 1.00 47.13 11 LYS F N 1
ATOM 5850 C CA . LYS G 2 9 ? 48.600 92.640 -59.499 1.00 48.28 11 LYS F CA 1
ATOM 5851 C C . LYS G 2 9 ? 49.788 92.348 -58.594 1.00 49.12 11 LYS F C 1
ATOM 5852 O O . LYS G 2 9 ? 49.807 92.750 -57.431 1.00 49.71 11 LYS F O 1
ATOM 5858 N N . VAL G 2 10 ? 50.769 91.636 -59.136 1.00 49.30 12 VAL F N 1
ATOM 5859 C CA . VAL G 2 10 ? 51.980 91.296 -58.404 1.00 49.18 12 VAL F CA 1
ATOM 5860 C C . VAL G 2 10 ? 53.161 91.635 -59.305 1.00 49.66 12 VAL F C 1
ATOM 5861 O O . VAL G 2 10 ? 53.068 91.533 -60.530 1.00 49.27 12 VAL F O 1
ATOM 5865 N N . ALA G 2 11 ? 54.264 92.053 -58.697 1.00 50.85 13 ALA F N 1
ATOM 5866 C CA . ALA G 2 11 ? 55.451 92.402 -59.460 1.00 57.59 13 ALA F CA 1
ATOM 5867 C C . ALA G 2 11 ? 56.700 92.230 -58.606 1.00 63.17 13 ALA F C 1
ATOM 5868 O O . ALA G 2 11 ? 56.668 92.432 -57.392 1.00 65.33 13 ALA F O 1
ATOM 5870 N N . VAL G 2 12 ? 57.796 91.851 -59.253 1.00 68.59 14 VAL F N 1
ATOM 5871 C CA . VAL G 2 12 ? 59.063 91.668 -58.559 1.00 69.98 14 VAL F CA 1
ATOM 5872 C C . VAL G 2 12 ? 59.741 93.027 -58.440 1.00 71.10 14 VAL F C 1
ATOM 5873 O O . VAL G 2 12 ? 59.670 93.844 -59.360 1.00 72.04 14 VAL F O 1
ATOM 5877 N N . THR G 2 13 ? 60.388 93.261 -57.302 1.00 70.46 15 THR F N 1
ATOM 5878 C CA . THR G 2 13 ? 61.076 94.522 -57.031 1.00 69.96 15 THR F CA 1
ATOM 5879 C C . THR G 2 13 ? 61.665 95.172 -58.280 1.00 70.54 15 THR F C 1
ATOM 5880 O O . THR G 2 13 ? 62.153 94.492 -59.180 1.00 64.41 15 THR F O 1
ATOM 5884 N N . GLY G 2 14 ? 61.605 96.500 -58.315 1.00 75.69 16 GLY F N 1
ATOM 5885 C CA . GLY G 2 14 ? 62.139 97.255 -59.435 1.00 79.67 16 GLY F CA 1
ATOM 5886 C C . GLY G 2 14 ? 61.790 96.739 -60.819 1.00 80.44 16 GLY F C 1
ATOM 5887 O O . GLY G 2 14 ? 62.674 96.598 -61.665 1.00 82.57 16 GLY F O 1
ATOM 5888 N N . GLY G 2 15 ? 60.510 96.476 -61.065 1.00 79.33 17 GLY F N 1
ATOM 5889 C CA . GLY G 2 15 ? 60.108 95.963 -62.365 1.00 79.79 17 GLY F CA 1
ATOM 5890 C C . GLY G 2 15 ? 59.163 96.838 -63.170 1.00 80.33 17 GLY F C 1
ATOM 5891 O O . GLY G 2 15 ? 58.697 96.428 -64.234 1.00 84.35 17 GLY F O 1
ATOM 5892 N N . LYS G 2 16 ? 58.889 98.040 -62.676 1.00 76.96 18 LYS F N 1
ATOM 5893 C CA . LYS G 2 16 ? 57.983 98.968 -63.351 1.00 75.49 18 LYS F CA 1
ATOM 5894 C C . LYS G 2 16 ? 56.563 98.413 -63.447 1.00 70.67 18 LYS F C 1
ATOM 5895 O O . LYS G 2 16 ? 56.319 97.419 -64.129 1.00 68.04 18 LYS F O 1
ATOM 5901 N N . VAL G 2 17 ? 55.631 99.063 -62.755 1.00 66.29 19 VAL F N 1
ATOM 5902 C CA . VAL G 2 17 ? 54.233 98.649 -62.771 1.00 59.18 19 VAL F CA 1
ATOM 5903 C C . VAL G 2 17 ? 53.356 99.851 -63.082 1.00 57.30 19 VAL F C 1
ATOM 5904 O O . VAL G 2 17 ? 53.642 100.967 -62.651 1.00 57.19 19 VAL F O 1
ATOM 5908 N N . THR G 2 18 ? 52.298 99.616 -63.847 1.00 54.66 20 THR F N 1
ATOM 5909 C CA . THR G 2 18 ? 51.380 100.686 -64.202 1.00 50.89 20 THR F CA 1
ATOM 5910 C C . THR G 2 18 ? 49.993 100.373 -63.659 1.00 47.29 20 THR F C 1
ATOM 5911 O O . THR G 2 18 ? 49.569 99.217 -63.635 1.00 51.49 20 THR F O 1
ATOM 5915 N N . LEU G 2 19 ? 49.301 101.412 -63.208 1.00 39.53 21 LEU F N 1
ATOM 5916 C CA . LEU G 2 19 ? 47.951 101.268 -62.693 1.00 34.82 21 LEU F CA 1
ATOM 5917 C C . LEU G 2 19 ? 47.109 102.248 -63.505 1.00 38.15 21 LEU F C 1
ATOM 5918 O O . LEU G 2 19 ? 47.361 103.454 -63.499 1.00 42.64 21 LEU F O 1
ATOM 5923 N N . SER G 2 20 ? 46.115 101.720 -64.209 1.00 38.43 22 SER F N 1
ATOM 5924 C CA . SER G 2 20 ? 45.265 102.542 -65.058 1.00 36.48 22 SER F CA 1
ATOM 5925 C C . SER G 2 20 ? 43.884 102.806 -64.490 1.00 32.42 22 SER F C 1
ATOM 5926 O O . SER G 2 20 ? 43.164 101.874 -64.129 1.00 33.88 22 SER F O 1
ATOM 5929 N N . CYS G 2 21 ? 43.519 104.081 -64.405 1.00 30.43 23 CYS F N 1
ATOM 5930 C CA . CYS G 2 21 ? 42.200 104.456 -63.913 1.00 34.15 23 CYS F CA 1
ATOM 5931 C C . CYS G 2 21 ? 41.434 105.196 -65.005 1.00 37.41 23 CYS F C 1
ATOM 5932 O O . CYS G 2 21 ? 41.929 106.171 -65.578 1.00 41.09 23 CYS F O 1
ATOM 5935 N N . ASN G 2 22 ? 40.221 104.727 -65.281 1.00 33.88 24 ASN F N 1
ATOM 5936 C CA . ASN G 2 22 ? 39.382 105.324 -66.312 1.00 30.41 24 ASN F CA 1
ATOM 5937 C C . ASN G 2 22 ? 38.033 105.738 -65.738 1.00 31.70 24 ASN F C 1
ATOM 5938 O O . ASN G 2 22 ? 37.501 105.082 -64.837 1.00 31.24 24 ASN F O 1
ATOM 5943 N N . GLN G 2 23 ? 37.467 106.818 -66.266 1.00 34.53 25 GLN F N 1
ATOM 5944 C CA . GLN G 2 23 ? 36.197 107.301 -65.746 1.00 40.85 25 GLN F CA 1
ATOM 5945 C C . GLN G 2 23 ? 35.099 107.603 -66.764 1.00 45.82 25 GLN F C 1
ATOM 5946 O O . GLN G 2 23 ? 35.251 108.458 -67.641 1.00 45.11 25 GLN F O 1
ATOM 5952 N N . THR G 2 24 ? 33.990 106.880 -66.639 1.00 52.99 26 THR F N 1
ATOM 5953 C CA . THR G 2 24 ? 32.840 107.090 -67.504 1.00 57.52 26 THR F CA 1
ATOM 5954 C C . THR G 2 24 ? 32.077 108.205 -66.815 1.00 61.49 26 THR F C 1
ATOM 5955 O O . THR G 2 24 ? 32.000 108.234 -65.584 1.00 66.80 26 THR F O 1
ATOM 5959 N N . ASN G 2 25 ? 31.508 109.116 -67.595 1.00 63.87 27 ASN F N 1
ATOM 5960 C CA . ASN G 2 25 ? 30.795 110.248 -67.024 1.00 66.14 27 ASN F CA 1
ATOM 5961 C C . ASN G 2 25 ? 31.859 111.066 -66.308 1.00 61.92 27 ASN F C 1
ATOM 5962 O O . ASN G 2 25 ? 31.918 111.137 -65.082 1.00 52.97 27 ASN F O 1
ATOM 5967 N N . ASN G 2 26 ? 32.705 111.669 -67.131 1.00 61.36 28 ASN F N 1
ATOM 5968 C CA . ASN G 2 26 ? 33.829 112.475 -66.707 1.00 61.51 28 ASN F CA 1
ATOM 5969 C C . ASN G 2 26 ? 33.658 113.376 -65.501 1.00 61.61 28 ASN F C 1
ATOM 5970 O O . ASN G 2 26 ? 32.557 113.633 -65.026 1.00 60.85 28 ASN F O 1
ATOM 5975 N N . HIS G 2 27 ? 34.805 113.851 -65.039 1.00 59.12 29 HIS F N 1
ATOM 5976 C CA . HIS G 2 27 ? 34.955 114.770 -63.925 1.00 53.54 29 HIS F CA 1
ATOM 5977 C C . HIS G 2 27 ? 36.306 115.346 -64.338 1.00 53.39 29 HIS F C 1
ATOM 5978 O O . HIS G 2 27 ? 37.096 114.646 -64.971 1.00 53.62 29 HIS F O 1
ATOM 5985 N N . ASN G 2 28 ? 36.576 116.604 -64.020 1.00 51.72 30 ASN F N 1
ATOM 5986 C CA . ASN G 2 28 ? 37.824 117.209 -64.453 1.00 49.44 30 ASN F CA 1
ATOM 5987 C C . ASN G 2 28 ? 39.108 116.684 -63.837 1.00 48.75 30 ASN F C 1
ATOM 5988 O O . ASN G 2 28 ? 40.102 116.519 -64.542 1.00 48.84 30 ASN F O 1
ATOM 5993 N N . ASN G 2 29 ? 39.102 116.415 -62.537 1.00 45.38 31 ASN F N 1
ATOM 5994 C CA . ASN G 2 29 ? 40.314 115.926 -61.896 1.00 43.29 31 ASN F CA 1
ATOM 5995 C C . ASN G 2 29 ? 40.149 114.574 -61.230 1.00 38.76 31 ASN F C 1
ATOM 5996 O O . ASN G 2 29 ? 39.100 114.268 -60.670 1.00 35.72 31 ASN F O 1
ATOM 6001 N N . MET G 2 30 ? 41.195 113.760 -61.309 1.00 37.85 32 MET F N 1
ATOM 6002 C CA . MET G 2 30 ? 41.191 112.438 -60.702 1.00 37.34 32 MET F CA 1
ATOM 6003 C C . MET G 2 30 ? 42.310 112.418 -59.680 1.00 37.72 32 MET F C 1
ATOM 6004 O O . MET G 2 30 ? 43.142 113.326 -59.658 1.00 42.05 32 MET F O 1
ATOM 6009 N N . TYR G 2 31 ? 42.320 111.397 -58.831 1.00 36.06 33 TYR F N 1
ATOM 6010 C CA . TYR G 2 31 ? 43.353 111.258 -57.817 1.00 34.39 33 TYR F CA 1
ATOM 6011 C C . TYR G 2 31 ? 43.692 109.794 -57.599 1.00 37.62 33 TYR F C 1
ATOM 6012 O O . TYR G 2 31 ? 42.875 108.903 -57.841 1.00 38.19 33 TYR F O 1
ATOM 6021 N N . TRP G 2 32 ? 44.918 109.560 -57.156 1.00 39.46 34 TRP F N 1
ATOM 6022 C CA . TRP G 2 32 ? 45.386 108.224 -56.850 1.00 44.71 34 TRP F CA 1
ATOM 6023 C C . TRP G 2 32 ? 45.713 108.273 -55.364 1.00 44.84 34 TRP F C 1
ATOM 6024 O O . TRP G 2 32 ? 46.205 109.278 -54.848 1.00 49.50 34 TRP F O 1
ATOM 6035 N N . TYR G 2 33 ? 45.411 107.187 -54.673 1.00 42.36 35 TYR F N 1
ATOM 6036 C CA . TYR G 2 33 ? 45.669 107.099 -53.253 1.00 39.28 35 TYR F CA 1
ATOM 6037 C C . TYR G 2 33 ? 46.373 105.784 -53.024 1.00 42.16 35 TYR F C 1
ATOM 6038 O O . TYR G 2 33 ? 46.736 105.092 -53.975 1.00 45.07 35 TYR F O 1
ATOM 6047 N N . ARG G 2 34 ? 46.560 105.431 -51.763 1.00 41.89 36 ARG F N 1
ATOM 6048 C CA . ARG G 2 34 ? 47.220 104.183 -51.443 1.00 43.81 36 ARG F CA 1
ATOM 6049 C C . ARG G 2 34 ? 46.822 103.750 -50.039 1.00 47.31 36 ARG F C 1
ATOM 6050 O O . ARG G 2 34 ? 47.329 104.252 -49.038 1.00 52.60 36 ARG F O 1
ATOM 6058 N N . GLN G 2 35 ? 45.879 102.818 -49.987 1.00 50.24 37 GLN F N 1
ATOM 6059 C CA . GLN G 2 35 ? 45.365 102.300 -48.731 1.00 46.12 37 GLN F CA 1
ATOM 6060 C C . GLN G 2 35 ? 46.384 101.398 -48.061 1.00 46.77 37 GLN F C 1
ATOM 6061 O O . GLN G 2 35 ? 47.030 100.573 -48.709 1.00 45.89 37 GLN F O 1
ATOM 6067 N N . ASP G 2 36 ? 46.538 101.580 -46.758 1.00 50.34 38 ASP F N 1
ATOM 6068 C CA . ASP G 2 36 ? 47.462 100.784 -45.975 1.00 56.08 38 ASP F CA 1
ATOM 6069 C C . ASP G 2 36 ? 46.822 100.564 -44.617 1.00 59.61 38 ASP F C 1
ATOM 6070 O O . ASP G 2 36 ? 46.350 101.508 -43.978 1.00 62.23 38 ASP F O 1
ATOM 6075 N N . THR G 2 37 ? 46.791 99.310 -44.186 1.00 60.34 39 THR F N 1
ATOM 6076 C CA . THR G 2 37 ? 46.195 98.965 -42.907 1.00 65.60 39 THR F CA 1
ATOM 6077 C C . THR G 2 37 ? 46.949 99.655 -41.769 1.00 71.03 39 THR F C 1
ATOM 6078 O O . THR G 2 37 ? 46.725 99.372 -40.592 1.00 73.98 39 THR F O 1
ATOM 6082 N N . GLY G 2 38 ? 47.840 100.569 -42.143 1.00 74.97 40 GLY F N 1
ATOM 6083 C CA . GLY G 2 38 ? 48.615 101.320 -41.172 1.00 81.20 40 GLY F CA 1
ATOM 6084 C C . GLY G 2 38 ? 48.210 102.780 -41.213 1.00 86.97 40 GLY F C 1
ATOM 6085 O O . GLY G 2 38 ? 47.634 103.297 -40.256 1.00 89.39 40 GLY F O 1
ATOM 6086 N N . HIS G 2 39 ? 48.511 103.452 -42.319 1.00 91.14 41 HIS F N 1
ATOM 6087 C CA . HIS G 2 39 ? 48.143 104.857 -42.487 1.00 92.84 41 HIS F CA 1
ATOM 6088 C C . HIS G 2 39 ? 47.060 104.952 -43.562 1.00 93.44 41 HIS F C 1
ATOM 6089 O O . HIS G 2 39 ? 47.360 105.028 -44.753 1.00 96.20 41 HIS F O 1
ATOM 6096 N N . GLY G 2 40 ? 45.805 104.945 -43.127 1.00 90.57 42 GLY F N 1
ATOM 6097 C CA . GLY G 2 40 ? 44.672 104.995 -44.036 1.00 85.65 42 GLY F CA 1
ATOM 6098 C C . GLY G 2 40 ? 44.720 105.945 -45.217 1.00 82.21 42 GLY F C 1
ATOM 6099 O O . GLY G 2 40 ? 45.152 107.091 -45.102 1.00 84.47 42 GLY F O 1
ATOM 6100 N N . LEU G 2 41 ? 44.259 105.456 -46.364 1.00 76.95 43 LEU F N 1
ATOM 6101 C CA . LEU G 2 41 ? 44.212 106.254 -47.580 1.00 74.21 43 LEU F CA 1
ATOM 6102 C C . LEU G 2 41 ? 45.557 106.899 -47.836 1.00 73.88 43 LEU F C 1
ATOM 6103 O O . LEU G 2 41 ? 46.566 106.212 -47.901 1.00 78.83 43 LEU F O 1
ATOM 6108 N N . ARG G 2 42 ? 45.551 108.219 -47.998 1.00 67.27 44 ARG F N 1
ATOM 6109 C CA . ARG G 2 42 ? 46.752 109.020 -48.229 1.00 64.54 44 ARG F CA 1
ATOM 6110 C C . ARG G 2 42 ? 47.186 109.193 -49.689 1.00 59.58 44 ARG F C 1
ATOM 6111 O O . ARG G 2 42 ? 47.754 108.299 -50.314 1.00 58.67 44 ARG F O 1
ATOM 6119 N N . LEU G 2 43 ? 46.916 110.386 -50.208 1.00 54.53 45 LEU F N 1
ATOM 6120 C CA . LEU G 2 43 ? 47.159 110.773 -51.600 1.00 50.90 45 LEU F CA 1
ATOM 6121 C C . LEU G 2 43 ? 48.565 110.794 -52.219 1.00 50.56 45 LEU F C 1
ATOM 6122 O O . LEU G 2 43 ? 49.470 111.458 -51.723 1.00 54.51 45 LEU F O 1
ATOM 6127 N N . ILE G 2 44 ? 48.717 110.093 -53.342 1.00 48.85 46 ILE F N 1
ATOM 6128 C CA . ILE G 2 44 ? 49.985 110.046 -54.074 1.00 47.44 46 ILE F CA 1
ATOM 6129 C C . ILE G 2 44 ? 50.025 111.246 -55.016 1.00 47.48 46 ILE F C 1
ATOM 6130 O O . ILE G 2 44 ? 50.370 112.347 -54.608 1.00 51.05 46 ILE F O 1
ATOM 6135 N N . HIS G 2 45 ? 49.665 111.026 -56.276 1.00 47.14 47 HIS F N 1
ATOM 6136 C CA . HIS G 2 45 ? 49.637 112.093 -57.271 1.00 44.95 47 HIS F CA 1
ATOM 6137 C C . HIS G 2 45 ? 48.182 112.487 -57.563 1.00 43.00 47 HIS F C 1
ATOM 6138 O O . HIS G 2 45 ? 47.267 112.078 -56.849 1.00 43.37 47 HIS F O 1
ATOM 6145 N N . TYR G 2 46 ? 47.979 113.275 -58.616 1.00 41.50 48 TYR F N 1
ATOM 6146 C CA . TYR G 2 46 ? 46.644 113.716 -59.018 1.00 42.18 48 TYR F CA 1
ATOM 6147 C C . TYR G 2 46 ? 46.719 114.790 -60.096 1.00 40.39 48 TYR F C 1
ATOM 6148 O O . TYR G 2 46 ? 47.813 115.221 -60.465 1.00 44.46 48 TYR F O 1
ATOM 6157 N N . SER G 2 47 ? 45.566 115.223 -60.607 1.00 36.11 49 SER F N 1
ATOM 6158 C CA . SER G 2 47 ? 45.560 116.241 -61.656 1.00 37.05 49 SER F CA 1
ATOM 6159 C C . SER G 2 47 ? 44.206 116.864 -61.985 1.00 37.90 49 SER F C 1
ATOM 6160 O O . SER G 2 47 ? 43.174 116.199 -61.925 1.00 27.72 49 SER F O 1
ATOM 6163 N N . TYR G 2 48 ? 44.244 118.142 -62.358 1.00 39.94 50 TYR F N 1
ATOM 6164 C CA . TYR G 2 48 ? 43.053 118.910 -62.711 1.00 39.28 50 TYR F CA 1
ATOM 6165 C C . TYR G 2 48 ? 42.535 118.596 -64.121 1.00 40.19 50 TYR F C 1
ATOM 6166 O O . TYR G 2 48 ? 41.577 119.205 -64.600 1.00 40.58 50 TYR F O 1
ATOM 6175 N N . GLY G 2 49 ? 43.143 117.652 -64.824 1.00 42.20 51 GLY F N 1
ATOM 6176 C CA . GLY G 2 49 ? 42.641 117.332 -66.184 1.00 41.21 51 GLY F CA 1
ATOM 6177 C C . GLY G 2 49 ? 43.763 117.080 -67.218 1.00 40.39 51 GLY F C 1
ATOM 6178 O O . GLY G 2 49 ? 44.948 116.992 -66.876 1.00 38.05 51 GLY F O 1
ATOM 6179 N N . ALA G 2 50 ? 43.330 117.024 -68.497 1.00 38.86 52 ALA F N 1
ATOM 6180 C CA . ALA G 2 50 ? 44.188 116.568 -69.627 1.00 40.62 52 ALA F CA 1
ATOM 6181 C C . ALA G 2 50 ? 45.678 116.902 -69.405 1.00 43.58 52 ALA F C 1
ATOM 6182 O O . ALA G 2 50 ? 46.417 116.324 -68.681 1.00 49.33 52 ALA F O 1
ATOM 6184 N N . GLY G 2 51 ? 46.310 117.893 -69.932 1.00 45.16 53 GLY F N 1
ATOM 6185 C CA . GLY G 2 51 ? 47.812 117.890 -69.720 1.00 47.94 53 GLY F CA 1
ATOM 6186 C C . GLY G 2 51 ? 48.406 117.941 -68.241 1.00 48.64 53 GLY F C 1
ATOM 6187 O O . GLY G 2 51 ? 49.633 117.902 -68.042 1.00 47.59 53 GLY F O 1
ATOM 6188 N N . SER G 2 52 ? 47.620 118.023 -67.165 1.00 46.45 54 SER F N 1
ATOM 6189 C CA . SER G 2 52 ? 48.218 118.302 -65.803 1.00 46.52 54 SER F CA 1
ATOM 6190 C C . SER G 2 52 ? 48.547 117.080 -64.942 1.00 48.26 54 SER F C 1
ATOM 6191 O O . SER G 2 52 ? 47.831 116.085 -64.958 1.00 48.70 54 SER F O 1
ATOM 6194 N N . THR G 2 53 ? 49.647 117.182 -64.200 1.00 51.76 55 THR F N 1
ATOM 6195 C CA . THR G 2 53 ? 50.104 116.151 -63.265 1.00 54.10 55 THR F CA 1
ATOM 6196 C C . THR G 2 53 ? 50.556 116.945 -62.051 1.00 53.40 55 THR F C 1
ATOM 6197 O O . THR G 2 53 ? 51.290 117.924 -62.190 1.00 56.27 55 THR F O 1
ATOM 6201 N N . GLU G 2 54 ? 50.118 116.542 -60.865 1.00 51.45 56 GLU F N 1
ATOM 6202 C CA . GLU G 2 54 ? 50.480 117.268 -59.659 1.00 52.49 56 GLU F CA 1
ATOM 6203 C C . GLU G 2 54 ? 50.925 116.356 -58.530 1.00 52.79 56 GLU F C 1
ATOM 6204 O O . GLU G 2 54 ? 50.261 115.371 -58.208 1.00 52.14 56 GLU F O 1
ATOM 6210 N N . LYS G 2 55 ? 52.060 116.695 -57.934 1.00 53.61 57 LYS F N 1
ATOM 6211 C CA . LYS G 2 55 ? 52.603 115.923 -56.833 1.00 53.14 57 LYS F CA 1
ATOM 6212 C C . LYS G 2 55 ? 51.618 116.010 -55.680 1.00 52.37 57 LYS F C 1
ATOM 6213 O O . LYS G 2 55 ? 50.972 117.039 -55.492 1.00 51.20 57 LYS F O 1
ATOM 6219 N N . GLY G 2 56 ? 51.496 114.929 -54.919 1.00 50.81 58 GLY F N 1
ATOM 6220 C CA . GLY G 2 56 ? 50.593 114.925 -53.785 1.00 50.45 58 GLY F CA 1
ATOM 6221 C C . GLY G 2 56 ? 51.396 114.985 -52.503 1.00 50.09 58 GLY F C 1
ATOM 6222 O O . GLY G 2 56 ? 52.356 115.748 -52.414 1.00 55.09 58 GLY F O 1
ATOM 6223 N N . ASP G 2 57 ? 51.021 114.173 -51.520 1.00 48.60 59 ASP F N 1
ATOM 6224 C CA . ASP G 2 57 ? 51.718 114.152 -50.241 1.00 48.22 59 ASP F CA 1
ATOM 6225 C C . ASP G 2 57 ? 52.629 112.930 -50.111 1.00 49.19 59 ASP F C 1
ATOM 6226 O O . ASP G 2 57 ? 53.208 112.691 -49.057 1.00 56.20 59 ASP F O 1
ATOM 6231 N N . ILE G 2 58 ? 52.735 112.159 -51.190 1.00 49.20 60 ILE F N 1
ATOM 6232 C CA . ILE G 2 58 ? 53.590 110.972 -51.252 1.00 48.82 60 ILE F CA 1
ATOM 6233 C C . ILE G 2 58 ? 54.146 110.854 -52.673 1.00 54.21 60 ILE F C 1
ATOM 6234 O O . ILE G 2 58 ? 54.280 109.758 -53.204 1.00 54.86 60 ILE F O 1
ATOM 6239 N N . PRO G 2 59 ? 54.490 111.990 -53.304 1.00 58.18 61 PRO F N 1
ATOM 6240 C CA . PRO G 2 59 ? 55.018 111.923 -54.672 1.00 59.62 61 PRO F CA 1
ATOM 6241 C C . PRO G 2 59 ? 56.189 110.970 -54.860 1.00 62.07 61 PRO F C 1
ATOM 6242 O O . PRO G 2 59 ? 56.268 110.277 -55.872 1.00 59.00 61 PRO F O 1
ATOM 6246 N N . ASP G 2 60 ? 57.088 110.933 -53.883 1.00 67.77 62 ASP F N 1
ATOM 6247 C CA . ASP G 2 60 ? 58.270 110.076 -53.942 1.00 72.33 62 ASP F CA 1
ATOM 6248 C C . ASP G 2 60 ? 58.002 108.663 -54.454 1.00 71.29 62 ASP F C 1
ATOM 6249 O O . ASP G 2 60 ? 57.049 108.010 -54.027 1.00 73.13 62 ASP F O 1
ATOM 6254 N N . GLY G 2 61 ? 58.855 108.200 -55.366 1.00 68.90 63 GLY F N 1
ATOM 6255 C CA . GLY G 2 61 ? 58.723 106.857 -55.910 1.00 68.29 63 GLY F CA 1
ATOM 6256 C C . GLY G 2 61 ? 57.619 106.608 -56.925 1.00 67.29 63 GLY F C 1
ATOM 6257 O O . GLY G 2 61 ? 57.533 105.514 -57.485 1.00 65.99 63 GLY F O 1
ATOM 6258 N N . TYR G 2 62 ? 56.768 107.602 -57.160 1.00 64.83 65 TYR F N 1
ATOM 6259 C CA . TYR G 2 62 ? 55.682 107.441 -58.120 1.00 58.72 65 TYR F CA 1
ATOM 6260 C C . TYR G 2 62 ? 55.741 108.495 -59.212 1.00 61.61 65 TYR F C 1
ATOM 6261 O O . TYR G 2 62 ? 56.379 109.538 -59.062 1.00 64.20 65 TYR F O 1
ATOM 6270 N N . LYS G 2 63 ? 55.060 108.210 -60.312 1.00 61.74 66 LYS F N 1
ATOM 6271 C CA . LYS G 2 63 ? 54.997 109.124 -61.437 1.00 60.79 66 LYS F CA 1
ATOM 6272 C C . LYS G 2 63 ? 53.620 108.965 -62.055 1.00 57.32 66 LYS F C 1
ATOM 6273 O O . LYS G 2 63 ? 53.295 107.913 -62.605 1.00 56.14 66 LYS F O 1
ATOM 6279 N N . ALA G 2 64 ? 52.804 110.004 -61.933 1.00 56.23 67 ALA F N 1
ATOM 6280 C CA . ALA G 2 64 ? 51.452 109.964 -62.470 1.00 54.27 67 ALA F CA 1
ATOM 6281 C C . ALA G 2 64 ? 51.400 110.530 -63.875 1.00 51.70 67 ALA F C 1
ATOM 6282 O O . ALA G 2 64 ? 52.302 111.245 -64.308 1.00 47.42 67 ALA F O 1
ATOM 6284 N N . SER G 2 65 ? 50.334 110.194 -64.588 1.00 48.92 68 SER F N 1
ATOM 6285 C CA . SER G 2 65 ? 50.154 110.666 -65.946 1.00 45.09 68 SER F CA 1
ATOM 6286 C C . SER G 2 65 ? 48.689 110.605 -66.337 1.00 43.11 68 SER F C 1
ATOM 6287 O O . SER G 2 65 ? 48.015 109.601 -66.114 1.00 41.00 68 SER F O 1
ATOM 6290 N N . ARG G 2 66 ? 48.194 111.699 -66.896 1.00 41.95 69 ARG F N 1
ATOM 6291 C CA . ARG G 2 66 ? 46.822 111.761 -67.360 1.00 43.90 69 ARG F CA 1
ATOM 6292 C C . ARG G 2 66 ? 46.920 112.201 -68.807 1.00 45.84 69 ARG F C 1
ATOM 6293 O O . ARG G 2 66 ? 47.305 113.330 -69.095 1.00 47.69 69 ARG F O 1
ATOM 6301 N N . PRO G 2 67 ? 46.596 111.304 -69.740 1.00 49.03 70 PRO F N 1
ATOM 6302 C CA . PRO G 2 67 ? 46.659 111.609 -71.168 1.00 49.77 70 PRO F CA 1
ATOM 6303 C C . PRO G 2 67 ? 45.425 112.259 -71.768 1.00 50.99 70 PRO F C 1
ATOM 6304 O O . PRO G 2 67 ? 45.475 112.728 -72.906 1.00 52.21 70 PRO F O 1
ATOM 6308 N N . SER G 2 68 ? 44.328 112.299 -71.015 1.00 51.69 71 SER F N 1
ATOM 6309 C CA . SER G 2 68 ? 43.095 112.898 -71.522 1.00 55.32 71 SER F CA 1
ATOM 6310 C C . SER G 2 68 ? 41.907 112.556 -70.642 1.00 51.39 71 SER F C 1
ATOM 6311 O O . SER G 2 68 ? 41.233 111.566 -70.907 1.00 49.56 71 SER F O 1
ATOM 6314 N N . GLN G 2 69 ? 41.626 113.364 -69.623 1.00 48.23 72 GLN F N 1
ATOM 6315 C CA . GLN G 2 69 ? 40.495 113.074 -68.745 1.00 45.91 72 GLN F CA 1
ATOM 6316 C C . GLN G 2 69 ? 40.411 111.564 -68.648 1.00 47.01 72 GLN F C 1
ATOM 6317 O O . GLN G 2 69 ? 41.427 110.912 -68.432 1.00 57.40 72 GLN F O 1
ATOM 6323 N N . GLU G 2 70 ? 39.212 111.020 -68.827 1.00 43.28 73 GLU F N 1
ATOM 6324 C CA . GLU G 2 70 ? 38.973 109.578 -68.802 1.00 40.99 73 GLU F CA 1
ATOM 6325 C C . GLU G 2 70 ? 40.053 108.733 -68.109 1.00 37.50 73 GLU F C 1
ATOM 6326 O O . GLU G 2 70 ? 39.792 108.136 -67.065 1.00 41.62 73 GLU F O 1
ATOM 6332 N N . ASN G 2 71 ? 41.253 108.671 -68.687 1.00 32.40 74 ASN F N 1
ATOM 6333 C CA . ASN G 2 71 ? 42.338 107.894 -68.092 1.00 29.25 74 ASN F CA 1
ATOM 6334 C C . ASN G 2 71 ? 43.356 108.709 -67.292 1.00 31.01 74 ASN F C 1
ATOM 6335 O O . ASN G 2 71 ? 43.661 109.859 -67.614 1.00 34.50 74 ASN F O 1
ATOM 6340 N N . PHE G 2 72 ? 43.884 108.072 -66.251 1.00 34.45 75 PHE F N 1
ATOM 6341 C CA . PHE G 2 72 ? 44.885 108.658 -65.361 1.00 35.06 75 PHE F CA 1
ATOM 6342 C C . PHE G 2 72 ? 45.679 107.480 -64.797 1.00 34.34 75 PHE F C 1
ATOM 6343 O O . PHE G 2 72 ? 45.194 106.752 -63.929 1.00 30.36 75 PHE F O 1
ATOM 6351 N N . SER G 2 73 ? 46.895 107.283 -65.297 1.00 33.89 76 SER F N 1
ATOM 6352 C CA . SER G 2 73 ? 47.722 106.164 -64.860 1.00 36.37 76 SER F CA 1
ATOM 6353 C C . SER G 2 73 ? 48.854 106.508 -63.897 1.00 35.75 76 SER F C 1
ATOM 6354 O O . SER G 2 73 ? 49.435 107.591 -63.952 1.00 37.96 76 SER F O 1
ATOM 6357 N N . LEU G 2 74 ? 49.159 105.555 -63.022 1.00 34.47 77 LEU F N 1
ATOM 6358 C CA . LEU G 2 74 ? 50.217 105.691 -62.028 1.00 33.83 77 LEU F CA 1
ATOM 6359 C C . LEU G 2 74 ? 51.349 104.753 -62.446 1.00 33.85 77 LEU F C 1
ATOM 6360 O O . LEU G 2 74 ? 51.106 103.584 -62.734 1.00 30.08 77 LEU F O 1
ATOM 6365 N N . ILE G 2 75 ? 52.578 105.260 -62.483 1.00 39.01 78 ILE F N 1
ATOM 6366 C CA . ILE G 2 75 ? 53.712 104.436 -62.893 1.00 43.38 78 ILE F CA 1
ATOM 6367 C C . ILE G 2 75 ? 54.788 104.270 -61.826 1.00 45.03 78 ILE F C 1
ATOM 6368 O O . ILE G 2 75 ? 55.148 105.219 -61.130 1.00 45.55 78 ILE F O 1
ATOM 6373 N N . LEU G 2 76 ? 55.304 103.049 -61.725 1.00 48.52 79 LEU F N 1
ATOM 6374 C CA . LEU G 2 76 ? 56.329 102.716 -60.749 1.00 54.19 79 LEU F CA 1
ATOM 6375 C C . LEU G 2 76 ? 57.544 102.039 -61.368 1.00 60.38 79 LEU F C 1
ATOM 6376 O O . LEU G 2 76 ? 57.821 100.878 -61.069 1.00 67.18 79 LEU F O 1
ATOM 6381 N N . GLU G 2 77 ? 58.267 102.743 -62.232 1.00 65.97 80 GLU F N 1
ATOM 6382 C CA . GLU G 2 77 ? 59.457 102.145 -62.819 1.00 72.35 80 GLU F CA 1
ATOM 6383 C C . GLU G 2 77 ? 60.371 101.883 -61.636 1.00 73.89 80 GLU F C 1
ATOM 6384 O O . GLU G 2 77 ? 60.700 102.802 -60.884 1.00 77.54 80 GLU F O 1
ATOM 6390 N N . LEU G 2 78 ? 60.759 100.623 -61.465 1.00 71.86 81 LEU F N 1
ATOM 6391 C CA . LEU G 2 78 ? 61.608 100.228 -60.350 1.00 70.24 81 LEU F CA 1
ATOM 6392 C C . LEU G 2 78 ? 60.788 100.274 -59.065 1.00 67.86 81 LEU F C 1
ATOM 6393 O O . LEU G 2 78 ? 61.053 101.081 -58.175 1.00 65.33 81 LEU F O 1
ATOM 6398 N N . ALA G 2 79 ? 59.791 99.396 -58.984 1.00 68.18 82 ALA F N 1
ATOM 6399 C CA . ALA G 2 79 ? 58.914 99.322 -57.821 1.00 70.04 82 ALA F CA 1
ATOM 6400 C C . ALA G 2 79 ? 59.701 98.958 -56.572 1.00 70.30 82 ALA F C 1
ATOM 6401 O O . ALA G 2 79 ? 60.923 99.075 -56.551 1.00 71.69 82 ALA F O 1
ATOM 6403 N N . THR G 2 80 ? 58.996 98.517 -55.535 1.00 71.63 83 THR F N 1
ATOM 6404 C CA . THR G 2 80 ? 59.626 98.130 -54.279 1.00 75.31 83 THR F CA 1
ATOM 6405 C C . THR G 2 80 ? 58.575 97.742 -53.242 1.00 73.03 83 THR F C 1
ATOM 6406 O O . THR G 2 80 ? 57.552 98.405 -53.109 1.00 73.02 83 THR F O 1
ATOM 6410 N N . PRO G 2 81 ? 58.813 96.640 -52.509 1.00 71.64 84 PRO F N 1
ATOM 6411 C CA . PRO G 2 81 ? 57.893 96.153 -51.477 1.00 71.05 84 PRO F CA 1
ATOM 6412 C C . PRO G 2 81 ? 57.252 97.280 -50.668 1.00 67.23 84 PRO F C 1
ATOM 6413 O O . PRO G 2 81 ? 56.099 97.174 -50.245 1.00 70.12 84 PRO F O 1
ATOM 6417 N N . SER G 2 82 ? 58.000 98.359 -50.462 1.00 60.21 85 SER F N 1
ATOM 6418 C CA . SER G 2 82 ? 57.494 99.503 -49.717 1.00 56.91 85 SER F CA 1
ATOM 6419 C C . SER G 2 82 ? 56.187 99.985 -50.343 1.00 53.98 85 SER F C 1
ATOM 6420 O O . SER G 2 82 ? 55.356 100.599 -49.676 1.00 51.40 85 SER F O 1
ATOM 6423 N N . GLN G 2 83 ? 56.016 99.682 -51.628 1.00 50.71 86 GLN F N 1
ATOM 6424 C CA . GLN G 2 83 ? 54.829 100.079 -52.377 1.00 42.99 86 GLN F CA 1
ATOM 6425 C C . GLN G 2 83 ? 53.822 98.937 -52.547 1.00 40.09 86 GLN F C 1
ATOM 6426 O O . GLN G 2 83 ? 53.086 98.898 -53.531 1.00 39.05 86 GLN F O 1
ATOM 6432 N N . THR G 2 84 ? 53.784 98.019 -51.585 1.00 37.94 87 THR F N 1
ATOM 6433 C CA . THR G 2 84 ? 52.866 96.878 -51.645 1.00 38.66 87 THR F CA 1
ATOM 6434 C C . THR G 2 84 ? 51.525 97.204 -50.990 1.00 37.44 87 THR F C 1
ATOM 6435 O O . THR G 2 84 ? 50.968 96.395 -50.254 1.00 45.19 87 THR F O 1
ATOM 6439 N N . SER G 2 85 ? 50.997 98.387 -51.271 1.00 30.94 88 SER F N 1
ATOM 6440 C CA . SER G 2 85 ? 49.725 98.797 -50.694 1.00 32.20 88 SER F CA 1
ATOM 6441 C C . SER G 2 85 ? 48.538 98.368 -51.558 1.00 32.99 88 SER F C 1
ATOM 6442 O O . SER G 2 85 ? 48.615 97.382 -52.290 1.00 34.73 88 SER F O 1
ATOM 6445 N N . VAL G 2 86 ? 47.435 99.103 -51.442 1.00 31.95 89 VAL F N 1
ATOM 6446 C CA . VAL G 2 86 ? 46.220 98.854 -52.209 1.00 30.81 89 VAL F CA 1
ATOM 6447 C C . VAL G 2 86 ? 45.807 100.215 -52.770 1.00 35.78 89 VAL F C 1
ATOM 6448 O O . VAL G 2 86 ? 45.111 100.982 -52.110 1.00 36.03 89 VAL F O 1
ATOM 6452 N N . TYR G 2 87 ? 46.240 100.503 -53.992 1.00 37.68 90 TYR F N 1
ATOM 6453 C CA . TYR G 2 87 ? 45.964 101.783 -54.631 1.00 37.28 90 TYR F CA 1
ATOM 6454 C C . TYR G 2 87 ? 44.519 102.022 -55.048 1.00 38.56 90 TYR F C 1
ATOM 6455 O O . TYR G 2 87 ? 43.889 101.187 -55.700 1.00 39.96 90 TYR F O 1
ATOM 6464 N N . PHE G 2 88 ? 44.015 103.185 -54.647 1.00 38.78 91 PHE F N 1
ATOM 6465 C CA . PHE G 2 88 ? 42.650 103.607 -54.925 1.00 35.40 91 PHE F CA 1
ATOM 6466 C C . PHE G 2 88 ? 42.649 104.855 -55.799 1.00 34.62 91 PHE F C 1
ATOM 6467 O O . PHE G 2 88 ? 43.347 105.825 -55.506 1.00 34.90 91 PHE F O 1
ATOM 6475 N N . CYS G 2 89 ? 41.864 104.832 -56.868 1.00 34.52 92 CYS F N 1
ATOM 6476 C CA . CYS G 2 89 ? 41.757 105.990 -57.742 1.00 32.07 92 CYS F CA 1
ATOM 6477 C C . CYS G 2 89 ? 40.411 106.639 -57.446 1.00 28.59 92 CYS F C 1
ATOM 6478 O O . CYS G 2 89 ? 39.476 105.969 -57.004 1.00 26.47 92 CYS F O 1
ATOM 6481 N N . ALA G 2 90 ? 40.312 107.941 -57.682 1.00 24.70 93 ALA F N 1
ATOM 6482 C CA . ALA G 2 90 ? 39.072 108.654 -57.419 1.00 25.54 93 ALA F CA 1
ATOM 6483 C C . ALA G 2 90 ? 38.894 109.831 -58.367 1.00 30.43 93 ALA F C 1
ATOM 6484 O O . ALA G 2 90 ? 39.866 110.383 -58.872 1.00 32.16 93 ALA F O 1
ATOM 6486 N N . SER G 2 91 ? 37.643 110.214 -58.591 1.00 35.37 94 SER F N 1
ATOM 6487 C CA . SER G 2 91 ? 37.335 111.319 -59.486 1.00 35.30 94 SER F CA 1
ATOM 6488 C C . SER G 2 91 ? 36.322 112.279 -58.872 1.00 37.23 94 SER F C 1
ATOM 6489 O O . SER G 2 91 ? 35.529 111.901 -58.008 1.00 38.16 94 SER F O 1
ATOM 6492 N N . GLY G 2 92 ? 36.367 113.527 -59.325 1.00 35.14 95 GLY F N 1
ATOM 6493 C CA . GLY G 2 92 ? 35.456 114.540 -58.825 1.00 38.60 95 GLY F CA 1
ATOM 6494 C C . GLY G 2 92 ? 35.430 115.713 -59.783 1.00 43.29 95 GLY F C 1
ATOM 6495 O O . GLY G 2 92 ? 36.334 115.862 -60.608 1.00 45.45 95 GLY F O 1
ATOM 6496 N N . GLY G 2 93 ? 34.402 116.549 -59.679 1.00 45.62 96 GLY F N 1
ATOM 6497 C CA . GLY G 2 93 ? 34.306 117.694 -60.562 1.00 53.80 96 GLY F CA 1
ATOM 6498 C C . GLY G 2 93 ? 33.440 118.817 -60.030 1.00 56.86 96 GLY F C 1
ATOM 6499 O O . GLY G 2 93 ? 33.334 119.872 -60.658 1.00 60.63 96 GLY F O 1
ATOM 6500 N N . GLN G 2 94 ? 32.820 118.603 -58.874 1.00 59.92 97 GLN F N 1
ATOM 6501 C CA . GLN G 2 94 ? 31.957 119.623 -58.280 1.00 66.32 97 GLN F CA 1
ATOM 6502 C C . GLN G 2 94 ? 32.558 120.245 -57.015 1.00 67.08 97 GLN F C 1
ATOM 6503 O O . GLN G 2 94 ? 33.300 119.596 -56.284 1.00 65.62 97 GLN F O 1
ATOM 6509 N N . GLY G 2 95 ? 32.233 121.509 -56.763 1.00 69.04 98 GLY F N 1
ATOM 6510 C CA . GLY G 2 95 ? 32.775 122.175 -55.590 1.00 67.57 98 GLY F CA 1
ATOM 6511 C C . GLY G 2 95 ? 32.150 121.815 -54.254 1.00 67.84 98 GLY F C 1
ATOM 6512 O O . GLY G 2 95 ? 31.048 122.220 -53.954 1.00 74.86 98 GLY F O 1
ATOM 6513 N N . ARG G 2 96 ? 32.850 121.056 -53.430 1.00 61.21 99 ARG F N 1
ATOM 6514 C CA . ARG G 2 96 ? 32.327 120.660 -52.114 1.00 57.29 99 ARG F CA 1
ATOM 6515 C C . ARG G 2 96 ? 33.305 119.569 -51.790 1.00 53.98 99 ARG F C 1
ATOM 6516 O O . ARG G 2 96 ? 33.569 119.238 -50.635 1.00 60.85 99 ARG F O 1
ATOM 6524 N N . ALA G 2 97 ? 33.844 119.042 -52.883 1.00 46.57 104 ALA F N 1
ATOM 6525 C CA . ALA G 2 97 ? 34.845 117.996 -52.915 1.00 43.42 104 ALA F CA 1
ATOM 6526 C C . ALA G 2 97 ? 34.295 116.591 -52.994 1.00 47.09 104 ALA F C 1
ATOM 6527 O O . ALA G 2 97 ? 34.991 115.639 -52.656 1.00 47.88 104 ALA F O 1
ATOM 6529 N N . GLU G 2 98 ? 33.055 116.447 -53.453 1.00 51.10 105 GLU F N 1
ATOM 6530 C CA . GLU G 2 98 ? 32.470 115.114 -53.603 1.00 52.43 105 GLU F CA 1
ATOM 6531 C C . GLU G 2 98 ? 33.453 114.334 -54.473 1.00 50.47 105 GLU F C 1
ATOM 6532 O O . GLU G 2 98 ? 33.590 114.608 -55.666 1.00 55.02 105 GLU F O 1
ATOM 6538 N N . GLN G 2 99 ? 34.149 113.378 -53.866 1.00 43.11 106 GLN F N 1
ATOM 6539 C CA . GLN G 2 99 ? 35.126 112.572 -54.586 1.00 37.86 106 GLN F CA 1
ATOM 6540 C C . GLN G 2 99 ? 34.592 111.150 -54.740 1.00 38.97 106 GLN F C 1
ATOM 6541 O O . GLN G 2 99 ? 34.153 110.535 -53.768 1.00 39.63 106 GLN F O 1
ATOM 6547 N N . PHE G 2 100 ? 34.628 110.638 -55.966 1.00 36.97 107 PHE F N 1
ATOM 6548 C CA . PHE G 2 100 ? 34.139 109.294 -56.253 1.00 32.90 107 PHE F CA 1
ATOM 6549 C C . PHE G 2 100 ? 35.296 108.324 -56.430 1.00 32.75 107 PHE F C 1
ATOM 6550 O O . PHE G 2 100 ? 36.210 108.568 -57.218 1.00 32.55 107 PHE F O 1
ATOM 6558 N N . PHE G 2 101 ? 35.235 107.208 -55.713 1.00 32.41 108 PHE F N 1
ATOM 6559 C CA . PHE G 2 101 ? 36.313 106.228 -55.738 1.00 35.73 108 PHE F CA 1
ATOM 6560 C C . PHE G 2 101 ? 36.183 105.022 -56.656 1.00 32.06 108 PHE F C 1
ATOM 6561 O O . PHE G 2 101 ? 35.090 104.645 -57.081 1.00 33.40 108 PHE F O 1
ATOM 6569 N N . GLY G 2 102 ? 37.336 104.421 -56.943 1.00 30.65 109 GLY F N 1
ATOM 6570 C CA . GLY G 2 102 ? 37.390 103.239 -57.782 1.00 33.71 109 GLY F CA 1
ATOM 6571 C C . GLY G 2 102 ? 37.310 102.024 -56.880 1.00 36.52 109 GLY F C 1
ATOM 6572 O O . GLY G 2 102 ? 37.362 102.161 -55.663 1.00 39.06 109 GLY F O 1
ATOM 6573 N N . PRO G 2 103 ? 37.190 100.818 -57.436 1.00 33.28 110 PRO F N 1
ATOM 6574 C CA . PRO G 2 103 ? 37.101 99.589 -56.641 1.00 33.37 110 PRO F CA 1
ATOM 6575 C C . PRO G 2 103 ? 38.366 99.243 -55.864 1.00 37.93 110 PRO F C 1
ATOM 6576 O O . PRO G 2 103 ? 38.323 98.450 -54.925 1.00 39.12 110 PRO F O 1
ATOM 6580 N N . GLY G 2 104 ? 39.485 99.841 -56.256 1.00 43.68 111 GLY F N 1
ATOM 6581 C CA . GLY G 2 104 ? 40.738 99.561 -55.576 1.00 44.69 111 GLY F CA 1
ATOM 6582 C C . GLY G 2 104 ? 41.586 98.575 -56.359 1.00 43.86 111 GLY F C 1
ATOM 6583 O O . GLY G 2 104 ? 41.074 97.846 -57.208 1.00 44.48 111 GLY F O 1
ATOM 6584 N N . THR G 2 105 ? 42.884 98.557 -56.072 1.00 42.06 112 THR F N 1
ATOM 6585 C CA . THR G 2 105 ? 43.812 97.658 -56.752 1.00 43.01 112 THR F CA 1
ATOM 6586 C C . THR G 2 105 ? 44.893 97.238 -55.765 1.00 45.73 112 THR F C 1
ATOM 6587 O O . THR G 2 105 ? 45.614 98.084 -55.236 1.00 47.18 112 THR F O 1
ATOM 6591 N N . ARG G 2 106 ? 45.007 95.940 -55.507 1.00 44.98 113 ARG F N 1
ATOM 6592 C CA . ARG G 2 106 ? 46.020 95.475 -54.568 1.00 49.67 113 ARG F CA 1
ATOM 6593 C C . ARG G 2 106 ? 47.328 95.137 -55.260 1.00 51.22 113 ARG F C 1
ATOM 6594 O O . ARG G 2 106 ? 47.387 94.223 -56.082 1.00 53.49 113 ARG F O 1
ATOM 6602 N N . LEU G 2 107 ? 48.380 95.874 -54.923 1.00 52.44 114 LEU F N 1
ATOM 6603 C CA . LEU G 2 107 ? 49.681 95.611 -55.511 1.00 49.99 114 LEU F CA 1
ATOM 6604 C C . LEU G 2 107 ? 50.595 94.971 -54.486 1.00 49.89 114 LEU F C 1
ATOM 6605 O O . LEU G 2 107 ? 50.749 95.468 -53.369 1.00 50.43 114 LEU F O 1
ATOM 6610 N N . THR G 2 108 ? 51.194 93.857 -54.881 1.00 50.63 115 THR F N 1
ATOM 6611 C CA . THR G 2 108 ? 52.108 93.132 -54.018 1.00 51.11 115 THR F CA 1
ATOM 6612 C C . THR G 2 108 ? 53.463 93.027 -54.693 1.00 52.82 115 THR F C 1
ATOM 6613 O O . THR G 2 108 ? 53.648 92.231 -55.611 1.00 52.97 115 THR F O 1
ATOM 6617 N N . VAL G 2 109 ? 54.402 93.854 -54.252 1.00 55.44 116 VAL F N 1
ATOM 6618 C CA . VAL G 2 109 ? 55.748 93.826 -54.804 1.00 60.20 116 VAL F CA 1
ATOM 6619 C C . VAL G 2 109 ? 56.426 92.668 -54.086 1.00 64.47 116 VAL F C 1
ATOM 6620 O O . VAL G 2 109 ? 56.657 92.732 -52.878 1.00 63.89 116 VAL F O 1
ATOM 6624 N N . LEU G 2 110 A 56.731 91.609 -54.827 1.00 71.65 116 LEU F N 1
ATOM 6625 C CA . LEU G 2 110 A 57.340 90.426 -54.240 1.00 75.38 116 LEU F CA 1
ATOM 6626 C C . LEU G 2 110 A 58.759 90.613 -53.724 1.00 80.21 116 LEU F C 1
ATOM 6627 O O . LEU G 2 110 A 59.050 90.261 -52.583 1.00 81.22 116 LEU F O 1
ATOM 6632 N N . GLY G 2 111 B 59.631 91.166 -54.562 1.00 84.57 116 GLY F N 1
ATOM 6633 C CA . GLY G 2 111 B 61.018 91.390 -54.176 1.00 93.49 116 GLY F CA 1
ATOM 6634 C C . GLY G 2 111 B 61.505 90.770 -52.876 1.00 98.61 116 GLY F C 1
ATOM 6635 O O . GLY G 2 111 B 61.987 89.636 -52.863 1.00 100.00 116 GLY F O 1
ATOM 6636 N N . SER G 2 112 C 61.389 91.508 -51.777 1.00 100.00 116 SER F N 1
ATOM 6637 C CA . SER G 2 112 C 61.835 91.004 -50.482 1.00 100.00 116 SER F CA 1
ATOM 6638 C C . SER G 2 112 C 60.955 91.501 -49.338 1.00 100.00 116 SER F C 1
ATOM 6639 O O . SER G 2 112 C 60.128 92.404 -49.592 1.00 100.00 116 SER F O 1
ATOM 6643 N N . ILE H 3 1 ? 33.537 150.446 -52.209 1.00 100.00 1 ILE G N 1
ATOM 6644 C CA . ILE H 3 1 ? 33.443 151.089 -50.904 1.00 100.00 1 ILE G CA 1
ATOM 6645 C C . ILE H 3 1 ? 34.820 151.522 -50.419 1.00 100.00 1 ILE G C 1
ATOM 6646 O O . ILE H 3 1 ? 35.824 151.336 -51.112 1.00 100.00 1 ILE G O 1
ATOM 6651 N N . GLU H 3 2 ? 34.857 152.110 -49.229 1.00 100.00 2 GLU G N 1
ATOM 6652 C CA . GLU H 3 2 ? 36.107 152.571 -48.647 1.00 100.00 2 GLU G CA 1
ATOM 6653 C C . GLU H 3 2 ? 36.337 151.941 -47.275 1.00 100.00 2 GLU G C 1
ATOM 6654 O O . GLU H 3 2 ? 35.489 152.028 -46.384 1.00 100.00 2 GLU G O 1
ATOM 6660 N N . ALA H 3 3 ? 37.491 151.300 -47.123 1.00 97.15 3 ALA G N 1
ATOM 6661 C CA . ALA H 3 3 ? 37.863 150.652 -45.873 1.00 95.87 3 ALA G CA 1
ATOM 6662 C C . ALA H 3 3 ? 39.337 150.927 -45.620 1.00 94.72 3 ALA G C 1
ATOM 6663 O O . ALA H 3 3 ? 40.014 151.517 -46.461 1.00 94.69 3 ALA G O 1
ATOM 6665 N N . ASP H 3 4 ? 39.842 150.498 -44.469 1.00 93.42 4 ASP G N 1
ATOM 6666 C CA . ASP H 3 4 ? 41.240 150.728 -44.135 1.00 91.30 4 ASP G CA 1
ATOM 6667 C C . ASP H 3 4 ? 42.211 149.992 -45.056 1.00 88.90 4 ASP G C 1
ATOM 6668 O O . ASP H 3 4 ? 43.250 150.538 -45.427 1.00 88.69 4 ASP G O 1
ATOM 6673 N N . HIS H 3 5 ? 41.879 148.760 -45.429 1.00 86.55 5 HIS G N 1
ATOM 6674 C CA . HIS H 3 5 ? 42.748 147.987 -46.313 1.00 84.49 5 HIS G CA 1
ATOM 6675 C C . HIS H 3 5 ? 41.983 147.072 -47.264 1.00 83.27 5 HIS G C 1
ATOM 6676 O O . HIS H 3 5 ? 40.834 146.713 -47.004 1.00 84.71 5 HIS G O 1
ATOM 6683 N N . VAL H 3 6 ? 42.628 146.692 -48.364 1.00 81.27 6 VAL G N 1
ATOM 6684 C CA . VAL H 3 6 ? 41.993 145.844 -49.369 1.00 79.21 6 VAL G CA 1
ATOM 6685 C C . VAL H 3 6 ? 42.808 144.618 -49.752 1.00 75.65 6 VAL G C 1
ATOM 6686 O O . VAL H 3 6 ? 43.904 144.730 -50.300 1.00 73.34 6 VAL G O 1
ATOM 6690 N N . GLY H 3 7 ? 42.251 143.446 -49.474 1.00 72.37 7 GLY G N 1
ATOM 6691 C CA . GLY H 3 7 ? 42.939 142.216 -49.806 1.00 67.16 7 GLY G CA 1
ATOM 6692 C C . GLY H 3 7 ? 42.266 141.439 -50.918 1.00 63.25 7 GLY G C 1
ATOM 6693 O O . GLY H 3 7 ? 41.279 140.739 -50.690 1.00 60.26 7 GLY G O 1
ATOM 6694 N N . SER H 3 8 ? 42.785 141.578 -52.131 1.00 62.19 8 SER G N 1
ATOM 6695 C CA . SER H 3 8 ? 42.252 140.851 -53.272 1.00 63.76 8 SER G CA 1
ATOM 6696 C C . SER H 3 8 ? 43.126 139.608 -53.363 1.00 66.26 8 SER G C 1
ATOM 6697 O O . SER H 3 8 ? 44.144 139.593 -54.059 1.00 67.16 8 SER G O 1
ATOM 6700 N N . TYR H 3 9 ? 42.723 138.571 -52.638 1.00 66.62 9 TYR G N 1
ATOM 6701 C CA . TYR H 3 9 ? 43.477 137.328 -52.581 1.00 65.92 9 TYR G CA 1
ATOM 6702 C C . TYR H 3 9 ? 43.164 136.299 -53.660 1.00 63.24 9 TYR G C 1
ATOM 6703 O O . TYR H 3 9 ? 42.216 135.526 -53.545 1.00 60.25 9 TYR G O 1
ATOM 6712 N N . GLY H 3 10 A 43.978 136.298 -54.709 1.00 63.09 9 GLY G N 1
ATOM 6713 C CA . GLY H 3 10 A 43.806 135.342 -55.786 1.00 65.90 9 GLY G CA 1
ATOM 6714 C C . GLY H 3 10 A 42.855 135.735 -56.896 1.00 67.34 9 GLY G C 1
ATOM 6715 O O . GLY H 3 10 A 41.735 135.234 -56.960 1.00 70.77 9 GLY G O 1
ATOM 6716 N N . ILE H 3 11 ? 43.294 136.627 -57.777 1.00 68.94 10 ILE G N 1
ATOM 6717 C CA . ILE H 3 11 ? 42.459 137.055 -58.892 1.00 72.13 10 ILE G CA 1
ATOM 6718 C C . ILE H 3 11 ? 42.816 136.219 -60.111 1.00 70.56 10 ILE G C 1
ATOM 6719 O O . ILE H 3 11 ? 43.739 136.546 -60.860 1.00 70.50 10 ILE G O 1
ATOM 6724 N N . THR H 3 12 ? 42.085 135.126 -60.290 1.00 70.06 11 THR G N 1
ATOM 6725 C CA . THR H 3 12 ? 42.304 134.222 -61.409 1.00 69.67 11 THR G CA 1
ATOM 6726 C C . THR H 3 12 ? 41.767 134.858 -62.680 1.00 63.98 11 THR G C 1
ATOM 6727 O O . THR H 3 12 ? 40.669 135.414 -62.684 1.00 61.86 11 THR G O 1
ATOM 6731 N N . VAL H 3 13 ? 42.544 134.782 -63.752 1.00 60.56 12 VAL G N 1
ATOM 6732 C CA . VAL H 3 13 ? 42.111 135.348 -65.019 1.00 63.58 12 VAL G CA 1
ATOM 6733 C C . VAL H 3 13 ? 42.507 134.430 -66.160 1.00 65.99 12 VAL G C 1
ATOM 6734 O O . VAL H 3 13 ? 43.674 134.067 -66.311 1.00 63.06 12 VAL G O 1
ATOM 6738 N N . TYR H 3 14 ? 41.515 134.054 -66.955 1.00 66.89 13 TYR G N 1
ATOM 6739 C CA . TYR H 3 14 ? 41.726 133.170 -68.087 1.00 69.28 13 TYR G CA 1
ATOM 6740 C C . TYR H 3 14 ? 41.159 133.833 -69.330 1.00 71.10 13 TYR G C 1
ATOM 6741 O O . TYR H 3 14 ? 40.172 134.567 -69.260 1.00 71.34 13 TYR G O 1
ATOM 6750 N N . GLN H 3 15 ? 41.791 133.578 -70.468 1.00 71.24 14 GLN G N 1
ATOM 6751 C CA . GLN H 3 15 ? 41.346 134.139 -71.730 1.00 73.63 14 GLN G CA 1
ATOM 6752 C C . GLN H 3 15 ? 41.606 133.138 -72.839 1.00 75.61 14 GLN G C 1
ATOM 6753 O O . GLN H 3 15 ? 42.530 132.332 -72.751 1.00 74.90 14 GLN G O 1
ATOM 6759 N N . SER H 3 16 ? 40.781 133.184 -73.878 1.00 81.44 15 SER G N 1
ATOM 6760 C CA . SER H 3 16 ? 40.932 132.273 -75.002 1.00 85.88 15 SER G CA 1
ATOM 6761 C C . SER H 3 16 ? 40.648 132.994 -76.314 1.00 87.61 15 SER G C 1
ATOM 6762 O O . SER H 3 16 ? 39.887 133.960 -76.349 1.00 88.64 15 SER G O 1
ATOM 6765 N N . PRO H 3 17 ? 41.267 132.531 -77.411 1.00 88.71 16 PRO G N 1
ATOM 6766 C CA . PRO H 3 17 ? 42.185 131.389 -77.407 1.00 88.48 16 PRO G CA 1
ATOM 6767 C C . PRO H 3 17 ? 43.636 131.762 -77.115 1.00 87.59 16 PRO G C 1
ATOM 6768 O O . PRO H 3 17 ? 43.970 132.940 -76.966 1.00 87.22 16 PRO G O 1
ATOM 6772 N N . GLY H 3 18 ? 44.495 130.751 -77.045 1.00 86.22 17 GLY G N 1
ATOM 6773 C CA . GLY H 3 18 ? 45.899 130.974 -76.753 1.00 84.11 17 GLY G CA 1
ATOM 6774 C C . GLY H 3 18 ? 46.216 130.446 -75.365 1.00 83.00 17 GLY G C 1
ATOM 6775 O O . GLY H 3 18 ? 47.376 130.228 -75.015 1.00 82.94 17 GLY G O 1
ATOM 6776 N N . ASP H 3 19 ? 45.159 130.237 -74.583 1.00 83.65 18 ASP G N 1
ATOM 6777 C CA . ASP H 3 19 ? 45.259 129.732 -73.218 1.00 82.87 18 ASP G CA 1
ATOM 6778 C C . ASP H 3 19 ? 45.931 130.744 -72.298 1.00 80.16 18 ASP G C 1
ATOM 6779 O O . ASP H 3 19 ? 47.075 130.569 -71.885 1.00 78.04 18 ASP G O 1
ATOM 6784 N N . ILE H 3 20 ? 45.194 131.800 -71.978 1.00 79.85 19 ILE G N 1
ATOM 6785 C CA . ILE H 3 20 ? 45.692 132.869 -71.123 1.00 78.85 19 ILE G CA 1
ATOM 6786 C C . ILE H 3 20 ? 45.325 132.629 -69.664 1.00 75.44 19 ILE G C 1
ATOM 6787 O O . ILE H 3 20 ? 44.201 132.233 -69.354 1.00 75.23 19 ILE G O 1
ATOM 6792 N N . GLY H 3 21 ? 46.276 132.870 -68.769 1.00 71.81 20 GLY G N 1
ATOM 6793 C CA . GLY H 3 21 ? 46.013 132.674 -67.357 1.00 70.18 20 GLY G CA 1
ATOM 6794 C C . GLY H 3 21 ? 46.906 133.471 -66.429 1.00 69.02 20 GLY G C 1
ATOM 6795 O O . GLY H 3 21 ? 48.101 133.633 -66.681 1.00 66.99 20 GLY G O 1
ATOM 6796 N N . GLN H 3 22 ? 46.317 133.970 -65.347 1.00 67.67 21 GLN G N 1
ATOM 6797 C CA . GLN H 3 22 ? 47.060 134.744 -64.365 1.00 66.70 21 GLN G CA 1
ATOM 6798 C C . GLN H 3 22 ? 46.361 134.742 -63.017 1.00 66.32 21 GLN G C 1
ATOM 6799 O O . GLN H 3 22 ? 45.249 135.250 -62.875 1.00 64.81 21 GLN G O 1
ATOM 6805 N N . TYR H 3 23 ? 47.022 134.147 -62.032 1.00 68.14 22 TYR G N 1
ATOM 6806 C CA . TYR H 3 23 ? 46.499 134.083 -60.676 1.00 70.72 22 TYR G CA 1
ATOM 6807 C C . TYR H 3 23 ? 47.327 135.107 -59.919 1.00 72.30 22 TYR G C 1
ATOM 6808 O O . TYR H 3 23 ? 48.554 135.099 -60.008 1.00 72.84 22 TYR G O 1
ATOM 6817 N N . THR H 3 24 ? 46.669 135.993 -59.182 1.00 72.80 23 THR G N 1
ATOM 6818 C CA . THR H 3 24 ? 47.404 137.025 -58.466 1.00 69.65 23 THR G CA 1
ATOM 6819 C C . THR H 3 24 ? 46.809 137.406 -57.118 1.00 67.90 23 THR G C 1
ATOM 6820 O O . THR H 3 24 ? 45.597 137.353 -56.918 1.00 65.49 23 THR G O 1
ATOM 6824 N N . PHE H 3 25 ? 47.685 137.792 -56.196 1.00 68.19 24 PHE G N 1
ATOM 6825 C CA . PHE H 3 25 ? 47.281 138.206 -54.858 1.00 70.68 24 PHE G CA 1
ATOM 6826 C C . PHE H 3 25 ? 47.595 139.691 -54.731 1.00 72.89 24 PHE G C 1
ATOM 6827 O O . PHE H 3 25 ? 48.694 140.131 -55.071 1.00 72.04 24 PHE G O 1
ATOM 6835 N N . GLU H 3 26 ? 46.631 140.461 -54.244 1.00 74.29 25 GLU G N 1
ATOM 6836 C CA . GLU H 3 26 ? 46.832 141.893 -54.092 1.00 75.89 25 GLU G CA 1
ATOM 6837 C C . GLU H 3 26 ? 46.416 142.384 -52.717 1.00 77.54 25 GLU G C 1
ATOM 6838 O O . GLU H 3 26 ? 45.508 141.836 -52.093 1.00 77.71 25 GLU G O 1
ATOM 6844 N N . PHE H 3 27 ? 47.102 143.420 -52.252 1.00 80.40 26 PHE G N 1
ATOM 6845 C CA . PHE H 3 27 ? 46.822 144.030 -50.960 1.00 83.05 26 PHE G CA 1
ATOM 6846 C C . PHE H 3 27 ? 47.167 145.506 -51.078 1.00 83.46 26 PHE G C 1
ATOM 6847 O O . PHE H 3 27 ? 48.297 145.862 -51.416 1.00 82.52 26 PHE G O 1
ATOM 6855 N N . ASP H 3 28 ? 46.184 146.361 -50.812 1.00 83.96 27 ASP G N 1
ATOM 6856 C CA . ASP H 3 28 ? 46.370 147.808 -50.898 1.00 85.06 27 ASP G CA 1
ATOM 6857 C C . ASP H 3 28 ? 46.531 148.269 -52.347 1.00 84.83 27 ASP G C 1
ATOM 6858 O O . ASP H 3 28 ? 46.425 149.461 -52.644 1.00 88.09 27 ASP G O 1
ATOM 6863 N N . GLY H 3 29 ? 46.791 147.326 -53.248 1.00 82.13 28 GLY G N 1
ATOM 6864 C CA . GLY H 3 29 ? 46.941 147.678 -54.648 1.00 78.21 28 GLY G CA 1
ATOM 6865 C C . GLY H 3 29 ? 48.288 147.350 -55.267 1.00 78.44 28 GLY G C 1
ATOM 6866 O O . GLY H 3 29 ? 48.442 147.415 -56.488 1.00 77.31 28 GLY G O 1
ATOM 6867 N N . ASP H 3 30 ? 49.269 147.013 -54.437 1.00 78.59 29 ASP G N 1
ATOM 6868 C CA . ASP H 3 30 ? 50.594 146.666 -54.939 1.00 80.88 29 ASP G CA 1
ATOM 6869 C C . ASP H 3 30 ? 50.632 145.157 -55.182 1.00 81.77 29 ASP G C 1
ATOM 6870 O O . ASP H 3 30 ? 49.854 144.412 -54.582 1.00 81.38 29 ASP G O 1
ATOM 6875 N N . GLU H 3 31 ? 51.526 144.701 -56.057 1.00 82.28 30 GLU G N 1
ATOM 6876 C CA . GLU H 3 31 ? 51.604 143.274 -56.364 1.00 81.66 30 GLU G CA 1
ATOM 6877 C C . GLU H 3 31 ? 52.213 142.422 -55.262 1.00 82.58 30 GLU G C 1
ATOM 6878 O O . GLU H 3 31 ? 53.424 142.449 -55.033 1.00 84.50 30 GLU G O 1
ATOM 6884 N N . LEU H 3 32 ? 51.359 141.661 -54.584 1.00 80.65 31 LEU G N 1
ATOM 6885 C CA . LEU H 3 32 ? 51.804 140.776 -53.519 1.00 79.73 31 LEU G CA 1
ATOM 6886 C C . LEU H 3 32 ? 52.634 139.680 -54.175 1.00 79.51 31 LEU G C 1
ATOM 6887 O O . LEU H 3 32 ? 53.818 139.509 -53.877 1.00 79.31 31 LEU G O 1
ATOM 6892 N N . PHE H 3 33 ? 51.993 138.942 -55.076 1.00 78.34 32 PHE G N 1
ATOM 6893 C CA . PHE H 3 33 ? 52.652 137.870 -55.806 1.00 76.69 32 PHE G CA 1
ATOM 6894 C C . PHE H 3 33 ? 51.745 137.312 -56.897 1.00 74.78 32 PHE G C 1
ATOM 6895 O O . PHE H 3 33 ? 50.535 137.549 -56.908 1.00 74.55 32 PHE G O 1
ATOM 6903 N N . TYR H 3 34 ? 52.349 136.569 -57.816 1.00 72.82 33 TYR G N 1
ATOM 6904 C CA . TYR H 3 34 ? 51.633 135.943 -58.920 1.00 72.52 33 TYR G CA 1
ATOM 6905 C C . TYR H 3 34 ? 52.197 134.533 -59.016 1.00 70.49 33 TYR G C 1
ATOM 6906 O O . TYR H 3 34 ? 53.220 134.244 -58.403 1.00 70.56 33 TYR G O 1
ATOM 6915 N N . VAL H 3 35 ? 51.548 133.661 -59.780 1.00 68.57 34 VAL G N 1
ATOM 6916 C CA . VAL H 3 35 ? 52.021 132.283 -59.903 1.00 64.63 34 VAL G CA 1
ATOM 6917 C C . VAL H 3 35 ? 52.517 131.912 -61.292 1.00 62.41 34 VAL G C 1
ATOM 6918 O O . VAL H 3 35 ? 51.807 132.097 -62.283 1.00 64.36 34 VAL G O 1
ATOM 6922 N N . ASP H 3 36 ? 53.737 131.386 -61.368 1.00 59.45 35 ASP G N 1
ATOM 6923 C CA . ASP H 3 36 ? 54.269 130.967 -62.655 1.00 58.73 35 ASP G CA 1
ATOM 6924 C C . ASP H 3 36 ? 53.602 129.636 -62.945 1.00 58.53 35 ASP G C 1
ATOM 6925 O O . ASP H 3 36 ? 54.084 128.579 -62.532 1.00 59.17 35 ASP G O 1
ATOM 6930 N N . LEU H 3 37 ? 52.482 129.703 -63.654 1.00 56.38 36 LEU G N 1
ATOM 6931 C CA . LEU H 3 37 ? 51.698 128.526 -63.995 1.00 52.93 36 LEU G CA 1
ATOM 6932 C C . LEU H 3 37 ? 52.458 127.417 -64.713 1.00 54.29 36 LEU G C 1
ATOM 6933 O O . LEU H 3 37 ? 51.927 126.325 -64.899 1.00 57.35 36 LEU G O 1
ATOM 6938 N N . ASP H 3 38 ? 53.694 127.692 -65.111 1.00 57.47 37 ASP G N 1
ATOM 6939 C CA . ASP H 3 38 ? 54.499 126.693 -65.806 1.00 64.22 37 ASP G CA 1
ATOM 6940 C C . ASP H 3 38 ? 55.587 126.128 -64.899 1.00 64.22 37 ASP G C 1
ATOM 6941 O O . ASP H 3 38 ? 56.161 125.075 -65.176 1.00 65.40 37 ASP G O 1
ATOM 6946 N N . LYS H 3 39 ? 55.870 126.838 -63.814 1.00 63.16 38 LYS G N 1
ATOM 6947 C CA . LYS H 3 39 ? 56.875 126.402 -62.853 1.00 64.28 38 LYS G CA 1
ATOM 6948 C C . LYS H 3 39 ? 56.155 125.934 -61.597 1.00 61.64 38 LYS G C 1
ATOM 6949 O O . LYS H 3 39 ? 56.762 125.343 -60.703 1.00 60.06 38 LYS G O 1
ATOM 6955 N N . LYS H 3 40 ? 54.852 126.196 -61.543 1.00 60.76 39 LYS G N 1
ATOM 6956 C CA . LYS H 3 40 ? 54.051 125.825 -60.383 1.00 61.35 39 LYS G CA 1
ATOM 6957 C C . LYS H 3 40 ? 54.767 126.429 -59.188 1.00 63.49 39 LYS G C 1
ATOM 6958 O O . LYS H 3 40 ? 55.124 125.731 -58.237 1.00 63.15 39 LYS G O 1
ATOM 6964 N N . GLU H 3 41 ? 54.971 127.740 -59.250 1.00 66.04 40 GLU G N 1
ATOM 6965 C CA . GLU H 3 41 ? 55.680 128.458 -58.204 1.00 67.13 40 GLU G CA 1
ATOM 6966 C C . GLU H 3 41 ? 55.024 129.769 -57.784 1.00 67.92 40 GLU G C 1
ATOM 6967 O O . GLU H 3 41 ? 54.449 130.486 -58.604 1.00 67.73 40 GLU G O 1
ATOM 6973 N N . THR H 3 42 ? 55.137 130.078 -56.496 1.00 69.03 41 THR G N 1
ATOM 6974 C CA . THR H 3 42 ? 54.589 131.308 -55.946 1.00 71.51 41 THR G CA 1
ATOM 6975 C C . THR H 3 42 ? 55.720 132.329 -55.942 1.00 72.74 41 THR G C 1
ATOM 6976 O O . THR H 3 42 ? 56.742 132.127 -55.288 1.00 74.85 41 THR G O 1
ATOM 6980 N N . VAL H 3 43 ? 55.543 133.419 -56.679 1.00 73.37 42 VAL G N 1
ATOM 6981 C CA . VAL H 3 43 ? 56.572 134.449 -56.752 1.00 69.43 42 VAL G CA 1
ATOM 6982 C C . VAL H 3 43 ? 56.086 135.787 -56.223 1.00 68.32 42 VAL G C 1
ATOM 6983 O O . VAL H 3 43 ? 55.131 136.365 -56.739 1.00 63.23 42 VAL G O 1
ATOM 6987 N N . TRP H 3 44 ? 56.767 136.268 -55.189 1.00 71.93 43 TRP G N 1
ATOM 6988 C CA . TRP H 3 44 ? 56.437 137.541 -54.558 1.00 78.00 43 TRP G CA 1
ATOM 6989 C C . TRP H 3 44 ? 57.274 138.675 -55.129 1.00 82.69 43 TRP G C 1
ATOM 6990 O O . TRP H 3 44 ? 58.426 138.476 -55.529 1.00 86.48 43 TRP G O 1
ATOM 7001 N N . MET H 3 45 ? 56.689 139.867 -55.158 1.00 83.56 44 MET G N 1
ATOM 7002 C CA . MET H 3 45 ? 57.389 141.037 -55.662 1.00 83.77 44 MET G CA 1
ATOM 7003 C C . MET H 3 45 ? 58.548 141.349 -54.715 1.00 83.47 44 MET G C 1
ATOM 7004 O O . MET H 3 45 ? 59.641 141.718 -55.150 1.00 82.72 44 MET G O 1
ATOM 7009 N N . LEU H 3 46 ? 58.307 141.164 -53.420 1.00 81.96 45 LEU G N 1
ATOM 7010 C CA . LEU H 3 46 ? 59.305 141.446 -52.391 1.00 79.31 45 LEU G CA 1
ATOM 7011 C C . LEU H 3 46 ? 59.766 140.198 -51.639 1.00 78.29 45 LEU G C 1
ATOM 7012 O O . LEU H 3 46 ? 59.150 139.790 -50.660 1.00 78.83 45 LEU G O 1
ATOM 7017 N N . PRO H 3 47 ? 60.868 139.583 -52.091 1.00 77.62 46 PRO G N 1
ATOM 7018 C CA . PRO H 3 47 ? 61.498 138.379 -51.539 1.00 79.95 46 PRO G CA 1
ATOM 7019 C C . PRO H 3 47 ? 61.284 138.055 -50.056 1.00 83.53 46 PRO G C 1
ATOM 7020 O O . PRO H 3 47 ? 60.461 137.209 -49.720 1.00 86.45 46 PRO G O 1
ATOM 7024 N N . GLU H 3 48 ? 62.037 138.715 -49.176 1.00 86.48 47 GLU G N 1
ATOM 7025 C CA . GLU H 3 48 ? 61.949 138.468 -47.732 1.00 87.42 47 GLU G CA 1
ATOM 7026 C C . GLU H 3 48 ? 60.528 138.463 -47.157 1.00 86.07 47 GLU G C 1
ATOM 7027 O O . GLU H 3 48 ? 60.331 138.195 -45.970 1.00 85.23 47 GLU G O 1
ATOM 7033 N N . PHE H 3 49 ? 59.549 138.774 -48.003 1.00 82.35 48 PHE G N 1
ATOM 7034 C CA . PHE H 3 49 ? 58.144 138.760 -47.609 1.00 80.81 48 PHE G CA 1
ATOM 7035 C C . PHE H 3 49 ? 57.823 137.276 -47.450 1.00 82.14 48 PHE G C 1
ATOM 7036 O O . PHE H 3 49 ? 57.031 136.870 -46.597 1.00 82.01 48 PHE G O 1
ATOM 7044 N N . ALA H 3 50 ? 58.473 136.484 -48.298 1.00 83.09 49 ALA G N 1
ATOM 7045 C CA . ALA H 3 50 ? 58.318 135.035 -48.335 1.00 82.69 49 ALA G CA 1
ATOM 7046 C C . ALA H 3 50 ? 58.444 134.387 -46.963 1.00 83.66 49 ALA G C 1
ATOM 7047 O O . ALA H 3 50 ? 57.454 134.257 -46.247 1.00 85.34 49 ALA G O 1
ATOM 7049 N N . GLN H 3 51 ? 59.660 133.977 -46.606 1.00 82.51 50 GLN G N 1
ATOM 7050 C CA . GLN H 3 51 ? 59.920 133.326 -45.322 1.00 81.96 50 GLN G CA 1
ATOM 7051 C C . GLN H 3 51 ? 59.398 134.151 -44.152 1.00 81.10 50 GLN G C 1
ATOM 7052 O O . GLN H 3 51 ? 60.170 134.698 -43.368 1.00 81.81 50 GLN G O 1
ATOM 7058 N N . LEU H 3 52 ? 58.075 134.215 -44.056 1.00 81.07 51 LEU G N 1
ATOM 7059 C CA . LEU H 3 52 ? 57.366 134.960 -43.025 1.00 80.21 51 LEU G CA 1
ATOM 7060 C C . LEU H 3 52 ? 55.879 134.770 -43.319 1.00 78.98 51 LEU G C 1
ATOM 7061 O O . LEU H 3 52 ? 55.013 135.235 -42.577 1.00 77.92 51 LEU G O 1
ATOM 7066 N N . ARG H 3 53 ? 55.617 134.079 -44.427 1.00 79.46 52 ARG G N 1
ATOM 7067 C CA . ARG H 3 53 ? 54.272 133.761 -44.905 1.00 80.98 52 ARG G CA 1
ATOM 7068 C C . ARG H 3 53 ? 54.431 132.967 -46.206 1.00 81.27 52 ARG G C 1
ATOM 7069 O O . ARG H 3 53 ? 55.381 133.199 -46.954 1.00 79.13 52 ARG G O 1
ATOM 7077 N N . ARG H 3 54 ? 53.528 132.027 -46.484 1.00 82.96 53 ARG G N 1
ATOM 7078 C CA . ARG H 3 54 ? 53.647 131.234 -47.712 1.00 82.25 53 ARG G CA 1
ATOM 7079 C C . ARG H 3 54 ? 52.352 130.662 -48.295 1.00 79.26 53 ARG G C 1
ATOM 7080 O O . ARG H 3 54 ? 51.517 130.116 -47.575 1.00 76.99 53 ARG G O 1
ATOM 7088 N N . PHE H 3 55 ? 52.225 130.763 -49.618 1.00 73.25 54 PHE G N 1
ATOM 7089 C CA . PHE H 3 55 ? 51.047 130.302 -50.354 1.00 65.56 54 PHE G CA 1
ATOM 7090 C C . PHE H 3 55 ? 51.360 129.131 -51.300 1.00 64.65 54 PHE G C 1
ATOM 7091 O O . PHE H 3 55 ? 52.315 129.187 -52.077 1.00 61.49 54 PHE G O 1
ATOM 7099 N N . GLU H 3 56 ? 50.547 128.078 -51.234 1.00 65.14 55 GLU G N 1
ATOM 7100 C CA . GLU H 3 56 ? 50.737 126.900 -52.081 1.00 64.89 55 GLU G CA 1
ATOM 7101 C C . GLU H 3 56 ? 50.217 127.127 -53.497 1.00 61.21 55 GLU G C 1
ATOM 7102 O O . GLU H 3 56 ? 49.021 127.334 -53.700 1.00 58.59 55 GLU G O 1
ATOM 7108 N N . PRO H 3 57 ? 51.115 127.086 -54.496 1.00 58.70 56 PRO G N 1
ATOM 7109 C CA . PRO H 3 57 ? 50.768 127.286 -55.908 1.00 58.23 56 PRO G CA 1
ATOM 7110 C C . PRO H 3 57 ? 49.492 126.553 -56.325 1.00 58.65 56 PRO G C 1
ATOM 7111 O O . PRO H 3 57 ? 48.676 127.093 -57.072 1.00 55.49 56 PRO G O 1
ATOM 7115 N N . GLN H 3 58 ? 49.335 125.326 -55.835 1.00 59.48 57 GLN G N 1
ATOM 7116 C CA . GLN H 3 58 ? 48.168 124.511 -56.147 1.00 59.33 57 GLN G CA 1
ATOM 7117 C C . GLN H 3 58 ? 46.923 125.377 -56.297 1.00 55.65 57 GLN G C 1
ATOM 7118 O O . GLN H 3 58 ? 46.374 125.502 -57.389 1.00 54.68 57 GLN G O 1
ATOM 7124 N N . GLY H 3 59 ? 46.495 125.975 -55.187 1.00 50.56 58 GLY G N 1
ATOM 7125 C CA . GLY H 3 59 ? 45.315 126.824 -55.185 1.00 47.84 58 GLY G CA 1
ATOM 7126 C C . GLY H 3 59 ? 45.118 127.646 -56.444 1.00 47.85 58 GLY G C 1
ATOM 7127 O O . GLY H 3 59 ? 43.984 127.851 -56.885 1.00 47.63 58 GLY G O 1
ATOM 7128 N N . GLY H 3 60 ? 46.217 128.126 -57.016 1.00 43.68 59 GLY G N 1
ATOM 7129 C CA . GLY H 3 60 ? 46.124 128.917 -58.227 1.00 41.24 59 GLY G CA 1
ATOM 7130 C C . GLY H 3 60 ? 45.673 128.056 -59.389 1.00 41.25 59 GLY G C 1
ATOM 7131 O O . GLY H 3 60 ? 44.657 128.331 -60.022 1.00 39.45 59 GLY G O 1
ATOM 7132 N N . LEU H 3 61 ? 46.433 127.002 -59.662 1.00 41.90 60 LEU G N 1
ATOM 7133 C CA . LEU H 3 61 ? 46.126 126.090 -60.749 1.00 42.15 60 LEU G CA 1
ATOM 7134 C C . LEU H 3 61 ? 44.673 125.630 -60.684 1.00 44.92 60 LEU G C 1
ATOM 7135 O O . LEU H 3 61 ? 43.981 125.607 -61.702 1.00 46.35 60 LEU G O 1
ATOM 7140 N N . GLN H 3 62 ? 44.212 125.268 -59.491 1.00 45.92 61 GLN G N 1
ATOM 7141 C CA . GLN H 3 62 ? 42.834 124.827 -59.320 1.00 51.97 61 GLN G CA 1
ATOM 7142 C C . GLN H 3 62 ? 41.911 125.872 -59.926 1.00 51.53 61 GLN G C 1
ATOM 7143 O O . GLN H 3 62 ? 41.189 125.600 -60.880 1.00 50.47 61 GLN G O 1
ATOM 7149 N N . ASN H 3 63 ? 41.947 127.073 -59.358 1.00 52.02 62 ASN G N 1
ATOM 7150 C CA . ASN H 3 63 ? 41.117 128.174 -59.835 1.00 51.50 62 ASN G CA 1
ATOM 7151 C C . ASN H 3 63 ? 41.454 128.521 -61.279 1.00 48.55 62 ASN G C 1
ATOM 7152 O O . ASN H 3 63 ? 40.577 128.899 -62.058 1.00 46.82 62 ASN G O 1
ATOM 7157 N N . ILE H 3 64 ? 42.730 128.402 -61.630 1.00 46.44 63 ILE G N 1
ATOM 7158 C CA . ILE H 3 64 ? 43.162 128.682 -62.990 1.00 47.39 63 ILE G CA 1
ATOM 7159 C C . ILE H 3 64 ? 42.313 127.800 -63.895 1.00 48.08 63 ILE G C 1
ATOM 7160 O O . ILE H 3 64 ? 41.646 128.288 -64.806 1.00 48.43 63 ILE G O 1
ATOM 7165 N N . ALA H 3 65 ? 42.333 126.500 -63.620 1.00 46.62 64 ALA G N 1
ATOM 7166 C CA . ALA H 3 65 ? 41.567 125.532 -64.390 1.00 44.33 64 ALA G CA 1
ATOM 7167 C C . ALA H 3 65 ? 40.080 125.853 -64.299 1.00 44.05 64 ALA G C 1
ATOM 7168 O O . ALA H 3 65 ? 39.363 125.791 -65.299 1.00 45.19 64 ALA G O 1
ATOM 7170 N N . THR H 3 66 ? 39.617 126.186 -63.097 1.00 42.71 65 THR G N 1
ATOM 7171 C CA . THR H 3 66 ? 38.214 126.528 -62.891 1.00 41.94 65 THR G CA 1
ATOM 7172 C C . THR H 3 66 ? 37.852 127.640 -63.871 1.00 42.39 65 THR G C 1
ATOM 7173 O O . THR H 3 66 ? 36.765 127.648 -64.454 1.00 40.18 65 THR G O 1
ATOM 7177 N N . GLY H 3 67 ? 38.780 128.577 -64.044 1.00 42.77 66 GLY G N 1
ATOM 7178 C CA . GLY H 3 67 ? 38.557 129.678 -64.958 1.00 43.55 66 GLY G CA 1
ATOM 7179 C C . GLY H 3 67 ? 38.320 129.178 -66.367 1.00 47.91 66 GLY G C 1
ATOM 7180 O O . GLY H 3 67 ? 37.321 129.535 -66.991 1.00 50.96 66 GLY G O 1
ATOM 7181 N N . LYS H 3 68 ? 39.233 128.347 -66.866 1.00 49.73 67 LYS G N 1
ATOM 7182 C CA . LYS H 3 68 ? 39.111 127.788 -68.210 1.00 49.36 67 LYS G CA 1
ATOM 7183 C C . LYS H 3 68 ? 37.694 127.260 -68.408 1.00 48.29 67 LYS G C 1
ATOM 7184 O O . LYS H 3 68 ? 37.086 127.447 -69.462 1.00 49.18 67 LYS G O 1
ATOM 7190 N N . HIS H 3 69 ? 37.179 126.597 -67.379 1.00 46.30 68 HIS G N 1
ATOM 7191 C CA . HIS H 3 69 ? 35.832 126.042 -67.408 1.00 49.56 68 HIS G CA 1
ATOM 7192 C C . HIS H 3 69 ? 34.845 127.181 -67.656 1.00 51.01 68 HIS G C 1
ATOM 7193 O O . HIS H 3 69 ? 34.283 127.311 -68.746 1.00 49.97 68 HIS G O 1
ATOM 7200 N N . ASN H 3 70 ? 34.660 128.015 -66.637 1.00 53.59 69 ASN G N 1
ATOM 7201 C CA . ASN H 3 70 ? 33.740 129.140 -66.710 1.00 53.65 69 ASN G CA 1
ATOM 7202 C C . ASN H 3 70 ? 33.847 129.931 -68.014 1.00 54.89 69 ASN G C 1
ATOM 7203 O O . ASN H 3 70 ? 32.835 130.202 -68.660 1.00 57.06 69 ASN G O 1
ATOM 7208 N N . LEU H 3 71 ? 35.066 130.300 -68.402 1.00 55.55 70 LEU G N 1
ATOM 7209 C CA . LEU H 3 71 ? 35.260 131.058 -69.635 1.00 56.50 70 LEU G CA 1
ATOM 7210 C C . LEU H 3 71 ? 34.412 130.464 -70.752 1.00 57.47 70 LEU G C 1
ATOM 7211 O O . LEU H 3 71 ? 33.598 131.157 -71.357 1.00 56.88 70 LEU G O 1
ATOM 7216 N N . GLU H 3 72 ? 34.610 129.177 -71.013 1.00 59.00 71 GLU G N 1
ATOM 7217 C CA . GLU H 3 72 ? 33.862 128.469 -72.045 1.00 61.30 71 GLU G CA 1
ATOM 7218 C C . GLU H 3 72 ? 32.380 128.581 -71.745 1.00 58.93 71 GLU G C 1
ATOM 7219 O O . GLU H 3 72 ? 31.636 129.224 -72.481 1.00 58.39 71 GLU G O 1
ATOM 7225 N N . ILE H 3 73 ? 31.969 127.930 -70.659 1.00 57.89 72 ILE G N 1
ATOM 7226 C CA . ILE H 3 73 ? 30.584 127.937 -70.208 1.00 59.92 72 ILE G CA 1
ATOM 7227 C C . ILE H 3 73 ? 29.942 129.264 -70.588 1.00 61.92 72 ILE G C 1
ATOM 7228 O O . ILE H 3 73 ? 28.904 129.304 -71.248 1.00 61.66 72 ILE G O 1
ATOM 7233 N N . LEU H 3 74 ? 30.587 130.347 -70.170 1.00 62.86 73 LEU G N 1
ATOM 7234 C CA . LEU H 3 74 ? 30.109 131.691 -70.439 1.00 61.63 73 LEU G CA 1
ATOM 7235 C C . LEU H 3 74 ? 30.144 132.030 -71.923 1.00 59.94 73 LEU G C 1
ATOM 7236 O O . LEU H 3 74 ? 29.185 132.587 -72.449 1.00 60.23 73 LEU G O 1
ATOM 7241 N N . THR H 3 75 ? 31.242 131.702 -72.597 1.00 60.19 74 THR G N 1
ATOM 7242 C CA . THR H 3 75 ? 31.357 131.978 -74.025 1.00 61.28 74 THR G CA 1
ATOM 7243 C C . THR H 3 75 ? 30.117 131.418 -74.709 1.00 62.22 74 THR G C 1
ATOM 7244 O O . THR H 3 75 ? 29.457 132.106 -75.486 1.00 62.30 74 THR G O 1
ATOM 7248 N N . LYS H 3 76 ? 29.801 130.164 -74.402 1.00 63.30 75 LYS G N 1
ATOM 7249 C CA . LYS H 3 76 ? 28.631 129.512 -74.973 1.00 65.91 75 LYS G CA 1
ATOM 7250 C C . LYS H 3 76 ? 27.352 130.202 -74.495 1.00 66.19 75 LYS G C 1
ATOM 7251 O O . LYS H 3 76 ? 26.446 130.466 -75.285 1.00 66.54 75 LYS G O 1
ATOM 7257 N N . ARG H 3 77 ? 27.295 130.494 -73.199 1.00 66.45 76 ARG G N 1
ATOM 7258 C CA . ARG H 3 77 ? 26.137 131.150 -72.598 1.00 68.69 76 ARG G CA 1
ATOM 7259 C C . ARG H 3 77 ? 25.929 132.560 -73.143 1.00 69.40 76 ARG G C 1
ATOM 7260 O O . ARG H 3 77 ? 24.831 133.110 -73.061 1.00 66.89 76 ARG G O 1
ATOM 7268 N N . SER H 3 78 ? 26.991 133.144 -73.687 1.00 72.35 77 SER G N 1
ATOM 7269 C CA . SER H 3 78 ? 26.917 134.490 -74.246 1.00 74.07 77 SER G CA 1
ATOM 7270 C C . SER H 3 78 ? 26.873 134.414 -75.766 1.00 77.11 77 SER G C 1
ATOM 7271 O O . SER H 3 78 ? 27.073 135.415 -76.456 1.00 74.93 77 SER G O 1
ATOM 7274 N N . ASN H 3 79 ? 26.620 133.214 -76.277 1.00 81.83 78 ASN G N 1
ATOM 7275 C CA . ASN H 3 79 ? 26.542 132.997 -77.717 1.00 84.45 78 ASN G CA 1
ATOM 7276 C C . ASN H 3 79 ? 27.804 133.465 -78.426 1.00 82.62 78 ASN G C 1
ATOM 7277 O O . ASN H 3 79 ? 27.749 133.949 -79.557 1.00 83.68 78 ASN G O 1
ATOM 7282 N N . SER H 3 80 ? 28.935 133.328 -77.742 1.00 79.59 79 SER G N 1
ATOM 7283 C CA . SER H 3 80 ? 30.231 133.712 -78.286 1.00 75.98 79 SER G CA 1
ATOM 7284 C C . SER H 3 80 ? 30.450 135.216 -78.407 1.00 76.85 79 SER G C 1
ATOM 7285 O O . SER H 3 80 ? 31.073 135.676 -79.366 1.00 77.78 79 SER G O 1
ATOM 7288 N N . THR H 3 81 ? 29.942 135.987 -77.448 1.00 77.13 80 THR G N 1
ATOM 7289 C CA . THR H 3 81 ? 30.134 137.433 -77.484 1.00 76.79 80 THR G CA 1
ATOM 7290 C C . THR H 3 81 ? 31.612 137.688 -77.203 1.00 77.54 80 THR G C 1
ATOM 7291 O O . THR H 3 81 ? 32.136 137.286 -76.164 1.00 76.37 80 THR G O 1
ATOM 7295 N N . PRO H 3 82 ? 32.305 138.361 -78.133 1.00 78.84 81 PRO G N 1
ATOM 7296 C CA . PRO H 3 82 ? 33.733 138.663 -77.992 1.00 78.84 81 PRO G CA 1
ATOM 7297 C C . PRO H 3 82 ? 34.093 139.814 -77.070 1.00 78.25 81 PRO G C 1
ATOM 7298 O O . PRO H 3 82 ? 33.230 140.563 -76.614 1.00 75.55 81 PRO G O 1
ATOM 7302 N N . ALA H 3 83 ? 35.388 139.935 -76.804 1.00 81.06 82 ALA G N 1
ATOM 7303 C CA . ALA H 3 83 ? 35.904 141.004 -75.970 1.00 84.52 82 ALA G CA 1
ATOM 7304 C C . ALA H 3 83 ? 36.136 142.174 -76.912 1.00 86.00 82 ALA G C 1
ATOM 7305 O O . ALA H 3 83 ? 36.439 141.977 -78.088 1.00 85.57 82 ALA G O 1
ATOM 7307 N N . THR H 3 84 ? 35.984 143.388 -76.402 1.00 88.63 83 THR G N 1
ATOM 7308 C CA . THR H 3 84 ? 36.186 144.577 -77.216 1.00 89.47 83 THR G CA 1
ATOM 7309 C C . THR H 3 84 ? 37.556 145.181 -76.932 1.00 90.70 83 THR G C 1
ATOM 7310 O O . THR H 3 84 ? 37.871 145.521 -75.790 1.00 92.09 83 THR G O 1
ATOM 7314 N N . ASN H 3 85 ? 38.367 145.309 -77.976 1.00 90.22 84 ASN G N 1
ATOM 7315 C CA . ASN H 3 85 ? 39.702 145.871 -77.827 1.00 92.07 84 ASN G CA 1
ATOM 7316 C C . ASN H 3 85 ? 39.650 147.264 -77.223 1.00 92.86 84 ASN G C 1
ATOM 7317 O O . ASN H 3 85 ? 38.645 147.968 -77.339 1.00 94.52 84 ASN G O 1
ATOM 7322 N N . GLU H 3 86 ? 40.738 147.657 -76.572 1.00 91.28 85 GLU G N 1
ATOM 7323 C CA . GLU H 3 86 ? 40.820 148.964 -75.939 1.00 89.82 85 GLU G CA 1
ATOM 7324 C C . GLU H 3 86 ? 42.272 149.407 -75.840 1.00 91.56 85 GLU G C 1
ATOM 7325 O O . GLU H 3 86 ? 43.110 148.703 -75.275 1.00 93.11 85 GLU G O 1
ATOM 7331 N N . ALA H 3 87 ? 42.564 150.580 -76.390 1.00 92.17 86 ALA G N 1
ATOM 7332 C CA . ALA H 3 87 ? 43.916 151.122 -76.375 1.00 91.75 86 ALA G CA 1
ATOM 7333 C C . ALA H 3 87 ? 44.327 151.590 -74.983 1.00 91.65 86 ALA G C 1
ATOM 7334 O O . ALA H 3 87 ? 43.513 152.128 -74.228 1.00 89.09 86 ALA G O 1
ATOM 7336 N N . PRO H 3 88 ? 45.607 151.385 -74.625 1.00 93.15 87 PRO G N 1
ATOM 7337 C CA . PRO H 3 88 ? 46.160 151.778 -73.325 1.00 95.62 87 PRO G CA 1
ATOM 7338 C C . PRO H 3 88 ? 46.624 153.232 -73.315 1.00 97.50 87 PRO G C 1
ATOM 7339 O O . PRO H 3 88 ? 46.182 154.036 -74.134 1.00 100.00 87 PRO G O 1
ATOM 7343 N N . GLN H 3 89 ? 47.517 153.559 -72.385 1.00 96.53 88 GLN G N 1
ATOM 7344 C CA . GLN H 3 89 ? 48.045 154.915 -72.261 1.00 94.77 88 GLN G CA 1
ATOM 7345 C C . GLN H 3 89 ? 49.243 154.945 -71.318 1.00 93.85 88 GLN G C 1
ATOM 7346 O O . GLN H 3 89 ? 49.098 155.210 -70.124 1.00 92.82 88 GLN G O 1
ATOM 7352 N N . ALA H 3 90 ? 50.429 154.678 -71.856 1.00 92.38 89 ALA G N 1
ATOM 7353 C CA . ALA H 3 90 ? 51.652 154.673 -71.062 1.00 93.30 89 ALA G CA 1
ATOM 7354 C C . ALA H 3 90 ? 51.857 155.999 -70.332 1.00 93.62 89 ALA G C 1
ATOM 7355 O O . ALA H 3 90 ? 51.205 156.997 -70.638 1.00 95.02 89 ALA G O 1
ATOM 7357 N N . THR H 3 91 ? 52.770 155.997 -69.366 1.00 92.93 90 THR G N 1
ATOM 7358 C CA . THR H 3 91 ? 53.087 157.184 -68.576 1.00 90.13 90 THR G CA 1
ATOM 7359 C C . THR H 3 91 ? 54.451 156.977 -67.918 1.00 93.00 90 THR G C 1
ATOM 7360 O O . THR H 3 91 ? 54.543 156.538 -66.767 1.00 95.91 90 THR G O 1
ATOM 7364 N N . VAL H 3 92 ? 55.509 157.299 -68.658 1.00 92.47 91 VAL G N 1
ATOM 7365 C CA . VAL H 3 92 ? 56.877 157.135 -68.174 1.00 92.37 91 VAL G CA 1
ATOM 7366 C C . VAL H 3 92 ? 57.366 158.227 -67.221 1.00 95.21 91 VAL G C 1
ATOM 7367 O O . VAL H 3 92 ? 56.859 159.349 -67.222 1.00 96.86 91 VAL G O 1
ATOM 7371 N N . PHE H 3 93 ? 58.352 157.868 -66.401 1.00 96.20 92 PHE G N 1
ATOM 7372 C CA . PHE H 3 93 ? 58.973 158.762 -65.428 1.00 97.50 92 PHE G CA 1
ATOM 7373 C C . PHE H 3 93 ? 60.042 157.967 -64.678 1.00 97.27 92 PHE G C 1
ATOM 7374 O O . PHE H 3 93 ? 60.105 156.745 -64.798 1.00 99.10 92 PHE G O 1
ATOM 7382 N N . PRO H 3 94 ? 60.910 158.645 -63.909 1.00 96.62 93 PRO G N 1
ATOM 7383 C CA . PRO H 3 94 ? 61.959 157.940 -63.171 1.00 96.15 93 PRO G CA 1
ATOM 7384 C C . PRO H 3 94 ? 61.638 157.597 -61.721 1.00 96.75 93 PRO G C 1
ATOM 7385 O O . PRO H 3 94 ? 60.645 158.060 -61.159 1.00 93.45 93 PRO G O 1
ATOM 7389 N N . LYS H 3 95 ? 62.506 156.785 -61.124 1.00 98.45 94 LYS G N 1
ATOM 7390 C CA . LYS H 3 95 ? 62.366 156.357 -59.739 1.00 99.38 94 LYS G CA 1
ATOM 7391 C C . LYS H 3 95 ? 62.830 157.477 -58.811 1.00 100.00 94 LYS G C 1
ATOM 7392 O O . LYS H 3 95 ? 62.015 158.181 -58.212 1.00 99.70 94 LYS G O 1
ATOM 7398 N N . SER H 3 96 ? 64.147 157.633 -58.701 1.00 100.00 95 SER G N 1
ATOM 7399 C CA . SER H 3 96 ? 64.734 158.673 -57.860 1.00 100.00 95 SER G CA 1
ATOM 7400 C C . SER H 3 96 ? 64.980 159.940 -58.682 1.00 100.00 95 SER G C 1
ATOM 7401 O O . SER H 3 96 ? 65.022 159.893 -59.913 1.00 100.00 95 SER G O 1
ATOM 7404 N N . PRO H 3 97 ? 65.130 161.095 -58.008 1.00 100.00 96 PRO G N 1
ATOM 7405 C CA . PRO H 3 97 ? 65.369 162.375 -58.685 1.00 97.11 96 PRO G CA 1
ATOM 7406 C C . PRO H 3 97 ? 66.196 162.262 -59.961 1.00 94.79 96 PRO G C 1
ATOM 7407 O O . PRO H 3 97 ? 67.178 161.526 -60.008 1.00 93.32 96 PRO G O 1
ATOM 7411 N N . VAL H 3 98 ? 65.786 162.995 -60.991 1.00 93.73 97 VAL G N 1
ATOM 7412 C CA . VAL H 3 98 ? 66.494 162.977 -62.267 1.00 93.66 97 VAL G CA 1
ATOM 7413 C C . VAL H 3 98 ? 67.870 163.616 -62.129 1.00 96.12 97 VAL G C 1
ATOM 7414 O O . VAL H 3 98 ? 68.094 164.745 -62.572 1.00 97.10 97 VAL G O 1
ATOM 7418 N N . LEU H 3 99 ? 68.788 162.887 -61.507 1.00 96.79 98 LEU G N 1
ATOM 7419 C CA . LEU H 3 99 ? 70.148 163.363 -61.311 1.00 95.93 98 LEU G CA 1
ATOM 7420 C C . LEU H 3 99 ? 71.052 162.635 -62.297 1.00 97.35 98 LEU G C 1
ATOM 7421 O O . LEU H 3 99 ? 70.931 161.423 -62.489 1.00 98.43 98 LEU G O 1
ATOM 7426 N N . LEU H 3 100 ? 71.952 163.380 -62.929 1.00 98.75 99 LEU G N 1
ATOM 7427 C CA . LEU H 3 100 ? 72.871 162.816 -63.913 1.00 99.71 99 LEU G CA 1
ATOM 7428 C C . LEU H 3 100 ? 73.908 161.886 -63.290 1.00 99.81 99 LEU G C 1
ATOM 7429 O O . LEU H 3 100 ? 74.368 162.116 -62.171 1.00 98.63 99 LEU G O 1
ATOM 7434 N N . GLY H 3 101 ? 74.281 160.844 -64.029 1.00 100.00 100 GLY G N 1
ATOM 7435 C CA . GLY H 3 101 ? 75.255 159.892 -63.528 1.00 100.00 100 GLY G CA 1
ATOM 7436 C C . GLY H 3 101 ? 74.688 159.094 -62.370 1.00 100.00 100 GLY G C 1
ATOM 7437 O O . GLY H 3 101 ? 75.399 158.344 -61.700 1.00 98.86 100 GLY G O 1
ATOM 7438 N N . GLN H 3 102 ? 73.392 159.264 -62.137 1.00 100.00 101 GLN G N 1
ATOM 7439 C CA . GLN H 3 102 ? 72.703 158.572 -61.059 1.00 100.00 101 GLN G CA 1
ATOM 7440 C C . GLN H 3 102 ? 71.881 157.403 -61.597 1.00 100.00 101 GLN G C 1
ATOM 7441 O O . GLN H 3 102 ? 70.798 157.601 -62.153 1.00 100.00 101 GLN G O 1
ATOM 7447 N N . PRO H 3 103 ? 72.381 156.167 -61.444 1.00 100.00 102 PRO G N 1
ATOM 7448 C CA . PRO H 3 103 ? 71.621 155.016 -61.943 1.00 99.55 102 PRO G CA 1
ATOM 7449 C C . PRO H 3 103 ? 70.198 155.037 -61.393 1.00 99.60 102 PRO G C 1
ATOM 7450 O O . PRO H 3 103 ? 69.984 155.134 -60.181 1.00 97.03 102 PRO G O 1
ATOM 7454 N N . ASN H 3 104 ? 69.228 154.963 -62.293 1.00 100.00 103 ASN G N 1
ATOM 7455 C CA . ASN H 3 104 ? 67.831 154.974 -61.902 1.00 99.93 103 ASN G CA 1
ATOM 7456 C C . ASN H 3 104 ? 67.048 153.913 -62.659 1.00 99.63 103 ASN G C 1
ATOM 7457 O O . ASN H 3 104 ? 67.610 152.918 -63.116 1.00 99.61 103 ASN G O 1
ATOM 7462 N N . THR H 3 105 ? 65.748 154.135 -62.795 1.00 100.00 104 THR G N 1
ATOM 7463 C CA . THR H 3 105 ? 64.886 153.189 -63.485 1.00 100.00 104 THR G CA 1
ATOM 7464 C C . THR H 3 105 ? 63.703 153.904 -64.130 1.00 100.00 104 THR G C 1
ATOM 7465 O O . THR H 3 105 ? 63.000 154.679 -63.480 1.00 97.94 104 THR G O 1
ATOM 7469 N N . LEU H 3 106 ? 63.492 153.639 -65.416 1.00 100.00 105 LEU G N 1
ATOM 7470 C CA . LEU H 3 106 ? 62.402 154.264 -66.149 1.00 100.00 105 LEU G CA 1
ATOM 7471 C C . LEU H 3 106 ? 61.105 153.478 -66.048 1.00 99.02 105 LEU G C 1
ATOM 7472 O O . LEU H 3 106 ? 60.997 152.361 -66.552 1.00 99.18 105 LEU G O 1
ATOM 7477 N N . ILE H 3 107 ? 60.122 154.081 -65.389 1.00 97.38 106 ILE G N 1
ATOM 7478 C CA . ILE H 3 107 ? 58.813 153.468 -65.208 1.00 95.58 106 ILE G CA 1
ATOM 7479 C C . ILE H 3 107 ? 57.949 153.764 -66.430 1.00 93.75 106 ILE G C 1
ATOM 7480 O O . ILE H 3 107 ? 58.132 154.782 -67.094 1.00 95.27 106 ILE G O 1
ATOM 7485 N N . CYS H 3 108 ? 57.013 152.869 -66.728 1.00 90.10 107 CYS G N 1
ATOM 7486 C CA . CYS H 3 108 ? 56.113 153.052 -67.858 1.00 84.06 107 CYS G CA 1
ATOM 7487 C C . CYS H 3 108 ? 54.713 152.576 -67.494 1.00 80.30 107 CYS G C 1
ATOM 7488 O O . CYS H 3 108 ? 54.172 151.674 -68.130 1.00 81.16 107 CYS G O 1
ATOM 7491 N N . PHE H 3 109 ? 54.136 153.177 -66.459 1.00 76.87 108 PHE G N 1
ATOM 7492 C CA . PHE H 3 109 ? 52.795 152.811 -66.031 1.00 74.52 108 PHE G CA 1
ATOM 7493 C C . PHE H 3 109 ? 51.836 152.954 -67.210 1.00 72.56 108 PHE G C 1
ATOM 7494 O O . PHE H 3 109 ? 51.574 154.061 -67.681 1.00 69.60 108 PHE G O 1
ATOM 7502 N N . VAL H 3 110 ? 51.323 151.825 -67.685 1.00 70.18 109 VAL G N 1
ATOM 7503 C CA . VAL H 3 110 ? 50.397 151.808 -68.807 1.00 66.72 109 VAL G CA 1
ATOM 7504 C C . VAL H 3 110 ? 49.012 151.399 -68.326 1.00 64.70 109 VAL G C 1
ATOM 7505 O O . VAL H 3 110 ? 48.775 150.230 -68.032 1.00 68.34 109 VAL G O 1
ATOM 7509 N N . ASP H 3 111 ? 48.099 152.359 -68.240 1.00 61.94 110 ASP G N 1
ATOM 7510 C CA . ASP H 3 111 ? 46.745 152.053 -67.795 1.00 61.69 110 ASP G CA 1
ATOM 7511 C C . ASP H 3 111 ? 45.895 151.575 -68.965 1.00 61.44 110 ASP G C 1
ATOM 7512 O O . ASP H 3 111 ? 46.383 151.397 -70.082 1.00 54.13 110 ASP G O 1
ATOM 7517 N N . ASN H 3 112 ? 44.617 151.374 -68.674 1.00 65.39 111 ASN G N 1
ATOM 7518 C CA . ASN H 3 112 ? 43.611 150.933 -69.629 1.00 70.14 111 ASN G CA 1
ATOM 7519 C C . ASN H 3 112 ? 44.005 149.849 -70.623 1.00 72.71 111 ASN G C 1
ATOM 7520 O O . ASN H 3 112 ? 43.835 150.013 -71.835 1.00 73.35 111 ASN G O 1
ATOM 7525 N N . ILE H 3 113 ? 44.522 148.737 -70.115 1.00 75.37 112 ILE G N 1
ATOM 7526 C CA . ILE H 3 113 ? 44.888 147.626 -70.981 1.00 75.39 112 ILE G CA 1
ATOM 7527 C C . ILE H 3 113 ? 43.723 146.653 -70.942 1.00 76.97 112 ILE G C 1
ATOM 7528 O O . ILE H 3 113 ? 43.117 146.449 -69.887 1.00 74.46 112 ILE G O 1
ATOM 7533 N N . PHE H 3 114 ? 43.409 146.064 -72.091 1.00 78.12 113 PHE G N 1
ATOM 7534 C CA . PHE H 3 114 ? 42.321 145.104 -72.192 1.00 80.91 113 PHE G CA 1
ATOM 7535 C C . PHE H 3 114 ? 41.993 144.778 -73.648 1.00 80.94 113 PHE G C 1
ATOM 7536 O O . PHE H 3 114 ? 41.783 145.678 -74.458 1.00 82.18 113 PHE G O 1
ATOM 7544 N N . PRO H 3 115 ? 41.947 143.479 -73.993 1.00 79.76 114 PRO G N 1
ATOM 7545 C CA . PRO H 3 115 ? 42.191 142.369 -73.063 1.00 76.91 114 PRO G CA 1
ATOM 7546 C C . PRO H 3 115 ? 43.657 142.250 -72.629 1.00 73.63 114 PRO G C 1
ATOM 7547 O O . PRO H 3 115 ? 44.570 142.624 -73.368 1.00 69.31 114 PRO G O 1
ATOM 7551 N N . PRO H 3 116 ? 43.889 141.719 -71.417 1.00 73.32 115 PRO G N 1
ATOM 7552 C CA . PRO H 3 116 ? 45.207 141.514 -70.802 1.00 73.74 115 PRO G CA 1
ATOM 7553 C C . PRO H 3 116 ? 46.256 140.784 -71.639 1.00 72.83 115 PRO G C 1
ATOM 7554 O O . PRO H 3 116 ? 46.485 139.589 -71.463 1.00 68.42 115 PRO G O 1
ATOM 7558 N N . VAL H 3 117 ? 46.894 141.525 -72.539 1.00 75.92 116 VAL G N 1
ATOM 7559 C CA . VAL H 3 117 ? 47.949 141.004 -73.411 1.00 80.36 116 VAL G CA 1
ATOM 7560 C C . VAL H 3 117 ? 48.724 142.216 -73.924 1.00 81.93 116 VAL G C 1
ATOM 7561 O O . VAL H 3 117 ? 48.113 143.183 -74.378 1.00 81.02 116 VAL G O 1
ATOM 7565 N N . ILE H 3 118 ? 50.053 142.182 -73.857 1.00 82.85 117 ILE G N 1
ATOM 7566 C CA . ILE H 3 118 ? 50.830 143.327 -74.329 1.00 85.49 117 ILE G CA 1
ATOM 7567 C C . ILE H 3 118 ? 52.294 143.049 -74.677 1.00 88.22 117 ILE G C 1
ATOM 7568 O O . ILE H 3 118 ? 52.890 142.077 -74.208 1.00 88.09 117 ILE G O 1
ATOM 7573 N N . ASN H 3 119 ? 52.853 143.928 -75.507 1.00 90.69 118 ASN G N 1
ATOM 7574 C CA . ASN H 3 119 ? 54.241 143.836 -75.951 1.00 94.83 118 ASN G CA 1
ATOM 7575 C C . ASN H 3 119 ? 54.976 145.136 -75.610 1.00 96.04 118 ASN G C 1
ATOM 7576 O O . ASN H 3 119 ? 55.753 145.644 -76.420 1.00 98.29 118 ASN G O 1
ATOM 7581 N N . ILE H 3 120 ? 54.722 145.678 -74.423 1.00 93.95 119 ILE G N 1
ATOM 7582 C CA . ILE H 3 120 ? 55.366 146.919 -73.991 1.00 91.43 119 ILE G CA 1
ATOM 7583 C C . ILE H 3 120 ? 56.886 146.745 -73.904 1.00 90.22 119 ILE G C 1
ATOM 7584 O O . ILE H 3 120 ? 57.378 145.998 -73.059 1.00 88.78 119 ILE G O 1
ATOM 7589 N N . THR H 3 121 ? 57.628 147.435 -74.769 1.00 90.66 120 THR G N 1
ATOM 7590 C CA . THR H 3 121 ? 59.088 147.328 -74.764 1.00 90.95 120 THR G CA 1
ATOM 7591 C C . THR H 3 121 ? 59.809 148.675 -74.642 1.00 93.81 120 THR G C 1
ATOM 7592 O O . THR H 3 121 ? 59.215 149.736 -74.841 1.00 92.92 120 THR G O 1
ATOM 7596 N N . TRP H 3 122 ? 61.100 148.616 -74.319 1.00 96.85 121 TRP G N 1
ATOM 7597 C CA . TRP H 3 122 ? 61.919 149.813 -74.133 1.00 98.29 121 TRP G CA 1
ATOM 7598 C C . TRP H 3 122 ? 62.902 150.105 -75.266 1.00 98.92 121 TRP G C 1
ATOM 7599 O O . TRP H 3 122 ? 63.478 149.191 -75.855 1.00 97.08 121 TRP G O 1
ATOM 7610 N N . LEU H 3 123 ? 63.105 151.389 -75.552 1.00 100.00 122 LEU G N 1
ATOM 7611 C CA . LEU H 3 123 ? 64.018 151.806 -76.611 1.00 100.00 122 LEU G CA 1
ATOM 7612 C C . LEU H 3 123 ? 64.981 152.913 -76.177 1.00 100.00 122 LEU G C 1
ATOM 7613 O O . LEU H 3 123 ? 64.613 154.088 -76.127 1.00 98.28 122 LEU G O 1
ATOM 7618 N N . ARG H 3 124 ? 66.216 152.524 -75.871 1.00 100.00 123 ARG G N 1
ATOM 7619 C CA . ARG H 3 124 ? 67.247 153.470 -75.453 1.00 100.00 123 ARG G CA 1
ATOM 7620 C C . ARG H 3 124 ? 67.642 154.300 -76.668 1.00 99.08 123 ARG G C 1
ATOM 7621 O O . ARG H 3 124 ? 68.481 153.882 -77.468 1.00 96.80 123 ARG G O 1
ATOM 7629 N N . ASN H 3 125 ? 67.031 155.473 -76.808 1.00 99.20 124 ASN G N 1
ATOM 7630 C CA . ASN H 3 125 ? 67.303 156.354 -77.941 1.00 100.00 124 ASN G CA 1
ATOM 7631 C C . ASN H 3 125 ? 66.844 155.686 -79.231 1.00 100.00 124 ASN G C 1
ATOM 7632 O O . ASN H 3 125 ? 67.647 155.425 -80.131 1.00 100.00 124 ASN G O 1
ATOM 7637 N N . SER H 3 126 ? 65.546 155.411 -79.313 1.00 100.00 125 SER G N 1
ATOM 7638 C CA . SER H 3 126 ? 64.974 154.761 -80.486 1.00 99.00 125 SER G CA 1
ATOM 7639 C C . SER H 3 126 ? 65.832 153.561 -80.879 1.00 97.97 125 SER G C 1
ATOM 7640 O O . SER H 3 126 ? 66.400 153.512 -81.971 1.00 94.72 125 SER G O 1
ATOM 7643 N N . LYS H 3 127 ? 65.928 152.602 -79.963 1.00 99.67 126 LYS G N 1
ATOM 7644 C CA . LYS H 3 127 ? 66.708 151.386 -80.168 1.00 100.00 126 LYS G CA 1
ATOM 7645 C C . LYS H 3 127 ? 66.342 150.384 -79.078 1.00 100.00 126 LYS G C 1
ATOM 7646 O O . LYS H 3 127 ? 66.518 150.658 -77.890 1.00 100.00 126 LYS G O 1
ATOM 7652 N N . SER H 3 128 ? 65.832 149.227 -79.488 1.00 100.00 127 SER G N 1
ATOM 7653 C CA . SER H 3 128 ? 65.421 148.183 -78.554 1.00 100.00 127 SER G CA 1
ATOM 7654 C C . SER H 3 128 ? 66.440 147.900 -77.444 1.00 100.00 127 SER G C 1
ATOM 7655 O O . SER H 3 128 ? 67.641 147.788 -77.695 1.00 100.00 127 SER G O 1
ATOM 7658 N N . VAL H 3 129 ? 65.939 147.787 -76.215 1.00 0.00 128 VAL G N 1
ATOM 7659 C CA . VAL H 3 129 ? 66.775 147.507 -75.049 1.00 100.00 128 VAL G CA 1
ATOM 7660 C C . VAL H 3 129 ? 66.517 146.084 -74.549 1.00 100.00 128 VAL G C 1
ATOM 7661 O O . VAL H 3 129 ? 65.480 145.803 -73.945 1.00 99.94 128 VAL G O 1
ATOM 7665 N N . THR H 3 130 ? 67.476 145.197 -74.798 1.00 100.00 129 THR G N 1
ATOM 7666 C CA . THR H 3 130 ? 67.363 143.793 -74.407 1.00 99.69 129 THR G CA 1
ATOM 7667 C C . THR H 3 130 ? 67.963 143.491 -73.030 1.00 98.31 129 THR G C 1
ATOM 7668 O O . THR H 3 130 ? 68.044 142.332 -72.618 1.00 96.86 129 THR G O 1
ATOM 7672 N N . ASP H 3 131 ? 68.365 144.530 -72.305 1.00 97.31 130 ASP G N 1
ATOM 7673 C CA . ASP H 3 131 ? 68.959 144.326 -70.986 1.00 97.72 130 ASP G CA 1
ATOM 7674 C C . ASP H 3 131 ? 68.335 145.161 -69.870 1.00 96.67 130 ASP G C 1
ATOM 7675 O O . ASP H 3 131 ? 67.613 146.122 -70.127 1.00 97.37 130 ASP G O 1
ATOM 7680 N N . GLY H 3 132 ? 68.631 144.776 -68.630 1.00 95.43 131 GLY G N 1
ATOM 7681 C CA . GLY H 3 132 ? 68.137 145.480 -67.459 1.00 93.32 131 GLY G CA 1
ATOM 7682 C C . GLY H 3 132 ? 66.686 145.921 -67.455 1.00 93.24 131 GLY G C 1
ATOM 7683 O O . GLY H 3 132 ? 66.393 147.098 -67.248 1.00 94.72 131 GLY G O 1
ATOM 7684 N N . VAL H 3 133 ? 65.771 144.986 -67.683 1.00 93.65 132 VAL G N 1
ATOM 7685 C CA . VAL H 3 133 ? 64.350 145.315 -67.672 1.00 94.95 132 VAL G CA 1
ATOM 7686 C C . VAL H 3 133 ? 63.625 144.444 -66.652 1.00 95.88 132 VAL G C 1
ATOM 7687 O O . VAL H 3 133 ? 64.169 143.447 -66.172 1.00 97.64 132 VAL G O 1
ATOM 7691 N N . TYR H 3 134 ? 62.396 144.827 -66.327 1.00 94.34 133 TYR G N 1
ATOM 7692 C CA . TYR H 3 134 ? 61.588 144.099 -65.357 1.00 92.65 133 TYR G CA 1
ATOM 7693 C C . TYR H 3 134 ? 60.145 144.561 -65.536 1.00 89.56 133 TYR G C 1
ATOM 7694 O O . TYR H 3 134 ? 59.897 145.716 -65.885 1.00 88.33 133 TYR G O 1
ATOM 7703 N N . GLU H 3 135 ? 59.196 143.662 -65.304 1.00 86.74 134 GLU G N 1
ATOM 7704 C CA . GLU H 3 135 ? 57.788 143.989 -65.483 1.00 84.08 134 GLU G CA 1
ATOM 7705 C C . GLU H 3 135 ? 56.930 143.662 -64.269 1.00 81.64 134 GLU G C 1
ATOM 7706 O O . GLU H 3 135 ? 57.432 143.218 -63.239 1.00 83.69 134 GLU G O 1
ATOM 7712 N N . THR H 3 136 ? 55.631 143.909 -64.408 1.00 76.82 135 THR G N 1
ATOM 7713 C CA . THR H 3 136 ? 54.654 143.636 -63.363 1.00 73.77 135 THR G CA 1
ATOM 7714 C C . THR H 3 136 ? 53.535 142.841 -64.021 1.00 71.58 135 THR G C 1
ATOM 7715 O O . THR H 3 136 ? 53.542 142.648 -65.232 1.00 72.55 135 THR G O 1
ATOM 7719 N N . SER H 3 137 ? 52.587 142.370 -63.222 1.00 67.55 136 SER G N 1
ATOM 7720 C CA . SER H 3 137 ? 51.465 141.622 -63.757 1.00 62.57 136 SER G CA 1
ATOM 7721 C C . SER H 3 137 ? 50.269 142.557 -63.811 1.00 58.78 136 SER G C 1
ATOM 7722 O O . SER H 3 137 ? 50.212 143.542 -63.081 1.00 57.21 136 SER G O 1
ATOM 7725 N N . PHE H 3 138 ? 49.317 142.241 -64.678 1.00 57.05 137 PHE G N 1
ATOM 7726 C CA . PHE H 3 138 ? 48.122 143.061 -64.855 1.00 59.04 137 PHE G CA 1
ATOM 7727 C C . PHE H 3 138 ? 47.298 143.285 -63.590 1.00 56.53 137 PHE G C 1
ATOM 7728 O O . PHE H 3 138 ? 46.504 142.429 -63.207 1.00 52.97 137 PHE G O 1
ATOM 7736 N N . PHE H 3 139 ? 47.481 144.434 -62.945 1.00 54.10 138 PHE G N 1
ATOM 7737 C CA . PHE H 3 139 ? 46.708 144.753 -61.751 1.00 52.66 138 PHE G CA 1
ATOM 7738 C C . PHE H 3 139 ? 45.309 145.017 -62.273 1.00 54.03 138 PHE G C 1
ATOM 7739 O O . PHE H 3 139 ? 45.146 145.416 -63.425 1.00 49.76 138 PHE G O 1
ATOM 7747 N N . VAL H 3 140 ? 44.300 144.804 -61.440 1.00 59.74 139 VAL G N 1
ATOM 7748 C CA . VAL H 3 140 ? 42.931 145.046 -61.877 1.00 67.82 139 VAL G CA 1
ATOM 7749 C C . VAL H 3 140 ? 42.634 146.534 -61.845 1.00 71.33 139 VAL G C 1
ATOM 7750 O O . VAL H 3 140 ? 43.479 147.347 -61.471 1.00 74.71 139 VAL G O 1
ATOM 7754 N N . ASN H 3 141 ? 41.415 146.873 -62.242 1.00 73.04 140 ASN G N 1
ATOM 7755 C CA . ASN H 3 141 ? 40.952 148.249 -62.256 1.00 73.66 140 ASN G CA 1
ATOM 7756 C C . ASN H 3 141 ? 39.492 148.176 -61.850 1.00 75.43 140 ASN G C 1
ATOM 7757 O O . ASN H 3 141 ? 38.851 147.139 -62.018 1.00 76.40 140 ASN G O 1
ATOM 7762 N N . ARG H 3 142 ? 38.968 149.263 -61.299 1.00 79.20 141 ARG G N 1
ATOM 7763 C CA . ARG H 3 142 ? 37.579 149.290 -60.862 1.00 82.56 141 ARG G CA 1
ATOM 7764 C C . ARG H 3 142 ? 36.612 149.077 -62.026 1.00 81.99 141 ARG G C 1
ATOM 7765 O O . ARG H 3 142 ? 35.448 148.729 -61.824 1.00 80.33 141 ARG G O 1
ATOM 7773 N N . ASP H 3 143 ? 37.099 149.276 -63.246 1.00 83.33 142 ASP G N 1
ATOM 7774 C CA . ASP H 3 143 ? 36.273 149.108 -64.435 1.00 84.67 142 ASP G CA 1
ATOM 7775 C C . ASP H 3 143 ? 36.364 147.679 -64.946 1.00 85.07 142 ASP G C 1
ATOM 7776 O O . ASP H 3 143 ? 35.609 147.282 -65.830 1.00 87.44 142 ASP G O 1
ATOM 7781 N N . TYR H 3 144 ? 37.302 146.923 -64.380 1.00 82.07 143 TYR G N 1
ATOM 7782 C CA . TYR H 3 144 ? 37.542 145.525 -64.731 1.00 75.64 143 TYR G CA 1
ATOM 7783 C C . TYR H 3 144 ? 38.497 145.365 -65.903 1.00 72.99 143 TYR G C 1
ATOM 7784 O O . TYR H 3 144 ? 38.411 144.409 -66.672 1.00 74.44 143 TYR G O 1
ATOM 7793 N N . SER H 3 145 ? 39.402 146.327 -66.031 1.00 70.26 144 SER G N 1
ATOM 7794 C CA . SER H 3 145 ? 40.420 146.294 -67.066 1.00 67.01 144 SER G CA 1
ATOM 7795 C C . SER H 3 145 ? 41.700 146.110 -66.277 1.00 66.50 144 SER G C 1
ATOM 7796 O O . SER H 3 145 ? 41.652 145.884 -65.069 1.00 64.30 144 SER G O 1
ATOM 7799 N N . PHE H 3 146 ? 42.843 146.214 -66.935 1.00 66.87 145 PHE G N 1
ATOM 7800 C CA . PHE H 3 146 ? 44.092 146.040 -66.220 1.00 69.54 145 PHE G CA 1
ATOM 7801 C C . PHE H 3 146 ? 45.099 147.123 -66.546 1.00 70.42 145 PHE G C 1
ATOM 7802 O O . PHE H 3 146 ? 44.890 147.936 -67.444 1.00 72.23 145 PHE G O 1
ATOM 7810 N N . HIS H 3 147 ? 46.187 147.131 -65.789 1.00 70.98 146 HIS G N 1
ATOM 7811 C CA . HIS H 3 147 ? 47.246 148.103 -65.981 1.00 70.51 146 HIS G CA 1
ATOM 7812 C C . HIS H 3 147 ? 48.543 147.497 -65.481 1.00 71.32 146 HIS G C 1
ATOM 7813 O O . HIS H 3 147 ? 48.543 146.694 -64.548 1.00 73.17 146 HIS G O 1
ATOM 7820 N N . LYS H 3 148 ? 49.647 147.875 -66.111 1.00 72.60 147 LYS G N 1
ATOM 7821 C CA . LYS H 3 148 ? 50.947 147.352 -65.727 1.00 76.64 147 LYS G CA 1
ATOM 7822 C C . LYS H 3 148 ? 51.978 148.451 -65.579 1.00 77.97 147 LYS G C 1
ATOM 7823 O O . LYS H 3 148 ? 51.641 149.633 -65.551 1.00 80.93 147 LYS G O 1
ATOM 7829 N N . LEU H 3 149 ? 53.238 148.045 -65.481 1.00 78.49 148 LEU G N 1
ATOM 7830 C CA . LEU H 3 149 ? 54.349 148.971 -65.329 1.00 80.15 148 LEU G CA 1
ATOM 7831 C C . LEU H 3 149 ? 55.600 148.314 -65.901 1.00 82.76 148 LEU G C 1
ATOM 7832 O O . LEU H 3 149 ? 55.896 147.162 -65.593 1.00 82.07 148 LEU G O 1
ATOM 7837 N N . SER H 3 150 ? 56.322 149.035 -66.751 1.00 86.08 149 SER G N 1
ATOM 7838 C CA . SER H 3 150 ? 57.549 148.496 -67.327 1.00 89.01 149 SER G CA 1
ATOM 7839 C C . SER H 3 150 ? 58.712 149.160 -66.605 1.00 91.14 149 SER G C 1
ATOM 7840 O O . SER H 3 150 ? 58.755 150.386 -66.485 1.00 94.28 149 SER G O 1
ATOM 7843 N N . TYR H 3 151 ? 59.647 148.356 -66.112 1.00 90.72 150 TYR G N 1
ATOM 7844 C CA . TYR H 3 151 ? 60.794 148.891 -65.391 1.00 89.99 150 TYR G CA 1
ATOM 7845 C C . TYR H 3 151 ? 62.059 148.789 -66.226 1.00 91.25 150 TYR G C 1
ATOM 7846 O O . TYR H 3 151 ? 62.371 147.732 -66.773 1.00 90.12 150 TYR G O 1
ATOM 7855 N N . LEU H 3 152 ? 62.788 149.896 -66.321 1.00 92.11 151 LEU G N 1
ATOM 7856 C CA . LEU H 3 152 ? 64.011 149.946 -67.109 1.00 91.60 151 LEU G CA 1
ATOM 7857 C C . LEU H 3 152 ? 65.140 150.698 -66.409 1.00 89.43 151 LEU G C 1
ATOM 7858 O O . LEU H 3 152 ? 65.126 151.926 -66.345 1.00 84.42 151 LEU G O 1
ATOM 7863 N N . THR H 3 153 ? 66.119 149.962 -65.893 1.00 90.67 152 THR G N 1
ATOM 7864 C CA . THR H 3 153 ? 67.252 150.580 -65.213 1.00 92.55 152 THR G CA 1
ATOM 7865 C C . THR H 3 153 ? 68.011 151.456 -66.201 1.00 95.17 152 THR G C 1
ATOM 7866 O O . THR H 3 153 ? 68.011 151.179 -67.400 1.00 92.96 152 THR G O 1
ATOM 7870 N N . PHE H 3 154 ? 68.660 152.504 -65.701 1.00 98.68 153 PHE G N 1
ATOM 7871 C CA . PHE H 3 154 ? 69.404 153.412 -66.564 1.00 100.00 153 PHE G CA 1
ATOM 7872 C C . PHE H 3 154 ? 70.068 154.533 -65.769 1.00 99.59 153 PHE G C 1
ATOM 7873 O O . PHE H 3 154 ? 69.805 154.714 -64.581 1.00 96.35 153 PHE G O 1
ATOM 7881 N N . ILE H 3 155 ? 70.927 155.285 -66.447 1.00 100.00 154 ILE G N 1
ATOM 7882 C CA . ILE H 3 155 ? 71.614 156.422 -65.847 1.00 100.00 154 ILE G CA 1
ATOM 7883 C C . ILE H 3 155 ? 71.286 157.616 -66.737 1.00 100.00 154 ILE G C 1
ATOM 7884 O O . ILE H 3 155 ? 71.715 157.671 -67.892 1.00 100.00 154 ILE G O 1
ATOM 7889 N N . PRO H 3 156 ? 70.515 158.590 -66.217 1.00 100.00 155 PRO G N 1
ATOM 7890 C CA . PRO H 3 156 ? 70.171 159.756 -67.045 1.00 100.00 155 PRO G CA 1
ATOM 7891 C C . PRO H 3 156 ? 71.372 160.521 -67.592 1.00 100.00 155 PRO G C 1
ATOM 7892 O O . PRO H 3 156 ? 71.964 161.352 -66.901 1.00 100.00 155 PRO G O 1
ATOM 7896 N N . SER H 3 157 ? 71.722 160.240 -68.846 1.00 100.00 156 SER G N 1
ATOM 7897 C CA . SER H 3 157 ? 72.848 160.899 -69.497 1.00 100.00 156 SER G CA 1
ATOM 7898 C C . SER H 3 157 ? 72.356 161.833 -70.599 1.00 100.00 156 SER G C 1
ATOM 7899 O O . SER H 3 157 ? 71.361 161.551 -71.271 1.00 98.98 156 SER G O 1
ATOM 7902 N N . ASP H 3 158 ? 73.069 162.940 -70.784 1.00 100.00 157 ASP G N 1
ATOM 7903 C CA . ASP H 3 158 ? 72.712 163.943 -71.785 1.00 100.00 157 ASP G CA 1
ATOM 7904 C C . ASP H 3 158 ? 72.601 163.423 -73.217 1.00 100.00 157 ASP G C 1
ATOM 7905 O O . ASP H 3 158 ? 72.066 164.109 -74.093 1.00 99.96 157 ASP G O 1
ATOM 7910 N N . ASP H 3 159 ? 73.103 162.218 -73.459 1.00 100.00 158 ASP G N 1
ATOM 7911 C CA . ASP H 3 159 ? 73.044 161.638 -74.797 1.00 100.00 158 ASP G CA 1
ATOM 7912 C C . ASP H 3 159 ? 72.014 160.518 -74.825 1.00 100.00 158 ASP G C 1
ATOM 7913 O O . ASP H 3 159 ? 72.157 159.556 -75.584 1.00 100.00 158 ASP G O 1
ATOM 7918 N N . ASP H 3 160 ? 70.972 160.645 -74.010 1.00 100.00 159 ASP G N 1
ATOM 7919 C CA . ASP H 3 160 ? 69.952 159.607 -73.948 1.00 100.00 159 ASP G CA 1
ATOM 7920 C C . ASP H 3 160 ? 68.509 160.093 -74.020 1.00 98.85 159 ASP G C 1
ATOM 7921 O O . ASP H 3 160 ? 68.088 160.953 -73.249 1.00 96.64 159 ASP G O 1
ATOM 7926 N N . ILE H 3 161 ? 67.758 159.523 -74.957 1.00 99.05 160 ILE G N 1
ATOM 7927 C CA . ILE H 3 161 ? 66.348 159.851 -75.151 1.00 99.22 160 ILE G CA 1
ATOM 7928 C C . ILE H 3 161 ? 65.596 158.535 -75.370 1.00 100.00 160 ILE G C 1
ATOM 7929 O O . ILE H 3 161 ? 65.502 158.037 -76.492 1.00 100.00 160 ILE G O 1
ATOM 7934 N N . TYR H 3 162 ? 65.057 157.976 -74.291 1.00 100.00 161 TYR G N 1
ATOM 7935 C CA . TYR H 3 162 ? 64.342 156.704 -74.350 1.00 100.00 161 TYR G CA 1
ATOM 7936 C C . TYR H 3 162 ? 62.888 156.749 -74.824 1.00 100.00 161 TYR G C 1
ATOM 7937 O O . TYR H 3 162 ? 62.252 157.805 -74.855 1.00 100.00 161 TYR G O 1
ATOM 7946 N N . ASP H 3 163 ? 62.373 155.574 -75.179 1.00 100.00 162 ASP G N 1
ATOM 7947 C CA . ASP H 3 163 ? 61.002 155.425 -75.655 1.00 100.00 162 ASP G CA 1
ATOM 7948 C C . ASP H 3 163 ? 60.372 154.132 -75.148 1.00 100.00 162 ASP G C 1
ATOM 7949 O O . ASP H 3 163 ? 61.004 153.073 -75.166 1.00 100.00 162 ASP G O 1
ATOM 7954 N N . CYS H 3 164 ? 59.123 154.222 -74.704 1.00 100.00 163 CYS G N 1
ATOM 7955 C CA . CYS H 3 164 ? 58.413 153.053 -74.203 1.00 99.24 163 CYS G CA 1
ATOM 7956 C C . CYS H 3 164 ? 57.425 152.541 -75.243 1.00 97.93 163 CYS G C 1
ATOM 7957 O O . CYS H 3 164 ? 56.339 153.093 -75.402 1.00 98.64 163 CYS G O 1
ATOM 7960 N N . LYS H 3 165 ? 57.804 151.486 -75.955 1.00 95.15 164 LYS G N 1
ATOM 7961 C CA . LYS H 3 165 ? 56.926 150.913 -76.963 1.00 93.31 164 LYS G CA 1
ATOM 7962 C C . LYS H 3 165 ? 55.801 150.159 -76.269 1.00 90.25 164 LYS G C 1
ATOM 7963 O O . LYS H 3 165 ? 56.006 149.560 -75.215 1.00 86.16 164 LYS G O 1
ATOM 7969 N N . VAL H 3 166 ? 54.613 150.194 -76.862 1.00 90.25 165 VAL G N 1
ATOM 7970 C CA . VAL H 3 166 ? 53.451 149.520 -76.299 1.00 88.56 165 VAL G CA 1
ATOM 7971 C C . VAL H 3 166 ? 52.621 148.881 -77.409 1.00 89.85 165 VAL G C 1
ATOM 7972 O O . VAL H 3 166 ? 51.777 149.535 -78.018 1.00 89.07 165 VAL G O 1
ATOM 7976 N N . GLU H 3 167 ? 52.877 147.603 -77.677 1.00 89.94 166 GLU G N 1
ATOM 7977 C CA . GLU H 3 167 ? 52.140 146.886 -78.710 1.00 91.09 166 GLU G CA 1
ATOM 7978 C C . GLU H 3 167 ? 50.875 146.277 -78.117 1.00 91.16 166 GLU G C 1
ATOM 7979 O O . GLU H 3 167 ? 50.933 145.497 -77.161 1.00 90.11 166 GLU G O 1
ATOM 7985 N N . HIS H 3 168 ? 49.732 146.640 -78.686 1.00 91.78 167 HIS G N 1
ATOM 7986 C CA . HIS H 3 168 ? 48.447 146.138 -78.225 1.00 91.34 167 HIS G CA 1
ATOM 7987 C C . HIS H 3 168 ? 47.520 145.938 -79.422 1.00 92.82 167 HIS G C 1
ATOM 7988 O O . HIS H 3 168 ? 47.836 146.349 -80.539 1.00 90.17 167 HIS G O 1
ATOM 7995 N N . TRP H 3 169 ? 46.375 145.309 -79.185 1.00 95.30 168 TRP G N 1
ATOM 7996 C CA . TRP H 3 169 ? 45.416 145.063 -80.251 1.00 97.83 168 TRP G CA 1
ATOM 7997 C C . TRP H 3 169 ? 44.401 146.193 -80.349 1.00 99.42 168 TRP G C 1
ATOM 7998 O O . TRP H 3 169 ? 43.691 146.318 -81.349 1.00 100.00 168 TRP G O 1
ATOM 8009 N N . GLY H 3 170 ? 44.336 147.015 -79.306 1.00 100.00 169 GLY G N 1
ATOM 8010 C CA . GLY H 3 170 ? 43.428 148.146 -79.317 1.00 99.92 169 GLY G CA 1
ATOM 8011 C C . GLY H 3 170 ? 44.106 149.259 -80.092 1.00 99.13 169 GLY G C 1
ATOM 8012 O O . GLY H 3 170 ? 43.568 150.357 -80.243 1.00 95.64 169 GLY G O 1
ATOM 8013 N N . LEU H 3 171 ? 45.302 148.959 -80.589 1.00 100.00 170 LEU G N 1
ATOM 8014 C CA . LEU H 3 171 ? 46.097 149.910 -81.354 1.00 100.00 170 LEU G CA 1
ATOM 8015 C C . LEU H 3 171 ? 46.352 149.395 -82.765 1.00 100.00 170 LEU G C 1
ATOM 8016 O O . LEU H 3 171 ? 46.558 148.199 -82.972 1.00 99.21 170 LEU G O 1
ATOM 8021 N N . GLU H 3 172 ? 46.344 150.308 -83.730 1.00 100.00 171 GLU G N 1
ATOM 8022 C CA . GLU H 3 172 ? 46.598 149.947 -85.119 1.00 100.00 171 GLU G CA 1
ATOM 8023 C C . GLU H 3 172 ? 48.099 150.053 -85.352 1.00 99.66 171 GLU G C 1
ATOM 8024 O O . GLU H 3 172 ? 48.634 149.520 -86.324 1.00 98.21 171 GLU G O 1
ATOM 8030 N N . GLU H 3 173 ? 48.768 150.758 -84.445 1.00 99.40 172 GLU G N 1
ATOM 8031 C CA . GLU H 3 173 ? 50.211 150.950 -84.504 1.00 97.96 172 GLU G CA 1
ATOM 8032 C C . GLU H 3 173 ? 50.727 151.293 -83.113 1.00 96.74 172 GLU G C 1
ATOM 8033 O O . GLU H 3 173 ? 50.079 152.028 -82.360 1.00 92.45 172 GLU G O 1
ATOM 8039 N N . PRO H 3 174 ? 51.906 150.759 -82.757 1.00 97.46 173 PRO G N 1
ATOM 8040 C CA . PRO H 3 174 ? 52.497 151.021 -81.443 1.00 98.04 173 PRO G CA 1
ATOM 8041 C C . PRO H 3 174 ? 52.481 152.500 -81.086 1.00 98.30 173 PRO G C 1
ATOM 8042 O O . PRO H 3 174 ? 52.570 153.359 -81.959 1.00 97.64 173 PRO G O 1
ATOM 8046 N N . VAL H 3 175 ? 52.352 152.784 -79.796 1.00 99.30 174 VAL G N 1
ATOM 8047 C CA . VAL H 3 175 ? 52.365 154.158 -79.318 1.00 98.27 174 VAL G CA 1
ATOM 8048 C C . VAL H 3 175 ? 53.695 154.318 -78.591 1.00 97.82 174 VAL G C 1
ATOM 8049 O O . VAL H 3 175 ? 54.025 153.531 -77.704 1.00 96.13 174 VAL G O 1
ATOM 8053 N N . LEU H 3 176 ? 54.459 155.334 -78.974 1.00 97.94 175 LEU G N 1
ATOM 8054 C CA . LEU H 3 176 ? 55.764 155.558 -78.374 1.00 97.14 175 LEU G CA 1
ATOM 8055 C C . LEU H 3 176 ? 55.851 156.775 -77.471 1.00 97.53 175 LEU G C 1
ATOM 8056 O O . LEU H 3 176 ? 55.894 157.911 -77.945 1.00 98.66 175 LEU G O 1
ATOM 8061 N N . LYS H 3 177 ? 55.875 156.535 -76.166 1.00 97.25 176 LYS G N 1
ATOM 8062 C CA . LYS H 3 177 ? 56.004 157.622 -75.208 1.00 98.79 176 LYS G CA 1
ATOM 8063 C C . LYS H 3 177 ? 57.491 157.944 -75.172 1.00 100.00 176 LYS G C 1
ATOM 8064 O O . LYS H 3 177 ? 58.326 157.040 -75.232 1.00 100.00 176 LYS G O 1
ATOM 8070 N N . HIS H 3 178 ? 57.823 159.226 -75.077 1.00 100.00 177 HIS G N 1
ATOM 8071 C CA . HIS H 3 178 ? 59.218 159.645 -75.060 1.00 100.00 177 HIS G CA 1
ATOM 8072 C C . HIS H 3 178 ? 59.628 160.242 -73.720 1.00 98.95 177 HIS G C 1
ATOM 8073 O O . HIS H 3 178 ? 58.803 160.814 -73.009 1.00 97.75 177 HIS G O 1
ATOM 8080 N N . TRP H 3 179 ? 60.905 160.102 -73.373 1.00 98.63 178 TRP G N 1
ATOM 8081 C CA . TRP H 3 179 ? 61.409 160.654 -72.125 1.00 99.19 178 TRP G CA 1
ATOM 8082 C C . TRP H 3 179 ? 62.908 160.948 -72.153 1.00 100.00 178 TRP G C 1
ATOM 8083 O O . TRP H 3 179 ? 63.732 160.068 -72.412 1.00 98.23 178 TRP G O 1
ATOM 8094 N N . GLU H 3 180 ? 63.240 162.204 -71.870 1.00 100.00 179 GLU G N 1
ATOM 8095 C CA . GLU H 3 180 ? 64.622 162.681 -71.844 1.00 100.00 179 GLU G CA 1
ATOM 8096 C C . GLU H 3 180 ? 65.048 162.928 -70.394 1.00 100.00 179 GLU G C 1
ATOM 8097 O O . GLU H 3 180 ? 64.201 163.120 -69.521 1.00 100.00 179 GLU G O 1
ATOM 8103 N N . PRO H 3 181 ? 66.364 162.892 -70.112 1.00 100.00 180 PRO G N 1
ATOM 8104 C CA . PRO H 3 181 ? 66.829 163.129 -68.739 1.00 99.36 180 PRO G CA 1
ATOM 8105 C C . PRO H 3 181 ? 66.453 164.544 -68.282 1.00 100.00 180 PRO G C 1
ATOM 8106 O O . PRO H 3 181 ? 65.293 164.946 -68.389 1.00 100.00 180 PRO G O 1
ATOM 8110 N N . GLU H 3 182 ? 67.425 165.286 -67.760 1.00 100.00 181 GLU G N 1
ATOM 8111 C CA . GLU H 3 182 ? 67.200 166.667 -67.323 1.00 100.00 181 GLU G CA 1
ATOM 8112 C C . GLU H 3 182 ? 66.044 166.882 -66.332 1.00 100.00 181 GLU G C 1
ATOM 8113 O O . GLU H 3 182 ? 65.506 165.931 -65.759 1.00 100.00 181 GLU G O 1
ATOM 8119 N N . ILE H 3 183 ? 65.682 168.149 -66.131 1.00 100.00 182 ILE G N 1
ATOM 8120 C CA . ILE H 3 183 ? 64.591 168.527 -65.234 1.00 100.00 182 ILE G CA 1
ATOM 8121 C C . ILE H 3 183 ? 63.356 168.917 -66.041 1.00 100.00 182 ILE G C 1
ATOM 8122 O O . ILE H 3 183 ? 63.385 168.729 -67.278 1.00 98.20 182 ILE G O 1
ATOM 8128 N N . GLY I 4 1 ? 44.830 139.310 -82.247 1.00 96.84 2 GLY H N 1
ATOM 8129 C CA . GLY I 4 1 ? 45.328 138.978 -83.612 1.00 98.01 2 GLY H CA 1
ATOM 8130 C C . GLY I 4 1 ? 44.346 139.381 -84.698 1.00 100.00 2 GLY H C 1
ATOM 8131 O O . GLY I 4 1 ? 44.442 140.473 -85.262 1.00 100.00 2 GLY H O 1
ATOM 8132 N N . SER I 4 2 ? 43.388 138.505 -84.986 1.00 100.00 3 SER H N 1
ATOM 8133 C CA . SER I 4 2 ? 42.397 138.784 -86.020 1.00 100.00 3 SER H CA 1
ATOM 8134 C C . SER I 4 2 ? 41.295 137.727 -86.062 1.00 100.00 3 SER H C 1
ATOM 8135 O O . SER I 4 2 ? 40.953 137.217 -87.133 1.00 100.00 3 SER H O 1
ATOM 8138 N N . GLU I 4 3 ? 40.739 137.393 -84.900 1.00 100.00 4 GLU H N 1
ATOM 8139 C CA . GLU I 4 3 ? 39.674 136.397 -84.836 1.00 100.00 4 GLU H CA 1
ATOM 8140 C C . GLU I 4 3 ? 38.564 136.777 -83.857 1.00 100.00 4 GLU H C 1
ATOM 8141 O O . GLU I 4 3 ? 37.458 137.120 -84.275 1.00 100.00 4 GLU H O 1
ATOM 8147 N N . ARG I 4 4 ? 38.869 136.705 -82.562 1.00 99.23 5 ARG H N 1
ATOM 8148 C CA . ARG I 4 4 ? 37.922 137.030 -81.496 1.00 97.11 5 ARG H CA 1
ATOM 8149 C C . ARG I 4 4 ? 38.459 136.482 -80.175 1.00 95.29 5 ARG H C 1
ATOM 8150 O O . ARG I 4 4 ? 38.784 135.299 -80.073 1.00 94.45 5 ARG H O 1
ATOM 8158 N N . HIS I 4 5 ? 38.550 137.342 -79.164 1.00 92.36 6 HIS H N 1
ATOM 8159 C CA . HIS I 4 5 ? 39.067 136.931 -77.862 1.00 90.25 6 HIS H CA 1
ATOM 8160 C C . HIS I 4 5 ? 38.070 137.077 -76.722 1.00 87.12 6 HIS H C 1
ATOM 8161 O O . HIS I 4 5 ? 37.252 137.997 -76.710 1.00 84.74 6 HIS H O 1
ATOM 8168 N N . PHE I 4 6 ? 38.147 136.157 -75.765 1.00 84.16 7 PHE H N 1
ATOM 8169 C CA . PHE I 4 6 ? 37.270 136.161 -74.599 1.00 79.84 7 PHE H CA 1
ATOM 8170 C C . PHE I 4 6 ? 38.088 136.032 -73.315 1.00 76.75 7 PHE H C 1
ATOM 8171 O O . PHE I 4 6 ? 38.937 135.151 -73.196 1.00 77.53 7 PHE H O 1
ATOM 8179 N N . VAL I 4 7 ? 37.812 136.907 -72.355 1.00 73.20 8 VAL H N 1
ATOM 8180 C CA . VAL I 4 7 ? 38.508 136.912 -71.074 1.00 70.66 8 VAL H CA 1
ATOM 8181 C C . VAL I 4 7 ? 37.521 136.663 -69.935 1.00 68.32 8 VAL H C 1
ATOM 8182 O O . VAL I 4 7 ? 36.347 137.012 -70.035 1.00 67.33 8 VAL H O 1
ATOM 8186 N N . HIS I 4 8 ? 38.005 136.054 -68.858 1.00 66.88 9 HIS H N 1
ATOM 8187 C CA . HIS I 4 8 ? 37.171 135.795 -67.691 1.00 64.91 9 HIS H CA 1
ATOM 8188 C C . HIS I 4 8 ? 37.922 136.267 -66.456 1.00 64.51 9 HIS H C 1
ATOM 8189 O O . HIS I 4 8 ? 39.105 135.963 -66.284 1.00 60.51 9 HIS H O 1
ATOM 8196 N N . GLN I 4 9 ? 37.237 137.011 -65.596 1.00 63.88 10 GLN H N 1
ATOM 8197 C CA . GLN I 4 9 ? 37.875 137.529 -64.394 1.00 68.86 10 GLN H CA 1
ATOM 8198 C C . GLN I 4 9 ? 37.245 137.049 -63.094 1.00 68.71 10 GLN H C 1
ATOM 8199 O O . GLN I 4 9 ? 36.023 136.963 -62.972 1.00 67.58 10 GLN H O 1
ATOM 8205 N N . PHE I 4 10 ? 38.100 136.739 -62.126 1.00 67.75 11 PHE H N 1
ATOM 8206 C CA . PHE I 4 10 ? 37.668 136.296 -60.806 1.00 69.07 11 PHE H CA 1
ATOM 8207 C C . PHE I 4 10 ? 38.202 137.337 -59.831 1.00 68.30 11 PHE H C 1
ATOM 8208 O O . PHE I 4 10 ? 39.383 137.322 -59.483 1.00 66.07 11 PHE H O 1
ATOM 8216 N N . GLN I 4 11 ? 37.336 138.244 -59.395 1.00 67.20 12 GLN H N 1
ATOM 8217 C CA . GLN I 4 11 ? 37.758 139.303 -58.492 1.00 69.50 12 GLN H CA 1
ATOM 8218 C C . GLN I 4 11 ? 37.309 139.129 -57.044 1.00 68.43 12 GLN H C 1
ATOM 8219 O O . GLN I 4 11 ? 36.165 139.423 -56.696 1.00 66.80 12 GLN H O 1
ATOM 8225 N N . PRO I 4 12 ? 38.218 138.646 -56.182 1.00 68.47 13 PRO H N 1
ATOM 8226 C CA . PRO I 4 12 ? 38.026 138.394 -54.750 1.00 69.11 13 PRO H CA 1
ATOM 8227 C C . PRO I 4 12 ? 38.501 139.591 -53.920 1.00 69.84 13 PRO H C 1
ATOM 8228 O O . PRO I 4 12 ? 39.694 139.893 -53.902 1.00 73.12 13 PRO H O 1
ATOM 8232 N N . PHE I 4 13 ? 37.584 140.257 -53.224 1.00 65.17 14 PHE H N 1
ATOM 8233 C CA . PHE I 4 13 ? 37.942 141.431 -52.431 1.00 60.85 14 PHE H CA 1
ATOM 8234 C C . PHE I 4 13 ? 37.668 141.315 -50.933 1.00 60.30 14 PHE H C 1
ATOM 8235 O O . PHE I 4 13 ? 36.529 141.124 -50.509 1.00 58.69 14 PHE H O 1
ATOM 8243 N N . CYS I 4 14 ? 38.726 141.436 -50.136 1.00 62.45 15 CYS H N 1
ATOM 8244 C CA . CYS I 4 14 ? 38.624 141.382 -48.680 1.00 68.54 15 CYS H CA 1
ATOM 8245 C C . CYS I 4 14 ? 38.709 142.826 -48.186 1.00 72.61 15 CYS H C 1
ATOM 8246 O O . CYS I 4 14 ? 39.602 143.565 -48.594 1.00 71.84 15 CYS H O 1
ATOM 8249 N N . TYR I 4 15 ? 37.786 143.229 -47.316 1.00 77.72 16 TYR H N 1
ATOM 8250 C CA . TYR I 4 15 ? 37.791 144.598 -46.808 1.00 83.10 16 TYR H CA 1
ATOM 8251 C C . TYR I 4 15 ? 37.860 144.674 -45.289 1.00 84.73 16 TYR H C 1
ATOM 8252 O O . TYR I 4 15 ? 36.984 144.169 -44.593 1.00 83.67 16 TYR H O 1
ATOM 8261 N N . PHE I 4 16 ? 38.909 145.322 -44.786 1.00 86.68 17 PHE H N 1
ATOM 8262 C CA . PHE I 4 16 ? 39.113 145.456 -43.349 1.00 91.09 17 PHE H CA 1
ATOM 8263 C C . PHE I 4 16 ? 38.964 146.886 -42.861 1.00 93.38 17 PHE H C 1
ATOM 8264 O O . PHE I 4 16 ? 39.956 147.561 -42.576 1.00 92.73 17 PHE H O 1
ATOM 8272 N N . THR I 4 17 ? 37.723 147.351 -42.775 1.00 95.19 18 THR H N 1
ATOM 8273 C CA . THR I 4 17 ? 37.463 148.697 -42.291 1.00 94.81 18 THR H CA 1
ATOM 8274 C C . THR I 4 17 ? 37.794 148.682 -40.801 1.00 95.31 18 THR H C 1
ATOM 8275 O O . THR I 4 17 ? 36.927 148.411 -39.970 1.00 95.83 18 THR H O 1
ATOM 8279 N N . ASN I 4 18 ? 39.059 148.961 -40.484 1.00 94.70 19 ASN H N 1
ATOM 8280 C CA . ASN I 4 18 ? 39.554 148.970 -39.107 1.00 95.05 19 ASN H CA 1
ATOM 8281 C C . ASN I 4 18 ? 39.850 147.546 -38.637 1.00 95.40 19 ASN H C 1
ATOM 8282 O O . ASN I 4 18 ? 39.032 146.926 -37.954 1.00 96.44 19 ASN H O 1
ATOM 8287 N N . GLY I 4 19 ? 41.018 147.031 -39.014 1.00 95.48 20 GLY H N 1
ATOM 8288 C CA . GLY I 4 19 ? 41.411 145.688 -38.624 1.00 96.09 20 GLY H CA 1
ATOM 8289 C C . GLY I 4 19 ? 40.333 144.657 -38.896 1.00 96.23 20 GLY H C 1
ATOM 8290 O O . GLY I 4 19 ? 39.387 144.922 -39.641 1.00 96.92 20 GLY H O 1
ATOM 8291 N N . THR I 4 20 ? 40.467 143.478 -38.298 1.00 94.24 21 THR H N 1
ATOM 8292 C CA . THR I 4 20 ? 39.478 142.425 -38.496 1.00 90.80 21 THR H CA 1
ATOM 8293 C C . THR I 4 20 ? 38.193 142.734 -37.741 1.00 88.73 21 THR H C 1
ATOM 8294 O O . THR I 4 20 ? 37.323 141.872 -37.589 1.00 89.61 21 THR H O 1
ATOM 8298 N N . GLN I 4 21 ? 38.081 143.967 -37.264 1.00 84.75 22 GLN H N 1
ATOM 8299 C CA . GLN I 4 21 ? 36.895 144.387 -36.539 1.00 84.82 22 GLN H CA 1
ATOM 8300 C C . GLN I 4 21 ? 35.729 144.388 -37.518 1.00 83.97 22 GLN H C 1
ATOM 8301 O O . GLN I 4 21 ? 34.657 143.862 -37.223 1.00 81.49 22 GLN H O 1
ATOM 8307 N N . ARG I 4 22 ? 35.961 144.980 -38.687 1.00 84.71 23 ARG H N 1
ATOM 8308 C CA . ARG I 4 22 ? 34.940 145.058 -39.729 1.00 86.69 23 ARG H CA 1
ATOM 8309 C C . ARG I 4 22 ? 35.468 144.512 -41.052 1.00 86.56 23 ARG H C 1
ATOM 8310 O O . ARG I 4 22 ? 36.243 145.175 -41.740 1.00 86.29 23 ARG H O 1
ATOM 8318 N N . ILE I 4 23 ? 35.041 143.304 -41.407 1.00 86.16 24 ILE H N 1
ATOM 8319 C CA . ILE I 4 23 ? 35.477 142.684 -42.653 1.00 83.24 24 ILE H CA 1
ATOM 8320 C C . ILE I 4 23 ? 34.329 142.404 -43.607 1.00 80.19 24 ILE H C 1
ATOM 8321 O O . ILE I 4 23 ? 33.301 141.844 -43.220 1.00 75.88 24 ILE H O 1
ATOM 8326 N N . ARG I 4 24 ? 34.517 142.797 -44.860 1.00 78.07 25 ARG H N 1
ATOM 8327 C CA . ARG I 4 24 ? 33.512 142.570 -45.885 1.00 77.70 25 ARG H CA 1
ATOM 8328 C C . ARG I 4 24 ? 34.188 141.911 -47.076 1.00 75.86 25 ARG H C 1
ATOM 8329 O O . ARG I 4 24 ? 35.093 142.484 -47.682 1.00 77.40 25 ARG H O 1
ATOM 8337 N N . LEU I 4 25 ? 33.761 140.694 -47.393 1.00 69.82 26 LEU H N 1
ATOM 8338 C CA . LEU I 4 25 ? 34.330 139.958 -48.515 1.00 61.94 26 LEU H CA 1
ATOM 8339 C C . LEU I 4 25 ? 33.460 140.129 -49.755 1.00 55.18 26 LEU H C 1
ATOM 8340 O O . LEU I 4 25 ? 32.247 139.936 -49.700 1.00 50.55 26 LEU H O 1
ATOM 8345 N N . VAL I 4 26 ? 34.087 140.491 -50.870 1.00 48.52 27 VAL H N 1
ATOM 8346 C CA . VAL I 4 26 ? 33.366 140.679 -52.121 1.00 48.16 27 VAL H CA 1
ATOM 8347 C C . VAL I 4 26 ? 34.056 139.958 -53.269 1.00 51.30 27 VAL H C 1
ATOM 8348 O O . VAL I 4 26 ? 35.230 140.192 -53.540 1.00 52.26 27 VAL H O 1
ATOM 8352 N N . ILE I 4 27 ? 33.331 139.071 -53.938 1.00 54.04 28 ILE H N 1
ATOM 8353 C CA . ILE I 4 27 ? 33.888 138.340 -55.065 1.00 57.79 28 ILE H CA 1
ATOM 8354 C C . ILE I 4 27 ? 33.097 138.680 -56.315 1.00 57.86 28 ILE H C 1
ATOM 8355 O O . ILE I 4 27 ? 31.872 138.563 -56.339 1.00 56.13 28 ILE H O 1
ATOM 8360 N N . ARG I 4 28 ? 33.806 139.119 -57.348 1.00 58.56 29 ARG H N 1
ATOM 8361 C CA . ARG I 4 28 ? 33.178 139.484 -58.604 1.00 63.92 29 ARG H CA 1
ATOM 8362 C C . ARG I 4 28 ? 33.541 138.487 -59.691 1.00 67.51 29 ARG H C 1
ATOM 8363 O O . ARG I 4 28 ? 34.713 138.186 -59.904 1.00 68.60 29 ARG H O 1
ATOM 8371 N N . TYR I 4 29 ? 32.526 137.976 -60.374 1.00 71.15 30 TYR H N 1
ATOM 8372 C CA . TYR I 4 29 ? 32.734 137.027 -61.455 1.00 77.12 30 TYR H CA 1
ATOM 8373 C C . TYR I 4 29 ? 32.418 137.783 -62.738 1.00 77.20 30 TYR H C 1
ATOM 8374 O O . TYR I 4 29 ? 31.278 138.200 -62.953 1.00 77.93 30 TYR H O 1
ATOM 8383 N N . ILE I 4 30 ? 33.425 137.960 -63.589 1.00 75.93 31 ILE H N 1
ATOM 8384 C CA . ILE I 4 30 ? 33.233 138.722 -64.816 1.00 72.91 31 ILE H CA 1
ATOM 8385 C C . ILE I 4 30 ? 33.527 138.025 -66.141 1.00 73.51 31 ILE H C 1
ATOM 8386 O O . ILE I 4 30 ? 34.392 137.155 -66.234 1.00 69.32 31 ILE H O 1
ATOM 8391 N N . TYR I 4 31 ? 32.794 138.448 -67.167 1.00 75.54 32 TYR H N 1
ATOM 8392 C CA . TYR I 4 31 ? 32.942 137.934 -68.520 1.00 76.05 32 TYR H CA 1
ATOM 8393 C C . TYR I 4 31 ? 33.368 139.091 -69.415 1.00 76.96 32 TYR H C 1
ATOM 8394 O O . TYR I 4 31 ? 32.562 139.965 -69.738 1.00 74.43 32 TYR H O 1
ATOM 8403 N N . ASN I 4 32 ? 34.636 139.091 -69.816 1.00 80.29 33 ASN H N 1
ATOM 8404 C CA . ASN I 4 32 ? 35.188 140.128 -70.689 1.00 82.35 33 ASN H CA 1
ATOM 8405 C C . ASN I 4 32 ? 35.113 141.550 -70.153 1.00 82.30 33 ASN H C 1
ATOM 8406 O O . ASN I 4 32 ? 35.883 142.390 -70.577 1.00 81.66 33 ASN H O 1
ATOM 8411 N N . ARG I 4 33 ? 34.177 141.816 -69.246 1.00 82.59 34 ARG H N 1
ATOM 8412 C CA . ARG I 4 33 ? 33.978 143.145 -68.653 1.00 83.36 34 ARG H CA 1
ATOM 8413 C C . ARG I 4 33 ? 32.660 143.135 -67.891 1.00 82.64 34 ARG H C 1
ATOM 8414 O O . ARG I 4 33 ? 32.531 143.749 -66.832 1.00 83.71 34 ARG H O 1
ATOM 8422 N N . GLU I 4 34 ? 31.677 142.444 -68.457 1.00 80.99 35 GLU H N 1
ATOM 8423 C CA . GLU I 4 34 ? 30.356 142.350 -67.855 1.00 81.39 35 GLU H CA 1
ATOM 8424 C C . GLU I 4 34 ? 30.341 141.394 -66.679 1.00 81.61 35 GLU H C 1
ATOM 8425 O O . GLU I 4 34 ? 30.336 140.177 -66.858 1.00 85.46 35 GLU H O 1
ATOM 8431 N N . GLU I 4 35 ? 30.345 141.954 -65.476 1.00 79.98 36 GLU H N 1
ATOM 8432 C CA . GLU I 4 35 ? 30.287 141.139 -64.273 1.00 80.03 36 GLU H CA 1
ATOM 8433 C C . GLU I 4 35 ? 28.867 140.590 -64.279 1.00 81.46 36 GLU H C 1
ATOM 8434 O O . GLU I 4 35 ? 27.911 141.357 -64.212 1.00 80.09 36 GLU H O 1
ATOM 8440 N N . TYR I 4 36 ? 28.724 139.272 -64.381 1.00 82.33 37 TYR H N 1
ATOM 8441 C CA . TYR I 4 36 ? 27.396 138.673 -64.417 1.00 82.47 37 TYR H CA 1
ATOM 8442 C C . TYR I 4 36 ? 26.839 138.313 -63.049 1.00 82.35 37 TYR H C 1
ATOM 8443 O O . TYR I 4 36 ? 25.647 138.488 -62.798 1.00 83.81 37 TYR H O 1
ATOM 8452 N N . VAL I 4 37 ? 27.696 137.815 -62.165 1.00 80.08 38 VAL H N 1
ATOM 8453 C CA . VAL I 4 37 ? 27.272 137.446 -60.819 1.00 77.94 38 VAL H CA 1
ATOM 8454 C C . VAL I 4 37 ? 28.406 137.729 -59.844 1.00 75.18 38 VAL H C 1
ATOM 8455 O O . VAL I 4 37 ? 29.577 137.604 -60.195 1.00 74.42 38 VAL H O 1
ATOM 8459 N N . ARG I 4 38 ? 28.061 138.111 -58.620 1.00 70.80 39 ARG H N 1
ATOM 8460 C CA . ARG I 4 38 ? 29.082 138.410 -57.628 1.00 68.08 39 ARG H CA 1
ATOM 8461 C C . ARG I 4 38 ? 28.574 138.194 -56.211 1.00 65.79 39 ARG H C 1
ATOM 8462 O O . ARG I 4 38 ? 27.365 138.111 -55.975 1.00 58.73 39 ARG H O 1
ATOM 8470 N N . PHE I 4 39 ? 29.508 138.100 -55.272 1.00 65.81 40 PHE H N 1
ATOM 8471 C CA . PHE I 4 39 ? 29.163 137.886 -53.877 1.00 68.28 40 PHE H CA 1
ATOM 8472 C C . PHE I 4 39 ? 29.768 138.958 -52.982 1.00 70.47 40 PHE H C 1
ATOM 8473 O O . PHE I 4 39 ? 30.858 139.468 -53.247 1.00 68.74 40 PHE H O 1
ATOM 8481 N N . ASP I 4 40 ? 29.048 139.291 -51.919 1.00 74.17 41 ASP H N 1
ATOM 8482 C CA . ASP I 4 40 ? 29.493 140.291 -50.960 1.00 78.66 41 ASP H CA 1
ATOM 8483 C C . ASP I 4 40 ? 28.876 139.940 -49.611 1.00 77.68 41 ASP H C 1
ATOM 8484 O O . ASP I 4 40 ? 27.660 139.775 -49.510 1.00 75.20 41 ASP H O 1
ATOM 8489 N N . SER I 4 41 ? 29.713 139.818 -48.585 1.00 76.90 42 SER H N 1
ATOM 8490 C CA . SER I 4 41 ? 29.246 139.471 -47.247 1.00 78.17 42 SER H CA 1
ATOM 8491 C C . SER I 4 41 ? 27.962 140.209 -46.897 1.00 79.25 42 SER H C 1
ATOM 8492 O O . SER I 4 41 ? 26.983 139.599 -46.458 1.00 77.10 42 SER H O 1
ATOM 8495 N N . ASP I 4 42 ? 27.974 141.525 -47.090 1.00 81.64 43 ASP H N 1
ATOM 8496 C CA . ASP I 4 42 ? 26.806 142.354 -46.807 1.00 83.41 43 ASP H CA 1
ATOM 8497 C C . ASP I 4 42 ? 25.565 141.684 -47.384 1.00 83.52 43 ASP H 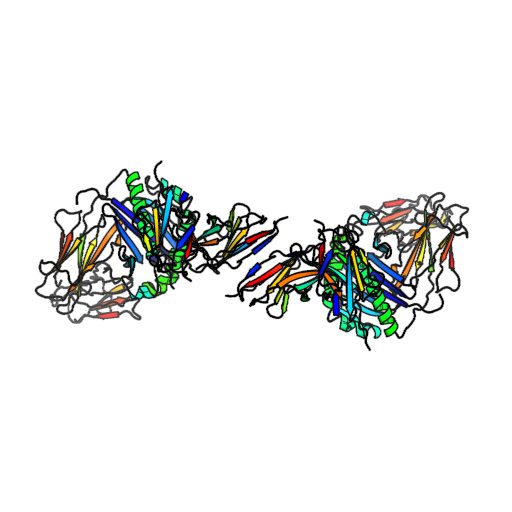C 1
ATOM 8498 O O . ASP I 4 42 ? 24.635 141.333 -46.654 1.00 83.43 43 ASP H O 1
ATOM 8503 N N . VAL I 4 43 ? 25.566 141.513 -48.703 1.00 83.72 44 VAL H N 1
ATOM 8504 C CA . VAL I 4 43 ? 24.458 140.879 -49.407 1.00 84.71 44 VAL H CA 1
ATOM 8505 C C . VAL I 4 43 ? 23.994 139.646 -48.645 1.00 84.44 44 VAL H C 1
ATOM 8506 O O . VAL I 4 43 ? 22.795 139.393 -48.514 1.00 82.62 44 VAL H O 1
ATOM 8510 N N . GLY I 4 44 ? 24.961 138.890 -48.135 1.00 84.36 45 GLY H N 1
ATOM 8511 C CA . GLY I 4 44 ? 24.654 137.681 -47.395 1.00 85.53 45 GLY H CA 1
ATOM 8512 C C . GLY I 4 44 ? 24.496 136.487 -48.318 1.00 86.41 45 GLY H C 1
ATOM 8513 O O . GLY I 4 44 ? 23.995 135.437 -47.906 1.00 86.83 45 GLY H O 1
ATOM 8514 N N . GLU I 4 45 ? 24.937 136.639 -49.566 1.00 85.57 46 GLU H N 1
ATOM 8515 C CA . GLU I 4 45 ? 24.825 135.571 -50.554 1.00 82.29 46 GLU H CA 1
ATOM 8516 C C . GLU I 4 45 ? 25.339 135.990 -51.926 1.00 82.22 46 GLU H C 1
ATOM 8517 O O . GLU I 4 45 ? 25.792 137.118 -52.122 1.00 83.99 46 GLU H O 1
ATOM 8523 N N . TYR I 4 46 ? 25.252 135.060 -52.871 1.00 80.51 47 TYR H N 1
ATOM 8524 C CA . TYR I 4 46 ? 25.667 135.311 -54.241 1.00 78.22 47 TYR H CA 1
ATOM 8525 C C . TYR I 4 46 ? 24.488 135.996 -54.907 1.00 77.77 47 TYR H C 1
ATOM 8526 O O . TYR I 4 46 ? 23.339 135.790 -54.513 1.00 74.71 47 TYR H O 1
ATOM 8535 N N . ARG I 4 47 ? 24.775 136.815 -55.907 1.00 77.30 48 ARG H N 1
ATOM 8536 C CA . ARG I 4 47 ? 23.727 137.514 -56.626 1.00 76.16 48 ARG H CA 1
ATOM 8537 C C . ARG I 4 47 ? 24.211 137.766 -58.043 1.00 74.21 48 ARG H C 1
ATOM 8538 O O . ARG I 4 47 ? 25.336 138.223 -58.253 1.00 71.64 48 ARG H O 1
ATOM 8546 N N . ALA I 4 48 ? 23.359 137.459 -59.014 1.00 73.87 49 ALA H N 1
ATOM 8547 C CA . ALA I 4 48 ? 23.707 137.649 -60.415 1.00 77.23 49 ALA H CA 1
ATOM 8548 C C . ALA I 4 48 ? 23.228 139.010 -60.893 1.00 78.81 49 ALA H C 1
ATOM 8549 O O . ALA I 4 48 ? 22.039 139.205 -61.137 1.00 80.52 49 ALA H O 1
ATOM 8551 N N . VAL I 4 49 ? 24.157 139.952 -61.025 1.00 79.67 50 VAL H N 1
ATOM 8552 C CA . VAL I 4 49 ? 23.818 141.293 -61.474 1.00 79.00 50 VAL H CA 1
ATOM 8553 C C . VAL I 4 49 ? 23.108 141.232 -62.822 1.00 78.44 50 VAL H C 1
ATOM 8554 O O . VAL I 4 49 ? 21.933 141.588 -62.926 1.00 79.32 50 VAL H O 1
ATOM 8558 N N . THR I 4 50 ? 23.814 140.772 -63.853 1.00 75.60 51 THR H N 1
ATOM 8559 C CA . THR I 4 50 ? 23.226 140.664 -65.184 1.00 72.38 51 THR H CA 1
ATOM 8560 C C . THR I 4 50 ? 22.408 139.382 -65.309 1.00 73.40 51 THR H C 1
ATOM 8561 O O . THR I 4 50 ? 22.332 138.586 -64.375 1.00 72.29 51 THR H O 1
ATOM 8565 N N . GLU I 4 51 ? 21.798 139.194 -66.474 1.00 75.62 52 GLU H N 1
ATOM 8566 C CA . GLU I 4 51 ? 20.989 138.011 -66.736 1.00 78.16 52 GLU H CA 1
ATOM 8567 C C . GLU I 4 51 ? 21.899 136.805 -66.935 1.00 76.64 52 GLU H C 1
ATOM 8568 O O . GLU I 4 51 ? 21.552 135.680 -66.570 1.00 74.93 52 GLU H O 1
ATOM 8574 N N . LEU I 4 52 ? 23.064 137.050 -67.523 1.00 75.21 53 LEU H N 1
ATOM 8575 C CA . LEU I 4 52 ? 24.033 135.993 -67.773 1.00 72.80 53 LEU H CA 1
ATOM 8576 C C . LEU I 4 52 ? 24.381 135.258 -66.485 1.00 72.97 53 LEU H C 1
ATOM 8577 O O . LEU I 4 52 ? 24.655 134.059 -66.497 1.00 72.48 53 LEU H O 1
ATOM 8582 N N . GLY I 4 53 ? 24.370 135.985 -65.373 1.00 73.12 54 GLY H N 1
ATOM 8583 C CA . GLY I 4 53 ? 24.689 135.380 -64.094 1.00 75.13 54 GLY H CA 1
ATOM 8584 C C . GLY I 4 53 ? 23.538 134.572 -63.532 1.00 77.79 54 GLY H C 1
ATOM 8585 O O . GLY I 4 53 ? 23.743 133.616 -62.785 1.00 80.36 54 GLY H O 1
ATOM 8586 N N . ARG I 4 54 ? 22.321 134.962 -63.898 1.00 78.88 55 ARG H N 1
ATOM 8587 C CA . ARG I 4 54 ? 21.100 134.300 -63.443 1.00 80.60 55 ARG H CA 1
ATOM 8588 C C . ARG I 4 54 ? 21.228 132.795 -63.191 1.00 79.49 55 ARG H C 1
ATOM 8589 O O . ARG I 4 54 ? 20.789 132.296 -62.157 1.00 79.09 55 ARG H O 1
ATOM 8597 N N . PRO I 4 55 ? 21.825 132.050 -64.135 1.00 78.02 56 PRO H N 1
ATOM 8598 C CA . PRO I 4 55 ? 21.964 130.603 -63.933 1.00 74.82 56 PRO H CA 1
ATOM 8599 C C . PRO I 4 55 ? 22.899 130.243 -62.780 1.00 72.55 56 PRO H C 1
ATOM 8600 O O . PRO I 4 55 ? 22.443 129.796 -61.727 1.00 70.51 56 PRO H O 1
ATOM 8604 N N . ASP I 4 56 ? 24.202 130.432 -62.987 1.00 71.44 57 ASP H N 1
ATOM 8605 C CA . ASP I 4 56 ? 25.199 130.137 -61.955 1.00 71.40 57 ASP H CA 1
ATOM 8606 C C . ASP I 4 56 ? 24.671 130.570 -60.588 1.00 73.11 57 ASP H C 1
ATOM 8607 O O . ASP I 4 56 ? 24.719 129.817 -59.613 1.00 76.73 57 ASP H O 1
ATOM 8612 N N . ALA I 4 57 ? 24.165 131.799 -60.546 1.00 73.39 58 ALA H N 1
ATOM 8613 C CA . ALA I 4 57 ? 23.618 132.417 -59.343 1.00 73.16 58 ALA H CA 1
ATOM 8614 C C . ALA I 4 57 ? 23.022 131.457 -58.315 1.00 71.75 58 ALA H C 1
ATOM 8615 O O . ALA I 4 57 ? 23.734 130.950 -57.449 1.00 72.19 58 ALA H O 1
ATOM 8617 N N . GLU I 4 58 ? 21.717 131.215 -58.406 1.00 70.72 59 GLU H N 1
ATOM 8618 C CA . GLU I 4 58 ? 21.028 130.333 -57.467 1.00 70.93 59 GLU H CA 1
ATOM 8619 C C . GLU I 4 58 ? 21.728 128.987 -57.294 1.00 69.97 59 GLU H C 1
ATOM 8620 O O . GLU I 4 58 ? 21.645 128.373 -56.230 1.00 70.20 59 GLU H O 1
ATOM 8626 N N . TYR I 4 59 ? 22.413 128.532 -58.339 1.00 67.13 60 TYR H N 1
ATOM 8627 C CA . TYR I 4 59 ? 23.128 127.262 -58.280 1.00 65.03 60 TYR H CA 1
ATOM 8628 C C . TYR I 4 59 ? 24.166 127.322 -57.161 1.00 65.54 60 TYR H C 1
ATOM 8629 O O . TYR I 4 59 ? 24.154 126.502 -56.241 1.00 67.17 60 TYR H O 1
ATOM 8638 N N . TRP I 4 60 ? 25.059 128.301 -57.243 1.00 64.38 61 TRP H N 1
ATOM 8639 C CA . TRP I 4 60 ? 26.095 128.473 -56.235 1.00 65.89 61 TRP H CA 1
ATOM 8640 C C . TRP I 4 60 ? 25.469 128.709 -54.864 1.00 67.87 61 TRP H C 1
ATOM 8641 O O . TRP I 4 60 ? 25.852 128.086 -53.875 1.00 69.87 61 TRP H O 1
ATOM 8652 N N . ASN I 4 61 ? 24.500 129.615 -54.821 1.00 70.98 62 ASN H N 1
ATOM 8653 C CA . ASN I 4 61 ? 23.804 129.966 -53.589 1.00 73.10 62 ASN H CA 1
ATOM 8654 C C . ASN I 4 61 ? 23.361 128.763 -52.760 1.00 72.82 62 ASN H C 1
ATOM 8655 O O . ASN I 4 61 ? 23.464 128.774 -51.534 1.00 72.24 62 ASN H O 1
ATOM 8660 N N . LYS I 4 62 ? 22.869 127.728 -53.430 1.00 71.69 63 LYS H N 1
ATOM 8661 C CA . LYS I 4 62 ? 22.399 126.539 -52.732 1.00 71.61 63 LYS H CA 1
ATOM 8662 C C . LYS I 4 62 ? 23.416 125.398 -52.701 1.00 71.35 63 LYS H C 1
ATOM 8663 O O . LYS I 4 62 ? 23.048 124.236 -52.871 1.00 74.40 63 LYS H O 1
ATOM 8669 N N . GLN I 4 63 ? 24.684 125.736 -52.469 1.00 68.85 64 GLN H N 1
ATOM 8670 C CA . GLN I 4 63 ? 25.765 124.750 -52.407 1.00 64.48 64 GLN H CA 1
ATOM 8671 C C . GLN I 4 63 ? 27.070 125.383 -51.919 1.00 64.80 64 GLN H C 1
ATOM 8672 O O . GLN I 4 63 ? 27.404 125.313 -50.733 1.00 65.99 64 GLN H O 1
ATOM 8678 N N . TYR I 4 64 ? 27.793 126.008 -52.844 1.00 65.20 67 TYR H N 1
ATOM 8679 C CA . TYR I 4 64 ? 29.067 126.674 -52.560 1.00 69.04 67 TYR H CA 1
ATOM 8680 C C . TYR I 4 64 ? 28.896 127.951 -51.733 1.00 68.51 67 TYR H C 1
ATOM 8681 O O . TYR I 4 64 ? 29.842 128.732 -51.584 1.00 68.32 67 TYR H O 1
ATOM 8690 N N . LEU I 4 65 ? 27.698 128.163 -51.197 1.00 66.71 68 LEU H N 1
ATOM 8691 C CA . LEU I 4 65 ? 27.413 129.354 -50.403 1.00 64.36 68 LEU H CA 1
ATOM 8692 C C . LEU I 4 65 ? 28.090 129.314 -49.041 1.00 62.70 68 LEU H C 1
ATOM 8693 O O . LEU I 4 65 ? 28.788 130.253 -48.660 1.00 61.78 68 LEU H O 1
ATOM 8698 N N . GLU I 4 66 ? 27.864 128.231 -48.304 1.00 60.35 69 GLU H N 1
ATOM 8699 C CA . GLU I 4 66 ? 28.450 128.066 -46.984 1.00 60.11 69 GLU H CA 1
ATOM 8700 C C . GLU I 4 66 ? 29.965 128.121 -47.109 1.00 60.36 69 GLU H C 1
ATOM 8701 O O . GLU I 4 66 ? 30.638 128.866 -46.396 1.00 58.43 69 GLU H O 1
ATOM 8707 N N . ARG I 4 67 ? 30.495 127.323 -48.028 1.00 59.22 70 ARG H N 1
ATOM 8708 C CA . ARG I 4 67 ? 31.927 127.270 -48.273 1.00 55.69 70 ARG H CA 1
ATOM 8709 C C . ARG I 4 67 ? 32.454 128.655 -48.634 1.00 56.10 70 ARG H C 1
ATOM 8710 O O . ARG I 4 67 ? 33.655 128.913 -48.551 1.00 56.32 70 ARG H O 1
ATOM 8718 N N . THR I 4 68 ? 31.549 129.541 -49.036 1.00 55.65 71 THR H N 1
ATOM 8719 C CA . THR I 4 68 ? 31.920 130.897 -49.412 1.00 57.43 71 THR H CA 1
ATOM 8720 C C . THR I 4 68 ? 32.108 131.763 -48.170 1.00 55.59 71 THR H C 1
ATOM 8721 O O . THR I 4 68 ? 33.172 132.338 -47.965 1.00 54.44 71 THR H O 1
ATOM 8725 N N . ARG I 4 69 ? 31.067 131.855 -47.349 1.00 54.18 72 ARG H N 1
ATOM 8726 C CA . ARG I 4 69 ? 31.117 132.654 -46.131 1.00 53.41 72 ARG H CA 1
ATOM 8727 C C . ARG I 4 69 ? 32.326 132.276 -45.285 1.00 54.33 72 ARG H C 1
ATOM 8728 O O . ARG I 4 69 ? 32.988 133.142 -44.717 1.00 52.42 72 ARG H O 1
ATOM 8736 N N . ALA I 4 70 ? 32.613 130.980 -45.210 1.00 54.89 73 ALA H N 1
ATOM 8737 C CA . ALA I 4 70 ? 33.750 130.493 -44.438 1.00 54.60 73 ALA H CA 1
ATOM 8738 C C . ALA I 4 70 ? 35.010 131.259 -44.831 1.00 54.46 73 ALA H C 1
ATOM 8739 O O . ALA I 4 70 ? 35.842 131.592 -43.988 1.00 51.56 73 ALA H O 1
ATOM 8741 N N . GLU I 4 71 ? 35.132 131.544 -46.121 1.00 55.02 74 GLU H N 1
ATOM 8742 C CA . GLU I 4 71 ? 36.284 132.266 -46.636 1.00 55.07 74 GLU H CA 1
ATOM 8743 C C . GLU I 4 71 ? 36.509 133.565 -45.873 1.00 55.31 74 GLU H C 1
ATOM 8744 O O . GLU I 4 71 ? 37.628 134.079 -45.831 1.00 53.90 74 GLU H O 1
ATOM 8750 N N . LEU I 4 72 ? 35.447 134.094 -45.272 1.00 54.46 75 LEU H N 1
ATOM 8751 C CA . LEU I 4 72 ? 35.553 135.326 -44.502 1.00 56.88 75 LEU H CA 1
ATOM 8752 C C . LEU I 4 72 ? 36.744 135.198 -43.561 1.00 60.77 75 LEU H C 1
ATOM 8753 O O . LEU I 4 72 ? 37.639 136.041 -43.556 1.00 62.46 75 LEU H O 1
ATOM 8758 N N . ASP I 4 73 ? 36.756 134.121 -42.782 1.00 63.74 76 ASP H N 1
ATOM 8759 C CA . ASP I 4 73 ? 37.834 133.863 -41.838 1.00 66.34 76 ASP H CA 1
ATOM 8760 C C . ASP I 4 73 ? 38.931 133.032 -42.492 1.00 65.74 76 ASP H C 1
ATOM 8761 O O . ASP I 4 73 ? 40.111 133.370 -42.405 1.00 63.90 76 ASP H O 1
ATOM 8766 N N . THR I 4 74 ? 38.536 131.948 -43.154 1.00 67.11 77 THR H N 1
ATOM 8767 C CA . THR I 4 74 ? 39.490 131.057 -43.812 1.00 67.91 77 THR H CA 1
ATOM 8768 C C . THR I 4 74 ? 40.400 131.785 -44.798 1.00 65.09 77 THR H C 1
ATOM 8769 O O . THR I 4 74 ? 41.497 131.312 -45.103 1.00 62.67 77 THR H O 1
ATOM 8773 N N . VAL I 4 75 ? 39.931 132.921 -45.307 1.00 62.59 78 VAL H N 1
ATOM 8774 C CA . VAL I 4 75 ? 40.711 133.708 -46.254 1.00 61.81 78 VAL H CA 1
ATOM 8775 C C . VAL I 4 75 ? 40.979 135.102 -45.701 1.00 62.32 78 VAL H C 1
ATOM 8776 O O . VAL I 4 75 ? 42.065 135.376 -45.194 1.00 58.80 78 VAL H O 1
ATOM 8780 N N . CYS I 4 76 ? 39.983 135.978 -45.803 1.00 64.65 79 CYS H N 1
ATOM 8781 C CA . CYS I 4 76 ? 40.115 137.348 -45.319 1.00 67.47 79 CYS H CA 1
ATOM 8782 C C . CYS I 4 76 ? 40.787 137.393 -43.945 1.00 67.33 79 CYS H C 1
ATOM 8783 O O . CYS I 4 76 ? 42.005 137.560 -43.849 1.00 65.19 79 CYS H O 1
ATOM 8786 N N . ARG I 4 77 ? 39.993 137.229 -42.890 1.00 64.92 80 ARG H N 1
ATOM 8787 C CA . ARG I 4 77 ? 40.507 137.261 -41.525 1.00 65.56 80 ARG H CA 1
ATOM 8788 C C . ARG I 4 77 ? 41.903 136.659 -41.402 1.00 64.55 80 ARG H C 1
ATOM 8789 O O . ARG I 4 77 ? 42.897 137.379 -41.349 1.00 65.43 80 ARG H O 1
ATOM 8797 N N . HIS I 4 78 ? 41.962 135.333 -41.367 1.00 64.78 81 HIS H N 1
ATOM 8798 C CA . HIS I 4 78 ? 43.218 134.591 -41.237 1.00 64.77 81 HIS H CA 1
ATOM 8799 C C . HIS I 4 78 ? 44.394 135.153 -42.042 1.00 62.77 81 HIS H C 1
ATOM 8800 O O . HIS I 4 78 ? 45.484 135.348 -41.492 1.00 60.38 81 HIS H O 1
ATOM 8807 N N . ASN I 4 79 ? 44.186 135.399 -43.332 1.00 62.09 82 ASN H N 1
ATOM 8808 C CA . ASN I 4 79 ? 45.251 135.929 -44.183 1.00 62.57 82 ASN H CA 1
ATOM 8809 C C . ASN I 4 79 ? 45.779 137.228 -43.600 1.00 63.11 82 ASN H C 1
ATOM 8810 O O . ASN I 4 79 ? 46.970 137.368 -43.336 1.00 62.67 82 ASN H O 1
ATOM 8815 N N . TYR I 4 80 ? 44.867 138.171 -43.399 1.00 65.97 83 TYR H N 1
ATOM 8816 C CA . TYR I 4 80 ? 45.204 139.468 -42.831 1.00 71.01 83 TYR H CA 1
ATOM 8817 C C . TYR I 4 80 ? 45.991 139.287 -41.535 1.00 72.27 83 TYR H C 1
ATOM 8818 O O . TYR I 4 80 ? 47.183 139.593 -41.467 1.00 72.41 83 TYR H O 1
ATOM 8827 N N . GLU I 4 81 ? 45.307 138.762 -40.524 1.00 72.29 84 GLU H N 1
ATOM 8828 C CA . GLU I 4 81 ? 45.873 138.533 -39.199 1.00 69.67 84 GLU H CA 1
ATOM 8829 C C . GLU I 4 81 ? 47.186 137.764 -39.110 1.00 70.10 84 GLU H C 1
ATOM 8830 O O . GLU I 4 81 ? 47.991 138.033 -38.222 1.00 72.96 84 GLU H O 1
ATOM 8836 N N . LYS I 4 82 A 47.412 136.811 -40.009 1.00 72.48 84 LYS H N 1
ATOM 8837 C CA . LYS I 4 82 A 48.635 136.012 -39.942 1.00 77.40 84 LYS H CA 1
ATOM 8838 C C . LYS I 4 82 A 49.642 136.152 -41.087 1.00 78.73 84 LYS H C 1
ATOM 8839 O O . LYS I 4 82 A 50.712 135.542 -41.049 1.00 78.29 84 LYS H O 1
ATOM 8845 N N . THR I 4 83 ? 49.307 136.936 -42.107 1.00 79.13 85 THR H N 1
ATOM 8846 C CA . THR I 4 83 ? 50.238 137.129 -43.218 1.00 80.08 85 THR H CA 1
ATOM 8847 C C . THR I 4 83 ? 50.453 138.613 -43.517 1.00 81.66 85 THR H C 1
ATOM 8848 O O . THR I 4 83 ? 51.587 139.097 -43.493 1.00 84.70 85 THR H O 1
ATOM 8852 N N . GLU I 4 84 ? 49.369 139.333 -43.795 1.00 80.29 86 GLU H N 1
ATOM 8853 C CA . GLU I 4 84 ? 49.464 140.759 -44.086 1.00 77.06 86 GLU H CA 1
ATOM 8854 C C . GLU I 4 84 ? 50.167 141.470 -42.933 1.00 74.66 86 GLU H C 1
ATOM 8855 O O . GLU I 4 84 ? 51.132 142.212 -43.133 1.00 74.97 86 GLU H O 1
ATOM 8861 N N . THR I 4 85 ? 49.674 141.215 -41.726 1.00 68.82 87 THR H N 1
ATOM 8862 C CA . THR I 4 85 ? 50.211 141.815 -40.513 1.00 63.64 87 THR H CA 1
ATOM 8863 C C . THR I 4 85 ? 51.746 141.885 -40.451 1.00 63.35 87 THR H C 1
ATOM 8864 O O . THR I 4 85 ? 52.317 142.974 -40.485 1.00 61.41 87 THR H O 1
ATOM 8868 N N . PRO I 4 86 ? 52.435 140.734 -40.387 1.00 66.60 88 PRO H N 1
ATOM 8869 C CA . PRO I 4 86 ? 53.900 140.782 -40.313 1.00 70.13 88 PRO H CA 1
ATOM 8870 C C . PRO I 4 86 ? 54.668 140.916 -41.625 1.00 70.52 88 PRO H C 1
ATOM 8871 O O . PRO I 4 86 ? 55.772 140.382 -41.756 1.00 72.30 88 PRO H O 1
ATOM 8875 N N . THR I 4 87 ? 54.099 141.625 -42.591 1.00 68.58 89 THR H N 1
ATOM 8876 C CA . THR I 4 87 ? 54.780 141.826 -43.868 1.00 71.50 89 THR H CA 1
ATOM 8877 C C . THR I 4 87 ? 54.415 143.190 -44.447 1.00 71.37 89 THR H C 1
ATOM 8878 O O . THR I 4 87 ? 55.133 144.173 -44.259 1.00 69.02 89 THR H O 1
ATOM 8882 N N . SER I 4 88 ? 53.296 143.239 -45.158 1.00 72.69 90 SER H N 1
ATOM 8883 C CA . SER I 4 88 ? 52.834 144.480 -45.757 1.00 72.64 90 SER H CA 1
ATOM 8884 C C . SER I 4 88 ? 52.544 145.482 -44.653 1.00 74.15 90 SER H C 1
ATOM 8885 O O . SER I 4 88 ? 53.096 146.585 -44.634 1.00 75.76 90 SER H O 1
ATOM 8888 N N . LEU I 4 89 ? 51.677 145.087 -43.727 1.00 71.48 91 LEU H N 1
ATOM 8889 C CA . LEU I 4 89 ? 51.302 145.944 -42.616 1.00 70.87 91 LEU H CA 1
ATOM 8890 C C . LEU I 4 89 ? 52.506 146.314 -41.762 1.00 74.34 91 LEU H C 1
ATOM 8891 O O . LEU I 4 89 ? 52.442 147.245 -40.961 1.00 73.37 91 LEU H O 1
ATOM 8896 N N . ARG I 4 90 ? 53.603 145.585 -41.937 1.00 78.85 92 ARG H N 1
ATOM 8897 C CA . ARG I 4 90 ? 54.821 145.858 -41.186 1.00 80.81 92 ARG H CA 1
ATOM 8898 C C . ARG I 4 90 ? 55.728 146.792 -41.976 1.00 83.15 92 ARG H C 1
ATOM 8899 O O . ARG I 4 90 ? 56.346 147.693 -41.411 1.00 84.08 92 ARG H O 1
ATOM 8907 N N . ARG I 4 91 ? 55.799 146.577 -43.286 1.00 86.42 93 ARG H N 1
ATOM 8908 C CA . ARG I 4 91 ? 56.634 147.398 -44.156 1.00 88.76 93 ARG H CA 1
ATOM 8909 C C . ARG I 4 91 ? 56.337 148.887 -44.010 1.00 92.36 93 ARG H C 1
ATOM 8910 O O . ARG I 4 91 ? 55.192 149.321 -44.132 1.00 91.86 93 ARG H O 1
ATOM 8918 N N . LEU I 4 92 ? 57.386 149.659 -43.751 1.00 96.18 94 LEU H N 1
ATOM 8919 C CA . LEU I 4 92 ? 57.266 151.100 -43.596 1.00 98.39 94 LEU H CA 1
ATOM 8920 C C . LEU I 4 92 ? 58.600 151.712 -43.999 1.00 98.39 94 LEU H C 1
ATOM 8921 O O . LEU I 4 92 ? 59.606 151.539 -43.310 1.00 95.48 94 LEU H O 1
ATOM 8926 N N . GLU I 4 93 ? 58.606 152.421 -45.122 1.00 99.76 95 GLU H N 1
ATOM 8927 C CA . GLU I 4 93 ? 59.826 153.039 -45.622 1.00 100.00 95 GLU H CA 1
ATOM 8928 C C . GLU I 4 93 ? 59.793 154.562 -45.576 1.00 100.00 95 GLU H C 1
ATOM 8929 O O . GLU I 4 93 ? 58.981 155.194 -46.256 1.00 100.00 95 GLU H O 1
ATOM 8935 N N . GLN I 4 94 ? 60.685 155.143 -44.780 1.00 99.44 96 GLN H N 1
ATOM 8936 C CA . GLN I 4 94 ? 60.763 156.592 -44.655 1.00 98.45 96 GLN H CA 1
ATOM 8937 C C . GLN I 4 94 ? 61.084 157.207 -46.014 1.00 98.38 96 GLN H C 1
ATOM 8938 O O . GLN I 4 94 ? 62.094 156.873 -46.633 1.00 98.07 96 GLN H O 1
ATOM 8944 N N . PRO I 4 95 ? 60.215 158.114 -46.496 1.00 97.22 97 PRO H N 1
ATOM 8945 C CA . PRO I 4 95 ? 60.365 158.804 -47.786 1.00 97.19 97 PRO H CA 1
ATOM 8946 C C . PRO I 4 95 ? 61.742 159.417 -48.050 1.00 97.23 97 PRO H C 1
ATOM 8947 O O . PRO I 4 95 ? 62.699 159.173 -47.314 1.00 95.06 97 PRO H O 1
ATOM 8951 N N . SER I 4 96 ? 61.831 160.216 -49.111 1.00 99.00 98 SER H N 1
ATOM 8952 C CA . SER I 4 96 ? 63.076 160.876 -49.498 1.00 100.00 98 SER H CA 1
ATOM 8953 C C . SER I 4 96 ? 62.793 162.280 -50.028 1.00 100.00 98 SER H C 1
ATOM 8954 O O . SER I 4 96 ? 62.204 162.441 -51.101 1.00 100.00 98 SER H O 1
ATOM 8957 N N . VAL I 4 97 ? 63.228 163.293 -49.282 1.00 100.00 99 VAL H N 1
ATOM 8958 C CA . VAL I 4 97 ? 63.006 164.687 -49.656 1.00 100.00 99 VAL H CA 1
ATOM 8959 C C . VAL I 4 97 ? 64.159 165.324 -50.431 1.00 100.00 99 VAL H C 1
ATOM 8960 O O . VAL I 4 97 ? 65.328 165.105 -50.114 1.00 99.16 99 VAL H O 1
ATOM 8964 N N . VAL I 4 98 ? 63.820 166.119 -51.445 1.00 100.00 100 VAL H N 1
ATOM 8965 C CA . VAL I 4 98 ? 64.816 166.799 -52.270 1.00 100.00 100 VAL H CA 1
ATOM 8966 C C . VAL I 4 98 ? 64.203 168.009 -52.974 1.00 100.00 100 VAL H C 1
ATOM 8967 O O . VAL I 4 98 ? 63.523 167.863 -53.991 1.00 98.49 100 VAL H O 1
ATOM 8971 N N . ILE I 4 99 ? 64.445 169.202 -52.436 1.00 100.00 101 ILE H N 1
ATOM 8972 C CA . ILE I 4 99 ? 63.908 170.428 -53.022 1.00 99.10 101 ILE H CA 1
ATOM 8973 C C . ILE I 4 99 ? 64.564 170.783 -54.359 1.00 98.56 101 ILE H C 1
ATOM 8974 O O . ILE I 4 99 ? 65.773 170.631 -54.530 1.00 96.98 101 ILE H O 1
ATOM 8979 N N . SER I 4 100 ? 63.750 171.258 -55.300 1.00 97.49 102 SER H N 1
ATOM 8980 C CA . SER I 4 100 ? 64.231 171.644 -56.626 1.00 97.38 102 SER H CA 1
ATOM 8981 C C . SER I 4 100 ? 63.628 172.983 -57.051 1.00 97.74 102 SER H C 1
ATOM 8982 O O . SER I 4 100 ? 62.899 173.617 -56.286 1.00 94.34 102 SER H O 1
ATOM 8985 N N . LEU I 4 101 ? 63.933 173.411 -58.274 1.00 99.24 103 LEU H N 1
ATOM 8986 C CA . LEU I 4 101 ? 63.422 174.680 -58.784 1.00 100.00 103 LEU H CA 1
ATOM 8987 C C . LEU I 4 101 ? 62.785 174.567 -60.162 1.00 99.74 103 LEU H C 1
ATOM 8988 O O . LEU I 4 101 ? 63.394 174.047 -61.098 1.00 99.20 103 LEU H O 1
ATOM 8993 N N . SER I 4 102 ? 61.556 175.065 -60.279 1.00 100.00 104 SER H N 1
ATOM 8994 C CA . SER I 4 102 ? 60.831 175.057 -61.545 1.00 100.00 104 SER H CA 1
ATOM 8995 C C . SER I 4 102 ? 61.486 176.118 -62.426 1.00 100.00 104 SER H C 1
ATOM 8996 O O . SER I 4 102 ? 62.464 175.823 -63.117 1.00 100.00 104 SER H O 1
ATOM 8999 N N . ARG I 4 103 ? 60.961 177.342 -62.418 1.00 100.00 105 ARG H N 1
ATOM 9000 C CA . ARG I 4 103 ? 61.589 178.400 -63.208 1.00 100.00 105 ARG H CA 1
ATOM 9001 C C . ARG I 4 103 ? 62.875 178.704 -62.459 1.00 100.00 105 ARG H C 1
ATOM 9002 O O . ARG I 4 103 ? 62.880 179.489 -61.511 1.00 100.00 105 ARG H O 1
ATOM 9010 N N . THR I 4 104 ? 63.960 178.071 -62.882 1.00 100.00 106 THR H N 1
ATOM 9011 C CA . THR I 4 104 ? 65.246 178.238 -62.232 1.00 100.00 106 THR H CA 1
ATOM 9012 C C . THR I 4 104 ? 65.764 179.667 -62.275 1.00 100.00 106 THR H C 1
ATOM 9013 O O . THR I 4 104 ? 66.149 180.174 -63.340 1.00 100.00 106 THR H O 1
ATOM 9017 N N . GLU I 4 105 ? 65.746 180.221 -61.083 1.00 100.00 107 GLU H N 1
ATOM 9018 C CA . GLU I 4 105 ? 66.256 181.557 -60.784 1.00 100.00 107 GLU H CA 1
ATOM 9019 C C . GLU I 4 105 ? 65.396 182.670 -61.395 1.00 100.00 107 GLU H C 1
ATOM 9020 O O . GLU I 4 105 ? 64.428 182.405 -62.133 1.00 100.00 107 GLU H O 1
ATOM 9026 N N . ALA I 4 106 ? 65.843 183.843 -61.007 1.00 100.00 108 ALA H N 1
ATOM 9027 C CA . ALA I 4 106 ? 65.308 185.155 -61.366 1.00 100.00 108 ALA H CA 1
ATOM 9028 C C . ALA I 4 106 ? 65.834 186.168 -60.339 1.00 100.00 108 ALA H C 1
ATOM 9029 O O . ALA I 4 106 ? 66.222 187.280 -60.643 1.00 100.00 108 ALA H O 1
ATOM 9031 N N . LEU I 4 107 ? 65.888 185.809 -59.075 1.00 100.00 109 LEU H N 1
ATOM 9032 C CA . LEU I 4 107 ? 66.396 186.779 -58.089 1.00 100.00 109 LEU H CA 1
ATOM 9033 C C . LEU I 4 107 ? 65.497 188.009 -58.087 1.00 100.00 109 LEU H C 1
ATOM 9034 O O . LEU I 4 107 ? 65.874 189.074 -58.591 1.00 99.48 109 LEU H O 1
ATOM 9039 N N . ASN I 4 108 ? 64.305 187.829 -57.517 1.00 100.00 110 ASN H N 1
ATOM 9040 C CA . ASN I 4 108 ? 63.270 188.859 -57.397 1.00 100.00 110 ASN H CA 1
ATOM 9041 C C . ASN I 4 108 ? 62.175 188.753 -58.466 1.00 100.00 110 ASN H C 1
ATOM 9042 O O . ASN I 4 108 ? 61.572 189.764 -58.838 1.00 100.00 110 ASN H O 1
ATOM 9047 N N . HIS I 4 109 ? 61.911 187.539 -58.952 1.00 100.00 111 HIS H N 1
ATOM 9048 C CA . HIS I 4 109 ? 60.875 187.328 -59.969 1.00 100.00 111 HIS H CA 1
ATOM 9049 C C . HIS I 4 109 ? 60.085 186.023 -59.807 1.00 100.00 111 HIS H C 1
ATOM 9050 O O . HIS I 4 109 ? 60.132 185.368 -58.762 1.00 100.00 111 HIS H O 1
ATOM 9057 N N . HIS I 4 110 ? 59.365 185.651 -60.866 1.00 100.00 112 HIS H N 1
ATOM 9058 C CA . HIS I 4 110 ? 58.543 184.440 -60.887 1.00 100.00 112 HIS H CA 1
ATOM 9059 C C . HIS I 4 110 ? 59.340 183.144 -60.783 1.00 100.00 112 HIS H C 1
ATOM 9060 O O . HIS I 4 110 ? 60.165 182.839 -61.648 1.00 100.00 112 HIS H O 1
ATOM 9067 N N . ASN I 4 111 ? 59.078 182.371 -59.732 1.00 100.00 113 ASN H N 1
ATOM 9068 C CA . ASN I 4 111 ? 59.774 181.108 -59.512 1.00 100.00 113 ASN H CA 1
ATOM 9069 C C . ASN I 4 111 ? 58.859 180.060 -58.884 1.00 100.00 113 ASN H C 1
ATOM 9070 O O . ASN I 4 111 ? 57.726 180.355 -58.510 1.00 100.00 113 ASN H O 1
ATOM 9075 N N . THR I 4 112 ? 59.368 178.838 -58.768 1.00 100.00 114 THR H N 1
ATOM 9076 C CA . THR I 4 112 ? 58.615 177.737 -58.180 1.00 100.00 114 THR H CA 1
ATOM 9077 C C . THR I 4 112 ? 59.572 176.619 -57.795 1.00 100.00 114 THR H C 1
ATOM 9078 O O . THR I 4 112 ? 60.471 176.276 -58.557 1.00 100.00 114 THR H O 1
ATOM 9082 N N . LEU I 4 113 ? 59.387 176.060 -56.606 1.00 99.42 115 LEU H N 1
ATOM 9083 C CA . LEU I 4 113 ? 60.235 174.972 -56.136 1.00 99.09 115 LEU H CA 1
ATOM 9084 C C . LEU I 4 113 ? 59.472 173.651 -56.233 1.00 98.27 115 LEU H C 1
ATOM 9085 O O . LEU I 4 113 ? 58.296 173.635 -56.590 1.00 98.55 115 LEU H O 1
ATOM 9090 N N . VAL I 4 114 ? 60.149 172.548 -55.921 1.00 95.00 116 VAL H N 1
ATOM 9091 C CA . VAL I 4 114 ? 59.540 171.218 -55.955 1.00 91.20 116 VAL H CA 1
ATOM 9092 C C . VAL I 4 114 ? 60.197 170.327 -54.900 1.00 90.99 116 VAL H C 1
ATOM 9093 O O . VAL I 4 114 ? 61.292 169.811 -55.116 1.00 90.09 116 VAL H O 1
ATOM 9097 N N . CYS I 4 115 ? 59.530 170.143 -53.763 1.00 91.74 117 CYS H N 1
ATOM 9098 C CA . CYS I 4 115 ? 60.083 169.327 -52.686 1.00 94.05 117 CYS H CA 1
ATOM 9099 C C . CYS I 4 115 ? 60.456 167.906 -53.111 1.00 95.24 117 CYS H C 1
ATOM 9100 O O . CYS I 4 115 ? 61.472 167.375 -52.672 1.00 96.02 117 CYS H O 1
ATOM 9103 N N . SER I 4 116 ? 59.626 167.289 -53.947 1.00 94.72 118 SER H N 1
ATOM 9104 C CA . SER I 4 116 ? 59.895 165.939 -54.450 1.00 93.00 118 SER H CA 1
ATOM 9105 C C . SER I 4 116 ? 60.110 164.854 -53.389 1.00 94.98 118 SER H C 1
ATOM 9106 O O . SER I 4 116 ? 61.221 164.678 -52.889 1.00 92.61 118 SER H O 1
ATOM 9109 N N . VAL I 4 117 ? 59.051 164.113 -53.070 1.00 98.27 119 VAL H N 1
ATOM 9110 C CA . VAL I 4 117 ? 59.124 163.034 -52.085 1.00 99.31 119 VAL H CA 1
ATOM 9111 C C . VAL I 4 117 ? 59.092 161.685 -52.800 1.00 98.85 119 VAL H C 1
ATOM 9112 O O . VAL I 4 117 ? 58.095 161.341 -53.429 1.00 97.46 119 VAL H O 1
ATOM 9116 N N . THR I 4 118 ? 60.178 160.922 -52.696 1.00 98.55 120 THR H N 1
ATOM 9117 C CA . THR I 4 118 ? 60.251 159.623 -53.361 1.00 99.24 120 THR H CA 1
ATOM 9118 C C . THR I 4 118 ? 60.091 158.415 -52.443 1.00 100.00 120 THR H C 1
ATOM 9119 O O . THR I 4 118 ? 60.027 158.547 -51.221 1.00 100.00 120 THR H O 1
ATOM 9123 N N . ASP I 4 119 ? 60.025 157.241 -53.069 1.00 98.41 121 ASP H N 1
ATOM 9124 C CA . ASP I 4 119 ? 59.886 155.941 -52.408 1.00 94.39 121 ASP H CA 1
ATOM 9125 C C . ASP I 4 119 ? 59.536 155.943 -50.922 1.00 92.36 121 ASP H C 1
ATOM 9126 O O . ASP I 4 119 ? 60.422 155.898 -50.068 1.00 93.07 121 ASP H O 1
ATOM 9131 N N . PHE I 4 120 ? 58.242 155.983 -50.616 1.00 88.88 122 PHE H N 1
ATOM 9132 C CA . PHE I 4 120 ? 57.788 155.960 -49.230 1.00 87.46 122 PHE H CA 1
ATOM 9133 C C . PHE I 4 120 ? 56.605 155.020 -49.039 1.00 88.22 122 PHE H C 1
ATOM 9134 O O . PHE I 4 120 ? 55.718 154.937 -49.891 1.00 90.23 122 PHE H O 1
ATOM 9142 N N . TYR I 4 121 ? 56.603 154.300 -47.921 1.00 85.60 123 TYR H N 1
ATOM 9143 C CA . TYR I 4 121 ? 55.516 153.379 -47.627 1.00 82.16 123 TYR H CA 1
ATOM 9144 C C . TYR I 4 121 ? 54.984 153.534 -46.209 1.00 80.18 123 TYR H C 1
ATOM 9145 O O . TYR I 4 121 ? 55.754 153.664 -45.258 1.00 74.15 123 TYR H O 1
ATOM 9154 N N . PRO I 4 122 ? 53.648 153.510 -46.052 1.00 82.62 124 PRO H N 1
ATOM 9155 C CA . PRO I 4 122 ? 52.668 153.350 -47.131 1.00 85.17 124 PRO H CA 1
ATOM 9156 C C . PRO I 4 122 ? 52.337 154.673 -47.804 1.00 88.08 124 PRO H C 1
ATOM 9157 O O . PRO I 4 122 ? 53.230 155.429 -48.181 1.00 90.04 124 PRO H O 1
ATOM 9161 N N . ALA I 4 123 ? 51.042 154.936 -47.951 1.00 89.96 125 ALA H N 1
ATOM 9162 C CA . ALA I 4 123 ? 50.566 156.168 -48.561 1.00 92.59 125 ALA H CA 1
ATOM 9163 C C . ALA I 4 123 ? 50.475 157.220 -47.465 1.00 94.42 125 ALA H C 1
ATOM 9164 O O . ALA I 4 123 ? 51.449 157.460 -46.753 1.00 92.16 125 ALA H O 1
ATOM 9166 N N . LYS I 4 124 ? 49.300 157.828 -47.330 1.00 97.27 126 LYS H N 1
ATOM 9167 C CA . LYS I 4 124 ? 49.052 158.858 -46.324 1.00 99.21 126 LYS H CA 1
ATOM 9168 C C . LYS I 4 124 ? 50.296 159.619 -45.887 1.00 99.98 126 LYS H C 1
ATOM 9169 O O . LYS I 4 124 ? 51.065 159.151 -45.043 1.00 99.66 126 LYS H O 1
ATOM 9175 N N . ILE I 4 125 ? 50.482 160.799 -46.465 1.00 97.66 127 ILE H N 1
ATOM 9176 C CA . ILE I 4 125 ? 51.622 161.640 -46.137 1.00 93.42 127 ILE H CA 1
ATOM 9177 C C . ILE I 4 125 ? 51.180 163.093 -46.211 1.00 94.46 127 ILE H C 1
ATOM 9178 O O . ILE I 4 125 ? 50.318 163.448 -47.015 1.00 93.12 127 ILE H O 1
ATOM 9183 N N . LYS I 4 126 ? 51.761 163.925 -45.357 1.00 95.43 128 LYS H N 1
ATOM 9184 C CA . LYS I 4 126 ? 51.426 165.338 -45.337 1.00 93.40 128 LYS H CA 1
ATOM 9185 C C . LYS I 4 126 ? 52.694 166.167 -45.486 1.00 92.74 128 LYS H C 1
ATOM 9186 O O . LYS I 4 126 ? 53.369 166.472 -44.503 1.00 91.51 128 LYS H O 1
ATOM 9192 N N . VAL I 4 127 ? 53.016 166.521 -46.724 1.00 92.21 129 VAL H N 1
ATOM 9193 C CA . VAL I 4 127 ? 54.203 167.315 -47.012 1.00 93.28 129 VAL H CA 1
ATOM 9194 C C . VAL I 4 127 ? 53.788 168.732 -47.400 1.00 95.93 129 VAL H C 1
ATOM 9195 O O . VAL I 4 127 ? 53.173 168.937 -48.446 1.00 98.40 129 VAL H O 1
ATOM 9199 N N . ARG I 4 128 ? 54.126 169.706 -46.558 1.00 97.71 130 ARG H N 1
ATOM 9200 C CA . ARG I 4 128 ? 53.770 171.097 -46.825 1.00 96.20 130 ARG H CA 1
ATOM 9201 C C . ARG I 4 128 ? 54.986 172.013 -46.976 1.00 96.47 130 ARG H C 1
ATOM 9202 O O . ARG I 4 128 ? 56.114 171.628 -46.667 1.00 93.68 130 ARG H O 1
ATOM 9210 N N . TRP I 4 129 ? 54.740 173.230 -47.455 1.00 97.49 131 TRP H N 1
ATOM 9211 C CA . TRP I 4 129 ? 55.799 174.216 -47.661 1.00 98.16 131 TRP H CA 1
ATOM 9212 C C . TRP I 4 129 ? 55.789 175.305 -46.586 1.00 98.74 131 TRP H C 1
ATOM 9213 O O . TRP I 4 129 ? 54.734 175.839 -46.235 1.00 97.11 131 TRP H O 1
ATOM 9224 N N . PHE I 4 130 ? 56.975 175.637 -46.085 1.00 98.32 132 PHE H N 1
ATOM 9225 C CA . PHE I 4 130 ? 57.136 176.662 -45.055 1.00 99.66 132 PHE H CA 1
ATOM 9226 C C . PHE I 4 130 ? 57.920 177.845 -45.619 1.00 100.00 132 PHE H C 1
ATOM 9227 O O . PHE I 4 130 ? 59.024 177.671 -46.132 1.00 100.00 132 PHE H O 1
ATOM 9235 N N . ARG I 4 131 ? 57.353 179.043 -45.533 1.00 100.00 133 ARG H N 1
ATOM 9236 C CA . ARG I 4 131 ? 58.044 180.230 -46.019 1.00 100.00 133 ARG H CA 1
ATOM 9237 C C . ARG I 4 131 ? 58.282 181.157 -44.839 1.00 100.00 133 ARG H C 1
ATOM 9238 O O . ARG I 4 131 ? 57.412 181.944 -44.466 1.00 99.83 133 ARG H O 1
ATOM 9246 N N . ASN I 4 132 ? 59.468 181.045 -44.251 1.00 99.54 134 ASN H N 1
ATOM 9247 C CA . ASN I 4 132 ? 59.843 181.849 -43.094 1.00 100.00 134 ASN H CA 1
ATOM 9248 C C . ASN I 4 132 ? 59.049 181.406 -41.879 1.00 100.00 134 ASN H C 1
ATOM 9249 O O . ASN I 4 132 ? 58.297 182.189 -41.297 1.00 100.00 134 ASN H O 1
ATOM 9254 N N . GLY I 4 133 ? 59.229 180.145 -41.497 1.00 98.75 135 GLY H N 1
ATOM 9255 C CA . GLY I 4 133 ? 58.512 179.615 -40.353 1.00 99.01 135 GLY H CA 1
ATOM 9256 C C . GLY I 4 133 ? 57.054 180.027 -40.407 1.00 99.81 135 GLY H C 1
ATOM 9257 O O . GLY I 4 133 ? 56.437 180.317 -39.382 1.00 99.07 135 GLY H O 1
ATOM 9258 N N . GLN I 4 134 ? 56.510 180.066 -41.618 1.00 100.00 136 GLN H N 1
ATOM 9259 C CA . GLN I 4 134 ? 55.122 180.448 -41.836 1.00 99.74 136 GLN H CA 1
ATOM 9260 C C . GLN I 4 134 ? 54.537 179.625 -42.976 1.00 99.42 136 GLN H C 1
ATOM 9261 O O . GLN I 4 134 ? 54.841 179.856 -44.144 1.00 99.34 136 GLN H O 1
ATOM 9267 N N . GLU I 4 135 ? 53.700 178.659 -42.620 1.00 99.19 137 GLU H N 1
ATOM 9268 C CA . GLU I 4 135 ? 53.064 177.779 -43.588 1.00 99.65 137 GLU H CA 1
ATOM 9269 C C . GLU I 4 135 ? 52.333 178.539 -44.687 1.00 100.00 137 GLU H C 1
ATOM 9270 O O . GLU I 4 135 ? 51.448 179.349 -44.412 1.00 98.52 137 GLU H O 1
ATOM 9276 N N . GLU I 4 136 ? 52.707 178.274 -45.934 1.00 100.00 138 GLU H N 1
ATOM 9277 C CA . GLU I 4 136 ? 52.066 178.924 -47.068 1.00 100.00 138 GLU H CA 1
ATOM 9278 C C . GLU I 4 136 ? 51.230 177.900 -47.824 1.00 98.82 138 GLU H C 1
ATOM 9279 O O . GLU I 4 136 ? 51.731 176.840 -48.202 1.00 97.39 138 GLU H O 1
ATOM 9285 N N . THR I 4 137 ? 49.957 178.223 -48.032 1.00 96.10 139 THR H N 1
ATOM 9286 C CA . THR I 4 137 ? 49.030 177.333 -48.722 1.00 93.37 139 THR H CA 1
ATOM 9287 C C . THR I 4 137 ? 48.531 177.919 -50.037 1.00 93.18 139 THR H C 1
ATOM 9288 O O . THR I 4 137 ? 47.625 177.368 -50.662 1.00 90.54 139 THR H O 1
ATOM 9292 N N . VAL I 4 138 ? 49.122 179.032 -50.457 1.00 95.96 140 VAL H N 1
ATOM 9293 C CA . VAL I 4 138 ? 48.713 179.685 -51.696 1.00 98.41 140 VAL H CA 1
ATOM 9294 C C . VAL I 4 138 ? 49.514 179.220 -52.909 1.00 99.82 140 VAL H C 1
ATOM 9295 O O . VAL I 4 138 ? 49.046 178.385 -53.686 1.00 100.00 140 VAL H O 1
ATOM 9299 N N . GLY I 4 139 ? 50.714 179.769 -53.075 1.00 98.35 141 GLY H N 1
ATOM 9300 C CA . GLY I 4 139 ? 51.548 179.385 -54.199 1.00 97.71 141 GLY H CA 1
ATOM 9301 C C . GLY I 4 139 ? 52.093 177.982 -54.019 1.00 98.54 141 GLY H C 1
ATOM 9302 O O . GLY I 4 139 ? 53.268 177.728 -54.274 1.00 98.57 141 GLY H O 1
ATOM 9303 N N . VAL I 4 140 ? 51.231 177.067 -53.585 1.00 99.45 142 VAL H N 1
ATOM 9304 C CA . VAL I 4 140 ? 51.621 175.684 -53.345 1.00 97.20 142 VAL H CA 1
ATOM 9305 C C . VAL I 4 140 ? 50.773 174.702 -54.144 1.00 97.30 142 VAL H C 1
ATOM 9306 O O . VAL I 4 140 ? 49.561 174.617 -53.952 1.00 97.63 142 VAL H O 1
ATOM 9310 N N . SER I 4 141 ? 51.420 173.962 -55.039 1.00 97.39 143 SER H N 1
ATOM 9311 C CA . SER I 4 141 ? 50.728 172.979 -55.864 1.00 96.76 143 SER H CA 1
ATOM 9312 C C . SER I 4 141 ? 51.384 171.614 -55.684 1.00 96.72 143 SER H C 1
ATOM 9313 O O . SER I 4 141 ? 52.563 171.435 -55.995 1.00 96.92 143 SER H O 1
ATOM 9316 N N . SER I 4 142 ? 50.618 170.653 -55.175 1.00 97.63 144 SER H N 1
ATOM 9317 C CA . SER I 4 142 ? 51.139 169.310 -54.943 1.00 95.44 144 SER H CA 1
ATOM 9318 C C . SER I 4 142 ? 50.495 168.250 -55.832 1.00 94.51 144 SER H C 1
ATOM 9319 O O . SER I 4 142 ? 49.275 168.212 -56.003 1.00 92.46 144 SER H O 1
ATOM 9322 N N . THR I 4 143 ? 51.334 167.384 -56.388 1.00 94.98 145 THR H N 1
ATOM 9323 C CA . THR I 4 143 ? 50.883 166.309 -57.261 1.00 97.29 145 THR H CA 1
ATOM 9324 C C . THR I 4 143 ? 50.121 165.258 -56.465 1.00 97.31 145 THR H C 1
ATOM 9325 O O . THR I 4 143 ? 50.070 165.316 -55.237 1.00 99.69 145 THR H O 1
ATOM 9329 N N . GLN I 4 144 ? 49.530 164.299 -57.170 1.00 96.16 146 GLN H N 1
ATOM 9330 C CA . GLN I 4 144 ? 48.798 163.227 -56.510 1.00 96.43 146 GLN H CA 1
ATOM 9331 C C . GLN I 4 144 ? 49.818 162.211 -56.020 1.00 96.62 146 GLN H C 1
ATOM 9332 O O . GLN I 4 144 ? 50.998 162.291 -56.366 1.00 96.73 146 GLN H O 1
ATOM 9338 N N . LEU I 4 145 ? 49.366 161.258 -55.214 1.00 95.43 147 LEU H N 1
ATOM 9339 C CA . LEU I 4 145 ? 50.257 160.228 -54.705 1.00 93.70 147 LEU H CA 1
ATOM 9340 C C . LEU I 4 145 ? 50.611 159.307 -55.865 1.00 92.35 147 LEU H C 1
ATOM 9341 O O . LEU I 4 145 ? 49.728 158.767 -56.528 1.00 92.84 147 LEU H O 1
ATOM 9346 N N . ILE I 4 146 ? 51.904 159.140 -56.116 1.00 91.05 148 ILE H N 1
ATOM 9347 C CA . ILE I 4 146 ? 52.356 158.287 -57.206 1.00 90.50 148 ILE H CA 1
ATOM 9348 C C . ILE I 4 146 ? 52.659 156.877 -56.714 1.00 93.39 148 ILE H C 1
ATOM 9349 O O . ILE I 4 146 ? 53.547 156.680 -55.881 1.00 93.81 148 ILE H O 1
ATOM 9354 N N . ARG I 4 147 ? 51.918 155.898 -57.224 1.00 94.54 149 ARG H N 1
ATOM 9355 C CA . ARG I 4 147 ? 52.158 154.516 -56.839 1.00 92.09 149 ARG H CA 1
ATOM 9356 C C . ARG I 4 147 ? 53.309 154.025 -57.692 1.00 89.78 149 ARG H C 1
ATOM 9357 O O . ARG I 4 147 ? 53.148 153.766 -58.884 1.00 84.99 149 ARG H O 1
ATOM 9365 N N . ASN I 4 148 ? 54.479 153.912 -57.080 1.00 91.03 150 ASN H N 1
ATOM 9366 C CA . ASN I 4 148 ? 55.667 153.472 -57.791 1.00 94.56 150 ASN H CA 1
ATOM 9367 C C . ASN I 4 148 ? 55.524 152.052 -58.329 1.00 95.54 150 ASN H C 1
ATOM 9368 O O . ASN I 4 148 ? 56.290 151.623 -59.194 1.00 96.04 150 ASN H O 1
ATOM 9373 N N . GLY I 4 149 ? 54.537 151.326 -57.815 1.00 95.19 151 GLY H N 1
ATOM 9374 C CA . GLY I 4 149 ? 54.306 149.968 -58.273 1.00 93.23 151 GLY H CA 1
ATOM 9375 C C . GLY I 4 149 ? 55.166 148.916 -57.605 1.00 91.29 151 GLY H C 1
ATOM 9376 O O . GLY I 4 149 ? 54.686 147.831 -57.279 1.00 91.92 151 GLY H O 1
ATOM 9377 N N . ASP I 4 150 ? 56.443 149.223 -57.411 1.00 90.18 152 ASP H N 1
ATOM 9378 C CA . ASP I 4 150 ? 57.358 148.292 -56.764 1.00 90.06 152 ASP H CA 1
ATOM 9379 C C . ASP I 4 150 ? 57.163 148.339 -55.248 1.00 89.37 152 ASP H C 1
ATOM 9380 O O . ASP I 4 150 ? 58.099 148.106 -54.478 1.00 84.99 152 ASP H O 1
ATOM 9385 N N . TRP I 4 151 ? 55.939 148.662 -54.839 1.00 90.60 153 TRP H N 1
ATOM 9386 C CA . TRP I 4 151 ? 55.558 148.736 -53.435 1.00 92.80 153 TRP H CA 1
ATOM 9387 C C . TRP I 4 151 ? 55.985 149.997 -52.704 1.00 93.35 153 TRP H C 1
ATOM 9388 O O . TRP I 4 151 ? 56.094 150.000 -51.479 1.00 92.08 153 TRP H O 1
ATOM 9399 N N . THR I 4 152 ? 56.221 151.069 -53.449 1.00 93.49 154 THR H N 1
ATOM 9400 C CA . THR I 4 152 ? 56.616 152.331 -52.836 1.00 90.11 154 THR H CA 1
ATOM 9401 C C . THR I 4 152 ? 55.688 153.448 -53.292 1.00 88.68 154 THR H C 1
ATOM 9402 O O . THR I 4 152 ? 54.673 153.200 -53.941 1.00 86.95 154 THR H O 1
ATOM 9406 N N . PHE I 4 153 ? 56.045 154.680 -52.948 1.00 89.70 155 PHE H N 1
ATOM 9407 C CA . PHE I 4 153 ? 55.252 155.842 -53.321 1.00 90.15 155 PHE H CA 1
ATOM 9408 C C . PHE I 4 153 ? 56.159 157.043 -53.555 1.00 88.91 155 PHE H C 1
ATOM 9409 O O . PHE I 4 153 ? 57.327 157.033 -53.173 1.00 88.71 155 PHE H O 1
ATOM 9417 N N . GLN I 4 154 ? 55.611 158.073 -54.192 1.00 86.66 156 GLN H N 1
ATOM 9418 C CA . GLN I 4 154 ? 56.364 159.291 -54.458 1.00 86.20 156 GLN H CA 1
ATOM 9419 C C . GLN I 4 154 ? 55.420 160.431 -54.819 1.00 87.02 156 GLN H C 1
ATOM 9420 O O . GLN I 4 154 ? 54.452 160.236 -55.552 1.00 85.28 156 GLN H O 1
ATOM 9426 N N . VAL I 4 155 ? 55.696 161.617 -54.287 1.00 88.76 157 VAL H N 1
ATOM 9427 C CA . VAL I 4 155 ? 54.869 162.787 -54.552 1.00 89.14 157 VAL H CA 1
ATOM 9428 C C . VAL I 4 155 ? 55.681 164.057 -54.357 1.00 89.12 157 VAL H C 1
ATOM 9429 O O . VAL I 4 155 ? 56.207 164.309 -53.274 1.00 90.52 157 VAL H O 1
ATOM 9433 N N . LEU I 4 156 ? 55.789 164.849 -55.418 1.00 88.68 158 LEU H N 1
ATOM 9434 C CA . LEU I 4 156 ? 56.544 166.091 -55.364 1.00 88.53 158 LEU H CA 1
ATOM 9435 C C . LEU I 4 156 ? 55.627 167.299 -55.221 1.00 88.60 158 LEU H C 1
ATOM 9436 O O . LEU I 4 156 ? 54.617 167.413 -55.915 1.00 86.96 158 LEU H O 1
ATOM 9441 N N . VAL I 4 157 ? 55.992 168.198 -54.314 1.00 89.30 159 VAL H N 1
ATOM 9442 C CA . VAL I 4 157 ? 55.214 169.407 -54.083 1.00 90.61 159 VAL H CA 1
ATOM 9443 C C . VAL I 4 157 ? 55.953 170.605 -54.661 1.00 92.68 159 VAL H C 1
ATOM 9444 O O . VAL I 4 157 ? 57.140 170.795 -54.398 1.00 92.64 159 VAL H O 1
ATOM 9448 N N . MET I 4 158 ? 55.250 171.410 -55.451 1.00 93.52 160 MET H N 1
ATOM 9449 C CA . MET I 4 158 ? 55.843 172.597 -56.051 1.00 94.95 160 MET H CA 1
ATOM 9450 C C . MET I 4 158 ? 55.345 173.840 -55.327 1.00 95.63 160 MET H C 1
ATOM 9451 O O . MET I 4 158 ? 54.307 173.805 -54.669 1.00 97.23 160 MET H O 1
ATOM 9456 N N . LEU I 4 159 ? 56.086 174.938 -55.440 1.00 95.81 161 LEU H N 1
ATOM 9457 C CA . LEU I 4 159 ? 55.688 176.179 -54.788 1.00 93.64 161 LEU H CA 1
ATOM 9458 C C . LEU I 4 159 ? 56.183 177.406 -55.535 1.00 94.05 161 LEU H C 1
ATOM 9459 O O . LEU I 4 159 ? 57.385 177.660 -55.615 1.00 91.23 161 LEU H O 1
ATOM 9464 N N . GLU I 4 160 ? 55.240 178.166 -56.081 1.00 95.97 162 GLU H N 1
ATOM 9465 C CA . GLU I 4 160 ? 55.563 179.377 -56.819 1.00 99.10 162 GLU H CA 1
ATOM 9466 C C . GLU I 4 160 ? 55.913 180.514 -55.857 1.00 100.00 162 GLU H C 1
ATOM 9467 O O . GLU I 4 160 ? 55.226 180.732 -54.855 1.00 100.00 162 GLU H O 1
ATOM 9473 N N . MET I 4 161 ? 56.983 181.239 -56.166 1.00 100.00 163 MET H N 1
ATOM 9474 C CA . MET I 4 161 ? 57.412 182.343 -55.320 1.00 100.00 163 MET H CA 1
ATOM 9475 C C . MET I 4 161 ? 58.278 183.352 -56.058 1.00 99.89 163 MET H C 1
ATOM 9476 O O . MET I 4 161 ? 58.323 183.386 -57.290 1.00 97.36 163 MET H O 1
ATOM 9481 N N . THR I 4 162 ? 58.946 184.188 -55.274 1.00 100.00 164 THR H N 1
ATOM 9482 C CA . THR I 4 162 ? 59.843 185.210 -55.786 1.00 100.00 164 THR H CA 1
ATOM 9483 C C . THR I 4 162 ? 61.172 184.986 -55.072 1.00 100.00 164 THR H C 1
ATOM 9484 O O . THR I 4 162 ? 61.321 185.353 -53.909 1.00 100.00 164 THR H O 1
ATOM 9488 N N . PRO I 4 163 ? 62.146 184.365 -55.757 1.00 100.00 165 PRO H N 1
ATOM 9489 C CA . PRO I 4 163 ? 63.468 184.090 -55.177 1.00 100.00 165 PRO H CA 1
ATOM 9490 C C . PRO I 4 163 ? 64.023 185.267 -54.379 1.00 100.00 165 PRO H C 1
ATOM 9491 O O . PRO I 4 163 ? 64.758 186.103 -54.910 1.00 100.00 165 PRO H O 1
ATOM 9495 N N . ARG I 4 164 ? 63.660 185.324 -53.102 1.00 100.00 166 ARG H N 1
ATOM 9496 C CA . ARG I 4 164 ? 64.109 186.388 -52.212 1.00 100.00 166 ARG H CA 1
ATOM 9497 C C . ARG I 4 164 ? 65.108 185.845 -51.191 1.00 100.00 166 ARG H C 1
ATOM 9498 O O . ARG I 4 164 ? 64.899 184.771 -50.622 1.00 98.51 166 ARG H O 1
ATOM 9506 N N . ARG I 4 165 ? 66.192 186.583 -50.964 1.00 100.00 167 ARG H N 1
ATOM 9507 C CA . ARG I 4 165 ? 67.208 186.175 -49.998 1.00 100.00 167 ARG H CA 1
ATOM 9508 C C . ARG I 4 165 ? 66.740 186.502 -48.582 1.00 100.00 167 ARG H C 1
ATOM 9509 O O . ARG I 4 165 ? 66.077 187.518 -48.356 1.00 100.00 167 ARG H O 1
ATOM 9517 N N . GLY I 4 166 ? 67.094 185.641 -47.631 1.00 100.00 168 GLY H N 1
ATOM 9518 C CA . GLY I 4 166 ? 66.681 185.853 -46.257 1.00 100.00 168 GLY H CA 1
ATOM 9519 C C . GLY I 4 166 ? 65.322 185.218 -46.022 1.00 100.00 168 GLY H C 1
ATOM 9520 O O . GLY I 4 166 ? 64.892 185.022 -44.881 1.00 100.00 168 GLY H O 1
ATOM 9521 N N . GLU I 4 167 ? 64.646 184.896 -47.122 1.00 100.00 169 GLU H N 1
ATOM 9522 C CA . GLU I 4 167 ? 63.328 184.276 -47.075 1.00 100.00 169 GLU H CA 1
ATOM 9523 C C . GLU I 4 167 ? 63.441 182.777 -46.825 1.00 100.00 169 GLU H C 1
ATOM 9524 O O . GLU I 4 167 ? 64.011 182.043 -47.636 1.00 100.00 169 GLU H O 1
ATOM 9530 N N . VAL I 4 168 ? 62.894 182.328 -45.701 1.00 100.00 170 VAL H N 1
ATOM 9531 C CA . VAL I 4 168 ? 62.933 180.918 -45.347 1.00 97.98 170 VAL H CA 1
ATOM 9532 C C . VAL I 4 168 ? 62.027 180.082 -46.243 1.00 96.49 170 VAL H C 1
ATOM 9533 O O . VAL I 4 168 ? 60.873 180.435 -46.486 1.00 92.54 170 VAL H O 1
ATOM 9537 N N . TYR I 4 169 ? 62.567 178.976 -46.740 1.00 97.48 171 TYR H N 1
ATOM 9538 C CA . TYR I 4 169 ? 61.815 178.074 -47.598 1.00 98.73 171 TYR H CA 1
ATOM 9539 C C . TYR I 4 169 ? 62.026 176.656 -47.079 1.00 100.00 171 TYR H C 1
ATOM 9540 O O . TYR I 4 169 ? 62.990 175.982 -47.443 1.00 99.17 171 TYR H O 1
ATOM 9549 N N . THR I 4 170 ? 61.120 176.221 -46.208 1.00 100.00 172 THR H N 1
ATOM 9550 C CA . THR I 4 170 ? 61.184 174.894 -45.605 1.00 100.00 172 THR H CA 1
ATOM 9551 C C . THR I 4 170 ? 60.098 173.971 -46.153 1.00 100.00 172 THR H C 1
ATOM 9552 O O . THR I 4 170 ? 59.080 174.430 -46.669 1.00 99.76 172 THR H O 1
ATOM 9556 N N . CYS I 4 171 ? 60.315 172.666 -46.025 1.00 100.00 173 CYS H N 1
ATOM 9557 C CA . CYS I 4 171 ? 59.357 171.680 -46.512 1.00 100.00 173 CYS H CA 1
ATOM 9558 C C . CYS I 4 171 ? 58.956 170.719 -45.399 1.00 100.00 173 CYS H C 1
ATOM 9559 O O . CYS I 4 171 ? 59.768 169.918 -44.940 1.00 100.00 173 CYS H O 1
ATOM 9562 N N . HIS I 4 172 ? 57.697 170.794 -44.978 1.00 99.50 174 HIS H N 1
ATOM 9563 C CA . HIS I 4 172 ? 57.206 169.939 -43.905 1.00 100.00 174 HIS H CA 1
ATOM 9564 C C . HIS I 4 172 ? 56.733 168.564 -44.359 1.00 100.00 174 HIS H C 1
ATOM 9565 O O . HIS I 4 172 ? 55.567 168.381 -44.701 1.00 100.00 174 HIS H O 1
ATOM 9572 N N . VAL I 4 173 ? 57.645 167.597 -44.345 1.00 100.00 175 VAL H N 1
ATOM 9573 C CA . VAL I 4 173 ? 57.319 166.234 -44.744 1.00 100.00 175 VAL H CA 1
ATOM 9574 C C . VAL I 4 173 ? 56.839 165.449 -43.526 1.00 100.00 175 VAL H C 1
ATOM 9575 O O . VAL I 4 173 ? 57.641 165.048 -42.677 1.00 99.57 175 VAL H O 1
ATOM 9579 N N . GLU I 4 174 ? 55.529 165.240 -43.443 1.00 100.00 176 GLU H N 1
ATOM 9580 C CA . GLU I 4 174 ? 54.934 164.505 -42.332 1.00 99.25 176 GLU H CA 1
ATOM 9581 C C . GLU I 4 174 ? 54.536 163.110 -42.796 1.00 100.00 176 GLU H C 1
ATOM 9582 O O . GLU I 4 174 ? 53.893 162.958 -43.830 1.00 100.00 176 GLU H O 1
ATOM 9588 N N . HIS I 4 175 ? 54.921 162.094 -42.030 1.00 100.00 177 HIS H N 1
ATOM 9589 C CA . HIS I 4 175 ? 54.603 160.713 -42.383 1.00 99.93 177 HIS H CA 1
ATOM 9590 C C . HIS I 4 175 ? 54.772 159.792 -41.175 1.00 98.63 177 HIS H C 1
ATOM 9591 O O . HIS I 4 175 ? 55.626 160.029 -40.324 1.00 99.33 177 HIS H O 1
ATOM 9598 N N . PRO I 4 176 ? 53.947 158.733 -41.082 1.00 96.74 178 PRO H N 1
ATOM 9599 C CA . PRO I 4 176 ? 54.050 157.804 -39.952 1.00 93.17 178 PRO H CA 1
ATOM 9600 C C . PRO I 4 176 ? 55.305 156.939 -39.979 1.00 89.73 178 PRO H C 1
ATOM 9601 O O . PRO I 4 176 ? 55.675 156.349 -38.964 1.00 89.38 178 PRO H O 1
ATOM 9605 N N . SER I 4 177 ? 55.956 156.855 -41.136 1.00 84.47 179 SER H N 1
ATOM 9606 C CA . SER I 4 177 ? 57.178 156.067 -41.250 1.00 83.46 179 SER H CA 1
ATOM 9607 C C . SER I 4 177 ? 58.313 156.833 -40.581 1.00 85.76 179 SER H C 1
ATOM 9608 O O . SER I 4 177 ? 59.491 156.530 -40.776 1.00 83.33 179 SER H O 1
ATOM 9611 N N . LEU I 4 178 ? 57.936 157.836 -39.793 1.00 89.34 180 LEU H N 1
ATOM 9612 C CA . LEU I 4 178 ? 58.888 158.677 -39.080 1.00 90.41 180 LEU H CA 1
ATOM 9613 C C . LEU I 4 178 ? 58.217 159.281 -37.842 1.00 92.78 180 LEU H C 1
ATOM 9614 O O . LEU I 4 178 ? 57.096 159.786 -37.915 1.00 92.48 180 LEU H O 1
ATOM 9619 N N . LYS I 4 179 ? 58.914 159.223 -36.711 1.00 95.56 181 LYS H N 1
ATOM 9620 C CA . LYS I 4 179 ? 58.395 159.745 -35.448 1.00 98.07 181 LYS H CA 1
ATOM 9621 C C . LYS I 4 179 ? 58.165 161.255 -35.464 1.00 99.88 181 LYS H C 1
ATOM 9622 O O . LYS I 4 179 ? 57.261 161.756 -34.795 1.00 100.00 181 LYS H O 1
ATOM 9628 N N . SER I 4 180 ? 58.990 161.978 -36.216 1.00 100.00 182 SER H N 1
ATOM 9629 C CA . SER I 4 180 ? 58.867 163.430 -36.309 1.00 100.00 182 SER H CA 1
ATOM 9630 C C . SER I 4 180 ? 59.314 163.927 -37.682 1.00 100.00 182 SER H C 1
ATOM 9631 O O . SER I 4 180 ? 60.481 163.786 -38.053 1.00 98.63 182 SER H O 1
ATOM 9634 N N . PRO I 4 181 ? 58.384 164.530 -38.445 1.00 100.00 183 PRO H N 1
ATOM 9635 C CA . PRO I 4 181 ? 58.581 165.077 -39.790 1.00 100.00 183 PRO H CA 1
ATOM 9636 C C . PRO I 4 181 ? 60.001 165.464 -40.193 1.00 99.39 183 PRO H C 1
ATOM 9637 O O . PRO I 4 181 ? 60.696 166.175 -39.469 1.00 99.37 183 PRO H O 1
ATOM 9641 N N . ILE I 4 182 ? 60.421 164.988 -41.361 1.00 100.00 184 ILE H N 1
ATOM 9642 C CA . ILE I 4 182 ? 61.738 165.310 -41.895 1.00 99.73 184 ILE H CA 1
ATOM 9643 C C . ILE I 4 182 ? 61.513 166.506 -42.817 1.00 100.00 184 ILE H C 1
ATOM 9644 O O . ILE I 4 182 ? 60.954 166.372 -43.908 1.00 100.00 184 ILE H O 1
ATOM 9649 N N . THR I 4 183 ? 61.933 167.682 -42.363 1.00 100.00 185 THR H N 1
ATOM 9650 C CA . THR I 4 183 ? 61.753 168.910 -43.125 1.00 99.93 185 THR H CA 1
ATOM 9651 C C . THR I 4 183 ? 63.021 169.381 -43.836 1.00 99.21 185 THR H C 1
ATOM 9652 O O . THR I 4 183 ? 64.127 169.256 -43.309 1.00 97.03 185 THR H O 1
ATOM 9656 N N . VAL I 4 184 ? 62.846 169.935 -45.034 1.00 98.94 186 VAL H N 1
ATOM 9657 C CA . VAL I 4 184 ? 63.972 170.414 -45.827 1.00 100.00 186 VAL H CA 1
ATOM 9658 C C . VAL I 4 184 ? 63.944 171.913 -46.115 1.00 100.00 186 VAL H C 1
ATOM 9659 O O . VAL I 4 184 ? 62.944 172.446 -46.603 1.00 100.00 186 VAL H O 1
ATOM 9663 N N . GLU I 4 185 ? 65.057 172.580 -45.816 1.00 100.00 187 GLU H N 1
ATOM 9664 C CA . GLU I 4 185 ? 65.195 174.014 -46.050 1.00 99.32 187 GLU H CA 1
ATOM 9665 C C . GLU I 4 185 ? 65.979 174.239 -47.344 1.00 99.01 187 GLU H C 1
ATOM 9666 O O . GLU I 4 185 ? 67.108 173.768 -47.491 1.00 95.86 187 GLU H O 1
ATOM 9672 N N . TRP I 4 186 ? 65.368 174.963 -48.275 1.00 98.90 188 TRP H N 1
ATOM 9673 C CA . TRP I 4 186 ? 65.964 175.255 -49.575 1.00 99.65 188 TRP H CA 1
ATOM 9674 C C . TRP I 4 186 ? 67.319 175.966 -49.500 1.00 100.00 188 TRP H C 1
ATOM 9675 O O . TRP I 4 186 ? 68.342 175.334 -49.242 1.00 100.00 188 TRP H O 1
ATOM 9686 N N . ARG I 4 187 ? 67.301 177.277 -49.732 1.00 100.00 189 ARG H N 1
ATOM 9687 C CA . ARG I 4 187 ? 68.490 178.134 -49.733 1.00 100.00 189 ARG H CA 1
ATOM 9688 C C . ARG I 4 187 ? 68.156 179.288 -50.671 1.00 100.00 189 ARG H C 1
ATOM 9689 O O . ARG I 4 187 ? 68.682 179.380 -51.783 1.00 100.00 189 ARG H O 1
ATOM 9697 N N . ALA I 4 188 ? 67.266 180.162 -50.210 1.00 100.00 190 ALA H N 1
ATOM 9698 C CA . ALA I 4 188 ? 66.806 181.307 -50.991 1.00 100.00 190 ALA H CA 1
ATOM 9699 C C . ALA I 4 188 ? 67.872 182.355 -51.298 1.00 100.00 190 ALA H C 1
ATOM 9700 O O . ALA I 4 188 ? 68.112 183.226 -50.432 1.00 100.00 190 ALA H O 1
ATOM 9703 N N . GLY J 5 1 ? 56.323 127.172 -42.449 1.00 97.91 131 GLY Q N 1
ATOM 9704 C CA . GLY J 5 1 ? 55.529 128.080 -43.303 1.00 98.54 131 GLY Q CA 1
ATOM 9705 C C . GLY J 5 1 ? 54.302 128.644 -42.615 1.00 100.00 131 GLY Q C 1
ATOM 9706 O O . GLY J 5 1 ? 53.782 128.091 -41.643 1.00 100.00 131 GLY Q O 1
ATOM 9707 N N . ASN J 5 2 ? 53.848 129.773 -43.134 1.00 99.82 132 ASN Q N 1
ATOM 9708 C CA . ASN J 5 2 ? 52.673 130.446 -42.622 1.00 98.63 132 ASN Q CA 1
ATOM 9709 C C . ASN J 5 2 ? 51.708 130.476 -43.803 1.00 97.16 132 ASN Q C 1
ATOM 9710 O O . ASN J 5 2 ? 51.758 131.381 -44.632 1.00 100.00 132 ASN Q O 1
ATOM 9715 N N . SER J 5 3 ? 50.834 129.474 -43.862 1.00 92.39 133 SER Q N 1
ATOM 9716 C CA . SER J 5 3 ? 49.882 129.288 -44.959 1.00 88.06 133 SER Q CA 1
ATOM 9717 C C . SER J 5 3 ? 48.687 130.231 -45.181 1.00 85.11 133 SER Q C 1
ATOM 9718 O O . SER J 5 3 ? 47.997 130.629 -44.244 1.00 81.80 133 SER Q O 1
ATOM 9721 N N . HIS J 5 4 ? 48.459 130.578 -46.447 1.00 81.46 134 HIS Q N 1
ATOM 9722 C CA . HIS J 5 4 ? 47.310 131.390 -46.850 1.00 78.68 134 HIS Q CA 1
ATOM 9723 C C . HIS J 5 4 ? 46.679 130.780 -48.092 1.00 76.62 134 HIS Q C 1
ATOM 9724 O O . HIS J 5 4 ? 47.343 130.106 -48.883 1.00 77.80 134 HIS Q O 1
ATOM 9731 N N . ARG J 5 5 ? 45.383 131.008 -48.250 1.00 71.20 135 ARG Q N 1
ATOM 9732 C CA . ARG J 5 5 ? 44.650 130.493 -49.404 1.00 65.32 135 ARG Q CA 1
ATOM 9733 C C . ARG J 5 5 ? 43.702 131.597 -49.820 1.00 63.06 135 ARG Q C 1
ATOM 9734 O O . ARG J 5 5 ? 43.041 132.196 -48.977 1.00 64.04 135 ARG Q O 1
ATOM 9742 N N . GLY J 5 6 ? 43.650 131.890 -51.113 1.00 60.33 136 GLY Q N 1
ATOM 9743 C CA . GLY J 5 6 ? 42.752 132.918 -51.566 1.00 61.18 136 GLY Q CA 1
ATOM 9744 C C . GLY J 5 6 ? 41.382 132.302 -51.743 1.00 61.27 136 GLY Q C 1
ATOM 9745 O O . GLY J 5 6 ? 41.204 131.111 -51.494 1.00 59.55 136 GLY Q O 1
ATOM 9746 N N . ALA J 5 7 ? 40.412 133.108 -52.144 1.00 62.10 137 ALA Q N 1
ATOM 9747 C CA . ALA J 5 7 ? 39.055 132.607 -52.366 1.00 61.36 137 ALA Q CA 1
ATOM 9748 C C . ALA J 5 7 ? 39.178 131.460 -53.362 1.00 62.13 137 ALA Q C 1
ATOM 9749 O O . ALA J 5 7 ? 40.269 131.147 -53.851 1.00 65.01 137 ALA Q O 1
ATOM 9751 N N . ILE J 5 8 ? 38.042 130.843 -53.668 1.00 57.82 138 ILE Q N 1
ATOM 9752 C CA . ILE J 5 8 ? 37.997 129.732 -54.608 1.00 56.52 138 ILE Q CA 1
ATOM 9753 C C . ILE J 5 8 ? 37.009 130.033 -55.720 1.00 55.18 138 ILE Q C 1
ATOM 9754 O O . ILE J 5 8 ? 35.910 130.526 -55.469 1.00 53.72 138 ILE Q O 1
ATOM 9759 N N . GLU J 5 9 ? 37.422 129.770 -56.956 1.00 58.23 139 GLU Q N 1
ATOM 9760 C CA . GLU J 5 9 ? 36.542 129.984 -58.094 1.00 61.43 139 GLU Q CA 1
ATOM 9761 C C . GLU J 5 9 ? 35.739 128.699 -58.197 1.00 61.89 139 GLU Q C 1
ATOM 9762 O O . GLU J 5 9 ? 36.233 127.626 -57.845 1.00 60.61 139 GLU Q O 1
ATOM 9768 N N . TRP J 5 10 ? 34.509 128.789 -58.679 1.00 62.47 140 TRP Q N 1
ATOM 9769 C CA . TRP J 5 10 ? 33.679 127.601 -58.763 1.00 65.13 140 TRP Q CA 1
ATOM 9770 C C . TRP J 5 10 ? 33.481 127.070 -60.169 1.00 65.89 140 TRP Q C 1
ATOM 9771 O O . TRP J 5 10 ? 34.419 126.574 -60.792 1.00 68.68 140 TRP Q O 1
ATOM 9782 N N . GLU J 5 11 ? 32.251 127.160 -60.650 1.00 64.69 141 GLU Q N 1
ATOM 9783 C CA . GLU J 5 11 ? 31.887 126.688 -61.977 1.00 64.23 141 GLU Q CA 1
ATOM 9784 C C . GLU J 5 11 ? 30.378 126.700 -61.953 1.00 67.14 141 GLU Q C 1
ATOM 9785 O O . GLU J 5 11 ? 29.785 126.612 -60.881 1.00 69.68 141 GLU Q O 1
ATOM 9791 N N . GLY J 5 12 ? 29.742 126.795 -63.112 1.00 68.83 142 GLY Q N 1
ATOM 9792 C CA . GLY J 5 12 ? 28.296 126.825 -63.080 1.00 73.71 142 GLY Q CA 1
ATOM 9793 C C . GLY J 5 12 ? 27.527 126.237 -64.237 1.00 75.35 142 GLY Q C 1
ATOM 9794 O O . GLY J 5 12 ? 28.072 125.942 -65.301 1.00 74.88 142 GLY Q O 1
ATOM 9795 N N . ILE J 5 13 ? 26.237 126.052 -63.986 1.00 76.26 143 ILE Q N 1
ATOM 9796 C CA . ILE J 5 13 ? 25.290 125.537 -64.958 1.00 79.23 143 ILE Q CA 1
ATOM 9797 C C . ILE J 5 13 ? 25.804 124.425 -65.863 1.00 81.33 143 ILE Q C 1
ATOM 9798 O O . ILE J 5 13 ? 26.298 123.406 -65.385 1.00 80.90 143 ILE Q O 1
ATOM 9803 N N . GLU J 5 14 ? 25.659 124.647 -67.167 1.00 84.26 144 GLU Q N 1
ATOM 9804 C CA . GLU J 5 14 ? 26.050 123.738 -68.236 1.00 88.11 144 GLU Q CA 1
ATOM 9805 C C . GLU J 5 14 ? 24.780 123.103 -68.776 1.00 89.97 144 GLU Q C 1
ATOM 9806 O O . GLU J 5 14 ? 24.725 121.902 -69.041 1.00 90.82 144 GLU Q O 1
ATOM 9812 N N . SER J 5 15 ? 23.755 123.936 -68.924 1.00 93.59 145 SER Q N 1
ATOM 9813 C CA . SER J 5 15 ? 22.463 123.500 -69.433 1.00 97.31 145 SER Q CA 1
ATOM 9814 C C . SER J 5 15 ? 21.722 124.677 -70.064 1.00 99.95 145 SER Q C 1
ATOM 9815 O O . SER J 5 15 ? 22.195 125.816 -70.016 1.00 100.00 145 SER Q O 1
ATOM 9818 N N . GLY J 5 16 ? 20.562 124.389 -70.650 1.00 100.00 146 GLY Q N 1
ATOM 9819 C CA . GLY J 5 16 ? 19.749 125.407 -71.299 1.00 100.00 146 GLY Q CA 1
ATOM 9820 C C . GLY J 5 16 ? 19.775 126.800 -70.690 1.00 100.00 146 GLY Q C 1
ATOM 9821 O O . GLY J 5 16 ? 19.518 127.775 -71.432 1.00 98.99 146 GLY Q O 1
#

Radius of gyration: 49.11 Å; Cα contacts (8 Å, |Δi|>4): 3214; chains: 10; bounding box: 94×125×138 Å

Organism: Mus musculus (NCBI:txid10090)

CATH classification: 2.60.40.10

Foldseek 3Di:
DKEKDQAEEEAELFAKDKIKMFDDPPLWFKKWKWWAAVPGDIDTDDIHTPVDAKDDDPQWMKGADPPVGMIMIMHGSPHFVSFTFMWIWIDNDPDDTDTYPTHGYGYDYD/DKAWPAQEAEAAAQAKDKTKMFDDDQFAKKFKFFQDVVDGTHTAWIARHQAGIDGGPDYDQKDKGRPHGGMIMIMHRGHDQVRQTKMWMWGHHDPVPDIGIYPIHGYGHPHD/DDDDWDWDAWPWDADPDVRDIWTFIDIRFDTQWTADQVVQGIGGPPVVVCVVDPDRSVVNNVSSVVVVVCVVVCCVVVVNDDWDFWDKDWDKDWPDQQDAQDKTKIKIKIDQGPPPDKDWFKQKVHHGDDPQKAWDDWTADPVRHTMIMIMHIDGLHDPIWMWTWMGHPNDDHTDTDIDNDSD/DPDDDWDKDKDWDWDDDPALPDIKIKIFIDTPNRGQWIDILVVQAIDGPDPVCPVVRVVCRVPVSVVSNVCSCVPNVCCRVPPCVVPVVVDWAAWDWDKDDPPDDDEQDKDKIKTKIWFTDDQDKDKFKAKPPHTDDPFFDWDDWADPVPRGTMIITMGIDGDYPPIKMKMWMDDPPDPDIDIDIGHD/DDDDDDDDDDDDDDDD/DKAKPAAEEEAEFFPKDKIKMFDDDPLWFKKWKWWAAPPGDTDTDGMDGPVDQWDDDQQWMKGHDPVVRMIMIIRGSDDFVVWTWMWIWIHNDPPDIDIYPTHTYGHDYD/DKEKPAQEDEAAFQAKDKTKIFDDPFAQKKFKWFADPPDGTHTAWMARFAQDIGGGPNPPQKDWHHHGGGMIMIMHRRHDQVRQTKMKMWHHHDPVPPIGIYPIYGYGHPHD/DDDPKDWPQWDWDFDDDVTDIWTFIDMRQDGQWIAPVVVLDTGGPDPVVDVVDDDGSVVRVVVNVVNVVVVVVVCVVVVNDDWDFDDKAWDWDWDDALDAPDKTKIKTKIPQGPPQDKDWFKAWANHGDPDAKDWDGFGADPVGHTIIMIIHIDGQDQVTKMWIWIDTPSDPHTDIDIDHGDD/DPDDDKDWDWAWDWDQPDALPDIKIKIFTDIRHRGQKIDIVVVVFIGGPHVVCVPVGVVCRVPVTVVVVVCNCVPRVVCCVPPCVVPVVVDWADWDWDKAWDPPDDAFDKIKIKRKIDWTPDDDKDKFKQKQVHTDDPQKDKDDWADPVVRTIIIIIMGIDTPYAPIWIKMFIGDPSDPHTDMDTDGD/DDDDDDDDDDDDDPDD

B-factor: mean 63.07, std 23.63, range [9.87, 100.0]

Secondary structure (DSSP, 8-state):
-EE-S--SEEEETTSPEEEEEEE--TT---B-EEE--TTS--EE---B-TTSSEEEETBEEEEEETTTTEEEEEETT--TT--B--EEEE--SSS--EE-----EEEE--/-EE-S-SEEEE-TT--EEEEEEESS--S-B--EEEBTTB---B--BBSSTT--B--SS-SS-EEEEEETBEEEEEESS--GGG-SEEE-EE--SGGG--EE---EEEEE---/---SEEEEEEEEEEEETTTEEEEEEEETTEEEEEEETTTTEEEESSTTHHHH-EE-HHHHHHHHHHHHHHHHHHHHHTTT-PPPP---B--EEESS---SSS-EEEEEEEEEE-SS--EEEEEETSSEE-TTEEE-PPEE-TTS-EEEEEEEEE---TT--EEEEEE-TT-SS-EEEEE----/--S--EEEEEEEEEEEETGGGEEEEEEEEEETTEEEEEEETTTTEEE-SSGGGHHHHHHHHTTTHHHHHHHIIIIIIHHIIIIITTTTTT--B--EE-----S---SSS-EEEE--EEEEBSS--EEEEEETTEEE-SSB-----EE-SSS-EEE--EEEE---TT--EEEEEE-TT-SS-EEEE---/-EEES--SEEEETBS-EEEEEEE--SS--EEEEEEE-TTS-EEEEEEEETT-SEEEETTEEEEEEGGGTEEEEEETTB-TT--EEEEEEEBSSSS--EE---EEEEEE--/-EEES-SEEEE-SSS--EEEEEESS--SEEEE--B-SSS-----EEESSTT--EE-S--TT-EEEEEETBEEEEE-SS--GGG-SEE-EEEE-STT---EEP--EEEEE---/---S-EEEE---EEEETTTEEE-EEEETTEEEEEEETTTTEEEESSGGGSTT-EE-THHHHHHHHHHHHHHHHHHHHTTTPPPPPB--B--EEESS---TT--EEEEE-EEEEBSS----EEETTSSB--SSEEE---EE-TTS-EEE-EEEEE---TT--EEEE---SS-SS---EEE-S--/--S--EEEEEEEEEEETTGGGSEEEEEEEEETTEEEEEEETTTTEEE-SSTTTHHHHHHHHTTTTHHHHHHIIIIIIHHIIIIITTTTTT--B--EE--EESS---SSS-EEEE--EES-BSS--EEEEESSSSB--SSEEEPPPEE-SSS-EEB-EEEEE---TT---EEEEE-TTSSS-EEEE---/--EE----PPP-----/--EE------------

Sequence (1218 aa):
QVRQSPQSLTVWEGETTILNCSYEDSTFDYFPWYRQFPGKSPALLIAISLVSNKKEDGRFTIFFNKREKKLSLHITDSQPGDSATYFCAATGSFNKLTFGAGTRLAVSPYAVTQSPRNKVAVTGGKVTLSCNQTNNHNNMYWYRQDTGHGLRLIHYSYGAGSTEKGDIPDGYKASRPSQENFSLILELATPSQTSVYFCASGGQGRAEQFFGPGTRLTVLGSIEADHVGSYGITVYQSPGDIGQYTFEFDGDELFYVDLDKKETVWMLPEFAQLRRFEPQGGLQNIATGKHNLEILTKRSNSTPATNEAPQATVFPKSPVLLGQPNTLICFVDNIFPPVINITWLRNSKSVTDGVYETSFFVNRDYSFHKLSYLTFIPSDDDIYDCKVEHWGLEEPVLKHWEPEIGSERHFVHQFQPFCYFTNGTQRIRLVIRYIYNREEYVRFDSDVGEYRAVTELGRPDAEYWNKQYLERTRAELDTVCRHNYEKTETPTSLRRLEQPSVVISLSRTEALNHHNTLVCSVTDFYPAKIKVRWFRNGQEETVGVSSTQLIRNGDWTFQVLVMLEMTPRRGEVYTCHVEHPSLKSPITVEWRAGNSHRGAIEWEGIESGQVRQSPQSLTVWEGETTILNCSYEDSTFDYFPWYRQFPGKSPALLIAISLVSNKKEDGRFTIFFNKREKKLSLHITDSQPGDSATYFCAATGSFNKLTFGAGTRLAVSPYAVTQSPRNKVAVTGGKVTLSCNQTNNHNNMYWYRQDTGHGLRLIHYSYGAGSTEKGDIPDGYKASRPSQENFSLILELATPSQTSVYFCASGGQGRAEQFFGPGTRLTVLGSIEADHVGSYGITVYQSPGDIGQYTFEFDGDELFYVDLDKKETVWMLPEFAQLRRFEPQGGLQNIATGKHNLEILTKRSNSTPATNEAPQATVFPKSPVLLGQPNTLICFVDNIFPPVINITWLRNSKSVTDGVYETSFFVNRDYSFHKLSYLTFIPSDDDIYDCKVEHWGLEEPVLKHWEPEIGSERHFVHQFQPFCYFTNGTQRIRLVIRYIYNREEYVRFDSDVGEYRAVTELGRPDAEYWNKQYLERTRAELDTVCRHNYEKTETPTSLRRLEQPSVVISLSRTEALNHHNTLVCSVTDFYPAKIKVRWFRNGQEETVGVSSTQLIRNGDWTFQVLVMLEMTPRRGEVYTCHVEHPSLKSPITVEWRAGNSHRGAIEWEGIESG

Nearest PDB structures (foldseek):
  1k2d-assembly1_A  TM=9.950E-01  e=1.430E-28  Mus musculus
  6blq-assembly1_A  TM=9.886E-01  e=2.164E-27  Mus musculus
  7z50-assembly2_C  TM=9.931E-01  e=3.433E-27  Mus musculus
  6blr-assembly1_A  TM=9.786E-01  e=6.685E-27  Mus musculus
  7rdv-assembly1_A  TM=9.895E-01  e=9.571E-27  Mus musculus

Solvent-accessible surface area: 55133 Å² total; per-residue (Å²): 152,9,153,18,56,11,20,31,25,32,5,58,76,24,45,65,1,80,0,62,4,31,14,144,43,46,15,19,0,18,1,0,0,0,48,18,72,104,72,135,31,4,54,50,24,20,14,6,4,15,50,48,88,107,93,95,87,67,81,24,12,0,77,7,66,94,202,112,40,116,2,21,0,40,0,66,68,0,70,51,50,9,28,2,33,0,3,0,0,1,5,6,36,9,0,43,3,35,24,3,45,10,0,159,2,43,7,37,73,264,84,21,67,4,84,47,133,109,62,74,11,99,57,37,24,134,20,48,2,39,1,71,6,89,96,106,33,65,5,0,1,0,1,20,39,31,158,50,89,6,0,64,5,0,12,1,0,21,23,44,83,31,48,5,146,21,92,35,23,120,49,20,118,16,44,9,84,54,41,107,48,0,16,0,38,1,79,127,5,50,43,77,10,48,8,33,0,8,0,0,2,0,14,68,0,87,0,58,3,82,20,2,38,3,2,151,2,57,5,98,48,147,127,152,32,89,41,48,0,4,1,0,1,0,4,14,3,38,72,61,83,62,24,31,4,1,0,14,2,52,33,0,4,0,0,72,5,28,53,142,141,86,80,32,47,28,30,27,87,100,7,41,155,74,1,111,7,90,20,26,32,0,20,16,5,10,32,8,0,107,38,0,7,83,12,0,23,128,66,12,137,47,72,59,11,112,58,56,57,2,96,2,67,19,34,28,44,31,45,47,110,104,40,101,92,16,24,0,0,0,46,0,48,43,0,0,0,4,35,29,77,14,40,1,28,77,64,82,149,91,19,113,124,38,56,108,68,9,16,32,3,22,28,224,79,36,1,2,20,18,0,1,10,1,77,7,100,6,42,123,123,22,39,3,9,0,66,2,69,7,85,17,27,161,118,53,34,103,84,98,25,68,40,148,199,67,123,89,139,6,21,0,0,0,0,2,3,24,3,20,0,29,98,22,30,133,120,23,38,5,4,0,39,0,0,4,12,74,73,16,0,0,77,1,15,24,96,72,29,65,2,129,37,65,37,124,28,0,130,45,0,6,104,25,0,33,143,41,0,39,68,2,0,96,6,1,49,35,4,5,0,96,25,0,20,88,120,1,0,53,33,1,3,53,156,40,87,77,122,20,57,18,74,27,52,55,84,217,57,154,22,140,96,122,139,31,28,7,30,0,9,0,1,36,0,12,45,33,167,36,112,28,63,2,42,83,78,82,138,79,34,93,143,19,61,55,76,42,150,77,36,47,0,0,34,0,11,17,8,12,62,11,41,2,109,19,24,15,88,191,75,16,43,1,30,0,26,0,59,10,80,12,28,219,69,67,74,69,60,101,79,189,31,101,46,29,8,16,5,8,9,1,0,19,2,56,126,120,138,144,10,143,2,40,17,24,31,23,28,12,98,90,26,76,53,3,90,0,57,5,35,13,150,41,31,24,14,0,26,2,0,0,0,50,14,72,106,74,126,34,4,57,64,36,9,17,9,2,18,65,38,102,100,96,106,81,70,57,26,14,0,83,5,72,88,193,119,48,116,2,20,0,39,0,57,83,0,87,52,50,14,28,5,25,1,0,1,0,2,6,5,16,16,0,32,4,30,22,2,28,7,0,139,5,46,6,38,66,253,80,27,71,8,72,43,148,97,81,77,15,106,63,32,47,119,5,54,0,30,0,57,7,89,118,87,42,61,10,0,3,1,2,18,32,30,134,42,100,8,0,74,8,0,8,2,0,19,10,54,90,29,46,3,146,17,98,42,24,123,59,17,112,13,45,12,88,54,46,96,28,0,14,0,43,0,81,135,2,52,39,84,13,54,4,32,0,8,0,0,0,0,22,89,0,92,3,61,3,85,22,0,45,3,2,140,0,39,6,106,37,141,158,143,26,90,50,48,0,1,1,0,4,1,5,14,0,33,66,67,94,45,30,28,2,11,0,19,0,48,16,1,12,0,0,76,5,24,48,135,139,88,90,26,54,32,27,15,96,111,9,28,162,88,2,115,4,95,24,36,24,0,18,11,2,21,28,12,1,98,43,0,6,76,10,0,18,126,49,12,133,54,74,40,13,102,67,82,32,10,109,10,64,22,38,20,58,26,32,48,94,133,50,40,97,8,24,0,6,0,60,0,48,34,0,4,0,10,46,27,88,22,44,4,29,101,42,78,144,73,30,136,115,38,72,104,82,8,17,34,6,22,24,239,60,30,2,2,26,9,5,5,18,2,81,13,75,2,41,130,118,15,70,0,10,0,54,2,55,16,95,26,33,171,114,61,53,98,72,99,30,81,12,115,160,69,116,104,146,24,26,0,1,0,0,1,3,19,4,25,0,31,82,23,31,148,126,26,37,3,8,0,46,0,0,9,10,85,80,18,0,0,73,3,14,25,91,60,39,52,0,125,26,78,33,120,40,0,146,30,0,10,104,39,0,29,138,35,0,44,56,2,0,78,3,0,46,35,2,4,0,83,36,0,26,71,117,0,0,53,23,7,2,57,142,44,81,74,121,17,49,27,60,35,38,31,46,135,88,111,36,108,102,112,155,2,6,0,20,0,17,2,8,30,0,8,38,35,135,32,111,19,76,1,58,57,56,63,129,77,48,112,131,10,38,63,71,46,158,68,40,82,7,0,43,0,10,20,20,10,61,2,46,4,102,15,50,4,125,221,64,16,60,5,11,0,34,0,46,7,71,15,26,217,83,45,93,62,39,125,44,216,45,96,45,48,6,14,2,4,7,0,1,16,1,46,134,90,135

InterPro domains:
  IPR003599 Immunoglobulin domain subtype [SM00409] (28-132)
  IPR007110 Immunoglobulin-like domain [PS50835] (22-112)
  IPR013106 Immunoglobulin V-set domain [PF07686] (26-131)
  IPR013106 Immunoglobulin V-set domain [SM00406] (38-111)
  IPR013783 Immunoglobulin-like fold [G3DSA:2.60.40.10] (20-132)
  IPR036179 Immunoglobulin-like domain superfamily [SSF48726] (24-131)
  IPR051006 T cell receptor variable domain [PTHR19343] (1-112)